Protein AF-0000000082873733 (afdb_homodimer)

Nearest PDB structures (foldseek):
  7x0z-assembly1_A  TM=9.643E-01  e=4.896E-41  Homo sapiens
  7vx8-assembly1_B  TM=9.634E-01  e=4.222E-40  Caenorhabditis elegans
  7x1w-assembly1_B  TM=8.575E-01  e=3.983E-39  Homo sapiens
  7shn-assembly1_B  TM=7.629E-01  e=1.022E-38  Homo sapiens
  7xec-assembly1_A  TM=7.651E-01  e=3.435E-38  Homo sapiens

InterPro domains:
  IPR003439 ABC transporter-like, ATP-binding domain [PF00005] (404-533)
  IPR011527 ABC transporter type 1, transmembrane domain [PF06472] (1-271)
  IPR011527 ABC transporter type 1, transmembrane domain [PS50929] (17-254)
  IPR027417 P-loop containing nucleoside triphosphate hydrolase [G3DSA:3.40.50.300] (374-535)
  IPR027417 P-loop containing nucleoside triphosphate hydrolase [SSF52540] (382-534)
  IPR036640 ABC transporter type 1, transmembrane domain superfamily [G3DSA:1.20.1560.10] (1-341)
  IPR036640 ABC transporter type 1, transmembrane domain superfamily [SSF90123] (13-315)
  IPR050835 ATP-binding cassette sub-family D [PTHR11384] (1-534)

Structure (mmCIF, N/CA/C/O backbone):
data_AF-0000000082873733-model_v1
#
loop_
_entity.id
_entity.type
_entity.pdbx_description
1 polymer 'ABC transmembrane type-1 domain-containing protein'
#
loop_
_atom_site.group_PDB
_atom_site.id
_atom_site.type_symbol
_atom_site.label_atom_id
_atom_site.label_alt_id
_atom_site.label_comp_id
_atom_site.label_asym_id
_atom_site.label_entity_id
_atom_site.label_seq_id
_atom_site.pdbx_PDB_ins_code
_atom_site.Cartn_x
_atom_site.Cartn_y
_atom_site.Cartn_z
_atom_site.occupancy
_atom_site.B_iso_or_equiv
_atom_site.auth_seq_id
_atom_site.auth_comp_id
_atom_site.auth_asym_id
_atom_site.auth_atom_id
_atom_site.pdbx_PDB_model_num
ATOM 1 N N . MET A 1 1 ? 21.766 -1.396 -4.934 1 62.22 1 MET A N 1
ATOM 2 C CA . MET A 1 1 ? 21 -2.604 -4.621 1 62.22 1 MET A CA 1
ATOM 3 C C . MET A 1 1 ? 21.922 -3.824 -4.578 1 62.22 1 MET A C 1
ATOM 5 O O . MET A 1 1 ? 21.75 -4.703 -3.73 1 62.22 1 MET A O 1
ATOM 9 N N . ILE A 1 2 ? 22.797 -4.094 -5.707 1 62.94 2 ILE A N 1
ATOM 10 C CA . ILE A 1 2 ? 23.531 -5.352 -5.824 1 62.94 2 ILE A CA 1
ATOM 11 C C . ILE A 1 2 ? 24.797 -5.281 -4.988 1 62.94 2 ILE A C 1
ATOM 13 O O . ILE A 1 2 ? 25.672 -4.441 -5.238 1 62.94 2 ILE A O 1
ATOM 17 N N . PRO A 1 3 ? 24.75 -6.195 -3.963 1 63.66 3 PRO A N 1
ATOM 18 C CA . PRO A 1 3 ? 25.781 -6.316 -2.926 1 63.66 3 PRO A CA 1
ATOM 19 C C . PRO A 1 3 ? 27.156 -6.676 -3.494 1 63.66 3 PRO A C 1
ATOM 21 O O . PRO A 1 3 ? 27.25 -7.137 -4.633 1 63.66 3 PRO A O 1
ATOM 24 N N . GLY A 1 4 ? 28.172 -6.16 -2.924 1 72.06 4 GLY A N 1
ATOM 25 C CA . GLY A 1 4 ? 29.5 -6.723 -3.113 1 72.06 4 GLY A CA 1
ATOM 26 C C . GLY A 1 4 ? 29.531 -8.234 -3.02 1 72.06 4 GLY A C 1
ATOM 27 O O . GLY A 1 4 ? 28.562 -8.852 -2.564 1 72.06 4 GLY A O 1
ATOM 28 N N . VAL A 1 5 ? 30.375 -8.977 -3.566 1 77.69 5 VAL A N 1
ATOM 29 C CA . VAL A 1 5 ? 30.5 -10.43 -3.623 1 77.69 5 VAL A CA 1
ATOM 30 C C . VAL A 1 5 ? 30.5 -11 -2.211 1 77.69 5 VAL A C 1
ATOM 32 O O . VAL A 1 5 ? 30.016 -12.109 -1.986 1 77.69 5 VAL A O 1
ATOM 35 N N . TRP A 1 6 ? 30.812 -10.227 -1.288 1 76.5 6 TRP A N 1
ATOM 36 C CA . TRP A 1 6 ? 30.891 -10.742 0.074 1 76.5 6 TRP A CA 1
ATOM 37 C C . TRP A 1 6 ? 29.797 -10.156 0.948 1 76.5 6 TRP A C 1
ATOM 39 O O . TRP A 1 6 ? 29.938 -10.055 2.166 1 76.5 6 TRP A O 1
ATOM 49 N N . SER A 1 7 ? 28.719 -10.039 0.359 1 84.06 7 SER A N 1
ATOM 50 C CA . SER A 1 7 ? 27.625 -9.445 1.112 1 84.06 7 SER A CA 1
ATOM 51 C C . SER A 1 7 ? 26.578 -10.492 1.473 1 84.06 7 SER A C 1
ATOM 53 O O . SER A 1 7 ? 26.594 -11.602 0.937 1 84.06 7 SER A O 1
ATOM 55 N N . LYS A 1 8 ? 25.781 -10.195 2.512 1 82.88 8 LYS A N 1
ATOM 56 C CA . LYS A 1 8 ? 24.688 -11.062 2.951 1 82.88 8 LYS A CA 1
ATOM 57 C C . LYS A 1 8 ? 23.734 -11.359 1.806 1 82.88 8 LYS A C 1
ATOM 59 O O . LYS A 1 8 ? 23.25 -12.484 1.662 1 82.88 8 LYS A O 1
ATOM 64 N N . GLU A 1 9 ? 23.5 -10.461 0.943 1 84.94 9 GLU A N 1
ATOM 65 C CA . GLU A 1 9 ? 22.609 -10.625 -0.193 1 84.94 9 GLU A CA 1
ATOM 66 C C . GLU A 1 9 ? 23.188 -11.578 -1.227 1 84.94 9 GLU A C 1
ATOM 68 O O . GLU A 1 9 ? 22.469 -12.383 -1.817 1 84.94 9 GLU A O 1
ATOM 73 N N . SER A 1 10 ? 24.484 -11.516 -1.411 1 87.62 10 SER A N 1
ATOM 74 C CA . SER A 1 10 ? 25.141 -12.43 -2.334 1 87.62 10 SER A CA 1
ATOM 75 C C . SER A 1 10 ? 25.109 -13.867 -1.808 1 87.62 10 SER A C 1
ATOM 77 O O . SER A 1 10 ? 24.984 -14.812 -2.584 1 87.62 10 SER A O 1
ATOM 79 N N . ALA A 1 11 ? 25.266 -13.93 -0.517 1 88.5 11 ALA A N 1
ATOM 80 C CA . ALA A 1 11 ? 25.172 -15.25 0.092 1 88.5 11 ALA A CA 1
ATOM 81 C C . ALA A 1 11 ? 23.781 -15.836 -0.089 1 88.5 11 ALA A C 1
ATOM 83 O O . ALA A 1 11 ? 23.625 -17.016 -0.417 1 88.5 11 ALA A O 1
ATOM 84 N N . LEU A 1 12 ? 22.812 -15.039 0.111 1 89.19 12 LEU A N 1
ATOM 85 C CA . LEU A 1 12 ? 21.438 -15.477 -0.07 1 89.19 12 LEU A CA 1
ATOM 86 C C . LEU A 1 12 ? 21.172 -15.859 -1.522 1 89.19 12 LEU A C 1
ATOM 88 O O . LEU A 1 12 ? 20.484 -16.844 -1.795 1 89.19 12 LEU A O 1
ATOM 92 N N . LEU A 1 13 ? 21.734 -15.078 -2.412 1 88.62 13 LEU A N 1
ATOM 93 C CA . LEU A 1 13 ? 21.578 -15.367 -3.834 1 88.62 13 LEU A CA 1
ATOM 94 C C . LEU A 1 13 ? 22.266 -16.688 -4.195 1 88.62 13 LEU A C 1
ATOM 96 O O . LEU A 1 13 ? 21.734 -17.453 -5 1 88.62 13 LEU A O 1
ATOM 100 N N . GLY A 1 14 ? 23.391 -16.906 -3.619 1 89.56 14 GLY A N 1
ATOM 101 C CA . GLY A 1 14 ? 24.078 -18.156 -3.852 1 89.56 14 GLY A CA 1
ATOM 102 C C . GLY A 1 14 ? 23.312 -19.375 -3.361 1 89.56 14 GLY A C 1
ATOM 103 O O . GLY A 1 14 ? 23.172 -20.359 -4.082 1 89.56 14 GLY A O 1
ATOM 104 N N . VAL A 1 15 ? 22.812 -19.25 -2.168 1 91.81 15 VAL A N 1
ATOM 105 C CA . VAL A 1 15 ? 22.031 -20.359 -1.598 1 91.81 15 VAL A CA 1
ATOM 106 C C . VAL A 1 15 ? 20.75 -20.562 -2.406 1 91.81 15 VAL A C 1
ATOM 108 O O . VAL A 1 15 ? 20.312 -21.688 -2.607 1 91.81 15 VAL A O 1
ATOM 111 N N . HIS A 1 16 ? 20.141 -19.469 -2.805 1 91.19 16 HIS A N 1
ATOM 112 C CA . HIS A 1 16 ? 18.953 -19.547 -3.631 1 91.19 16 HIS A CA 1
ATOM 113 C C . HIS A 1 16 ? 19.234 -20.25 -4.953 1 91.19 16 HIS A C 1
ATOM 115 O O . HIS A 1 16 ? 18.469 -21.125 -5.371 1 91.19 16 HIS A O 1
ATOM 121 N N . THR A 1 17 ? 20.359 -19.938 -5.59 1 89.75 17 THR A N 1
ATOM 122 C CA . THR A 1 17 ? 20.75 -20.562 -6.855 1 89.75 17 THR A CA 1
ATOM 123 C C . THR A 1 17 ? 21.047 -22.047 -6.66 1 89.75 17 THR A C 1
ATOM 125 O O . THR A 1 17 ? 20.641 -22.875 -7.48 1 89.75 17 THR A O 1
ATOM 128 N N . LEU A 1 18 ? 21.625 -22.344 -5.598 1 91 18 LEU A N 1
ATOM 129 C CA . LEU A 1 18 ? 21.922 -23.734 -5.289 1 91 18 LEU A CA 1
ATOM 130 C C . LEU A 1 18 ? 20.641 -24.516 -5.031 1 91 18 LEU A C 1
ATOM 132 O O . LEU A 1 18 ? 20.531 -25.688 -5.422 1 91 18 LEU A O 1
ATOM 136 N N . SER A 1 19 ? 19.75 -23.906 -4.355 1 92 19 SER A N 1
ATOM 137 C CA . SER A 1 19 ? 18.469 -24.562 -4.086 1 92 19 SER A CA 1
ATOM 138 C C . SER A 1 19 ? 17.688 -24.812 -5.371 1 92 19 SER A C 1
ATOM 140 O O . SER A 1 19 ? 17.031 -25.828 -5.516 1 92 19 SER A O 1
ATOM 142 N N . LEU A 1 20 ? 17.766 -23.875 -6.27 1 88.62 20 LEU A N 1
ATOM 143 C CA . LEU A 1 20 ? 17.078 -24.031 -7.551 1 88.62 20 LEU A CA 1
ATOM 144 C C . LEU A 1 20 ? 17.688 -25.172 -8.352 1 88.62 20 LEU A C 1
ATOM 146 O O . LEU A 1 20 ? 16.969 -25.984 -8.945 1 88.62 20 LEU A O 1
ATOM 150 N N . ALA A 1 21 ? 18.984 -25.297 -8.344 1 86.12 21 ALA A N 1
ATOM 151 C CA . ALA A 1 21 ? 19.672 -26.391 -9.016 1 86.12 21 ALA A CA 1
ATOM 152 C C . ALA A 1 21 ? 19.328 -27.734 -8.375 1 86.12 21 ALA A C 1
ATOM 154 O O . ALA A 1 21 ? 19.062 -28.703 -9.078 1 86.12 21 ALA A O 1
ATOM 155 N N . ALA A 1 22 ? 19.328 -27.703 -7.094 1 88.62 22 ALA A N 1
ATOM 156 C CA . ALA A 1 22 ? 19 -28.922 -6.359 1 88.62 22 ALA A CA 1
ATOM 157 C C . ALA A 1 22 ? 17.578 -29.391 -6.668 1 88.62 22 ALA A C 1
ATOM 159 O O . ALA A 1 22 ? 17.312 -30.594 -6.777 1 88.62 22 ALA A O 1
ATOM 160 N N . ARG A 1 23 ? 16.703 -28.484 -6.766 1 86.62 23 ARG A N 1
ATOM 161 C CA . ARG A 1 23 ? 15.32 -28.812 -7.082 1 86.62 23 ARG A CA 1
ATOM 162 C C . ARG A 1 23 ? 15.219 -29.5 -8.445 1 86.62 23 ARG A C 1
ATOM 164 O O . ARG A 1 23 ? 14.461 -30.453 -8.617 1 86.62 23 ARG A O 1
ATOM 171 N N . THR A 1 24 ? 15.938 -28.938 -9.383 1 80.44 24 THR A N 1
ATOM 172 C CA . THR A 1 24 ? 15.906 -29.516 -10.727 1 80.44 24 THR A CA 1
ATOM 173 C C . THR A 1 24 ? 16.453 -30.938 -10.727 1 80.44 24 THR A C 1
ATOM 175 O O . THR A 1 24 ? 15.875 -31.828 -11.336 1 80.44 24 THR A O 1
ATOM 178 N N . PHE A 1 25 ? 17.484 -31.156 -10.023 1 81.75 25 PHE A N 1
ATOM 179 C CA . PHE A 1 25 ? 18.062 -32.5 -9.922 1 81.75 25 PHE A CA 1
ATOM 180 C C . PHE A 1 25 ? 17.109 -33.438 -9.219 1 81.75 25 PHE A C 1
ATOM 182 O O . PHE A 1 25 ? 16.969 -34.594 -9.641 1 81.75 25 PHE A O 1
ATOM 189 N N . LEU A 1 26 ? 16.531 -32.938 -8.18 1 83.12 26 LEU A N 1
ATOM 190 C CA . LEU A 1 26 ? 15.609 -33.781 -7.426 1 83.12 26 LEU A CA 1
ATOM 191 C C . LEU A 1 26 ? 14.383 -34.125 -8.258 1 83.12 26 LEU A C 1
ATOM 193 O O . LEU A 1 26 ? 13.836 -35.219 -8.148 1 83.12 26 LEU A O 1
ATOM 197 N N . SER A 1 27 ? 13.93 -33.156 -9.047 1 78.44 27 SER A N 1
ATOM 198 C CA . SER A 1 27 ? 12.789 -33.406 -9.922 1 78.44 27 SER A CA 1
ATOM 199 C C . SER A 1 27 ? 13.094 -34.5 -10.922 1 78.44 27 SER A C 1
ATOM 201 O O . SER A 1 27 ? 12.242 -35.344 -11.195 1 78.44 27 SER A O 1
ATOM 203 N N . ILE A 1 28 ? 14.289 -34.594 -11.422 1 72.81 28 ILE A N 1
ATOM 204 C CA . ILE A 1 28 ? 14.711 -35.625 -12.367 1 72.81 28 ILE A CA 1
ATOM 205 C C . ILE A 1 28 ? 14.805 -36.969 -11.656 1 72.81 28 ILE A C 1
ATOM 207 O O . ILE A 1 28 ? 14.359 -37.969 -12.188 1 72.81 28 ILE A O 1
ATOM 211 N N . TYR A 1 29 ? 15.328 -36.844 -10.531 1 79.44 29 TYR A N 1
ATOM 212 C CA . TYR A 1 29 ? 15.469 -38.094 -9.75 1 79.44 29 TYR A CA 1
ATOM 213 C C . TYR A 1 29 ? 14.102 -38.656 -9.406 1 79.44 29 TYR A C 1
ATOM 215 O O . TYR A 1 29 ? 13.906 -39.875 -9.484 1 79.44 29 TYR A O 1
ATOM 223 N N . VAL A 1 30 ? 13.211 -37.875 -8.984 1 82.38 30 VAL A N 1
ATOM 224 C CA . VAL A 1 30 ? 11.867 -38.312 -8.625 1 82.38 30 VAL A CA 1
ATOM 225 C C . VAL A 1 30 ? 11.164 -38.875 -9.852 1 82.38 30 VAL A C 1
ATOM 227 O O . VAL A 1 30 ? 10.453 -39.875 -9.758 1 82.38 30 VAL A O 1
ATOM 230 N N . ALA A 1 31 ? 11.367 -38.25 -10.953 1 71.75 31 ALA A N 1
ATOM 231 C CA . ALA A 1 31 ? 10.766 -38.75 -12.195 1 71.75 31 ALA A CA 1
ATOM 232 C C . ALA A 1 31 ? 11.312 -40.125 -12.555 1 71.75 31 ALA A C 1
ATOM 234 O O . ALA A 1 31 ? 10.555 -41 -12.977 1 71.75 31 ALA A O 1
ATOM 235 N N . ALA A 1 32 ? 12.57 -40.344 -12.398 1 73.44 32 ALA A N 1
ATOM 236 C CA . ALA A 1 32 ? 13.188 -41.625 -12.664 1 73.44 32 ALA A CA 1
ATOM 237 C C . ALA A 1 32 ? 12.68 -42.688 -11.688 1 73.44 32 ALA A C 1
ATOM 239 O O . ALA A 1 32 ? 12.414 -43.844 -12.086 1 73.44 32 ALA A O 1
ATOM 240 N N . LEU A 1 33 ? 12.609 -42.281 -10.469 1 80.94 33 LEU A N 1
ATOM 241 C CA . LEU A 1 33 ? 12.109 -43.188 -9.445 1 80.94 33 LEU A CA 1
ATOM 242 C C . LEU A 1 33 ? 10.672 -43.594 -9.75 1 80.94 33 LEU A C 1
ATOM 244 O O . LEU A 1 33 ? 10.305 -44.75 -9.539 1 80.94 33 LEU A O 1
ATOM 248 N N . GLU A 1 34 ? 9.852 -42.656 -10.203 1 80.75 34 GLU A N 1
ATOM 249 C CA . GLU A 1 34 ? 8.477 -42.969 -10.586 1 80.75 34 GLU A CA 1
ATOM 250 C C . GLU A 1 34 ? 8.445 -44 -11.727 1 80.75 34 GLU A C 1
ATOM 252 O O . GLU A 1 34 ? 7.602 -44.906 -11.734 1 80.75 34 GLU A O 1
ATOM 257 N N . GLY A 1 35 ? 9.297 -43.875 -12.695 1 73.88 35 GLY A N 1
ATOM 258 C CA . GLY A 1 35 ? 9.398 -44.844 -13.781 1 73.88 35 GLY A CA 1
ATOM 259 C C . GLY A 1 35 ? 9.742 -46.25 -13.312 1 73.88 35 GLY A C 1
ATOM 260 O O . GLY A 1 35 ? 9.133 -47.219 -13.758 1 73.88 35 GLY A O 1
ATOM 261 N N . HIS A 1 36 ? 10.609 -46.312 -12.375 1 79.06 36 HIS A N 1
ATOM 262 C CA . HIS A 1 36 ? 10.992 -47.625 -11.828 1 79.06 36 HIS A CA 1
ATOM 263 C C . HIS A 1 36 ? 9.836 -48.25 -11.047 1 79.06 36 HIS A C 1
ATOM 265 O O . HIS A 1 36 ? 9.641 -49.469 -11.094 1 79.06 36 HIS A O 1
ATOM 271 N N . ILE A 1 37 ? 9.164 -47.406 -10.336 1 85.12 37 ILE A N 1
ATOM 272 C CA . ILE A 1 37 ? 8.039 -47.906 -9.547 1 85.12 37 ILE A CA 1
ATOM 273 C C . ILE A 1 37 ? 6.984 -48.5 -10.477 1 85.12 37 ILE A C 1
ATOM 275 O O . ILE A 1 37 ? 6.465 -49.594 -10.211 1 85.12 37 ILE A O 1
ATOM 279 N N . VAL A 1 38 ? 6.699 -47.812 -11.617 1 77.88 38 VAL A N 1
ATOM 280 C CA . VAL A 1 38 ? 5.691 -48.281 -12.562 1 77.88 38 VAL A CA 1
ATOM 281 C C . VAL A 1 38 ? 6.133 -49.625 -13.18 1 77.88 38 VAL A C 1
ATOM 283 O O . VAL A 1 38 ? 5.32 -50.531 -13.352 1 77.88 38 VAL A O 1
ATOM 286 N N . LYS A 1 39 ? 7.398 -49.75 -13.438 1 76.94 39 LYS A N 1
ATOM 287 C CA . LYS A 1 39 ? 7.945 -50.969 -14 1 76.94 39 LYS A CA 1
ATOM 288 C C . LYS A 1 39 ? 7.738 -52.156 -13.055 1 76.94 39 LYS A C 1
ATOM 290 O O . LYS A 1 39 ? 7.324 -53.25 -13.484 1 76.94 39 LYS A O 1
ATOM 295 N N . HIS A 1 40 ? 7.949 -51.875 -11.781 1 82.19 40 HIS A N 1
ATOM 296 C CA . HIS A 1 40 ? 7.824 -52.938 -10.812 1 82.19 40 HIS A CA 1
ATOM 297 C C . HIS A 1 40 ? 6.363 -53.281 -10.555 1 82.19 40 HIS A C 1
ATOM 299 O O . HIS A 1 40 ? 6.035 -54.438 -10.242 1 82.19 40 HIS A O 1
ATOM 305 N N . ILE A 1 41 ? 5.523 -52.344 -10.727 1 81 41 ILE A N 1
ATOM 306 C CA . ILE A 1 41 ? 4.094 -52.594 -10.547 1 81 41 ILE A CA 1
ATOM 307 C C . ILE A 1 41 ? 3.584 -53.5 -11.688 1 81 41 ILE A C 1
ATOM 309 O O . ILE A 1 41 ? 2.867 -54.469 -11.445 1 81 41 ILE A O 1
ATOM 313 N N . VAL A 1 42 ? 3.984 -53.188 -12.953 1 74.12 42 VAL A N 1
ATOM 314 C CA . VAL A 1 42 ? 3.514 -53.938 -14.133 1 74.12 42 VAL A CA 1
ATOM 315 C C . VAL A 1 42 ? 4.086 -55.344 -14.133 1 74.12 42 VAL A C 1
ATOM 317 O O . VAL A 1 42 ? 3.436 -56.281 -14.594 1 74.12 42 VAL A O 1
ATOM 320 N N . ARG A 1 43 ? 5.25 -55.5 -13.453 1 78.25 43 ARG A N 1
ATOM 321 C CA . ARG A 1 43 ? 5.887 -56.812 -13.391 1 78.25 43 ARG A CA 1
ATOM 322 C C . ARG A 1 43 ? 5.402 -57.594 -12.18 1 78.25 43 ARG A C 1
ATOM 324 O O . ARG A 1 43 ? 5.867 -58.719 -11.93 1 78.25 43 ARG A O 1
ATOM 331 N N . ARG A 1 44 ? 4.52 -57 -11.344 1 81.81 44 ARG A N 1
ATOM 332 C CA . ARG A 1 44 ? 3.887 -57.625 -10.188 1 81.81 44 ARG A CA 1
ATOM 333 C C . ARG A 1 44 ? 4.93 -58 -9.141 1 81.81 44 ARG A C 1
ATOM 335 O O . ARG A 1 44 ? 4.824 -59.062 -8.531 1 81.81 44 ARG A 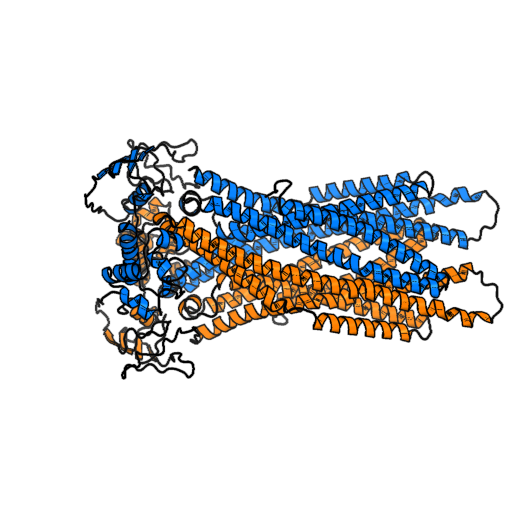O 1
ATOM 342 N N . ASP A 1 45 ? 5.973 -57.344 -9.125 1 85.31 45 ASP A N 1
ATOM 343 C CA . ASP A 1 45 ? 6.988 -57.531 -8.094 1 85.31 45 ASP A CA 1
ATOM 344 C C . ASP A 1 45 ? 6.684 -56.688 -6.855 1 85.31 45 ASP A C 1
ATOM 346 O O . ASP A 1 45 ? 7.078 -55.5 -6.777 1 85.31 45 ASP A O 1
ATOM 350 N N . ALA A 1 46 ? 6.051 -57.188 -5.848 1 86 46 ALA A N 1
ATOM 351 C CA . ALA A 1 46 ? 5.57 -56.469 -4.676 1 86 46 ALA A CA 1
ATOM 352 C C . ALA A 1 46 ? 6.73 -56.031 -3.785 1 86 46 ALA A C 1
ATOM 354 O O . ALA A 1 46 ? 6.699 -54.938 -3.211 1 86 46 ALA A O 1
ATOM 355 N N . ARG A 1 47 ? 7.723 -56.875 -3.604 1 88.25 47 ARG A N 1
ATOM 356 C CA . ARG A 1 47 ? 8.836 -56.562 -2.723 1 88.25 47 ARG A CA 1
ATOM 357 C C . ARG A 1 47 ? 9.625 -55.344 -3.254 1 88.25 47 ARG A C 1
ATOM 359 O O . ARG A 1 47 ? 9.906 -54.406 -2.516 1 88.25 47 ARG A O 1
ATOM 366 N N . SER A 1 48 ? 9.93 -55.406 -4.523 1 89.44 48 SER A N 1
ATOM 367 C CA . SER A 1 48 ? 10.68 -54.281 -5.117 1 89.44 48 SER A CA 1
ATOM 368 C C . SER A 1 48 ? 9.836 -53 -5.148 1 89.44 48 SER A C 1
ATOM 370 O O . SER A 1 48 ? 10.367 -51.906 -5.016 1 89.44 48 SER A O 1
ATOM 372 N N . PHE A 1 49 ? 8.57 -53.156 -5.297 1 89.12 49 PHE A N 1
ATOM 373 C CA . PHE A 1 49 ? 7.66 -52.031 -5.273 1 89.12 49 PHE A CA 1
ATOM 374 C C . PHE A 1 49 ? 7.688 -51.344 -3.912 1 89.12 49 PHE A C 1
ATOM 376 O O . PHE A 1 49 ? 7.777 -50.125 -3.832 1 89.12 49 PHE A O 1
ATOM 383 N N . MET A 1 50 ? 7.68 -52.125 -2.84 1 89.75 50 MET A N 1
ATOM 384 C CA . MET A 1 50 ? 7.668 -51.562 -1.492 1 89.75 50 MET A CA 1
ATOM 385 C C . MET A 1 50 ? 8.984 -50.844 -1.189 1 89.75 50 MET A C 1
ATOM 387 O O . MET A 1 50 ? 8.992 -49.812 -0.531 1 89.75 50 MET A O 1
ATOM 391 N N . LEU A 1 51 ? 10.031 -51.438 -1.671 1 90.88 51 LEU A N 1
ATOM 392 C CA . LEU A 1 51 ? 11.336 -50.812 -1.444 1 90.88 51 LEU A CA 1
ATOM 393 C C . LEU A 1 51 ? 11.445 -49.5 -2.199 1 90.88 51 LEU A C 1
ATOM 395 O O . LEU A 1 51 ? 12.008 -48.531 -1.687 1 90.88 51 LEU A O 1
ATOM 399 N N . MET A 1 52 ? 10.969 -49.5 -3.396 1 89.56 52 MET A N 1
ATOM 400 C CA . MET A 1 52 ? 11.016 -48.25 -4.184 1 89.56 52 MET A CA 1
ATOM 401 C C . MET A 1 52 ? 10.086 -47.188 -3.6 1 89.56 52 MET A C 1
ATOM 403 O O . MET A 1 52 ? 10.375 -46 -3.68 1 89.56 52 MET A O 1
ATOM 407 N N . LEU A 1 53 ? 8.977 -47.625 -3.053 1 89.81 53 LEU A N 1
ATOM 408 C CA . LEU A 1 53 ? 8.055 -46.719 -2.412 1 89.81 53 LEU A CA 1
ATOM 409 C C . LEU A 1 53 ? 8.688 -46.062 -1.18 1 89.81 53 LEU A C 1
ATOM 411 O O . LEU A 1 53 ? 8.484 -44.875 -0.919 1 89.81 53 LEU A O 1
ATOM 415 N N . LEU A 1 54 ? 9.43 -46.844 -0.458 1 91.81 54 LEU A N 1
ATOM 416 C CA . LEU A 1 54 ? 10.133 -46.312 0.704 1 91.81 54 LEU A CA 1
ATOM 417 C C . LEU A 1 54 ? 11.195 -45.312 0.282 1 91.81 54 LEU A C 1
ATOM 419 O O . LEU A 1 54 ? 11.406 -44.312 0.96 1 91.81 54 LEU A O 1
ATOM 423 N N . ARG A 1 55 ? 11.828 -45.594 -0.779 1 91.06 55 ARG A N 1
ATOM 424 C CA . ARG A 1 55 ? 12.797 -44.656 -1.319 1 91.06 55 ARG A CA 1
ATOM 425 C C . ARG A 1 55 ? 12.109 -43.375 -1.771 1 91.06 55 ARG A C 1
ATOM 427 O O . ARG A 1 55 ? 12.672 -42.281 -1.639 1 91.06 55 ARG A O 1
ATOM 434 N N . TRP A 1 56 ? 10.93 -43.5 -2.285 1 89.31 56 TRP A N 1
ATOM 435 C CA . TRP A 1 56 ? 10.117 -42.375 -2.697 1 89.31 56 TRP A CA 1
ATOM 436 C C . TRP A 1 56 ? 9.805 -41.469 -1.509 1 89.31 56 TRP A C 1
ATOM 438 O O . TRP A 1 56 ? 9.945 -40.25 -1.601 1 89.31 56 TRP A O 1
ATOM 448 N N . PHE A 1 57 ? 9.5 -42.031 -0.403 1 91.12 57 PHE A N 1
ATOM 449 C CA . PHE A 1 57 ? 9.164 -41.25 0.784 1 91.12 57 PHE A CA 1
ATOM 450 C C . PHE A 1 57 ? 10.422 -40.656 1.401 1 91.12 57 PHE A C 1
ATOM 452 O O . PHE A 1 57 ? 10.383 -39.562 1.961 1 91.12 57 PHE A O 1
ATOM 459 N N . ALA A 1 58 ? 11.523 -41.312 1.265 1 92.31 58 ALA A N 1
ATOM 460 C CA . ALA A 1 58 ? 12.781 -40.812 1.798 1 92.31 58 ALA A CA 1
ATOM 461 C C . ALA A 1 58 ? 13.25 -39.594 1.022 1 92.31 58 ALA A C 1
ATOM 463 O O . ALA A 1 58 ? 13.766 -38.625 1.61 1 92.31 58 ALA A O 1
ATOM 464 N N . VAL A 1 59 ? 13.07 -39.562 -0.266 1 91.75 59 VAL A N 1
ATOM 465 C CA . VAL A 1 59 ? 13.516 -38.469 -1.104 1 91.75 59 VAL A CA 1
ATOM 466 C C . VAL A 1 59 ? 12.531 -37.312 -0.994 1 91.75 59 VAL A C 1
ATOM 468 O O . VAL A 1 59 ? 12.867 -36.156 -1.297 1 91.75 59 VAL A O 1
ATOM 471 N N . ALA A 1 60 ? 11.281 -37.562 -0.559 1 92.31 60 ALA A N 1
ATOM 472 C CA . ALA A 1 60 ? 10.234 -36.562 -0.444 1 92.31 60 ALA A CA 1
ATOM 473 C C . ALA A 1 60 ? 10.602 -35.5 0.596 1 92.31 60 ALA A C 1
ATOM 475 O O . ALA A 1 60 ? 10.25 -34.344 0.448 1 92.31 60 ALA A O 1
ATOM 476 N N . ILE A 1 61 ? 11.305 -35.906 1.568 1 92.5 61 ILE A N 1
ATOM 477 C CA . ILE A 1 61 ? 11.625 -35 2.668 1 92.5 61 ILE A CA 1
ATOM 478 C C . ILE A 1 61 ? 12.57 -33.906 2.18 1 92.5 61 ILE A C 1
ATOM 480 O O . ILE A 1 61 ? 12.242 -32.719 2.225 1 92.5 61 ILE A O 1
ATOM 484 N N . PRO A 1 62 ? 13.734 -34.25 1.609 1 92.19 62 PRO A N 1
ATOM 485 C CA . PRO A 1 62 ? 14.602 -33.188 1.103 1 92.19 62 PRO A CA 1
ATOM 486 C C . PRO A 1 62 ? 13.977 -32.438 -0.069 1 92.19 62 PRO A C 1
ATOM 488 O O . PRO A 1 62 ? 14.219 -31.234 -0.234 1 92.19 62 PRO A O 1
ATOM 491 N N . ALA A 1 63 ? 13.164 -33.031 -0.854 1 91.44 63 ALA A N 1
ATOM 492 C CA . ALA A 1 63 ? 12.539 -32.375 -1.999 1 91.44 63 ALA A CA 1
ATOM 493 C C . ALA A 1 63 ? 11.555 -31.312 -1.546 1 91.44 63 ALA A C 1
ATOM 495 O O . ALA A 1 63 ? 11.547 -30.203 -2.082 1 91.44 63 ALA A O 1
ATOM 496 N N . THR A 1 64 ? 10.758 -31.625 -0.558 1 93.19 64 THR A N 1
ATOM 497 C CA . THR A 1 64 ? 9.781 -30.656 -0.077 1 93.19 64 THR A CA 1
ATOM 498 C C . THR A 1 64 ? 10.461 -29.531 0.694 1 93.19 64 THR A C 1
ATOM 500 O O . THR A 1 64 ? 10.008 -28.391 0.666 1 93.19 64 THR A O 1
ATOM 503 N N . PHE A 1 65 ? 11.523 -29.859 1.341 1 94.19 65 PHE A N 1
ATOM 504 C CA . PHE A 1 65 ? 12.289 -28.828 2.031 1 94.19 65 PHE A CA 1
ATOM 505 C C . PHE A 1 65 ? 12.883 -27.828 1.036 1 94.19 65 PHE A C 1
ATOM 507 O O . PHE A 1 65 ? 12.797 -26.625 1.231 1 94.19 65 PHE A O 1
ATOM 514 N N . ILE A 1 66 ? 13.453 -28.344 0.018 1 92.69 66 ILE A N 1
ATOM 515 C CA . ILE A 1 66 ? 14.086 -27.484 -0.979 1 92.69 66 ILE A CA 1
ATOM 516 C C . ILE A 1 66 ? 13.039 -26.625 -1.665 1 92.69 66 ILE A C 1
ATOM 518 O O . ILE A 1 66 ? 13.273 -25.438 -1.928 1 92.69 66 ILE A O 1
ATOM 522 N N . ASN A 1 67 ? 11.883 -27.156 -1.939 1 90.31 67 ASN A N 1
ATOM 523 C CA . ASN A 1 67 ? 10.812 -26.391 -2.566 1 90.31 67 ASN A CA 1
ATOM 524 C C . ASN A 1 67 ? 10.344 -25.25 -1.668 1 90.31 67 ASN A C 1
ATOM 526 O O . ASN A 1 67 ? 10.141 -24.125 -2.135 1 90.31 67 ASN A O 1
ATOM 530 N N . SER A 1 68 ? 10.164 -25.547 -0.463 1 92.81 68 SER A N 1
ATOM 531 C CA . SER A 1 68 ? 9.742 -24.531 0.487 1 92.81 68 SER A CA 1
ATOM 532 C C . SER A 1 68 ? 10.852 -23.516 0.746 1 92.81 68 SER A C 1
ATOM 534 O O . SER A 1 68 ? 10.586 -22.328 0.924 1 92.81 68 SER A O 1
ATOM 536 N N . ALA A 1 69 ? 12.031 -24.047 0.771 1 93.69 69 ALA A N 1
ATOM 537 C CA . ALA A 1 69 ? 13.188 -23.172 1.006 1 93.69 69 ALA A CA 1
ATOM 538 C C . ALA A 1 69 ? 13.359 -22.172 -0.132 1 93.69 69 ALA A C 1
ATOM 540 O O . ALA A 1 69 ? 13.797 -21.047 0.091 1 93.69 69 ALA A O 1
ATOM 541 N N . ILE A 1 70 ? 13.016 -22.5 -1.289 1 92.06 70 ILE A N 1
ATOM 542 C CA . ILE A 1 70 ? 13.141 -21.594 -2.434 1 92.06 70 ILE A CA 1
ATOM 543 C C . ILE A 1 70 ? 12.211 -20.406 -2.25 1 92.06 70 ILE A C 1
ATOM 545 O O . ILE A 1 70 ? 12.625 -19.25 -2.453 1 92.06 70 ILE A O 1
ATOM 549 N N . ARG A 1 71 ? 10.992 -20.703 -1.896 1 91.81 71 ARG A N 1
ATOM 550 C CA . ARG A 1 71 ? 10.047 -19.625 -1.664 1 91.81 71 ARG A CA 1
ATOM 551 C C . ARG A 1 71 ? 10.5 -18.734 -0.508 1 91.81 71 ARG A C 1
ATOM 553 O O . ARG A 1 71 ? 10.383 -17.516 -0.576 1 91.81 71 ARG A O 1
ATOM 560 N N . PHE A 1 72 ? 10.992 -19.375 0.496 1 94.12 72 PHE A N 1
ATOM 561 C CA . PHE A 1 72 ? 11.508 -18.656 1.656 1 94.12 72 PHE A CA 1
ATOM 562 C C . PHE A 1 72 ? 12.68 -17.766 1.263 1 94.12 72 PHE A C 1
ATOM 564 O O . PHE A 1 72 ? 12.719 -16.594 1.637 1 94.12 72 PHE A O 1
ATOM 571 N N . LEU A 1 73 ? 13.594 -18.344 0.566 1 93.19 73 LEU A N 1
ATOM 572 C CA . LEU A 1 73 ? 14.789 -17.609 0.168 1 93.19 73 LEU A CA 1
ATOM 573 C C . LEU A 1 73 ? 14.43 -16.469 -0.792 1 93.19 73 LEU A C 1
ATOM 575 O O . LEU A 1 73 ? 15.062 -15.414 -0.778 1 93.19 73 LEU A O 1
ATOM 579 N N . GLU A 1 74 ? 13.453 -16.656 -1.629 1 92.88 74 GLU A N 1
ATOM 580 C CA . GLU A 1 74 ? 12.969 -15.602 -2.508 1 92.88 74 GLU A CA 1
ATOM 581 C C . GLU A 1 74 ? 12.445 -14.414 -1.705 1 92.88 74 GLU A C 1
ATOM 583 O O . GLU A 1 74 ? 12.773 -13.266 -2.004 1 92.88 74 GLU A O 1
ATOM 588 N N . CYS A 1 75 ? 11.656 -14.688 -0.707 1 93.69 75 CYS A N 1
ATOM 589 C CA . CYS A 1 75 ? 11.102 -13.633 0.137 1 93.69 75 CYS A CA 1
ATOM 590 C C . CYS A 1 75 ? 12.203 -12.938 0.931 1 93.69 75 CYS A C 1
ATOM 592 O O . CYS A 1 75 ? 12.188 -11.719 1.079 1 93.69 75 CYS A O 1
ATOM 594 N N . LYS A 1 76 ? 13.109 -13.797 1.391 1 93.94 76 LYS A N 1
ATOM 595 C CA . LYS A 1 76 ? 14.211 -13.234 2.168 1 93.94 76 LYS A CA 1
ATOM 596 C C . LYS A 1 76 ? 15.102 -12.352 1.302 1 93.94 76 LYS A C 1
ATOM 598 O O . LYS A 1 76 ? 15.617 -11.336 1.772 1 93.94 76 LYS A O 1
ATOM 603 N N . LEU A 1 77 ? 15.289 -12.75 0.135 1 92.25 77 LEU A N 1
ATOM 604 C CA . LEU A 1 77 ? 16.078 -11.953 -0.792 1 92.25 77 LEU A CA 1
ATOM 605 C C . LEU A 1 77 ? 15.391 -10.633 -1.1 1 92.25 77 LEU A C 1
ATOM 607 O O . LEU A 1 77 ? 16.031 -9.578 -1.134 1 92.25 77 LEU A O 1
ATOM 611 N N . ALA A 1 78 ? 14.109 -10.688 -1.373 1 93.75 78 ALA A N 1
ATOM 612 C CA . ALA A 1 78 ? 13.328 -9.469 -1.614 1 93.75 78 ALA A CA 1
ATOM 613 C C . ALA A 1 78 ? 13.445 -8.508 -0.44 1 93.75 78 ALA A C 1
ATOM 615 O O . ALA A 1 78 ? 13.633 -7.301 -0.635 1 93.75 78 ALA A O 1
ATOM 616 N N . LEU A 1 79 ? 13.383 -9.07 0.743 1 93.5 79 LEU A N 1
ATOM 617 C CA . LEU A 1 79 ? 13.438 -8.25 1.952 1 93.5 79 LEU A CA 1
ATOM 618 C C . LEU A 1 79 ? 14.836 -7.668 2.15 1 93.5 79 LEU A C 1
ATOM 620 O O . LEU A 1 79 ? 14.977 -6.531 2.604 1 93.5 79 LEU A O 1
ATOM 624 N N . ALA A 1 80 ? 15.812 -8.414 1.868 1 92.56 80 ALA A N 1
ATOM 625 C CA . ALA A 1 80 ? 17.188 -7.93 1.985 1 92.56 80 ALA A CA 1
ATOM 626 C C . ALA A 1 80 ? 17.453 -6.785 1.013 1 92.56 80 ALA A C 1
ATOM 628 O O . ALA A 1 80 ? 18.078 -5.785 1.377 1 92.56 80 ALA A O 1
ATOM 629 N N . PHE A 1 81 ? 17 -6.953 -0.207 1 93.19 81 PHE A N 1
ATOM 630 C CA . PHE A 1 81 ? 17.125 -5.879 -1.185 1 93.19 81 PHE A CA 1
ATOM 631 C C . PHE A 1 81 ? 16.375 -4.633 -0.724 1 93.19 81 PHE A C 1
ATOM 633 O O . PHE A 1 81 ? 16.875 -3.514 -0.87 1 93.19 81 PHE A O 1
ATOM 640 N N . ARG A 1 82 ? 15.227 -4.898 -0.205 1 93.69 82 ARG A N 1
ATOM 641 C CA . ARG A 1 82 ? 14.398 -3.791 0.268 1 93.69 82 ARG A CA 1
ATOM 642 C C . ARG A 1 82 ? 15.094 -3.035 1.397 1 93.69 82 ARG A C 1
ATOM 644 O O . ARG A 1 82 ? 15.125 -1.803 1.399 1 93.69 82 ARG A O 1
ATOM 651 N N . SER A 1 83 ? 15.664 -3.76 2.336 1 93.69 83 SER A N 1
ATOM 652 C CA . SER A 1 83 ? 16.328 -3.143 3.48 1 93.69 83 SER A CA 1
ATOM 653 C C . SER A 1 83 ? 17.531 -2.307 3.041 1 93.69 83 SER A C 1
ATOM 655 O O . SER A 1 83 ? 17.734 -1.2 3.545 1 93.69 83 SER A O 1
ATOM 657 N N . ARG A 1 84 ? 18.25 -2.754 2.137 1 92.19 84 ARG A N 1
ATOM 658 C CA . ARG A 1 84 ? 19.406 -2.018 1.636 1 92.19 84 ARG A CA 1
ATOM 659 C C . ARG A 1 84 ? 18.969 -0.759 0.891 1 92.19 84 ARG A C 1
ATOM 661 O O . ARG A 1 84 ? 19.562 0.307 1.062 1 92.19 84 ARG A O 1
ATOM 668 N N . LEU A 1 85 ? 17.984 -0.947 0.06 1 93.44 85 LEU A N 1
ATOM 669 C CA . LEU A 1 85 ? 17.516 0.19 -0.725 1 93.44 85 LEU A CA 1
ATOM 670 C C . LEU A 1 85 ? 16.859 1.236 0.17 1 93.44 85 LEU A C 1
ATOM 672 O O . LEU A 1 85 ? 17.016 2.438 -0.064 1 93.44 85 LEU A O 1
ATOM 676 N N . VAL A 1 86 ? 16.125 0.78 1.173 1 94.19 86 VAL A N 1
ATOM 677 C CA . VAL A 1 86 ? 15.477 1.689 2.113 1 94.19 86 VAL A CA 1
ATOM 678 C C . VAL A 1 86 ? 16.531 2.463 2.893 1 94.19 86 VAL A C 1
ATOM 680 O O . VAL A 1 86 ? 16.422 3.678 3.07 1 94.19 86 VAL A O 1
ATOM 683 N N . ASP A 1 87 ? 17.547 1.764 3.32 1 92.62 87 ASP A N 1
ATOM 684 C CA . ASP A 1 87 ? 18.641 2.416 4.047 1 92.62 87 ASP A CA 1
ATOM 685 C C . ASP A 1 87 ? 19.328 3.465 3.18 1 92.62 87 ASP A C 1
ATOM 687 O O . ASP A 1 87 ? 19.625 4.562 3.648 1 92.62 87 ASP A O 1
ATOM 691 N N . HIS A 1 88 ? 19.5 3.146 1.973 1 93.25 88 HIS A N 1
ATOM 692 C CA . HIS A 1 88 ? 20.125 4.09 1.043 1 93.25 88 HIS A CA 1
ATOM 693 C C . HIS A 1 88 ? 19.203 5.281 0.781 1 93.25 88 HIS A C 1
ATOM 695 O O . HIS A 1 88 ? 19.656 6.426 0.784 1 93.25 88 HIS A O 1
ATOM 701 N N . ALA A 1 89 ? 17.984 5.02 0.546 1 94.25 89 ALA A N 1
ATOM 702 C CA . ALA A 1 89 ? 17.016 6.074 0.261 1 94.25 89 ALA A CA 1
ATOM 703 C C . ALA A 1 89 ? 16.844 7 1.463 1 94.25 89 ALA A C 1
ATOM 705 O O . ALA A 1 89 ? 16.75 8.219 1.307 1 94.25 89 ALA A O 1
ATOM 706 N N . TYR A 1 90 ? 16.797 6.375 2.65 1 94.12 90 TYR A N 1
ATOM 707 C CA . TYR A 1 90 ? 16.703 7.184 3.861 1 94.12 90 TYR A CA 1
ATOM 708 C C . TYR A 1 90 ? 17.938 8.078 4.02 1 94.12 90 TYR A C 1
ATOM 710 O O . TYR A 1 90 ? 17.812 9.234 4.414 1 94.12 90 TYR A O 1
ATOM 718 N N . GLY A 1 91 ? 19.062 7.555 3.752 1 92.38 91 GLY A N 1
ATOM 719 C CA . GLY A 1 91 ? 20.281 8.336 3.807 1 92.38 91 GLY A CA 1
ATOM 720 C C . GLY A 1 91 ? 20.266 9.547 2.887 1 92.38 91 GLY A C 1
ATOM 721 O O . GLY A 1 91 ? 20.688 10.633 3.271 1 92.38 91 GLY A O 1
ATOM 722 N N . LEU A 1 92 ? 19.703 9.359 1.747 1 92.69 92 LEU A N 1
ATOM 723 C CA . LEU A 1 92 ? 19.609 10.453 0.786 1 92.69 92 LEU A CA 1
ATOM 724 C C . LEU A 1 92 ? 18.516 11.43 1.182 1 92.69 92 LEU A C 1
ATOM 726 O O . LEU A 1 92 ? 18.688 12.648 1.081 1 92.69 92 LEU A O 1
ATOM 730 N N . TYR A 1 93 ? 17.438 10.906 1.657 1 93.25 93 TYR A N 1
ATOM 731 C CA . TYR A 1 93 ? 16.234 11.695 1.953 1 93.25 93 TYR A CA 1
ATOM 732 C C . TYR A 1 93 ? 16.469 12.609 3.15 1 93.25 93 TYR A C 1
ATOM 734 O O . TYR A 1 93 ? 15.938 13.719 3.201 1 93.25 93 TYR A O 1
ATOM 742 N N . PHE A 1 94 ? 17.328 12.172 4.109 1 92.44 94 PHE A N 1
ATOM 743 C CA . PHE A 1 94 ? 17.516 12.961 5.324 1 92.44 94 PHE A CA 1
ATOM 744 C C . PHE A 1 94 ? 18.875 13.664 5.305 1 92.44 94 PHE A C 1
ATOM 746 O O . PHE A 1 94 ? 19.25 14.328 6.273 1 92.44 94 PHE A O 1
ATOM 753 N N . ASN A 1 95 ? 19.469 13.531 4.164 1 89.31 95 ASN A N 1
ATOM 754 C CA . ASN A 1 95 ? 20.703 14.273 3.982 1 89.31 95 ASN A CA 1
ATOM 755 C C . ASN A 1 95 ? 20.438 15.695 3.484 1 89.31 95 ASN A C 1
ATOM 757 O O . ASN A 1 95 ? 19.594 15.906 2.623 1 89.31 95 ASN A O 1
ATOM 761 N N . ASP A 1 96 ? 21.047 16.641 4.094 1 86.06 96 ASP A N 1
ATOM 762 C CA . ASP A 1 96 ? 21.016 18.047 3.672 1 86.06 96 ASP A CA 1
ATOM 763 C C . ASP A 1 96 ? 19.578 18.547 3.545 1 86.06 96 ASP A C 1
ATOM 765 O O . ASP A 1 96 ? 19.234 19.219 2.566 1 86.06 96 ASP A O 1
ATOM 769 N N . GLN A 1 97 ? 18.75 18.078 4.363 1 87.56 97 GLN A N 1
ATOM 770 C CA . GLN A 1 97 ? 17.359 18.531 4.445 1 87.56 97 GLN A CA 1
ATOM 771 C C . GLN A 1 97 ? 16.625 18.281 3.133 1 87.56 97 GLN A C 1
ATOM 773 O O . GLN A 1 97 ? 15.805 19.094 2.713 1 87.56 97 GLN A O 1
ATOM 778 N N . THR A 1 98 ? 16.953 17.25 2.467 1 91.12 98 THR A N 1
ATOM 779 C CA . THR A 1 98 ? 16.328 16.891 1.2 1 91.12 98 THR A CA 1
ATOM 780 C C . THR A 1 98 ? 14.836 16.625 1.387 1 91.12 98 THR A C 1
ATOM 782 O O . THR A 1 98 ? 14.039 16.906 0.488 1 91.12 98 THR A O 1
ATOM 785 N N . TYR A 1 99 ? 14.422 16.141 2.559 1 90.69 99 TYR A N 1
ATOM 786 C CA . TYR A 1 99 ? 13.008 15.883 2.818 1 90.69 99 TYR A CA 1
ATOM 787 C C . TYR A 1 99 ? 12.195 17.172 2.688 1 90.69 99 TYR A C 1
ATOM 789 O O . TYR A 1 99 ? 11.016 17.125 2.318 1 90.69 99 TYR A O 1
ATOM 797 N N . TYR A 1 100 ? 12.805 18.281 3 1 88.81 100 TYR A N 1
ATOM 798 C CA . TYR A 1 100 ? 12.148 19.578 2.844 1 88.81 100 TYR A CA 1
ATOM 799 C C . TYR A 1 100 ? 12.219 20.062 1.4 1 88.81 100 TYR A C 1
ATOM 801 O O . TYR A 1 100 ? 11.219 20.5 0.834 1 88.81 100 TYR A O 1
ATOM 809 N N . ARG A 1 101 ? 13.336 19.969 0.826 1 88.56 101 ARG A N 1
ATOM 810 C CA . ARG A 1 101 ? 13.602 20.531 -0.496 1 88.56 101 ARG A CA 1
ATOM 811 C C . ARG A 1 101 ? 12.773 19.812 -1.564 1 88.56 101 ARG A C 1
ATOM 813 O O . ARG A 1 101 ? 12.312 20.453 -2.518 1 88.56 101 ARG A O 1
ATOM 820 N N . VAL A 1 102 ? 12.586 18.578 -1.376 1 88.69 102 VAL A N 1
ATOM 821 C CA . VAL A 1 102 ? 11.852 17.797 -2.371 1 88.69 102 VAL A CA 1
ATOM 822 C C . VAL A 1 102 ? 10.375 18.188 -2.344 1 88.69 102 VAL A C 1
ATOM 824 O O . VAL A 1 102 ? 9.719 18.234 -3.387 1 88.69 102 VAL A O 1
ATOM 827 N N . SER A 1 103 ? 9.867 18.438 -1.243 1 81.69 103 SER A N 1
ATOM 828 C CA . SER A 1 103 ? 8.445 18.703 -1.089 1 81.69 103 SER A CA 1
ATOM 829 C C . SER A 1 103 ? 8.125 20.172 -1.352 1 81.69 103 SER A C 1
ATOM 831 O O . SER A 1 103 ? 7.02 20.5 -1.793 1 81.69 103 SER A O 1
ATOM 833 N N . ASN A 1 104 ? 9.125 21.062 -1.162 1 79.5 104 ASN A N 1
ATOM 834 C CA . ASN A 1 104 ? 8.789 22.484 -1.184 1 79.5 104 ASN A CA 1
ATOM 835 C C . ASN A 1 104 ? 9.477 23.203 -2.338 1 79.5 104 ASN A C 1
ATOM 837 O O . ASN A 1 104 ? 8.984 24.219 -2.826 1 79.5 104 ASN A O 1
ATOM 841 N N . LEU A 1 105 ? 10.633 22.75 -2.701 1 82.81 105 LEU A N 1
ATOM 842 C CA . LEU A 1 105 ? 11.406 23.469 -3.701 1 82.81 105 LEU A CA 1
ATOM 843 C C . LEU A 1 105 ? 11.328 22.781 -5.059 1 82.81 105 LEU A C 1
ATOM 845 O O . LEU A 1 105 ? 11.648 23.375 -6.086 1 82.81 105 LEU A O 1
ATOM 849 N N . ASP A 1 106 ? 10.922 21.5 -5.004 1 85.06 106 ASP A N 1
ATOM 850 C CA . ASP A 1 106 ? 10.844 20.703 -6.23 1 85.06 106 ASP A CA 1
ATOM 851 C C . ASP A 1 106 ? 9.438 20.156 -6.43 1 85.06 106 ASP A C 1
ATOM 853 O O . ASP A 1 106 ? 8.688 19.984 -5.465 1 85.06 106 ASP A O 1
ATOM 857 N N . GLY A 1 107 ? 9.07 19.938 -7.77 1 79 107 GLY A N 1
ATOM 858 C CA . GLY A 1 107 ? 7.723 19.453 -8.055 1 79 107 GLY A CA 1
ATOM 859 C C . GLY A 1 107 ? 7.699 18.125 -8.773 1 79 107 GLY A C 1
ATOM 860 O O . GLY A 1 107 ? 6.637 17.656 -9.195 1 79 107 GLY A O 1
ATOM 861 N N . ARG A 1 108 ? 8.781 17.422 -8.898 1 84.62 108 ARG A N 1
ATOM 862 C CA . ARG A 1 108 ? 8.852 16.203 -9.695 1 84.62 108 ARG A CA 1
ATOM 863 C C . ARG A 1 108 ? 8.289 15.008 -8.922 1 84.62 108 ARG A C 1
ATOM 865 O O . ARG A 1 108 ? 7.609 14.148 -9.5 1 84.62 108 ARG A O 1
ATOM 872 N N . VAL A 1 109 ? 8.516 15.008 -7.559 1 84.56 109 VAL A N 1
ATOM 873 C CA . VAL A 1 109 ? 8.062 13.883 -6.746 1 84.56 109 VAL A CA 1
ATOM 874 C C . VAL A 1 109 ? 6.906 14.336 -5.848 1 84.56 109 VAL A C 1
ATOM 876 O O . VAL A 1 109 ? 7.117 15.07 -4.883 1 84.56 109 VAL A O 1
ATOM 879 N N . GLU A 1 110 ? 5.648 14 -6.047 1 76.88 110 GLU A N 1
ATOM 880 C CA . GLU A 1 110 ? 4.488 14.461 -5.289 1 76.88 110 GLU A CA 1
ATOM 881 C C . GLU A 1 110 ? 4.172 13.516 -4.133 1 76.88 110 GLU A C 1
ATOM 883 O O . GLU A 1 110 ? 3.695 13.945 -3.084 1 76.88 110 GLU A O 1
ATOM 888 N N . ASN A 1 111 ? 4.438 12.289 -4.156 1 82.69 111 ASN A N 1
ATOM 889 C CA . ASN A 1 111 ? 4.098 11.305 -3.131 1 82.69 111 ASN A CA 1
ATOM 890 C C . ASN A 1 111 ? 5.316 10.484 -2.715 1 82.69 111 ASN A C 1
ATOM 892 O O . ASN A 1 111 ? 5.324 9.266 -2.859 1 82.69 111 ASN A O 1
ATOM 896 N N . ALA A 1 112 ? 6.211 11.242 -1.962 1 86.81 112 ALA A N 1
ATOM 897 C CA . ALA A 1 112 ? 7.473 10.609 -1.58 1 86.81 112 ALA A CA 1
ATOM 898 C C . ALA A 1 112 ? 7.234 9.461 -0.601 1 86.81 112 ALA A C 1
ATOM 900 O O . ALA A 1 112 ? 7.988 8.484 -0.585 1 86.81 112 ALA A O 1
ATOM 901 N N . ASP A 1 113 ? 6.121 9.57 0.231 1 87.38 113 ASP A N 1
ATOM 902 C CA . ASP A 1 113 ? 5.82 8.523 1.198 1 87.38 113 ASP A CA 1
ATOM 903 C C . ASP A 1 113 ? 5.48 7.211 0.495 1 87.38 113 ASP A C 1
ATOM 905 O O . ASP A 1 113 ? 5.953 6.145 0.898 1 87.38 113 ASP A O 1
ATOM 909 N N . HIS A 1 114 ? 4.707 7.348 -0.547 1 88.5 114 HIS A N 1
ATOM 910 C CA . HIS A 1 114 ? 4.34 6.16 -1.308 1 88.5 114 HIS A CA 1
ATOM 911 C C . HIS A 1 114 ? 5.551 5.57 -2.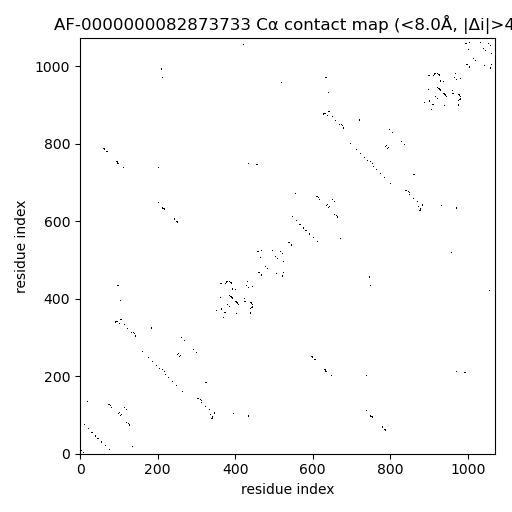025 1 88.5 114 HIS A C 1
ATOM 913 O O . HIS A 1 114 ? 5.703 4.348 -2.092 1 88.5 114 HIS A O 1
ATOM 919 N N . CYS A 1 115 ? 6.395 6.406 -2.582 1 89.81 115 CYS A N 1
ATOM 920 C CA . CYS A 1 115 ? 7.574 5.949 -3.307 1 89.81 115 CYS A CA 1
ATOM 921 C C . CYS A 1 115 ? 8.555 5.254 -2.371 1 89.81 115 CYS A C 1
ATOM 923 O O . CYS A 1 115 ? 9.117 4.207 -2.713 1 89.81 115 CYS A O 1
ATOM 925 N N . LEU A 1 116 ? 8.711 5.797 -1.172 1 92.19 116 LEU A N 1
ATOM 926 C CA . LEU A 1 116 ? 9.68 5.289 -0.212 1 92.19 116 LEU A CA 1
ATOM 927 C C . LEU A 1 116 ? 9.188 4 0.436 1 92.19 116 LEU A C 1
ATOM 929 O O . LEU A 1 116 ? 9.938 3.322 1.138 1 92.19 116 LEU A O 1
ATOM 933 N N . THR A 1 117 ? 7.895 3.641 0.235 1 92 117 THR A N 1
ATOM 934 C CA . THR A 1 117 ? 7.371 2.432 0.859 1 92 117 THR A CA 1
ATOM 935 C C . THR A 1 117 ? 6.906 1.435 -0.2 1 92 117 THR A C 1
ATOM 937 O O . THR A 1 117 ? 7.668 0.554 -0.607 1 92 117 THR A O 1
ATOM 940 N N . ASP A 1 118 ? 5.758 1.725 -0.859 1 90.5 118 ASP A N 1
ATOM 941 C CA . ASP A 1 118 ? 5.102 0.761 -1.737 1 90.5 118 ASP A CA 1
ATOM 942 C C . ASP A 1 118 ? 5.906 0.542 -3.014 1 90.5 118 ASP A C 1
ATOM 944 O O . ASP A 1 118 ? 6.031 -0.588 -3.49 1 90.5 118 ASP A O 1
ATOM 948 N N . ASP A 1 119 ? 6.457 1.572 -3.594 1 91.25 119 ASP A N 1
ATOM 949 C CA . ASP A 1 119 ? 7.195 1.428 -4.844 1 91.25 119 ASP A CA 1
ATOM 950 C C . ASP A 1 119 ? 8.469 0.604 -4.637 1 91.25 119 ASP A C 1
ATOM 952 O O . ASP A 1 119 ? 8.781 -0.269 -5.445 1 91.25 119 ASP A O 1
ATOM 956 N N . ILE A 1 120 ? 9.211 0.935 -3.58 1 93.69 120 ILE A N 1
ATOM 957 C CA . ILE A 1 120 ? 10.438 0.194 -3.293 1 93.69 120 ILE A CA 1
ATOM 958 C C . ILE A 1 120 ? 10.109 -1.273 -3.035 1 93.69 120 ILE A C 1
ATOM 960 O O . ILE A 1 120 ? 10.805 -2.168 -3.52 1 93.69 120 ILE A O 1
ATOM 964 N N . SER A 1 121 ? 9.047 -1.484 -2.285 1 93.69 121 SER A N 1
ATOM 965 C CA . SER A 1 121 ? 8.625 -2.848 -1.983 1 93.69 121 SER A CA 1
ATOM 966 C C . SER A 1 121 ? 8.25 -3.604 -3.254 1 93.69 121 SER A C 1
ATOM 968 O O . SER A 1 121 ? 8.664 -4.75 -3.445 1 93.69 121 SER A O 1
ATOM 970 N N . ALA A 1 122 ? 7.461 -2.955 -4.086 1 92.75 122 ALA A N 1
ATOM 971 C CA . ALA A 1 122 ? 7.043 -3.59 -5.336 1 92.75 122 ALA A CA 1
ATOM 972 C C . ALA A 1 122 ? 8.242 -3.875 -6.23 1 92.75 122 ALA A C 1
ATOM 974 O O . ALA A 1 122 ? 8.328 -4.941 -6.844 1 92.75 122 ALA A O 1
ATOM 975 N N . PHE A 1 123 ? 9.234 -2.949 -6.312 1 94.62 123 PHE A N 1
ATOM 976 C CA . PHE A 1 123 ? 10.43 -3.086 -7.137 1 94.62 123 PHE A CA 1
ATOM 977 C C . PHE A 1 123 ? 11.281 -4.262 -6.668 1 94.62 123 PHE A C 1
ATOM 979 O O . PHE A 1 123 ? 11.633 -5.137 -7.465 1 94.62 123 PHE A O 1
ATOM 986 N N . THR A 1 124 ? 11.578 -4.352 -5.402 1 94.19 124 THR A N 1
ATOM 987 C CA . THR A 1 124 ? 12.469 -5.379 -4.883 1 94.19 124 THR A CA 1
ATOM 988 C C . THR A 1 124 ? 11.797 -6.75 -4.926 1 94.19 124 THR A C 1
ATOM 990 O O . THR A 1 124 ? 12.453 -7.762 -5.172 1 94.19 124 THR A O 1
ATOM 993 N N . SER A 1 125 ? 10.461 -6.797 -4.656 1 93.94 125 SER A N 1
ATOM 994 C CA . SER A 1 125 ? 9.734 -8.055 -4.766 1 93.94 125 SER A CA 1
ATOM 995 C C . SER A 1 125 ? 9.734 -8.57 -6.203 1 93.94 125 SER A C 1
ATOM 997 O O . SER A 1 125 ? 9.883 -9.773 -6.438 1 93.94 125 SER A O 1
ATOM 999 N N . SER A 1 126 ? 9.555 -7.668 -7.094 1 92.75 126 SER A N 1
ATOM 1000 C CA . SER A 1 126 ? 9.547 -8.039 -8.508 1 92.75 126 SER A CA 1
ATOM 1001 C C . SER A 1 126 ? 10.914 -8.547 -8.953 1 92.75 126 SER A C 1
ATOM 1003 O O . SER A 1 126 ? 11.008 -9.5 -9.727 1 92.75 126 SER A O 1
ATOM 1005 N N . VAL A 1 127 ? 12.016 -7.93 -8.516 1 92.62 127 VAL A N 1
ATOM 1006 C CA . VAL A 1 127 ? 13.375 -8.344 -8.867 1 92.62 127 VAL A CA 1
ATOM 1007 C C . VAL A 1 127 ? 13.633 -9.758 -8.352 1 92.62 127 VAL A C 1
ATOM 1009 O O . VAL A 1 127 ? 14.133 -10.609 -9.086 1 92.62 127 VAL A O 1
ATOM 1012 N N . ALA A 1 128 ? 13.328 -9.953 -7.086 1 91.94 128 ALA A N 1
ATOM 1013 C CA . ALA A 1 128 ? 13.547 -11.266 -6.48 1 91.94 128 ALA A CA 1
ATOM 1014 C C . ALA A 1 128 ? 12.688 -12.336 -7.156 1 91.94 128 ALA A C 1
ATOM 1016 O O . ALA A 1 128 ? 13.148 -13.445 -7.406 1 91.94 128 ALA A O 1
ATOM 1017 N N . HIS A 1 129 ? 11.445 -11.961 -7.43 1 90.25 129 HIS A N 1
ATOM 1018 C CA . HIS A 1 129 ? 10.523 -12.883 -8.086 1 90.25 129 HIS A CA 1
ATOM 1019 C C . HIS A 1 129 ? 11.016 -13.25 -9.484 1 90.25 129 HIS A C 1
ATOM 1021 O O . HIS A 1 129 ? 10.984 -14.43 -9.867 1 90.25 129 HIS A O 1
ATOM 1027 N N . LEU A 1 130 ? 11.406 -12.289 -10.242 1 89.69 130 LEU A N 1
ATOM 1028 C CA . LEU A 1 130 ? 11.875 -12.523 -11.609 1 89.69 130 LEU A CA 1
ATOM 1029 C C . LEU A 1 130 ? 13.125 -13.398 -11.609 1 89.69 130 LEU A C 1
ATOM 1031 O O . LEU A 1 130 ? 13.289 -14.25 -12.492 1 89.69 130 LEU A O 1
ATOM 1035 N N . TYR A 1 131 ? 14.008 -13.188 -10.656 1 88.56 131 TYR A N 1
ATOM 1036 C CA . TYR A 1 131 ? 15.203 -14.023 -10.555 1 88.56 131 TYR A CA 1
ATOM 1037 C C . TYR A 1 131 ? 14.828 -15.5 -10.422 1 88.56 131 TYR A C 1
ATOM 1039 O O . TYR A 1 131 ? 15.367 -16.344 -11.133 1 88.56 131 TYR A O 1
ATOM 1047 N N . SER A 1 132 ? 13.922 -15.75 -9.547 1 85.44 132 SER A N 1
ATOM 1048 C CA . SER A 1 132 ? 13.492 -17.125 -9.32 1 85.44 132 SER A CA 1
ATOM 1049 C C . SER A 1 132 ? 12.75 -17.688 -10.523 1 85.44 132 SER A C 1
ATOM 1051 O O . SER A 1 132 ? 12.914 -18.859 -10.875 1 85.44 132 SER A O 1
ATOM 1053 N N . HIS A 1 133 ? 11.984 -16.859 -11.195 1 84.88 133 HIS A N 1
ATOM 1054 C CA . HIS A 1 133 ? 11.094 -17.328 -12.258 1 84.88 133 HIS A CA 1
ATOM 1055 C C . HIS A 1 133 ? 11.836 -17.438 -13.586 1 84.88 133 HIS A C 1
ATOM 1057 O O . HIS A 1 133 ? 11.336 -18.047 -14.531 1 84.88 133 HIS A O 1
ATOM 1063 N N . ILE A 1 134 ? 13.031 -16.859 -13.664 1 87 134 ILE A N 1
ATOM 1064 C CA . ILE A 1 134 ? 13.82 -16.984 -14.883 1 87 134 ILE A CA 1
ATOM 1065 C C . ILE A 1 134 ? 14.859 -18.094 -14.711 1 87 134 ILE A C 1
ATOM 1067 O O . ILE A 1 134 ? 15.102 -18.875 -15.641 1 87 134 ILE A O 1
ATOM 1071 N N . THR A 1 135 ? 15.422 -18.203 -13.562 1 85.5 135 THR A N 1
ATOM 1072 C CA . THR A 1 135 ? 16.531 -19.125 -13.344 1 85.5 135 THR A CA 1
ATOM 1073 C C . THR A 1 135 ? 16.062 -20.578 -13.367 1 85.5 135 THR A C 1
ATOM 1075 O O . THR A 1 135 ? 16.703 -21.438 -13.977 1 85.5 135 THR A O 1
ATOM 1078 N N . LYS A 1 136 ? 14.883 -20.828 -12.812 1 82.88 136 LYS A N 1
ATOM 1079 C CA . LYS A 1 136 ? 14.383 -22.203 -12.781 1 82.88 136 LYS A CA 1
ATOM 1080 C C . LYS A 1 136 ? 14.086 -22.719 -14.18 1 82.88 136 LYS A C 1
ATOM 1082 O O . LYS A 1 136 ? 14.562 -23.797 -14.57 1 82.88 136 LYS A O 1
ATOM 1087 N N . PRO A 1 137 ? 13.359 -21.969 -14.93 1 83 137 PRO A N 1
ATOM 1088 C CA . PRO A 1 137 ? 13.086 -22.453 -16.297 1 83 137 PRO A CA 1
ATOM 1089 C C . PRO A 1 137 ? 14.352 -22.562 -17.141 1 83 137 PRO A C 1
ATOM 1091 O O . PRO A 1 137 ? 14.43 -23.422 -18.031 1 83 137 PRO A O 1
ATOM 1094 N N . LEU A 1 138 ? 15.344 -21.766 -16.859 1 85 138 LEU A N 1
ATOM 1095 C CA . LEU A 1 138 ? 16.609 -21.875 -17.578 1 85 138 LEU A CA 1
ATOM 1096 C C . LEU A 1 138 ? 17.297 -23.188 -17.266 1 85 138 LEU A C 1
ATOM 1098 O O . LEU A 1 138 ? 17.812 -23.859 -18.172 1 85 138 LEU A O 1
ATOM 1102 N N . PHE A 1 139 ? 17.266 -23.547 -16.047 1 82.94 139 PHE A N 1
ATOM 1103 C CA . PHE A 1 139 ? 17.844 -24.828 -15.641 1 82.94 139 PHE A CA 1
ATOM 1104 C C . PHE A 1 139 ? 17.047 -25.984 -16.234 1 82.94 139 PHE A C 1
ATOM 1106 O O . PHE A 1 139 ? 17.609 -26.969 -16.672 1 82.94 139 PHE A O 1
ATOM 1113 N N . ASP A 1 140 ? 15.734 -25.781 -16.266 1 76.81 140 ASP A N 1
ATOM 1114 C CA . ASP A 1 140 ? 14.867 -26.812 -16.812 1 76.81 140 ASP A CA 1
ATOM 1115 C C . ASP A 1 140 ? 15.102 -26.984 -18.312 1 76.81 140 ASP A C 1
ATOM 1117 O O . ASP A 1 140 ? 15.148 -28.109 -18.828 1 76.81 140 ASP A O 1
ATOM 1121 N N . CYS A 1 141 ? 15.219 -25.906 -19 1 78.19 141 CYS A N 1
ATOM 1122 C CA . CYS A 1 141 ? 15.484 -25.953 -20.438 1 78.19 141 CYS A CA 1
ATOM 1123 C C . CYS A 1 141 ? 16.812 -26.625 -20.719 1 78.19 141 CYS A C 1
ATOM 1125 O O . CYS A 1 141 ? 16.922 -27.422 -21.656 1 78.19 141 CYS A O 1
ATOM 1127 N N . ALA A 1 142 ? 17.844 -26.375 -19.938 1 78.56 142 ALA A N 1
ATOM 1128 C CA . ALA A 1 142 ? 19.156 -26.984 -20.125 1 78.56 142 ALA A CA 1
ATOM 1129 C C . ALA A 1 142 ? 19.109 -28.484 -19.906 1 78.56 142 ALA A C 1
ATOM 1131 O O . ALA A 1 142 ? 19.672 -29.25 -20.703 1 78.56 142 ALA A O 1
ATOM 1132 N N . LEU A 1 143 ? 18.375 -28.875 -19.016 1 73.5 143 LEU A N 1
ATOM 1133 C CA . LEU A 1 143 ? 18.281 -30.297 -18.688 1 73.5 143 LEU A CA 1
ATOM 1134 C C . LEU A 1 143 ? 17.516 -31.047 -19.781 1 73.5 143 LEU A C 1
ATOM 1136 O O . LEU A 1 143 ? 17.875 -32.156 -20.141 1 73.5 143 LEU A O 1
ATOM 1140 N N . VAL A 1 144 ? 16.438 -30.438 -20.156 1 71 144 VAL A N 1
ATOM 1141 C CA . VAL A 1 144 ? 15.625 -31.078 -21.188 1 71 144 VAL A CA 1
ATOM 1142 C C . VAL A 1 144 ? 16.422 -31.156 -22.5 1 71 144 VAL A C 1
ATOM 1144 O O . VAL A 1 144 ? 16.328 -32.156 -23.219 1 71 144 VAL A O 1
ATOM 1147 N N . THR A 1 145 ? 17.188 -30.141 -22.781 1 72.25 145 THR A N 1
ATOM 1148 C CA . THR A 1 145 ? 18.031 -30.156 -23.984 1 72.25 145 THR A CA 1
ATOM 1149 C C . THR A 1 145 ? 19.047 -31.281 -23.922 1 72.25 145 THR A C 1
ATOM 1151 O O . THR A 1 145 ? 19.281 -31.969 -24.922 1 72.25 145 THR A O 1
ATOM 1154 N N . VAL A 1 146 ? 19.547 -31.531 -22.766 1 73.12 146 VAL A N 1
ATOM 1155 C CA . VAL A 1 146 ? 20.531 -32.594 -22.594 1 73.12 146 VAL A CA 1
ATOM 1156 C C . VAL A 1 146 ? 19.828 -33.938 -22.734 1 73.12 146 VAL A C 1
ATOM 1158 O O . VAL A 1 146 ? 20.359 -34.875 -23.375 1 73.12 146 VAL A O 1
ATOM 1161 N N . ALA A 1 147 ? 18.688 -34 -22.125 1 66.5 147 ALA A N 1
ATOM 1162 C CA . ALA A 1 147 ? 17.922 -35.25 -22.188 1 66.5 147 ALA A CA 1
ATOM 1163 C C . ALA A 1 147 ? 17.516 -35.594 -23.625 1 66.5 147 ALA A C 1
ATOM 1165 O O . ALA A 1 147 ? 17.562 -36.75 -24.047 1 66.5 147 ALA A O 1
ATOM 1166 N N . LEU A 1 148 ? 17.094 -34.562 -24.344 1 66.56 148 LEU A N 1
ATOM 1167 C CA . LEU A 1 148 ? 16.703 -34.719 -25.734 1 66.56 148 LEU A CA 1
ATOM 1168 C C . LEU A 1 148 ? 17.906 -35.125 -26.594 1 66.56 148 LEU A C 1
ATOM 1170 O O . LEU A 1 148 ? 17.781 -35.938 -27.5 1 66.56 148 LEU A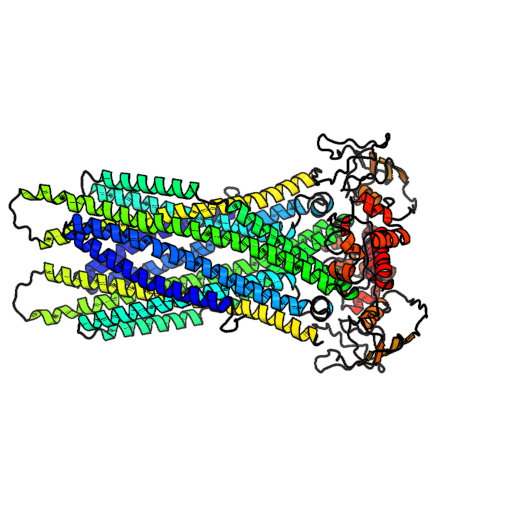 O 1
ATOM 1174 N N . ALA A 1 149 ? 18.969 -34.5 -26.281 1 66 149 ALA A N 1
ATOM 1175 C CA . ALA A 1 149 ? 20.188 -34.844 -27.031 1 66 149 ALA A CA 1
ATOM 1176 C C . ALA A 1 149 ? 20.594 -36.281 -26.797 1 66 149 ALA A C 1
ATOM 1178 O O . ALA A 1 149 ? 21.016 -36.969 -27.734 1 66 149 ALA A O 1
ATOM 1179 N N . GLN A 1 150 ? 20.422 -36.781 -25.656 1 66.81 150 GLN A N 1
ATOM 1180 C CA . GLN A 1 150 ? 20.766 -38.156 -25.328 1 66.81 150 GLN A CA 1
ATOM 1181 C C . GLN A 1 150 ? 19.797 -39.125 -25.969 1 66.81 150 GLN A C 1
ATOM 1183 O O . GLN A 1 150 ? 20.203 -40.188 -26.453 1 66.81 150 GLN A O 1
ATOM 1188 N N . SER A 1 151 ? 18.531 -38.719 -25.906 1 63.03 151 SER A N 1
ATOM 1189 C CA . SER A 1 151 ? 17.5 -39.562 -26.484 1 63.03 151 SER A CA 1
ATOM 1190 C C . SER A 1 151 ? 17.625 -39.625 -28.016 1 63.03 151 SER A C 1
ATOM 1192 O O . SER A 1 151 ? 17.438 -40.688 -28.609 1 63.03 151 SER A O 1
ATOM 1194 N N . THR A 1 152 ? 17.812 -38.469 -28.672 1 59.25 152 THR A N 1
ATOM 1195 C CA . THR A 1 152 ? 17.969 -38.406 -30.109 1 59.25 152 THR A CA 1
ATOM 1196 C C . THR A 1 152 ? 19.156 -39.219 -30.562 1 59.25 152 THR A C 1
ATOM 1198 O O . THR A 1 152 ? 19.125 -39.844 -31.625 1 59.25 152 THR A O 1
ATOM 1201 N N . HIS A 1 153 ? 20.172 -39.125 -29.781 1 57.88 153 HIS A N 1
ATOM 1202 C CA . HIS A 1 153 ? 21.344 -39.906 -30.125 1 57.88 153 HIS A CA 1
ATOM 1203 C C . HIS A 1 153 ? 21.031 -41.406 -30.109 1 57.88 153 HIS A C 1
ATOM 1205 O O . HIS A 1 153 ? 21.594 -42.156 -30.891 1 57.88 153 HIS A O 1
ATOM 1211 N N . GLN A 1 154 ? 20.141 -41.781 -29.25 1 54.5 154 GLN A N 1
ATOM 1212 C CA . GLN A 1 154 ? 19.797 -43.188 -29.156 1 54.5 154 GLN A CA 1
ATOM 1213 C C . GLN A 1 154 ? 18.828 -43.594 -30.25 1 54.5 154 GLN A C 1
ATOM 1215 O O . GLN A 1 154 ? 18.828 -44.75 -30.703 1 54.5 154 GLN A O 1
ATOM 1220 N N . MET A 1 155 ? 17.844 -42.719 -30.438 1 52.16 155 MET A N 1
ATOM 1221 C CA . MET A 1 155 ? 16.781 -43.094 -31.375 1 52.16 155 MET A CA 1
ATOM 1222 C C . MET A 1 155 ? 17.234 -42.875 -32.812 1 52.16 155 MET A C 1
ATOM 1224 O O . MET A 1 155 ? 16.609 -43.406 -33.75 1 52.16 155 MET A O 1
ATOM 1228 N N . GLY A 1 156 ? 18.453 -42.781 -33.25 1 46.03 156 GLY A N 1
ATOM 1229 C CA . GLY A 1 156 ? 19.062 -42.625 -34.562 1 46.03 156 GLY A CA 1
ATOM 1230 C C . GLY A 1 156 ? 18.797 -41.25 -35.156 1 46.03 156 GLY A C 1
ATOM 1231 O O . GLY A 1 156 ? 18.094 -40.438 -34.562 1 46.03 156 GLY A O 1
ATOM 1232 N N . ALA A 1 157 ? 18.75 -41.062 -36.719 1 44.81 157 ALA A N 1
ATOM 1233 C CA . ALA A 1 157 ? 19.109 -40.125 -37.781 1 44.81 157 ALA A CA 1
ATOM 1234 C C . ALA A 1 157 ? 18.297 -38.844 -37.656 1 44.81 157 ALA A C 1
ATOM 1236 O O . ALA A 1 157 ? 18.859 -37.75 -37.594 1 44.81 157 ALA A O 1
ATOM 1237 N N . ASN A 1 158 ? 17.109 -38.594 -38.562 1 45.91 158 ASN A N 1
ATOM 1238 C CA . ASN A 1 158 ? 16.547 -37.469 -39.344 1 45.91 158 ASN A CA 1
ATOM 1239 C C . ASN A 1 158 ? 15.703 -36.562 -38.469 1 45.91 158 ASN A C 1
ATOM 1241 O O . ASN A 1 158 ? 14.672 -36.062 -38.906 1 45.91 158 ASN A O 1
ATOM 1245 N N . VAL A 1 159 ? 15.844 -36.531 -37.25 1 51.69 159 VAL A N 1
ATOM 1246 C CA . VAL A 1 159 ? 14.945 -35.906 -36.312 1 51.69 159 VAL A CA 1
ATOM 1247 C C . VAL A 1 159 ? 15.203 -34.406 -36.281 1 51.69 159 VAL A C 1
ATOM 1249 O O . VAL A 1 159 ? 14.719 -33.688 -35.406 1 51.69 159 VAL A O 1
ATOM 1252 N N . VAL A 1 160 ? 16.047 -34 -37.188 1 53.25 160 VAL A N 1
ATOM 1253 C CA . VAL A 1 160 ? 16.422 -32.594 -37.188 1 53.25 160 VAL A CA 1
ATOM 1254 C C . VAL A 1 160 ? 15.203 -31.734 -37.5 1 53.25 160 VAL A C 1
ATOM 1256 O O . VAL A 1 160 ? 15.125 -30.594 -37.062 1 53.25 160 VAL A O 1
ATOM 1259 N N . GLN A 1 161 ? 14.164 -32.312 -38.156 1 61.62 161 GLN A N 1
ATOM 1260 C CA . GLN A 1 161 ? 13.055 -31.469 -38.594 1 61.62 161 GLN A CA 1
ATOM 1261 C C . GLN A 1 161 ? 12.195 -31.031 -37.438 1 61.62 161 GLN A C 1
ATOM 1263 O O . GLN A 1 161 ? 11.672 -29.922 -37.406 1 61.62 161 GLN A O 1
ATOM 1268 N N . GLY A 1 162 ? 12.242 -31.797 -36.312 1 70.38 162 GLY A N 1
ATOM 1269 C CA . GLY A 1 162 ? 11.398 -31.484 -35.188 1 70.38 162 GLY A CA 1
ATOM 1270 C C . GLY A 1 162 ? 11.875 -30.281 -34.406 1 70.38 162 GLY A C 1
ATOM 1271 O O . GLY A 1 162 ? 11.148 -29.281 -34.281 1 70.38 162 GLY A O 1
ATOM 1272 N N . PRO A 1 163 ? 13.188 -30.203 -34.156 1 72.38 163 PRO A N 1
ATOM 1273 C CA . PRO A 1 163 ? 13.703 -29.078 -33.375 1 72.38 163 PRO A CA 1
ATOM 1274 C C . PRO A 1 163 ? 13.703 -27.766 -34.156 1 72.38 163 PRO A C 1
ATOM 1276 O O . PRO A 1 163 ? 13.516 -26.688 -33.562 1 72.38 163 PRO A O 1
ATOM 1279 N N . LEU A 1 164 ? 13.805 -27.859 -35.469 1 78.56 164 LEU A N 1
ATOM 1280 C CA . LEU A 1 164 ? 13.766 -26.641 -36.281 1 78.56 164 LEU A CA 1
ATOM 1281 C C . LEU A 1 164 ? 12.367 -26.031 -36.281 1 78.56 164 LEU A C 1
ATOM 1283 O O . LEU A 1 164 ? 12.219 -24.812 -36.219 1 78.56 164 LEU A O 1
ATOM 1287 N N . LEU A 1 165 ? 11.43 -26.922 -36.438 1 82.81 165 LEU A N 1
ATOM 1288 C CA . LEU A 1 165 ? 10.047 -26.453 -36.375 1 82.81 165 LEU A CA 1
ATOM 1289 C C . LEU A 1 165 ? 9.727 -25.844 -35.031 1 82.81 165 LEU A C 1
ATOM 1291 O O . LEU A 1 165 ? 9.055 -24.812 -34.938 1 82.81 165 LEU A O 1
ATOM 1295 N N . ALA A 1 166 ? 10.211 -26.453 -33.969 1 83.25 166 ALA A N 1
ATOM 1296 C CA . ALA A 1 166 ? 9.977 -25.938 -32.625 1 83.25 166 ALA A CA 1
ATOM 1297 C C . ALA A 1 166 ? 10.625 -24.578 -32.438 1 83.25 166 ALA A C 1
ATOM 1299 O O . ALA A 1 166 ? 10.016 -23.656 -31.875 1 83.25 166 ALA A O 1
ATOM 1300 N N . CYS A 1 167 ? 11.836 -24.375 -32.906 1 83.56 167 CYS A N 1
ATOM 1301 C CA . CYS A 1 167 ? 12.547 -23.109 -32.781 1 83.56 167 CYS A CA 1
ATOM 1302 C C . CYS A 1 167 ? 11.852 -22.016 -33.562 1 83.56 167 CYS A C 1
ATOM 1304 O O . CYS A 1 167 ? 11.766 -20.875 -33.125 1 83.56 167 CYS A O 1
ATOM 1306 N N . ALA A 1 168 ? 11.375 -22.453 -34.75 1 88.94 168 ALA A N 1
ATOM 1307 C CA . ALA A 1 168 ? 10.695 -21.469 -35.594 1 88.94 168 ALA A CA 1
ATOM 1308 C C . ALA A 1 168 ? 9.406 -20.984 -34.938 1 88.94 168 ALA A C 1
ATOM 1310 O O . ALA A 1 168 ? 9.133 -19.781 -34.875 1 88.94 168 ALA A O 1
ATOM 1311 N N . VAL A 1 169 ? 8.648 -21.891 -34.406 1 89.69 169 VAL A N 1
ATOM 1312 C CA . VAL A 1 169 ? 7.367 -21.547 -33.812 1 89.69 169 VAL A CA 1
ATOM 1313 C C . VAL A 1 169 ? 7.598 -20.719 -32.531 1 89.69 169 VAL A C 1
ATOM 1315 O O . VAL A 1 169 ? 6.875 -19.766 -32.281 1 89.69 169 VAL A O 1
ATOM 1318 N N . ILE A 1 170 ? 8.602 -21.062 -31.719 1 89 170 ILE A N 1
ATOM 1319 C CA . ILE A 1 170 ? 8.914 -20.344 -30.5 1 89 170 ILE A CA 1
ATOM 1320 C C . ILE A 1 170 ? 9.359 -18.922 -30.828 1 89 170 ILE A C 1
ATOM 1322 O O . ILE A 1 170 ? 8.945 -17.969 -30.156 1 89 170 ILE A O 1
ATOM 1326 N N . THR A 1 171 ? 10.141 -18.766 -31.875 1 90.81 171 THR A N 1
ATOM 1327 C CA . THR A 1 171 ? 10.633 -17.453 -32.281 1 90.81 171 THR A CA 1
ATOM 1328 C C . THR A 1 171 ? 9.492 -16.594 -32.781 1 90.81 171 THR A C 1
ATOM 1330 O O . THR A 1 171 ? 9.414 -15.398 -32.469 1 90.81 171 THR A O 1
ATOM 1333 N N . VAL A 1 172 ? 8.664 -17.25 -33.594 1 93.44 172 VAL A N 1
ATOM 1334 C CA . VAL A 1 172 ? 7.527 -16.5 -34.125 1 93.44 172 VAL A CA 1
ATOM 1335 C C . VAL A 1 172 ? 6.598 -16.078 -33 1 93.44 172 VAL A C 1
ATOM 1337 O O . VAL A 1 172 ? 6.086 -14.953 -33 1 93.44 172 VAL A O 1
ATOM 1340 N N . THR A 1 173 ? 6.367 -16.969 -32.062 1 92.12 173 THR A N 1
ATOM 1341 C CA . THR A 1 173 ? 5.547 -16.641 -30.906 1 92.12 173 THR A CA 1
ATOM 1342 C C . THR A 1 173 ? 6.137 -15.461 -30.141 1 92.12 173 THR A C 1
ATOM 1344 O O . THR A 1 173 ? 5.41 -14.539 -29.766 1 92.12 173 THR A O 1
ATOM 1347 N N . GLY A 1 174 ? 7.438 -15.438 -29.875 1 90.19 174 GLY A N 1
ATOM 1348 C CA . GLY A 1 174 ? 8.102 -14.344 -29.188 1 90.19 174 GLY A CA 1
ATOM 1349 C C . GLY A 1 174 ? 7.945 -13.008 -29.891 1 90.19 174 GLY A C 1
ATOM 1350 O O . GLY A 1 174 ? 7.691 -11.984 -29.25 1 90.19 174 GLY A O 1
ATOM 1351 N N . HIS A 1 175 ? 8.008 -13.062 -31.203 1 92.44 175 HIS A N 1
ATOM 1352 C CA . HIS A 1 175 ? 7.895 -11.836 -31.984 1 92.44 175 HIS A CA 1
ATOM 1353 C C . HIS A 1 175 ? 6.465 -11.297 -31.953 1 92.44 175 HIS A C 1
ATOM 1355 O O . HIS A 1 175 ? 6.254 -10.086 -31.859 1 92.44 175 HIS A O 1
ATOM 1361 N N . ILE A 1 176 ? 5.527 -12.164 -32.031 1 92.69 176 ILE A N 1
ATOM 1362 C CA . ILE A 1 176 ? 4.125 -11.758 -32 1 92.69 176 ILE A CA 1
ATOM 1363 C C . ILE A 1 176 ? 3.787 -11.133 -30.656 1 92.69 176 ILE A C 1
ATOM 1365 O O . ILE A 1 176 ? 3.186 -10.062 -30.594 1 92.69 176 ILE A O 1
ATOM 1369 N N . LEU A 1 177 ? 4.184 -11.773 -29.594 1 90.25 177 LEU A N 1
ATOM 1370 C CA . LEU A 1 177 ? 3.871 -11.297 -28.25 1 90.25 177 LEU A CA 1
ATOM 1371 C C . LEU A 1 177 ? 4.559 -9.961 -27.984 1 90.25 177 LEU A C 1
ATOM 1373 O O . LEU A 1 177 ? 3.984 -9.086 -27.328 1 90.25 177 LEU A O 1
ATOM 1377 N N . LYS A 1 178 ? 5.73 -9.781 -28.484 1 88.56 178 LYS A N 1
ATOM 1378 C CA . LYS A 1 178 ? 6.441 -8.516 -28.312 1 88.56 178 LYS A CA 1
ATOM 1379 C C . LYS A 1 178 ? 5.758 -7.391 -29.078 1 88.56 178 LYS A C 1
ATOM 1381 O O . LYS A 1 178 ? 5.676 -6.262 -28.594 1 88.56 178 LYS A O 1
ATOM 1386 N N . ALA A 1 179 ? 5.262 -7.707 -30.172 1 90.81 179 ALA A N 1
ATOM 1387 C CA . ALA A 1 179 ? 4.645 -6.703 -31.031 1 90.81 179 ALA A CA 1
ATOM 1388 C C . ALA A 1 179 ? 3.293 -6.262 -30.484 1 90.81 179 ALA A C 1
ATOM 1390 O O . ALA A 1 179 ? 2.898 -5.102 -30.641 1 90.81 179 ALA A O 1
ATOM 1391 N N . VAL A 1 180 ? 2.584 -7.156 -29.844 1 89.88 180 VAL A N 1
ATOM 1392 C CA . VAL A 1 180 ? 1.22 -6.848 -29.422 1 89.88 180 VAL A CA 1
ATOM 1393 C C . VAL A 1 180 ? 1.212 -6.438 -27.953 1 89.88 180 VAL A C 1
ATOM 1395 O O . VAL A 1 180 ? 0.201 -5.949 -27.438 1 89.88 180 VAL A O 1
ATOM 1398 N N . SER A 1 181 ? 2.275 -6.562 -27.234 1 87.06 181 SER A N 1
ATOM 1399 C CA . SER A 1 181 ? 2.328 -6.254 -25.797 1 87.06 181 SER A CA 1
ATOM 1400 C C . SER A 1 181 ? 2.113 -4.762 -25.562 1 87.06 181 SER A C 1
ATOM 1402 O O . SER A 1 181 ? 2.805 -3.926 -26.141 1 87.06 181 SER A O 1
ATOM 1404 N N . PRO A 1 182 ? 1.135 -4.461 -24.766 1 87 182 PRO A N 1
ATOM 1405 C CA . PRO A 1 182 ? 0.975 -3.053 -24.391 1 87 182 PRO A CA 1
ATOM 1406 C C . PRO A 1 182 ? 2.104 -2.549 -23.484 1 87 182 PRO A C 1
ATOM 1408 O O . PRO A 1 182 ? 2.971 -3.328 -23.078 1 87 182 PRO A O 1
ATOM 1411 N N . HIS A 1 183 ? 2.133 -1.276 -23.297 1 88.12 183 HIS A N 1
ATOM 1412 C CA . HIS A 1 183 ? 3.131 -0.696 -22.406 1 88.12 183 HIS A CA 1
ATOM 1413 C C . HIS A 1 183 ? 2.746 -0.895 -20.938 1 88.12 183 HIS A C 1
ATOM 1415 O O . HIS A 1 183 ? 2.418 0.068 -20.25 1 88.12 183 HIS A O 1
ATOM 1421 N N . PHE A 1 184 ? 2.861 -2.123 -20.484 1 86.69 184 PHE A N 1
ATOM 1422 C CA . PHE A 1 184 ? 2.439 -2.494 -19.141 1 86.69 184 PHE A CA 1
ATOM 1423 C C . PHE A 1 184 ? 3.213 -1.701 -18.094 1 86.69 184 PHE A C 1
ATOM 1425 O O . PHE A 1 184 ? 2.689 -1.408 -17.016 1 86.69 184 PHE A O 1
ATOM 1432 N N . GLY A 1 185 ? 4.441 -1.355 -18.453 1 86.5 185 GLY A N 1
ATOM 1433 C CA . GLY A 1 185 ? 5.242 -0.562 -17.531 1 86.5 185 GLY A CA 1
ATOM 1434 C C . GLY A 1 185 ? 4.613 0.778 -17.188 1 86.5 185 GLY A C 1
ATOM 1435 O O . GLY A 1 185 ? 4.492 1.141 -16.016 1 86.5 185 GLY A O 1
ATOM 1436 N N . GLN A 1 186 ? 4.168 1.412 -18.172 1 90.19 186 GLN A N 1
ATOM 1437 C CA . GLN A 1 186 ? 3.543 2.717 -17.984 1 90.19 186 GLN A CA 1
ATOM 1438 C C . GLN A 1 186 ? 2.182 2.584 -17.312 1 90.19 186 GLN A C 1
ATOM 1440 O O . GLN A 1 186 ? 1.807 3.422 -16.484 1 90.19 186 GLN A O 1
ATOM 1445 N N . LEU A 1 187 ? 1.5 1.52 -17.672 1 90.75 187 LEU A N 1
ATOM 1446 C CA . LEU A 1 187 ? 0.172 1.305 -17.109 1 90.75 187 LEU A CA 1
ATOM 1447 C C . LEU A 1 187 ? 0.255 1.056 -15.602 1 90.75 187 LEU A C 1
ATOM 1449 O O . LEU A 1 187 ? -0.52 1.626 -14.828 1 90.75 187 LEU A O 1
ATOM 1453 N N . VAL A 1 188 ? 1.226 0.327 -15.211 1 88 188 VAL A N 1
ATOM 1454 C CA . VAL A 1 188 ? 1.381 -0.002 -13.797 1 88 188 VAL A CA 1
ATOM 1455 C C . VAL A 1 188 ? 1.917 1.211 -13.039 1 88 188 VAL A C 1
ATOM 1457 O O . VAL A 1 188 ? 1.528 1.459 -11.891 1 88 188 VAL A O 1
ATOM 1460 N N . SER A 1 189 ? 2.785 1.946 -13.68 1 88.31 189 SER A N 1
ATOM 1461 C CA . SER A 1 189 ? 3.309 3.158 -13.055 1 88.31 189 SER A CA 1
ATOM 1462 C C . SER A 1 189 ? 2.199 4.176 -12.805 1 88.31 189 SER A C 1
ATOM 1464 O O . SER A 1 189 ? 2.152 4.805 -11.75 1 88.31 189 SER A O 1
ATOM 1466 N N . GLU A 1 190 ? 1.343 4.246 -13.758 1 91.19 190 GLU A N 1
ATOM 1467 C CA . GLU A 1 190 ? 0.225 5.176 -13.617 1 91.19 190 GLU A CA 1
ATOM 1468 C C . GLU A 1 190 ? -0.743 4.711 -12.531 1 91.19 190 GLU A C 1
ATOM 1470 O O . GLU A 1 190 ? -1.312 5.531 -11.805 1 91.19 190 GLU A O 1
ATOM 1475 N N . GLU A 1 191 ? -0.958 3.436 -12.453 1 91.69 191 GLU A N 1
ATOM 1476 C CA . GLU A 1 191 ? -1.789 2.91 -11.375 1 91.69 191 GLU A CA 1
ATOM 1477 C C . GLU A 1 191 ? -1.203 3.252 -10.008 1 91.69 191 GLU A C 1
ATOM 1479 O O . GLU A 1 191 ? -1.931 3.658 -9.102 1 91.69 191 GLU A O 1
ATOM 1484 N N . ALA A 1 192 ? 0.069 3.156 -9.852 1 87.69 192 ALA A N 1
ATOM 1485 C CA . ALA A 1 192 ? 0.75 3.457 -8.594 1 87.69 192 ALA A CA 1
ATOM 1486 C C . ALA A 1 192 ? 0.633 4.941 -8.25 1 87.69 192 ALA A C 1
ATOM 1488 O O . ALA A 1 192 ? 0.458 5.301 -7.086 1 87.69 192 ALA A O 1
ATOM 1489 N N . ASN A 1 193 ? 0.729 5.746 -9.273 1 89.62 193 ASN A N 1
ATOM 1490 C CA . ASN A 1 193 ? 0.582 7.18 -9.062 1 89.62 193 ASN A CA 1
ATOM 1491 C C . ASN A 1 193 ? -0.811 7.535 -8.555 1 89.62 193 ASN A C 1
ATOM 1493 O O . ASN A 1 193 ? -0.952 8.352 -7.641 1 89.62 193 ASN A O 1
ATOM 1497 N N . ARG A 1 194 ? -1.782 6.965 -9.172 1 92.56 194 ARG A N 1
ATOM 1498 C CA . ARG A 1 194 ? -3.16 7.242 -8.773 1 92.56 194 ARG A CA 1
ATOM 1499 C C . ARG A 1 194 ? -3.453 6.688 -7.383 1 92.56 194 ARG A C 1
ATOM 1501 O O . ARG A 1 194 ? -4.207 7.289 -6.617 1 92.56 194 ARG A O 1
ATOM 1508 N N . LYS A 1 195 ? -2.863 5.539 -7.047 1 91.75 195 LYS A N 1
ATOM 1509 C CA . LYS A 1 195 ? -2.992 4.988 -5.703 1 91.75 195 LYS A CA 1
ATOM 1510 C C . LYS A 1 195 ? -2.346 5.906 -4.668 1 91.75 195 LYS A C 1
ATOM 1512 O O . LYS A 1 195 ? -2.908 6.129 -3.594 1 91.75 195 LYS A O 1
ATOM 1517 N N . GLY A 1 196 ? -1.177 6.371 -5.039 1 87.5 196 GLY A N 1
ATOM 1518 C CA . GLY A 1 196 ? -0.496 7.301 -4.156 1 87.5 196 GLY A CA 1
ATOM 1519 C C . GLY A 1 196 ? -1.267 8.594 -3.941 1 87.5 196 GLY A C 1
ATOM 1520 O O . GLY A 1 196 ? -1.302 9.125 -2.83 1 87.5 196 GLY A O 1
ATOM 1521 N N . TYR A 1 197 ? -1.893 9.055 -4.98 1 89.31 197 TYR A N 1
ATOM 1522 C CA . TYR A 1 197 ? -2.689 10.273 -4.895 1 89.31 197 TYR A CA 1
ATOM 1523 C C . TYR A 1 197 ? -3.902 10.07 -3.994 1 89.31 197 TYR A C 1
ATOM 1525 O O . TYR A 1 197 ? -4.23 10.93 -3.176 1 89.31 197 TYR A O 1
ATOM 1533 N N . LEU A 1 198 ? -4.594 8.961 -4.16 1 91.81 198 LEU A N 1
ATOM 1534 C CA . LEU A 1 198 ? -5.742 8.633 -3.318 1 91.81 198 LEU A CA 1
ATOM 1535 C C . LEU A 1 198 ? -5.344 8.602 -1.848 1 91.81 198 LEU A C 1
ATOM 1537 O O . LEU A 1 198 ? -6.055 9.133 -0.993 1 91.81 198 LEU A O 1
ATOM 1541 N N . ARG A 1 199 ? -4.25 8.102 -1.599 1 88.06 199 ARG A N 1
ATOM 1542 C CA . ARG A 1 199 ? -3.758 8.008 -0.228 1 88.06 199 ARG A CA 1
ATOM 1543 C C . ARG A 1 199 ? -3.402 9.383 0.322 1 88.06 199 ARG A C 1
ATOM 1545 O O . ARG A 1 199 ? -3.637 9.672 1.498 1 88.06 199 ARG A O 1
ATOM 1552 N N . ALA A 1 200 ? -2.842 10.102 -0.486 1 85.94 200 ALA A N 1
ATOM 1553 C CA . ALA A 1 200 ? -2.473 11.453 -0.075 1 85.94 200 ALA A CA 1
ATOM 1554 C C . ALA A 1 200 ? -3.701 12.258 0.345 1 85.94 200 ALA A C 1
ATOM 1556 O O . ALA A 1 200 ? -3.645 13.039 1.295 1 85.94 200 ALA A O 1
ATOM 1557 N N . ILE A 1 201 ? -4.789 12.094 -0.373 1 88.88 201 ILE A N 1
ATOM 1558 C CA . ILE A 1 201 ? -6.012 12.82 -0.051 1 88.88 201 ILE A CA 1
ATOM 1559 C C . ILE A 1 201 ? -6.562 12.336 1.288 1 88.88 201 ILE A C 1
ATOM 1561 O O . ILE A 1 201 ? -7.039 13.133 2.096 1 88.88 201 ILE A O 1
ATOM 1565 N N . HIS A 1 202 ? -6.48 11.023 1.538 1 88.69 202 HIS A N 1
ATOM 1566 C CA . HIS A 1 202 ? -6.906 10.492 2.828 1 88.69 202 HIS A CA 1
ATOM 1567 C C . HIS A 1 202 ? -6.074 11.078 3.965 1 88.69 202 HIS A C 1
ATOM 1569 O O . HIS A 1 202 ? -6.621 11.484 4.996 1 88.69 202 HIS A O 1
ATOM 1575 N N . SER A 1 203 ? -4.773 11.094 3.766 1 86 203 SER A N 1
ATOM 1576 C CA . SER A 1 203 ? -3.873 11.617 4.789 1 86 203 SER A CA 1
ATOM 1577 C C . SER A 1 203 ? -4.141 13.102 5.051 1 86 203 SER A C 1
ATOM 1579 O O . SER A 1 203 ? -4.023 13.562 6.188 1 86 203 SER A O 1
ATOM 1581 N N . ARG A 1 204 ? -4.516 13.797 4.008 1 85.38 204 ARG A N 1
ATOM 1582 C CA . ARG A 1 204 ? -4.852 15.211 4.137 1 85.38 204 ARG A CA 1
ATOM 1583 C C . ARG A 1 204 ? -6.109 15.398 4.984 1 85.38 204 ARG A C 1
ATOM 1585 O O . ARG A 1 204 ? -6.172 16.312 5.816 1 85.38 204 ARG A O 1
ATOM 1592 N N . VAL A 1 205 ? -7.102 14.594 4.801 1 87.31 205 VAL A N 1
ATOM 1593 C CA . VAL A 1 205 ? -8.352 14.672 5.551 1 87.31 205 VAL A CA 1
ATOM 1594 C C . VAL A 1 205 ? -8.086 14.391 7.027 1 87.31 205 VAL A C 1
ATOM 1596 O O . VAL A 1 205 ? -8.625 15.07 7.902 1 87.31 205 VAL A O 1
ATOM 1599 N N . ILE A 1 206 ? -7.223 13.461 7.324 1 84.38 206 ILE A N 1
ATOM 1600 C CA . ILE A 1 206 ? -6.914 13.102 8.703 1 84.38 206 ILE A CA 1
ATOM 1601 C C . ILE A 1 206 ? -6.137 14.227 9.375 1 84.38 206 ILE A C 1
ATOM 1603 O O . ILE A 1 206 ? -6.43 14.602 10.516 1 84.38 206 ILE A O 1
ATOM 1607 N N . ALA A 1 207 ? -5.203 14.805 8.641 1 80.12 207 ALA A N 1
ATOM 1608 C CA . ALA A 1 207 ? -4.34 15.852 9.188 1 80.12 207 ALA A CA 1
ATOM 1609 C C . ALA A 1 207 ? -5.129 17.125 9.469 1 80.12 207 ALA A C 1
ATOM 1611 O O . ALA A 1 207 ? -4.777 17.891 10.367 1 80.12 207 ALA A O 1
ATOM 1612 N N . ASN A 1 208 ? -6.234 17.328 8.641 1 85.75 208 ASN A N 1
ATOM 1613 C CA . ASN A 1 208 ? -7.027 18.547 8.789 1 85.75 208 ASN A CA 1
ATOM 1614 C C . ASN A 1 208 ? -8.461 18.234 9.203 1 85.75 208 ASN A C 1
ATOM 1616 O O . ASN A 1 208 ? -9.398 18.906 8.773 1 85.75 208 ASN A O 1
ATOM 1620 N N . ALA A 1 209 ? -8.633 17.188 9.969 1 85.69 209 ALA A N 1
ATOM 1621 C CA . ALA A 1 209 ? -9.969 16.719 10.336 1 85.69 209 ALA A CA 1
ATOM 1622 C C . ALA A 1 209 ? -10.719 17.766 11.141 1 85.69 209 ALA A C 1
ATOM 1624 O O . ALA A 1 209 ? -11.914 18 10.93 1 85.69 209 ALA A O 1
ATOM 1625 N N . GLU A 1 210 ? -10.039 18.453 12.023 1 83.25 210 GLU A N 1
ATOM 1626 C CA . GLU A 1 210 ? -10.695 19.438 12.875 1 83.25 210 GLU A CA 1
ATOM 1627 C C . GLU A 1 210 ? -11.156 20.656 12.062 1 83.25 210 GLU A C 1
ATOM 1629 O O . GLU A 1 210 ? -12.289 21.109 12.211 1 83.25 210 GLU A O 1
ATOM 1634 N N . GLU A 1 211 ? -10.273 21.141 11.203 1 85.31 211 GLU A N 1
ATOM 1635 C CA . GLU A 1 211 ? -10.625 22.297 10.375 1 85.31 211 GLU A CA 1
ATOM 1636 C C . GLU A 1 211 ? -11.797 21.969 9.445 1 85.31 211 GLU A C 1
ATOM 1638 O O . GLU A 1 211 ? -12.711 22.781 9.281 1 85.31 211 GLU A O 1
ATOM 1643 N N . ILE A 1 212 ? -11.773 20.828 8.891 1 89.12 212 ILE A N 1
ATOM 1644 C CA . ILE A 1 212 ? -12.836 20.406 7.984 1 89.12 212 ILE A CA 1
ATOM 1645 C C . ILE A 1 212 ? -14.156 20.281 8.75 1 89.12 212 ILE A C 1
ATOM 1647 O O . ILE A 1 212 ? -15.211 20.688 8.258 1 89.12 212 ILE A O 1
ATOM 1651 N N . ALA A 1 213 ? -14.055 19.781 9.938 1 86.5 213 ALA A N 1
ATOM 1652 C CA . ALA A 1 213 ? -15.25 19.609 10.758 1 86.5 213 ALA A CA 1
ATOM 1653 C C . ALA A 1 213 ? -15.812 20.969 11.18 1 86.5 213 ALA A C 1
ATOM 1655 O O . ALA A 1 213 ? -17.031 21.156 11.211 1 86.5 213 ALA A O 1
ATOM 1656 N N . PHE A 1 214 ? -14.922 21.859 11.508 1 84.5 214 PHE A N 1
ATOM 1657 C CA . PHE A 1 214 ? -15.367 23.203 11.883 1 84.5 214 PHE A CA 1
ATOM 1658 C C . PHE A 1 214 ? -16.125 23.859 10.734 1 84.5 214 PHE A C 1
ATOM 1660 O O . PHE A 1 214 ? -17.188 24.469 10.945 1 84.5 214 PHE A O 1
ATOM 1667 N N . TYR A 1 215 ? -15.617 23.703 9.516 1 84.81 215 TYR A N 1
ATOM 1668 C CA . TYR A 1 215 ? -16.234 24.312 8.352 1 84.81 215 TYR A CA 1
ATOM 1669 C C . TYR A 1 215 ? -17.438 23.516 7.875 1 84.81 215 TYR A C 1
ATOM 1671 O O . TYR A 1 215 ? -18.203 23.969 7.027 1 84.81 215 TYR A O 1
ATOM 1679 N N . ASN A 1 216 ? -17.609 22.328 8.398 1 85.31 216 ASN A N 1
ATOM 1680 C CA . ASN A 1 216 ? -18.625 21.406 7.891 1 85.31 216 ASN A CA 1
ATOM 1681 C C . ASN A 1 216 ? -18.438 21.141 6.402 1 85.31 216 ASN A C 1
ATOM 1683 O O . ASN A 1 216 ? -19.391 21.234 5.629 1 85.31 216 ASN A O 1
ATOM 1687 N N . GLY A 1 217 ? -17.156 20.984 5.992 1 85.94 217 GLY A N 1
ATOM 1688 C CA . GLY A 1 217 ? -16.828 20.812 4.586 1 85.94 217 GLY A CA 1
ATOM 1689 C C . GLY A 1 217 ? -16.766 19.359 4.164 1 85.94 217 GLY A C 1
ATOM 1690 O O . GLY A 1 217 ? -16.031 19 3.244 1 85.94 217 GLY A O 1
ATOM 1691 N N . GLN A 1 218 ? -17.547 18.469 4.785 1 87.5 218 GLN A N 1
ATOM 1692 C CA . GLN A 1 218 ? -17.469 17.047 4.52 1 87.5 218 GLN A CA 1
ATOM 1693 C C . GLN A 1 218 ? -17.906 16.719 3.092 1 87.5 218 GLN A C 1
ATOM 1695 O O . GLN A 1 218 ? -17.359 15.82 2.455 1 87.5 218 GLN A O 1
ATOM 1700 N N . LYS A 1 219 ? -18.797 17.484 2.576 1 88.5 219 LYS A N 1
ATOM 1701 C CA . LYS A 1 219 ? -19.312 17.203 1.24 1 88.5 219 LYS A CA 1
ATOM 1702 C C . LYS A 1 219 ? -18.234 17.438 0.176 1 88.5 219 LYS A C 1
ATOM 1704 O O . LYS A 1 219 ? -18.062 16.609 -0.723 1 88.5 219 LYS A O 1
ATOM 1709 N N . VAL A 1 220 ? -17.531 18.531 0.261 1 89.25 220 VAL A N 1
ATOM 1710 C CA . VAL A 1 220 ? -16.5 18.859 -0.711 1 89.25 220 VAL A CA 1
ATOM 1711 C C . VAL A 1 220 ? -15.367 17.844 -0.635 1 89.25 220 VAL A C 1
ATOM 1713 O O . VAL A 1 220 ? -14.875 17.375 -1.665 1 89.25 220 VAL A O 1
ATOM 1716 N N . GLU A 1 221 ? -15 17.531 0.62 1 91 221 GLU A N 1
ATOM 1717 C CA . GLU A 1 221 ? -13.898 16.594 0.801 1 91 221 GLU A CA 1
ATOM 1718 C C . GLU A 1 221 ? -14.281 15.195 0.31 1 91 221 GLU A C 1
ATOM 1720 O O . GLU A 1 221 ? -13.445 14.484 -0.252 1 91 221 GLU A O 1
ATOM 1725 N N . LEU A 1 222 ? -15.531 14.805 0.551 1 91.62 222 LEU A N 1
ATOM 1726 C CA . LEU A 1 222 ? -16.016 13.523 0.056 1 91.62 222 LEU A CA 1
ATOM 1727 C C . LEU A 1 222 ? -15.992 13.477 -1.468 1 91.62 222 LEU A C 1
ATOM 1729 O O . LEU A 1 222 ? -15.633 12.453 -2.057 1 91.62 222 LEU A O 1
ATOM 1733 N N . ASN A 1 223 ? -16.312 14.562 -2.105 1 89.69 223 ASN A N 1
ATOM 1734 C CA . ASN A 1 223 ? -16.297 14.633 -3.562 1 89.69 223 ASN A CA 1
ATOM 1735 C C . ASN A 1 223 ? -14.875 14.484 -4.109 1 89.69 223 ASN A C 1
ATOM 1737 O O . ASN A 1 223 ? -14.672 13.859 -5.152 1 89.69 223 ASN A O 1
ATOM 1741 N N . HIS A 1 224 ? -13.906 15.102 -3.424 1 89.62 224 HIS A N 1
ATOM 1742 C CA . HIS A 1 224 ? -12.516 14.938 -3.836 1 89.62 224 HIS A CA 1
ATOM 1743 C C . HIS A 1 224 ? -12.086 13.484 -3.752 1 89.62 224 HIS A C 1
ATOM 1745 O O . HIS A 1 224 ? -11.414 12.977 -4.656 1 89.62 224 HIS A O 1
ATOM 1751 N N . LEU A 1 225 ? -12.508 12.836 -2.691 1 92.12 225 LEU A N 1
ATOM 1752 C CA . LEU A 1 225 ? -12.133 11.438 -2.492 1 92.12 225 LEU A CA 1
ATOM 1753 C C . LEU A 1 225 ? -12.805 10.547 -3.525 1 92.12 225 LEU A C 1
ATOM 1755 O O . LEU A 1 225 ? -12.18 9.633 -4.07 1 92.12 225 LEU A O 1
ATOM 1759 N N . ARG A 1 226 ? -14.055 10.781 -3.816 1 92.38 226 ARG A N 1
ATOM 1760 C CA . ARG A 1 226 ? -14.789 9.977 -4.793 1 92.38 226 ARG A CA 1
ATOM 1761 C C . ARG A 1 226 ? -14.203 10.141 -6.188 1 92.38 226 ARG A C 1
ATOM 1763 O O . ARG A 1 226 ? -14.109 9.18 -6.945 1 92.38 226 ARG A O 1
ATOM 1770 N N . ARG A 1 227 ? -13.781 11.344 -6.508 1 91.38 227 ARG A N 1
ATOM 1771 C CA . ARG A 1 227 ? -13.18 11.602 -7.812 1 91.38 227 ARG A CA 1
ATOM 1772 C C . ARG A 1 227 ? -11.844 10.875 -7.949 1 91.38 227 ARG A C 1
ATOM 1774 O O . ARG A 1 227 ? -11.547 10.305 -9 1 91.38 227 ARG A O 1
ATOM 1781 N N . ALA A 1 228 ? -11.078 10.992 -6.91 1 92.44 228 ALA A N 1
ATOM 1782 C CA . ALA A 1 228 ? -9.789 10.305 -6.93 1 92.44 228 ALA A CA 1
ATOM 1783 C C . ALA A 1 228 ? -9.977 8.797 -7.062 1 92.44 228 ALA A C 1
ATOM 1785 O O . ALA A 1 228 ? -9.258 8.141 -7.812 1 92.44 228 ALA A O 1
ATOM 1786 N N . TYR A 1 229 ? -10.961 8.156 -6.359 1 95.06 229 TYR A N 1
ATOM 1787 C CA . TYR A 1 229 ? -11.211 6.723 -6.426 1 95.06 229 TYR A CA 1
ATOM 1788 C C . TYR A 1 229 ? -11.727 6.324 -7.805 1 95.06 229 TYR A C 1
ATOM 1790 O O . TYR A 1 229 ? -11.344 5.285 -8.344 1 95.06 229 TYR A O 1
ATOM 1798 N N . LYS A 1 230 ? -12.617 7.164 -8.352 1 94.06 230 LYS A N 1
ATOM 1799 C CA . LYS A 1 230 ? -13.141 6.875 -9.688 1 94.06 230 LYS A CA 1
ATOM 1800 C C . LYS A 1 230 ? -12.023 6.867 -10.727 1 94.06 230 LYS A C 1
ATOM 1802 O O . LYS A 1 230 ? -12.039 6.059 -11.656 1 94.06 230 LYS A O 1
ATOM 1807 N N . SER A 1 231 ? -11.102 7.824 -10.578 1 94.38 231 SER A N 1
ATOM 1808 C CA . SER A 1 231 ? -9.953 7.859 -11.484 1 94.38 231 SER A CA 1
ATOM 1809 C C . SER A 1 231 ? -9.125 6.586 -11.375 1 94.38 231 SER A C 1
ATOM 1811 O O . SER A 1 231 ? -8.633 6.066 -12.375 1 94.38 231 SER A O 1
ATOM 1813 N N . LEU A 1 232 ? -8.945 6.074 -10.18 1 94.25 232 LEU A N 1
ATOM 1814 C CA . LEU A 1 232 ? -8.211 4.828 -9.961 1 94.25 232 LEU A CA 1
ATOM 1815 C C . LEU A 1 232 ? -8.953 3.648 -10.586 1 94.25 232 LEU A C 1
ATOM 1817 O O . LEU A 1 232 ? -8.344 2.805 -11.242 1 94.25 232 LEU A O 1
ATOM 1821 N N . VAL A 1 233 ? -10.289 3.568 -10.453 1 94.75 233 VAL A N 1
ATOM 1822 C CA . VAL A 1 233 ? -11.102 2.488 -10.984 1 94.75 233 VAL A CA 1
ATOM 1823 C C . VAL A 1 233 ? -11.023 2.482 -12.516 1 94.75 233 VAL A C 1
ATOM 1825 O O . VAL A 1 233 ? -10.93 1.421 -13.133 1 94.75 233 VAL A O 1
ATOM 1828 N N . PHE A 1 234 ? -11 3.678 -13.031 1 94.88 234 PHE A N 1
ATOM 1829 C CA . PHE A 1 234 ? -10.906 3.805 -14.484 1 94.88 234 PHE A CA 1
ATOM 1830 C C . PHE A 1 234 ? -9.594 3.23 -14.992 1 94.88 234 PHE A C 1
ATOM 1832 O O . PHE A 1 234 ? -9.578 2.471 -15.961 1 94.88 234 PHE A O 1
ATOM 1839 N N . GLN A 1 235 ? -8.523 3.6 -14.352 1 94.12 235 GLN A N 1
ATOM 1840 C CA . GLN A 1 235 ? -7.203 3.104 -14.734 1 94.12 235 GLN A CA 1
ATOM 1841 C C . GLN A 1 235 ? -7.113 1.59 -14.562 1 94.12 235 GLN A C 1
ATOM 1843 O O . GLN A 1 235 ? -6.527 0.897 -15.391 1 94.12 235 GLN A O 1
ATOM 1848 N N . MET A 1 236 ? -7.668 1.012 -13.516 1 94.69 236 MET A N 1
ATOM 1849 C CA . MET A 1 236 ? -7.637 -0.426 -13.266 1 94.69 236 MET A CA 1
ATOM 1850 C C . MET A 1 236 ? -8.422 -1.183 -14.328 1 94.69 236 MET A C 1
ATOM 1852 O O . MET A 1 236 ? -7.984 -2.23 -14.805 1 94.69 236 MET A O 1
ATOM 1856 N N . ASN A 1 237 ? -9.57 -0.614 -14.742 1 94.19 237 ASN A N 1
ATOM 1857 C CA . ASN A 1 237 ? -10.367 -1.243 -15.789 1 94.19 237 ASN A CA 1
ATOM 1858 C C . ASN A 1 237 ? -9.625 -1.265 -17.125 1 94.19 237 ASN A C 1
ATOM 1860 O O . ASN A 1 237 ? -9.734 -2.229 -17.891 1 94.19 237 ASN A O 1
ATOM 1864 N N . LYS A 1 238 ? -8.891 -0.208 -17.344 1 94.25 238 LYS A N 1
ATOM 1865 C CA . LYS A 1 238 ? -8.078 -0.154 -18.562 1 94.25 238 LYS A CA 1
ATOM 1866 C C . LYS A 1 238 ? -7.02 -1.253 -18.562 1 94.25 238 LYS A C 1
ATOM 1868 O O . LYS A 1 238 ? -6.809 -1.919 -19.578 1 94.25 238 LYS A O 1
ATOM 1873 N N . ILE A 1 239 ? -6.426 -1.461 -17.469 1 92.69 239 ILE A N 1
ATOM 1874 C CA . ILE A 1 239 ? -5.398 -2.486 -17.344 1 92.69 239 ILE A CA 1
ATOM 1875 C C . ILE A 1 239 ? -6.027 -3.871 -17.5 1 92.69 239 ILE A C 1
ATOM 1877 O O . ILE A 1 239 ? -5.48 -4.73 -18.203 1 92.69 239 ILE A O 1
ATOM 1881 N N . PHE A 1 240 ? -7.215 -4.117 -16.875 1 93.69 240 PHE A N 1
ATOM 1882 C CA . PHE A 1 240 ? -7.879 -5.414 -16.938 1 93.69 240 PHE A CA 1
ATOM 1883 C C . PHE A 1 240 ? -8.242 -5.766 -18.375 1 93.69 240 PHE A C 1
ATOM 1885 O O . PHE A 1 240 ? -8.031 -6.898 -18.812 1 93.69 240 PHE A O 1
ATOM 1892 N N . ARG A 1 241 ? -8.734 -4.809 -19.094 1 93.81 241 ARG A N 1
ATOM 1893 C CA . ARG A 1 241 ? -9.156 -5.047 -20.469 1 93.81 241 ARG A CA 1
ATOM 1894 C C . ARG A 1 241 ? -7.961 -5.391 -21.359 1 93.81 241 ARG A C 1
ATOM 1896 O O . ARG A 1 241 ? -8.039 -6.309 -22.172 1 93.81 241 ARG A O 1
ATOM 1903 N N . GLN A 1 242 ? -6.906 -4.707 -21.219 1 92.88 242 GLN A N 1
ATOM 1904 C CA . GLN A 1 242 ? -5.715 -4.977 -22.016 1 92.88 242 GLN A CA 1
ATOM 1905 C C . GLN A 1 242 ? -5.094 -6.316 -21.641 1 92.88 242 GLN A C 1
ATOM 1907 O O . GLN A 1 242 ? -4.598 -7.043 -22.516 1 92.88 242 GLN A O 1
ATOM 1912 N N . ARG A 1 243 ? -5.148 -6.648 -20.391 1 91.19 243 ARG A N 1
ATOM 1913 C CA . ARG A 1 243 ? -4.598 -7.918 -19.922 1 91.19 243 ARG A CA 1
ATOM 1914 C C . ARG A 1 243 ? -5.422 -9.094 -20.438 1 91.19 243 ARG A C 1
ATOM 1916 O O . ARG A 1 243 ? -4.883 -10.164 -20.719 1 91.19 243 ARG A O 1
ATOM 1923 N N . LEU A 1 244 ? -6.734 -8.906 -20.547 1 93.31 244 LEU A N 1
ATOM 1924 C CA . LEU A 1 244 ? -7.617 -9.961 -21.031 1 93.31 244 LEU A CA 1
ATOM 1925 C C . LEU A 1 244 ? -7.199 -10.422 -22.422 1 93.31 244 LEU A C 1
ATOM 1927 O O . LEU A 1 244 ? -6.965 -11.617 -22.641 1 93.31 244 LEU A O 1
ATOM 1931 N N . TRP A 1 245 ? -7.004 -9.461 -23.281 1 93.25 245 TRP A N 1
ATOM 1932 C CA . TRP A 1 245 ? -6.707 -9.789 -24.672 1 93.25 245 TRP A CA 1
ATOM 1933 C C . TRP A 1 245 ? -5.277 -10.297 -24.812 1 93.25 245 TRP A C 1
ATOM 1935 O O . TRP A 1 245 ? -5.012 -11.211 -25.609 1 93.25 245 TRP A O 1
ATOM 1945 N N . TYR A 1 246 ? -4.387 -9.742 -24.109 1 91.56 246 TYR A N 1
ATOM 1946 C CA . TYR A 1 246 ? -2.998 -10.188 -24.188 1 91.56 246 TYR A CA 1
ATOM 1947 C C . TYR A 1 246 ? -2.848 -11.609 -23.672 1 91.56 246 TYR A C 1
ATOM 1949 O O . TYR A 1 246 ? -2.178 -12.438 -24.297 1 91.56 246 TYR A O 1
ATOM 1957 N N . VAL A 1 247 ? -3.453 -11.883 -22.547 1 90.19 247 VAL A N 1
ATOM 1958 C CA . VAL A 1 247 ? -3.34 -13.203 -21.938 1 90.19 247 VAL A CA 1
ATOM 1959 C C . VAL A 1 247 ? -4.027 -14.242 -22.812 1 90.19 247 VAL A C 1
ATOM 1961 O O . VAL A 1 247 ? -3.562 -15.375 -22.922 1 90.19 247 VAL A O 1
ATOM 1964 N N . MET A 1 248 ? -5.105 -13.875 -23.438 1 93.25 248 MET A N 1
ATOM 1965 C CA . MET A 1 248 ? -5.777 -14.789 -24.359 1 93.25 248 MET A CA 1
ATOM 1966 C C . MET A 1 248 ? -4.848 -15.195 -25.5 1 93.25 248 MET A C 1
ATOM 1968 O O . MET A 1 248 ? -4.727 -16.375 -25.812 1 93.25 248 MET A O 1
ATOM 1972 N N . LEU A 1 249 ? -4.234 -14.211 -26.062 1 92.44 249 LEU A N 1
ATOM 1973 C CA . LEU A 1 249 ? -3.322 -14.492 -27.156 1 92.44 249 LEU A CA 1
ATOM 1974 C C . LEU A 1 249 ? -2.131 -15.32 -26.688 1 92.44 249 LEU A C 1
ATOM 1976 O O . LEU A 1 249 ? -1.705 -16.25 -27.375 1 92.44 249 LEU A O 1
ATOM 1980 N N . GLU A 1 250 ? -1.642 -14.938 -25.609 1 91.62 250 GLU A N 1
ATOM 1981 C CA . GLU A 1 250 ? -0.519 -15.664 -25.031 1 91.62 250 GLU A CA 1
ATOM 1982 C C . GLU A 1 250 ? -0.866 -17.141 -24.797 1 91.62 250 GLU A C 1
ATOM 1984 O O . GLU A 1 250 ? -0.097 -18.031 -25.172 1 91.62 250 GLU A O 1
ATOM 1989 N N . GLN A 1 251 ? -2.016 -17.422 -24.219 1 90.31 251 GLN A N 1
ATOM 1990 C CA . GLN A 1 251 ? -2.438 -18.781 -23.938 1 90.31 251 GLN A CA 1
ATOM 1991 C C . GLN A 1 251 ? -2.74 -19.547 -25.219 1 90.31 251 GLN A C 1
ATOM 1993 O O . GLN A 1 251 ? -2.492 -20.75 -25.312 1 90.31 251 GLN A O 1
ATOM 1998 N N . PHE A 1 252 ? -3.225 -18.859 -26.203 1 92.62 252 PHE A N 1
ATOM 1999 C CA . PHE A 1 252 ? -3.51 -19.5 -27.484 1 92.62 252 PHE A CA 1
ATOM 2000 C C . PHE A 1 252 ? -2.225 -19.984 -28.156 1 92.62 252 PHE A C 1
ATOM 2002 O O . PHE A 1 252 ? -2.15 -21.125 -28.609 1 92.62 252 PHE A O 1
ATOM 2009 N N . LEU A 1 253 ? -1.314 -19.156 -28.156 1 91.56 253 LEU A N 1
ATOM 2010 C CA . LEU A 1 253 ? -0.063 -19.5 -28.812 1 91.56 253 LEU A CA 1
ATOM 2011 C C . LEU A 1 253 ? 0.722 -20.531 -28.016 1 91.56 253 LEU A C 1
ATOM 2013 O O . LEU A 1 253 ? 1.133 -21.562 -28.562 1 91.56 253 LEU A O 1
ATOM 2017 N N . MET A 1 254 ? 0.817 -20.328 -26.703 1 90 254 MET A N 1
ATOM 2018 C CA . MET A 1 254 ? 1.731 -21.141 -25.906 1 90 254 MET A CA 1
ATOM 2019 C C . MET A 1 254 ? 1.063 -22.438 -25.484 1 90 254 MET A C 1
ATOM 2021 O O . MET A 1 254 ? 1.708 -23.5 -25.438 1 90 254 MET A O 1
ATOM 2025 N N . LYS A 1 255 ? -0.169 -22.422 -25.109 1 86.62 255 LYS A N 1
ATOM 2026 C CA . LYS A 1 255 ? -0.807 -23.625 -24.625 1 86.62 255 LYS A CA 1
ATOM 2027 C C . LYS A 1 255 ? -1.337 -24.484 -25.766 1 86.62 255 LYS A C 1
ATOM 2029 O O . LYS A 1 255 ? -1.235 -25.703 -25.75 1 86.62 255 LYS A O 1
ATOM 2034 N N . TYR A 1 256 ? -1.794 -23.875 -26.906 1 87.5 256 TYR A N 1
ATOM 2035 C CA . TYR A 1 256 ? -2.463 -24.656 -27.938 1 87.5 256 TYR A CA 1
ATOM 2036 C C . TYR A 1 256 ? -1.601 -24.75 -29.188 1 87.5 256 TYR A C 1
ATOM 2038 O O . TYR A 1 256 ? -1.351 -25.844 -29.688 1 87.5 256 TYR A O 1
ATOM 2046 N N . VAL A 1 257 ? -1.08 -23.688 -29.672 1 89.44 257 VAL A N 1
ATOM 2047 C CA . VAL A 1 257 ? -0.271 -23.75 -30.875 1 89.44 257 VAL A CA 1
ATOM 2048 C C . VAL A 1 257 ? 0.987 -24.578 -30.625 1 89.44 257 VAL A C 1
ATOM 2050 O O . VAL A 1 257 ? 1.358 -25.406 -31.453 1 89.44 257 VAL A O 1
ATOM 2053 N N . TRP A 1 258 ? 1.627 -24.328 -29.5 1 89.62 258 TRP A N 1
ATOM 2054 C CA . TRP A 1 258 ? 2.824 -25.109 -29.188 1 89.62 258 TRP A CA 1
ATOM 2055 C C . TRP A 1 258 ? 2.494 -26.578 -29.016 1 89.62 258 TRP A C 1
ATOM 2057 O O . TRP A 1 258 ? 3.238 -27.453 -29.484 1 89.62 258 TRP A O 1
ATOM 2067 N N . SER A 1 259 ? 1.382 -26.812 -28.266 1 86.69 259 SER A N 1
ATOM 2068 C CA . SER A 1 259 ? 0.97 -28.203 -28.094 1 86.69 259 SER A CA 1
ATOM 2069 C C . SER A 1 259 ? 0.649 -28.859 -29.438 1 86.69 259 SER A C 1
ATOM 2071 O O . SER A 1 259 ? 1.026 -30.016 -29.672 1 86.69 259 SER A O 1
ATOM 2073 N N . GLY A 1 260 ? -0.021 -28.156 -30.328 1 84.56 260 GLY A N 1
ATOM 2074 C CA . GLY A 1 260 ? -0.299 -28.672 -31.656 1 84.56 260 GLY A CA 1
ATOM 2075 C C . GLY A 1 260 ? 0.955 -28.938 -32.469 1 84.56 260 GLY A C 1
ATOM 2076 O O . GLY A 1 260 ? 1.065 -29.969 -33.156 1 84.56 260 GLY A O 1
ATOM 2077 N N . THR A 1 261 ? 1.867 -28.031 -32.438 1 86.56 261 THR A N 1
ATOM 2078 C CA . THR A 1 261 ? 3.135 -28.203 -33.125 1 86.56 261 THR A CA 1
ATOM 2079 C C . THR A 1 261 ? 3.902 -29.406 -32.594 1 86.56 261 THR A C 1
ATOM 2081 O O . THR A 1 261 ? 4.547 -30.125 -33.344 1 86.56 261 THR A O 1
ATOM 2084 N N . GLY A 1 262 ? 3.896 -29.547 -31.219 1 83.69 262 GLY A N 1
ATOM 2085 C CA . GLY A 1 262 ? 4.52 -30.703 -30.609 1 83.69 262 GLY A CA 1
ATOM 2086 C C . GLY A 1 262 ? 3.918 -32.031 -31.094 1 83.69 262 GLY A C 1
ATOM 2087 O O . GLY A 1 262 ? 4.641 -32.969 -31.359 1 83.69 262 GLY A O 1
ATOM 2088 N N . LEU A 1 263 ? 2.605 -32.062 -31.219 1 83.56 263 LEU A N 1
ATOM 2089 C CA . LEU A 1 263 ? 1.93 -33.281 -31.703 1 83.56 263 LEU A CA 1
ATOM 2090 C C . LEU A 1 263 ? 2.338 -33.594 -33.156 1 83.56 263 LEU A C 1
ATOM 2092 O O . LEU A 1 263 ? 2.531 -34.75 -33.5 1 83.56 263 LEU A O 1
ATOM 2096 N N . VAL A 1 264 ? 2.5 -32.562 -33.906 1 83.69 264 VAL A N 1
ATOM 2097 C CA . VAL A 1 264 ? 2.92 -32.719 -35.312 1 83.69 264 VAL A CA 1
ATOM 2098 C C . VAL A 1 264 ? 4.355 -33.25 -35.344 1 83.69 264 VAL A C 1
ATOM 2100 O O . VAL A 1 264 ? 4.68 -34.156 -36.125 1 83.69 264 VAL A O 1
ATOM 2103 N N . MET A 1 265 ? 5.152 -32.75 -34.5 1 83.06 265 MET A N 1
ATOM 2104 C CA . MET A 1 265 ? 6.562 -33.125 -34.469 1 83.06 265 MET A CA 1
ATOM 2105 C C . MET A 1 265 ? 6.727 -34.594 -34.094 1 83.06 265 MET A C 1
ATOM 2107 O O . MET A 1 265 ? 7.566 -35.312 -34.656 1 83.06 265 MET A O 1
ATOM 2111 N N . VAL A 1 266 ? 5.98 -35.031 -33.125 1 78.94 266 VAL A N 1
ATOM 2112 C CA . VAL A 1 266 ? 6.117 -36.406 -32.656 1 78.94 266 VAL A CA 1
ATOM 2113 C C . VAL A 1 266 ? 5.441 -37.375 -33.625 1 78.94 266 VAL A C 1
ATOM 2115 O O . VAL A 1 266 ? 5.852 -38.531 -33.75 1 78.94 266 VAL A O 1
ATOM 2118 N N . SER A 1 267 ? 4.43 -36.906 -34.375 1 81.44 267 SER A N 1
ATOM 2119 C CA . SER A 1 267 ? 3.658 -37.75 -35.281 1 81.44 267 SER A CA 1
ATOM 2120 C C . SER A 1 267 ? 4.367 -37.938 -36.594 1 81.44 267 SER A C 1
ATOM 2122 O O . SER A 1 267 ? 4.172 -38.938 -37.281 1 81.44 267 SER A O 1
ATOM 2124 N N . LEU A 1 268 ? 5.16 -37.062 -36.969 1 78.62 268 LEU A N 1
ATOM 2125 C CA . LEU A 1 268 ? 5.762 -37.062 -38.312 1 78.62 268 LEU A CA 1
ATOM 2126 C C . LEU A 1 268 ? 6.625 -38.312 -38.5 1 78.62 268 LEU A C 1
ATOM 2128 O O . LEU A 1 268 ? 6.5 -39 -39.5 1 78.62 268 LEU A O 1
ATOM 2132 N N . PRO A 1 269 ? 7.5 -38.656 -37.562 1 74.75 269 PRO A N 1
ATOM 2133 C CA . PRO A 1 269 ? 8.305 -39.875 -37.75 1 74.75 269 PRO A CA 1
ATOM 2134 C C . PRO A 1 269 ? 7.461 -41.156 -37.75 1 74.75 269 PRO A C 1
ATOM 2136 O O . PRO A 1 269 ? 7.809 -42.125 -38.406 1 74.75 269 PRO A O 1
ATOM 2139 N N . ILE A 1 270 ? 6.402 -41.125 -37.031 1 75.94 270 ILE A N 1
ATOM 2140 C CA . ILE A 1 270 ? 5.531 -42.281 -36.969 1 75.94 270 ILE A CA 1
ATOM 2141 C C . ILE A 1 270 ? 4.73 -42.406 -38.25 1 75.94 270 ILE A C 1
ATOM 2143 O O . ILE A 1 270 ? 4.574 -43.531 -38.781 1 75.94 270 ILE A O 1
ATOM 2147 N N . LEU A 1 271 ? 4.297 -41.375 -38.781 1 75.81 271 LEU A N 1
ATOM 2148 C CA . LEU A 1 271 ? 3.459 -41.375 -39.969 1 75.81 271 LEU A CA 1
ATOM 2149 C C . LEU A 1 271 ? 4.297 -41.625 -41.219 1 75.81 271 LEU A C 1
ATOM 2151 O O . LEU A 1 271 ? 3.824 -42.25 -42.188 1 75.81 271 LEU A O 1
ATOM 2155 N N . THR A 1 272 ? 5.535 -41.219 -41.156 1 66.69 272 THR A N 1
ATOM 2156 C CA . THR A 1 272 ? 6.383 -41.375 -42.344 1 66.69 272 THR A CA 1
ATOM 2157 C C . THR A 1 272 ? 7.203 -42.656 -42.25 1 66.69 272 THR A C 1
ATOM 2159 O O . THR A 1 272 ? 7.777 -43.125 -43.219 1 66.69 272 THR A O 1
ATOM 2162 N N . GLY A 1 273 ? 7.504 -43.219 -41.062 1 60.5 273 GLY A N 1
ATOM 2163 C CA . GLY A 1 273 ? 8.328 -44.406 -40.906 1 60.5 273 GLY A CA 1
ATOM 2164 C C . GLY A 1 273 ? 7.691 -45.656 -41.469 1 60.5 273 GLY A C 1
ATOM 2165 O O . GLY A 1 273 ? 8.266 -46.75 -41.375 1 60.5 273 GLY A O 1
ATOM 2166 N N . ALA A 1 274 ? 6.473 -45.906 -41.812 1 50.62 274 ALA A N 1
ATOM 2167 C CA . ALA A 1 274 ? 5.969 -47.062 -42.5 1 50.62 274 ALA A CA 1
ATOM 2168 C C . ALA A 1 274 ? 6.891 -47.469 -43.656 1 50.62 274 ALA A C 1
ATOM 2170 O O . ALA A 1 274 ? 7.008 -48.656 -43.969 1 50.62 274 ALA A O 1
ATOM 2171 N N . ARG A 1 275 ? 7.41 -46.625 -44.438 1 46.09 275 ARG A N 1
ATOM 2172 C CA . ARG A 1 275 ? 7.824 -47.156 -45.719 1 46.09 275 ARG A CA 1
ATOM 2173 C C . ARG A 1 275 ? 9.031 -48.062 -45.562 1 46.09 275 ARG A C 1
ATOM 2175 O O . ARG A 1 275 ? 9.305 -48.906 -46.438 1 46.09 275 ARG A O 1
ATOM 2182 N N . GLN A 1 276 ? 9.852 -47.781 -44.656 1 39.53 276 GLN A N 1
ATOM 2183 C CA . GLN A 1 276 ? 10.969 -48.719 -44.844 1 39.53 276 GLN A CA 1
ATOM 2184 C C . GLN A 1 276 ? 10.672 -50.062 -44.188 1 39.53 276 GLN A C 1
ATOM 2186 O O . GLN A 1 276 ? 11.445 -51 -44.344 1 39.53 276 GLN A O 1
ATOM 2191 N N . ALA A 1 277 ? 9.727 -50.25 -43.219 1 43.09 277 ALA A N 1
ATOM 2192 C CA . ALA A 1 277 ? 9.539 -51.625 -42.75 1 43.09 277 ALA A CA 1
ATOM 2193 C C . ALA A 1 277 ? 8.828 -52.469 -43.812 1 43.09 277 ALA A C 1
ATOM 2195 O O . ALA A 1 277 ? 8.406 -53.594 -43.531 1 43.09 277 ALA A O 1
ATOM 2196 N N . GLY A 1 278 ? 8.484 -51.938 -45 1 35.59 278 GLY A N 1
ATOM 2197 C CA . GLY A 1 278 ? 7.953 -52.906 -45.938 1 35.59 278 GLY A CA 1
ATOM 2198 C C . GLY A 1 278 ? 8.852 -54.094 -46.156 1 35.59 278 GLY A C 1
ATOM 2199 O O . GLY A 1 278 ? 8.477 -55.062 -46.812 1 35.59 278 GLY A O 1
ATOM 2200 N N . THR A 1 279 ? 10.148 -53.969 -46.5 1 35.12 279 THR A N 1
ATOM 2201 C CA . THR A 1 279 ? 10.719 -55.156 -47.125 1 35.12 279 THR A CA 1
ATOM 2202 C C . THR A 1 279 ? 10.914 -56.25 -46.094 1 35.12 279 THR A C 1
ATOM 2204 O O . THR A 1 279 ? 11.086 -57.406 -46.438 1 35.12 279 THR A O 1
ATOM 2207 N N . GLY A 1 280 ? 11.797 -56.188 -45.062 1 34.38 280 GLY A N 1
ATOM 2208 C CA . GLY A 1 280 ? 12.156 -57.5 -44.531 1 34.38 280 GLY A CA 1
ATOM 2209 C C . GLY A 1 280 ? 11.008 -58.219 -43.844 1 34.38 280 GLY A C 1
ATOM 2210 O O . GLY A 1 280 ? 10.016 -57.562 -43.469 1 34.38 280 GLY A O 1
ATOM 2211 N N . HIS A 1 281 ? 10.852 -59.656 -44.062 1 36.09 281 HIS A N 1
ATOM 2212 C CA . HIS A 1 281 ? 9.945 -60.781 -43.875 1 36.09 281 HIS A CA 1
ATOM 2213 C C . HIS A 1 281 ? 9.344 -60.75 -42.469 1 36.09 281 HIS A C 1
ATOM 2215 O O . HIS A 1 281 ? 8.383 -61.469 -42.188 1 36.09 281 HIS A O 1
ATOM 2221 N N . GLY A 1 282 ? 10.312 -60.781 -41.375 1 37.06 282 GLY A N 1
ATOM 2222 C CA . GLY A 1 282 ? 9.867 -61.562 -40.219 1 37.06 282 GLY A CA 1
ATOM 2223 C C . GLY A 1 282 ? 8.664 -60.938 -39.531 1 37.06 282 GLY A C 1
ATOM 2224 O O . GLY A 1 282 ? 8.336 -59.781 -39.75 1 37.06 282 GLY A O 1
ATOM 2225 N N . SER A 1 283 ? 7.578 -61.719 -39.125 1 38.5 283 SER A N 1
ATOM 2226 C CA . SER A 1 283 ? 6.34 -61.75 -38.375 1 38.5 283 SER A CA 1
ATOM 2227 C C . SER A 1 283 ? 6.426 -60.875 -37.125 1 38.5 283 SER A C 1
ATOM 2229 O O . SER A 1 283 ? 6.469 -61.344 -36 1 38.5 283 SER A O 1
ATOM 2231 N N . SER A 1 284 ? 7.395 -60 -36.938 1 41.97 284 SER A N 1
ATOM 2232 C CA . SER A 1 284 ? 7.27 -59.344 -35.656 1 41.97 284 SER A CA 1
ATOM 2233 C C . SER A 1 284 ? 5.875 -58.75 -35.469 1 41.97 284 SER A C 1
ATOM 2235 O O . SER A 1 284 ? 5.359 -58.062 -36.344 1 41.97 284 SER A O 1
ATOM 2237 N N . SER A 1 285 ? 4.922 -59.312 -34.656 1 49.06 285 SER A N 1
ATOM 2238 C CA . SER A 1 285 ? 3.506 -59.188 -34.344 1 49.06 285 SER A CA 1
ATOM 2239 C C . SER A 1 285 ? 3.098 -57.719 -34.219 1 49.06 285 SER A C 1
ATOM 2241 O O . SER A 1 285 ? 3.885 -56.875 -33.781 1 49.06 285 SER A O 1
ATOM 2243 N N . SER A 1 286 ? 2.146 -57.188 -35.125 1 53.94 286 SER A N 1
ATOM 2244 C CA . SER A 1 286 ? 1.419 -55.938 -35.188 1 53.94 286 SER A CA 1
ATOM 2245 C C . SER A 1 286 ? 1.308 -55.281 -33.812 1 53.94 286 SER A C 1
ATOM 2247 O O . SER A 1 286 ? 1.434 -54.062 -33.688 1 53.94 286 SER A O 1
ATOM 2249 N N . SER A 1 287 ? 1.23 -56.125 -32.844 1 55.31 287 SER A N 1
ATOM 2250 C CA . SER A 1 287 ? 1.027 -55.594 -31.5 1 55.31 287 SER A CA 1
ATOM 2251 C C . SER A 1 287 ? 2.312 -55 -30.938 1 55.31 287 SER A C 1
ATOM 2253 O O . SER A 1 287 ? 2.277 -54 -30.234 1 55.31 287 SER A O 1
ATOM 2255 N N . ASP A 1 288 ? 3.459 -55.656 -31.281 1 58.06 288 ASP A N 1
ATOM 2256 C CA . ASP A 1 288 ? 4.746 -55.188 -30.781 1 58.06 288 ASP A CA 1
ATOM 2257 C C . ASP A 1 288 ? 5.117 -53.844 -31.406 1 58.06 288 ASP A C 1
ATOM 2259 O O . ASP A 1 288 ? 5.684 -52.969 -30.734 1 58.06 288 ASP A O 1
ATOM 2263 N N . SER A 1 289 ? 4.711 -53.688 -32.688 1 65.12 289 SER A N 1
ATOM 2264 C CA . SER A 1 289 ? 5.008 -52.438 -33.375 1 65.12 289 SER A CA 1
ATOM 2265 C C . SER A 1 289 ? 4.176 -51.281 -32.812 1 65.12 289 SER A C 1
ATOM 2267 O O . SER A 1 289 ? 4.68 -50.188 -32.625 1 65.12 289 SER A O 1
ATOM 2269 N N . VAL A 1 290 ? 2.932 -51.594 -32.5 1 66.88 290 VAL A N 1
ATOM 2270 C CA . VAL A 1 290 ? 2.059 -50.562 -31.938 1 66.88 290 VAL A CA 1
ATOM 2271 C C . VAL A 1 290 ? 2.574 -50.188 -30.562 1 66.88 290 VAL A C 1
ATOM 2273 O O . VAL A 1 290 ? 2.543 -49 -30.188 1 66.88 290 VAL A O 1
ATOM 2276 N N . SER A 1 291 ? 3.113 -51.156 -29.812 1 64.75 291 SER A N 1
ATOM 2277 C CA . SER A 1 291 ? 3.65 -50.906 -28.484 1 64.75 291 SER A CA 1
ATOM 2278 C C . SER A 1 291 ? 4.902 -50.031 -28.547 1 64.75 291 SER A C 1
ATOM 2280 O O . SER A 1 291 ? 5.078 -49.125 -27.734 1 64.75 291 SER A O 1
ATOM 2282 N N . GLN A 1 292 ? 5.719 -50.281 -29.516 1 67.12 292 GLN A N 1
ATOM 2283 C CA . GLN A 1 292 ? 6.941 -49.5 -29.672 1 67.12 292 GLN A CA 1
ATOM 2284 C C . GLN A 1 292 ? 6.625 -48.062 -30.094 1 67.12 292 GLN A C 1
ATOM 2286 O O . GLN A 1 292 ? 7.262 -47.125 -29.625 1 67.12 292 GLN A O 1
ATOM 2291 N N . ARG A 1 293 ? 5.664 -47.875 -31 1 70.75 293 ARG A N 1
ATOM 2292 C CA . ARG A 1 293 ? 5.266 -46.562 -31.438 1 70.75 293 ARG A CA 1
ATOM 2293 C C . ARG A 1 293 ? 4.621 -45.781 -30.297 1 70.75 293 ARG A C 1
ATOM 2295 O O . ARG A 1 293 ? 4.848 -44.562 -30.156 1 70.75 293 ARG A O 1
ATOM 2302 N N . THR A 1 294 ? 3.861 -46.469 -29.516 1 67.31 294 THR A N 1
ATOM 2303 C CA . THR A 1 294 ? 3.219 -45.844 -28.375 1 67.31 294 THR A CA 1
ATOM 2304 C C . THR A 1 294 ? 4.258 -45.406 -27.359 1 67.31 294 THR A C 1
ATOM 2306 O O . THR A 1 294 ? 4.129 -44.312 -26.766 1 67.31 294 THR A O 1
ATOM 2309 N N . GLN A 1 295 ? 5.23 -46.219 -27.109 1 65 295 GLN A N 1
ATOM 2310 C CA . GLN A 1 295 ? 6.293 -45.875 -26.172 1 65 295 GLN A CA 1
ATOM 2311 C C . GLN A 1 295 ? 7.082 -44.656 -26.672 1 65 295 GLN A C 1
ATOM 2313 O O . GLN A 1 295 ? 7.418 -43.781 -25.875 1 65 295 GLN A O 1
ATOM 2318 N N . TYR A 1 296 ? 7.344 -44.688 -27.922 1 66.31 296 TYR A N 1
ATOM 2319 C CA . TYR A 1 296 ? 8.031 -43.531 -28.5 1 66.31 296 TYR A CA 1
ATOM 2320 C C . TYR A 1 296 ? 7.199 -42.281 -28.359 1 66.31 296 TYR A C 1
ATOM 2322 O O . TYR A 1 296 ? 7.711 -41.219 -27.969 1 66.31 296 TYR A O 1
ATOM 2330 N N . PHE A 1 297 ? 5.977 -42.406 -28.688 1 70.56 297 PHE A N 1
ATOM 2331 C CA . PHE A 1 297 ? 5.082 -41.25 -28.609 1 70.56 297 PHE A CA 1
ATOM 2332 C C . PHE A 1 297 ? 5.027 -40.688 -27.203 1 70.56 297 PHE A C 1
ATOM 2334 O O . PHE A 1 297 ? 5.141 -39.469 -27 1 70.56 297 PHE A O 1
ATOM 2341 N N . THR A 1 298 ? 4.898 -41.531 -26.219 1 67.62 298 THR A N 1
ATOM 2342 C CA . THR A 1 298 ? 4.746 -41.094 -24.828 1 67.62 298 THR A CA 1
ATOM 2343 C C . THR A 1 298 ? 6.027 -40.438 -24.328 1 67.62 298 THR A C 1
ATOM 2345 O O . THR A 1 298 ? 5.984 -39.406 -23.656 1 67.62 298 THR A O 1
ATOM 2348 N N . THR A 1 299 ? 7.148 -41 -24.625 1 63.81 299 THR A N 1
ATOM 2349 C CA . THR A 1 299 ? 8.422 -40.438 -24.188 1 63.81 299 THR A CA 1
ATOM 2350 C C . THR A 1 299 ? 8.688 -39.094 -24.859 1 63.81 299 THR A C 1
ATOM 2352 O O . THR A 1 299 ? 9.07 -38.125 -24.203 1 63.81 299 THR A O 1
ATOM 2355 N N . ALA A 1 300 ? 8.445 -39.125 -26.172 1 69.69 300 ALA A N 1
ATOM 2356 C CA . ALA A 1 300 ? 8.656 -37.875 -26.906 1 69.69 300 ALA A CA 1
ATOM 2357 C C . ALA A 1 300 ? 7.707 -36.781 -26.438 1 69.69 300 ALA A C 1
ATOM 2359 O O . ALA A 1 300 ? 8.109 -35.625 -26.297 1 69.69 300 ALA A O 1
ATOM 2360 N N . LYS A 1 301 ? 6.531 -37.125 -26.188 1 74.88 301 LYS A N 1
ATOM 2361 C CA . LYS A 1 301 ? 5.539 -36.156 -25.719 1 74.88 301 LYS A CA 1
ATOM 2362 C C . LYS A 1 301 ? 5.934 -35.562 -24.359 1 74.88 301 LYS A C 1
ATOM 2364 O O . LYS A 1 301 ? 5.844 -34.375 -24.141 1 74.88 301 LYS A O 1
ATOM 2369 N N . ASN A 1 302 ? 6.355 -36.375 -23.422 1 69.56 302 ASN A N 1
ATOM 2370 C CA . ASN A 1 302 ? 6.73 -35.938 -22.078 1 69.56 302 ASN A CA 1
ATOM 2371 C C . ASN A 1 302 ? 7.918 -34.969 -22.125 1 69.56 302 ASN A C 1
ATOM 2373 O O . ASN A 1 302 ? 7.953 -34 -21.375 1 69.56 302 ASN A O 1
ATOM 2377 N N . LEU A 1 303 ? 8.812 -35.344 -22.984 1 66.12 303 LEU A N 1
ATOM 2378 C CA . LEU A 1 303 ? 9.977 -34.469 -23.109 1 66.12 303 LEU A CA 1
ATOM 2379 C C . LEU A 1 303 ? 9.586 -33.125 -23.703 1 66.12 303 LEU A C 1
ATOM 2381 O O . LEU A 1 303 ? 10.055 -32.062 -23.234 1 66.12 303 LEU A O 1
ATOM 2385 N N . LEU A 1 304 ? 8.758 -33.188 -24.688 1 74.38 304 LEU A N 1
ATOM 2386 C CA . LEU A 1 304 ? 8.352 -31.953 -25.359 1 74.38 304 LEU A CA 1
ATOM 2387 C C . LEU A 1 304 ? 7.473 -31.094 -24.438 1 74.38 304 LEU A C 1
ATOM 2389 O O . LEU A 1 304 ? 7.562 -29.875 -24.453 1 74.38 304 LEU A O 1
ATOM 2393 N N . VAL A 1 305 ? 6.648 -31.766 -23.688 1 77.38 305 VAL A N 1
ATOM 2394 C CA . VAL A 1 305 ? 5.789 -31.031 -22.75 1 77.38 305 VAL A CA 1
ATOM 2395 C C . VAL A 1 305 ? 6.637 -30.375 -21.672 1 77.38 305 VAL A C 1
ATOM 2397 O O . VAL A 1 305 ? 6.418 -29.203 -21.344 1 77.38 305 VAL A O 1
ATOM 2400 N N . SER A 1 306 ? 7.578 -31.062 -21.109 1 72.5 306 SER A N 1
ATOM 2401 C CA . SER A 1 306 ? 8.469 -30.5 -20.109 1 72.5 306 SER A CA 1
ATOM 2402 C C . SER A 1 306 ? 9.281 -29.344 -20.672 1 72.5 306 SER A C 1
ATOM 2404 O O . SER A 1 306 ? 9.453 -28.312 -20 1 72.5 306 SER A O 1
ATOM 2406 N N . GLY A 1 307 ? 9.789 -29.594 -21.875 1 74.88 307 GLY A N 1
ATOM 2407 C CA . GLY A 1 307 ? 10.516 -28.516 -22.531 1 74.88 307 GLY A CA 1
ATOM 2408 C C . GLY A 1 307 ? 9.641 -27.328 -22.844 1 74.88 307 GLY A C 1
ATOM 2409 O O . GLY A 1 307 ? 10.055 -26.172 -22.672 1 74.88 307 GLY A O 1
ATOM 2410 N N . GLY A 1 308 ? 8.453 -27.594 -23.359 1 82.31 308 GLY A N 1
ATOM 2411 C CA . GLY A 1 308 ? 7.508 -26.531 -23.641 1 82.31 308 GLY A CA 1
ATOM 2412 C C . GLY A 1 308 ? 7.125 -25.734 -22.422 1 82.31 308 GLY A C 1
ATOM 2413 O O . GLY A 1 308 ? 6.996 -24.5 -22.484 1 82.31 308 GLY A O 1
ATOM 2414 N N . ASP A 1 309 ? 6.938 -26.375 -21.281 1 82.75 309 ASP A N 1
ATOM 2415 C CA . ASP A 1 309 ? 6.59 -25.703 -20.031 1 82.75 309 ASP A CA 1
ATOM 2416 C C . ASP A 1 309 ? 7.707 -24.766 -19.594 1 82.75 309 ASP A C 1
ATOM 2418 O O . ASP A 1 309 ? 7.438 -23.656 -19.109 1 82.75 309 ASP A O 1
ATOM 2422 N N . ALA A 1 310 ? 8.938 -25.203 -19.719 1 81.38 310 ALA A N 1
ATOM 2423 C CA . ALA A 1 310 ? 10.086 -24.375 -19.344 1 81.38 310 ALA A CA 1
ATOM 2424 C C . ALA A 1 310 ? 10.172 -23.125 -20.203 1 81.38 310 ALA A C 1
ATOM 2426 O O . ALA A 1 310 ? 10.359 -22.016 -19.703 1 81.38 310 ALA A O 1
ATOM 2427 N N . VAL A 1 311 ? 9.969 -23.328 -21.516 1 85.38 311 VAL A N 1
ATOM 2428 C CA . VAL A 1 311 ? 10.062 -22.203 -22.438 1 85.38 311 VAL A CA 1
ATOM 2429 C C . VAL A 1 311 ? 8.875 -21.266 -22.219 1 85.38 311 VAL A C 1
ATOM 2431 O O . VAL A 1 311 ? 9.016 -20.047 -22.344 1 85.38 311 VAL A O 1
ATOM 2434 N N . GLU A 1 312 ? 7.77 -21.906 -21.906 1 86.94 312 GLU A N 1
ATOM 2435 C CA . GLU A 1 312 ? 6.578 -21.109 -21.641 1 86.94 312 GLU A CA 1
ATOM 2436 C C . GLU A 1 312 ? 6.789 -20.188 -20.438 1 86.94 312 GLU A C 1
ATOM 2438 O O . GLU A 1 312 ? 6.402 -19.016 -20.469 1 86.94 312 GLU A O 1
ATOM 2443 N N . ARG A 1 313 ? 7.324 -20.703 -19.453 1 84.88 313 ARG A N 1
ATOM 2444 C CA . ARG A 1 313 ? 7.59 -19.906 -18.266 1 84.88 313 ARG A CA 1
ATOM 2445 C C . ARG A 1 313 ? 8.562 -18.766 -18.562 1 84.88 313 ARG A C 1
ATOM 2447 O O . ARG A 1 313 ? 8.398 -17.656 -18.062 1 84.88 313 ARG A O 1
ATOM 2454 N N . LEU A 1 314 ? 9.531 -19.047 -19.375 1 84.81 314 LEU A N 1
ATOM 2455 C CA . LEU A 1 314 ? 10.484 -18.016 -19.766 1 84.81 314 LEU A CA 1
ATOM 2456 C C . LEU A 1 314 ? 9.805 -16.906 -20.578 1 84.81 314 LEU A C 1
ATOM 2458 O O . LEU A 1 314 ? 10.062 -15.727 -20.359 1 84.81 314 LEU A O 1
ATOM 2462 N N . MET A 1 315 ? 8.969 -17.344 -21.438 1 85.31 315 MET A N 1
ATOM 2463 C CA . MET A 1 315 ? 8.289 -16.375 -22.297 1 85.31 315 MET A CA 1
ATOM 2464 C C . MET A 1 315 ? 7.297 -15.539 -21.484 1 85.31 315 MET A C 1
ATOM 2466 O O . MET A 1 315 ? 7.121 -14.352 -21.75 1 85.31 315 MET A O 1
ATOM 2470 N N . SER A 1 316 ? 6.656 -16.188 -20.484 1 85.06 316 SER A N 1
ATOM 2471 C CA . SER A 1 316 ? 5.699 -15.469 -19.641 1 85.06 316 SER A CA 1
ATOM 2472 C C . SER A 1 316 ? 6.402 -14.461 -18.75 1 85.06 316 SER A C 1
ATOM 2474 O O . SER A 1 316 ? 5.777 -13.516 -18.266 1 85.06 316 SER A O 1
ATOM 2476 N N . SER A 1 317 ? 7.676 -14.648 -18.547 1 85.5 317 SER A N 1
ATOM 2477 C CA . SER A 1 317 ? 8.461 -13.734 -17.719 1 85.5 317 SER A CA 1
ATOM 2478 C C . SER A 1 317 ? 8.656 -12.391 -18.422 1 85.5 317 SER A C 1
ATOM 2480 O O . SER A 1 317 ? 8.992 -11.391 -17.781 1 85.5 317 SER A O 1
ATOM 2482 N N . TYR A 1 318 ? 8.359 -12.336 -19.688 1 82 318 TYR A N 1
ATOM 2483 C CA . TYR A 1 318 ? 8.531 -11.086 -20.422 1 82 318 TYR A CA 1
ATOM 2484 C C . TYR A 1 318 ? 7.613 -10 -19.875 1 82 318 TYR A C 1
ATOM 2486 O O . TYR A 1 318 ? 8.031 -8.852 -19.688 1 82 318 TYR A O 1
ATOM 2494 N N . LYS A 1 319 ? 6.406 -10.352 -19.688 1 83.19 319 LYS A N 1
ATOM 2495 C CA . LYS A 1 319 ? 5.469 -9.383 -19.125 1 83.19 319 LYS A CA 1
ATOM 2496 C C . LYS A 1 319 ? 5.949 -8.875 -17.766 1 83.19 319 LYS A C 1
ATOM 2498 O O . LYS A 1 319 ? 5.82 -7.688 -17.469 1 83.19 319 LYS A O 1
ATOM 2503 N N . GLU A 1 320 ? 6.504 -9.75 -17.016 1 87.06 320 GLU A N 1
ATOM 2504 C CA . GLU A 1 320 ? 7.012 -9.375 -15.695 1 87.06 320 GLU A CA 1
ATOM 2505 C C . GLU A 1 320 ? 8.234 -8.469 -15.805 1 87.06 320 GLU A C 1
ATOM 2507 O O . GLU A 1 320 ? 8.438 -7.594 -14.961 1 87.06 320 GLU A O 1
ATOM 2512 N N . ILE A 1 321 ? 8.992 -8.672 -16.844 1 88 321 ILE A N 1
ATOM 2513 C CA . ILE A 1 321 ? 10.18 -7.844 -17.078 1 88 321 ILE A CA 1
ATOM 2514 C C . ILE A 1 321 ? 9.75 -6.426 -17.438 1 88 321 ILE A C 1
ATOM 2516 O O . ILE A 1 321 ? 10.344 -5.453 -16.969 1 88 321 ILE A O 1
ATOM 2520 N N . VAL A 1 322 ? 8.734 -6.32 -18.234 1 86.31 322 VAL A N 1
ATOM 2521 C CA . VAL A 1 322 ? 8.242 -5.008 -18.641 1 86.31 322 VAL A CA 1
ATOM 2522 C C . VAL A 1 322 ? 7.656 -4.277 -17.438 1 86.31 322 VAL A C 1
ATOM 2524 O O . VAL A 1 322 ? 7.855 -3.072 -17.281 1 86.31 322 VAL A O 1
ATOM 2527 N N . GLU A 1 323 ? 6.973 -5.031 -16.625 1 87.75 323 GLU A N 1
ATOM 2528 C CA . GLU A 1 323 ? 6.445 -4.445 -15.391 1 87.75 323 GLU A CA 1
ATOM 2529 C C . GLU A 1 323 ? 7.57 -3.984 -14.469 1 87.75 323 GLU A C 1
ATOM 2531 O O . GLU A 1 323 ? 7.48 -2.92 -13.859 1 87.75 323 GLU A O 1
ATOM 2536 N N . LEU A 1 324 ? 8.578 -4.766 -14.383 1 90.5 324 LEU A N 1
ATOM 2537 C CA . LEU A 1 324 ? 9.734 -4.418 -13.562 1 90.5 324 LEU A CA 1
ATOM 2538 C C . LEU A 1 324 ? 10.383 -3.129 -14.062 1 90.5 324 LEU A C 1
ATOM 2540 O O . LEU A 1 324 ? 10.859 -2.316 -13.266 1 90.5 324 LEU A O 1
ATOM 2544 N N . ALA A 1 325 ? 10.422 -2.936 -15.352 1 90.25 325 ALA A N 1
ATOM 2545 C CA . ALA A 1 325 ? 10.977 -1.716 -15.922 1 90.25 325 ALA A CA 1
ATOM 2546 C C . ALA A 1 325 ? 10.211 -0.485 -15.453 1 90.25 325 ALA A C 1
ATOM 2548 O O . ALA A 1 325 ? 10.797 0.573 -15.219 1 90.25 325 ALA A O 1
ATOM 2549 N N . GLY A 1 326 ? 8.945 -0.664 -15.312 1 89.38 326 GLY A N 1
ATOM 2550 C CA . GLY A 1 326 ? 8.141 0.426 -14.781 1 89.38 326 GLY A CA 1
ATOM 2551 C C . GLY A 1 326 ? 8.469 0.768 -13.344 1 89.38 326 GLY A C 1
ATOM 2552 O O . GLY A 1 326 ? 8.656 1.938 -13 1 89.38 326 GLY A O 1
ATOM 2553 N N . TYR A 1 327 ? 8.586 -0.256 -12.516 1 91.56 327 TYR A N 1
ATOM 2554 C CA . TYR A 1 327 ? 8.953 -0.043 -11.125 1 91.56 327 TYR A CA 1
ATOM 2555 C C . TYR A 1 327 ? 10.352 0.55 -11.016 1 91.56 327 TYR A C 1
ATOM 2557 O O . TYR A 1 327 ? 10.594 1.421 -10.172 1 91.56 327 TYR A O 1
ATOM 2565 N N . THR A 1 328 ? 11.258 0.122 -11.836 1 92 328 THR A N 1
ATOM 2566 C CA . THR A 1 328 ? 12.633 0.607 -11.828 1 92 328 THR A CA 1
ATOM 2567 C C . THR A 1 328 ? 12.688 2.09 -12.188 1 92 328 THR A C 1
ATOM 2569 O O . THR A 1 328 ? 13.43 2.855 -11.562 1 92 328 THR A O 1
ATOM 2572 N N . ALA A 1 329 ? 11.883 2.451 -13.125 1 91.75 329 ALA A N 1
ATOM 2573 C CA . ALA A 1 329 ? 11.867 3.848 -13.547 1 91.75 329 ALA A CA 1
ATOM 2574 C C . ALA A 1 329 ? 11.391 4.758 -12.422 1 91.75 329 ALA A C 1
ATOM 2576 O O . ALA A 1 329 ? 11.953 5.832 -12.203 1 91.75 329 ALA A O 1
ATOM 2577 N N . ARG A 1 330 ? 10.461 4.305 -11.719 1 90.5 330 ARG A N 1
ATOM 2578 C CA . ARG A 1 330 ? 9.898 5.113 -10.633 1 90.5 330 ARG A CA 1
ATOM 2579 C C . ARG A 1 330 ? 10.906 5.273 -9.5 1 90.5 330 ARG A C 1
ATOM 2581 O O . ARG A 1 330 ? 11.117 6.383 -9.008 1 90.5 330 ARG A O 1
ATOM 2588 N N . VAL A 1 331 ? 11.484 4.199 -9.117 1 93.38 331 VAL A N 1
ATOM 2589 C CA . VAL A 1 331 ? 12.438 4.238 -8.008 1 93.38 331 VAL A CA 1
ATOM 2590 C C . VAL A 1 331 ? 13.695 4.996 -8.43 1 93.38 331 VAL A C 1
ATOM 2592 O O . VAL A 1 331 ? 14.242 5.777 -7.645 1 93.38 331 VAL A O 1
ATOM 2595 N N . ALA A 1 332 ? 14.117 4.785 -9.664 1 93.88 332 ALA A N 1
ATOM 2596 C CA . ALA A 1 332 ? 15.289 5.484 -10.188 1 93.88 332 ALA A CA 1
ATOM 2597 C C . ALA A 1 332 ? 15.047 6.988 -10.258 1 93.88 332 ALA A C 1
ATOM 2599 O O . ALA A 1 332 ? 15.938 7.781 -9.93 1 93.88 332 ALA A O 1
ATOM 2600 N N . GLU A 1 333 ? 13.922 7.324 -10.656 1 92.69 333 GLU A N 1
ATOM 2601 C CA . GLU A 1 333 ? 13.578 8.742 -10.734 1 92.69 333 GLU A CA 1
ATOM 2602 C C . GLU A 1 333 ? 13.57 9.383 -9.352 1 92.69 333 GLU A C 1
ATOM 2604 O O . GLU A 1 333 ? 14.062 10.492 -9.172 1 92.69 333 GLU A O 1
ATOM 2609 N N . MET A 1 334 ? 13.031 8.742 -8.422 1 93.62 334 MET A N 1
ATOM 2610 C CA . MET A 1 334 ? 13.008 9.25 -7.055 1 93.62 334 MET A CA 1
ATOM 2611 C C . MET A 1 334 ? 14.422 9.469 -6.527 1 93.62 334 MET A C 1
ATOM 2613 O O . MET A 1 334 ? 14.734 10.531 -5.992 1 93.62 334 MET A O 1
ATOM 2617 N N . LEU A 1 335 ? 15.312 8.492 -6.723 1 94.75 335 LEU A N 1
ATOM 2618 C CA . LEU A 1 335 ? 16.688 8.578 -6.23 1 94.75 335 LEU A CA 1
ATOM 2619 C C . LEU A 1 335 ? 17.453 9.672 -6.957 1 94.75 335 LEU A C 1
ATOM 2621 O O . LEU A 1 335 ? 18.25 10.391 -6.344 1 94.75 335 LEU A O 1
ATOM 2625 N N . GLN A 1 336 ? 17.125 9.789 -8.195 1 94.81 336 GLN A N 1
ATOM 2626 C CA . GLN A 1 336 ? 17.766 10.836 -8.984 1 94.81 336 GLN A CA 1
ATOM 2627 C C . GLN A 1 336 ? 17.344 12.219 -8.508 1 94.81 336 GLN A C 1
ATOM 2629 O O . GLN A 1 336 ? 18.188 13.125 -8.383 1 94.81 336 GLN A O 1
ATOM 2634 N N . VAL A 1 337 ? 16.141 12.367 -8.242 1 94 337 VAL A N 1
ATOM 2635 C CA . VAL A 1 337 ? 15.633 13.648 -7.766 1 94 337 VAL A CA 1
ATOM 2636 C C . VAL A 1 337 ? 16.219 13.961 -6.395 1 94 337 VAL A C 1
ATOM 2638 O O . VAL A 1 337 ? 16.625 15.102 -6.125 1 94 337 VAL A O 1
ATOM 2641 N N . PHE A 1 338 ? 16.266 12.961 -5.52 1 94.56 338 PHE A N 1
ATOM 2642 C CA . PHE A 1 338 ? 16.859 13.156 -4.199 1 94.56 338 PHE A CA 1
ATOM 2643 C C . PHE A 1 338 ? 18.297 13.656 -4.32 1 94.56 338 PHE A C 1
ATOM 2645 O O . PHE A 1 338 ? 18.703 14.57 -3.604 1 94.56 338 PHE A O 1
ATOM 2652 N N . GLU A 1 339 ? 19.016 13.102 -5.227 1 94.25 339 GLU A N 1
ATOM 2653 C CA . GLU A 1 339 ? 20.406 13.469 -5.418 1 94.25 339 GLU A CA 1
ATOM 2654 C C . GLU A 1 339 ? 20.531 14.867 -6.008 1 94.25 339 GLU A C 1
ATOM 2656 O O . GLU A 1 339 ? 21.359 15.664 -5.555 1 94.25 339 GLU A O 1
ATOM 2661 N N . GLU A 1 340 ? 19.734 15.133 -6.945 1 92.5 340 GLU A N 1
ATOM 2662 C CA . GLU A 1 340 ? 19.781 16.438 -7.598 1 92.5 340 GLU A CA 1
ATOM 2663 C C . GLU A 1 340 ? 19.375 17.547 -6.641 1 92.5 340 GLU A C 1
ATOM 2665 O O . GLU A 1 340 ? 20.016 18.609 -6.582 1 92.5 340 GLU A O 1
ATOM 2670 N N . VAL A 1 341 ? 18.359 17.297 -5.914 1 90.38 341 VAL A N 1
ATOM 2671 C CA . VAL A 1 341 ? 17.875 18.297 -4.973 1 90.38 341 VAL A CA 1
ATOM 2672 C C . VAL A 1 341 ? 18.891 18.516 -3.861 1 90.38 341 VAL A C 1
ATOM 2674 O O . VAL A 1 341 ? 19.062 19.641 -3.367 1 90.38 341 VAL A O 1
ATOM 2677 N N . SER A 1 342 ? 19.578 17.484 -3.465 1 89.31 342 SER A N 1
ATOM 2678 C CA . SER A 1 342 ? 20.609 17.609 -2.443 1 89.31 342 SER A CA 1
ATOM 2679 C C . SER A 1 342 ? 21.781 18.469 -2.934 1 89.31 342 SER A C 1
ATOM 2681 O O . SER A 1 342 ? 22.469 19.109 -2.137 1 89.31 342 SER A O 1
ATOM 2683 N N . ARG A 1 343 ? 21.922 18.547 -4.273 1 87.5 343 ARG A N 1
ATOM 2684 C CA . ARG A 1 343 ? 22.984 19.344 -4.875 1 87.5 343 ARG A CA 1
ATOM 2685 C C . ARG A 1 343 ? 22.484 20.75 -5.211 1 87.5 343 ARG A C 1
ATOM 2687 O O . ARG A 1 343 ? 23.25 21.578 -5.699 1 87.5 343 ARG A O 1
ATOM 2694 N N . GLY A 1 344 ? 21.234 21 -4.938 1 85.31 344 GLY A N 1
ATOM 2695 C CA . GLY A 1 344 ? 20.688 22.328 -5.141 1 85.31 344 GLY A CA 1
ATOM 2696 C C . GLY A 1 344 ? 20.062 22.516 -6.512 1 85.31 344 GLY A C 1
ATOM 2697 O O . GLY A 1 344 ? 19.844 23.641 -6.953 1 85.31 344 GLY A O 1
ATOM 2698 N N . GLU A 1 345 ? 19.844 21.453 -7.184 1 86.69 345 GLU A N 1
ATOM 2699 C CA . GLU A 1 345 ? 19.188 21.516 -8.484 1 86.69 345 GLU A CA 1
ATOM 2700 C C . GLU A 1 345 ? 17.688 21.25 -8.367 1 86.69 345 GLU A C 1
ATOM 2702 O O . GLU A 1 345 ? 17.266 20.141 -8.008 1 86.69 345 GLU A O 1
ATOM 2707 N N . TYR A 1 346 ? 16.906 22.281 -8.656 1 86.5 346 TYR A N 1
ATOM 2708 C CA . TYR A 1 346 ? 15.461 22.156 -8.516 1 86.5 346 TYR A CA 1
ATOM 2709 C C . TYR A 1 346 ? 14.766 22.344 -9.859 1 86.5 346 TYR A C 1
ATOM 2711 O O . TYR A 1 346 ? 15.281 23.031 -10.742 1 86.5 346 TYR A O 1
ATOM 2719 N N . GLN A 1 347 ? 13.75 21.594 -10.078 1 81.56 347 GLN A N 1
ATOM 2720 C CA . GLN A 1 347 ? 12.922 21.75 -11.266 1 81.56 347 GLN A CA 1
ATOM 2721 C C . GLN A 1 347 ? 11.453 21.953 -10.891 1 81.56 347 GLN A C 1
ATOM 2723 O O . GLN A 1 347 ? 10.875 21.156 -10.156 1 81.56 347 GLN A O 1
ATOM 2728 N N . ARG A 1 348 ? 10.906 23.047 -11.008 1 74.31 348 ARG A N 1
ATOM 2729 C CA . ARG A 1 348 ? 9.484 23.281 -10.781 1 74.31 348 ARG A CA 1
ATOM 2730 C C . ARG A 1 348 ? 8.789 23.719 -12.07 1 74.31 348 ARG A C 1
ATOM 2732 O O . ARG A 1 348 ? 9.398 24.391 -12.914 1 74.31 348 ARG A O 1
ATOM 2739 N N . THR A 1 349 ? 7.738 23.109 -12.383 1 58.56 349 THR A N 1
ATOM 2740 C CA . THR A 1 349 ? 6.957 23.609 -13.516 1 58.56 349 THR A CA 1
ATOM 2741 C C . THR A 1 349 ? 6.441 25.016 -13.25 1 58.56 349 THR A C 1
ATOM 2743 O O . THR A 1 349 ? 5.641 25.234 -12.336 1 58.56 349 THR A O 1
ATOM 2746 N N . ALA A 1 350 ? 7.402 26.016 -13.266 1 51.44 350 ALA A N 1
ATOM 2747 C CA . ALA A 1 350 ? 7.09 27.422 -13.07 1 51.44 350 ALA A CA 1
ATOM 2748 C C . ALA A 1 350 ? 5.934 27.859 -13.961 1 51.44 350 ALA A C 1
ATOM 2750 O O . ALA A 1 350 ? 5.859 27.469 -15.133 1 51.44 350 ALA A O 1
ATOM 2751 N N . VAL A 1 351 ? 4.695 28.016 -13.484 1 47.94 351 VAL A N 1
ATOM 2752 C CA . VAL A 1 351 ? 3.775 28.828 -14.281 1 47.94 351 VAL A CA 1
ATOM 2753 C C . VAL A 1 351 ? 4.422 30.172 -14.609 1 47.94 351 VAL A C 1
ATOM 2755 O O . VAL A 1 351 ? 4.668 30.984 -13.719 1 47.94 351 VAL A O 1
ATOM 2758 N N . THR A 1 352 ? 5.539 30.141 -15.242 1 44.84 352 THR A N 1
ATOM 2759 C CA . THR A 1 352 ? 6.191 31.391 -15.641 1 44.84 352 THR A CA 1
ATOM 2760 C C . THR A 1 352 ? 5.172 32.406 -16.156 1 44.84 352 THR A C 1
ATOM 2762 O O . THR A 1 352 ? 4.543 32.156 -17.203 1 44.84 352 THR A O 1
ATOM 2765 N N . ASN A 1 353 ? 4.312 32.875 -15.461 1 40.34 353 ASN A N 1
ATOM 2766 C CA . ASN A 1 353 ? 3.873 34.125 -16.094 1 40.34 353 ASN A CA 1
ATOM 2767 C C . ASN A 1 353 ? 5.047 35.031 -16.406 1 40.34 353 ASN A C 1
ATOM 2769 O O . ASN A 1 353 ? 5.629 35.656 -15.492 1 40.34 353 ASN A O 1
ATOM 2773 N N . SER A 1 354 ? 5.93 34.688 -17.219 1 40.38 354 SER A N 1
ATOM 2774 C CA . SER A 1 354 ? 7.012 35.5 -17.766 1 40.38 354 SER A CA 1
ATOM 2775 C C . SER A 1 354 ? 6.641 36.969 -17.766 1 40.38 354 SER A C 1
ATOM 2777 O O . SER A 1 354 ? 7.434 37.812 -18.188 1 40.38 354 SER A O 1
ATOM 2779 N N . LYS A 1 355 ? 5.32 37.344 -18.094 1 40.53 355 LYS A N 1
ATOM 2780 C CA . LYS A 1 355 ? 5.277 38.688 -18.625 1 40.53 355 LYS A CA 1
ATOM 2781 C C . LYS A 1 355 ? 6.051 39.656 -17.734 1 40.53 355 LYS A C 1
ATOM 2783 O O . LYS A 1 355 ? 6.863 40.469 -18.219 1 40.53 355 LYS A O 1
ATOM 2788 N N . GLY A 1 356 ? 5.395 40.344 -16.734 1 37.28 356 GLY A N 1
ATOM 2789 C CA . GLY A 1 356 ? 5.594 41.75 -16.438 1 37.28 356 GLY A CA 1
ATOM 2790 C C . GLY A 1 356 ? 6.82 42.031 -15.586 1 37.28 356 GLY A C 1
ATOM 2791 O O . GLY A 1 356 ? 7.176 43.188 -15.352 1 37.28 356 GLY A O 1
ATOM 2792 N N . VAL A 1 357 ? 7.148 41.25 -14.5 1 40.97 357 VAL A N 1
ATOM 2793 C CA . VAL A 1 357 ? 7.945 42.125 -13.656 1 40.97 357 VAL A CA 1
ATOM 2794 C C . VAL A 1 357 ? 9.406 42.094 -14.102 1 40.97 357 VAL A C 1
ATOM 2796 O O . VAL A 1 357 ? 10.148 41.188 -13.742 1 40.97 357 VAL A O 1
ATOM 2799 N N . HIS A 1 358 ? 9.789 42 -15.352 1 40.59 358 HIS A N 1
ATOM 2800 C CA . HIS A 1 358 ? 11.094 42.5 -15.773 1 40.59 358 HIS A CA 1
ATOM 2801 C C . HIS A 1 358 ? 11.523 43.688 -14.953 1 40.59 358 HIS A C 1
ATOM 2803 O O . HIS A 1 358 ? 11.367 44.844 -15.391 1 40.59 358 HIS A O 1
ATOM 2809 N N . THR A 1 359 ? 11.102 43.969 -13.867 1 41.19 359 THR A N 1
ATOM 2810 C CA . THR A 1 359 ? 11.703 45.188 -13.359 1 41.19 359 THR A CA 1
ATOM 2811 C C . THR A 1 359 ? 13.227 45.125 -13.469 1 41.19 359 THR A C 1
ATOM 2813 O O . THR A 1 359 ? 13.82 44.094 -13.266 1 41.19 359 THR A O 1
ATOM 2816 N N . GLN A 1 360 ? 13.852 46.062 -14.148 1 45.88 360 GLN A N 1
ATOM 2817 C CA . GLN A 1 360 ? 15.211 46.531 -14.406 1 45.88 360 GLN A CA 1
ATOM 2818 C C . GLN A 1 360 ? 16.188 45.969 -13.383 1 45.88 360 GLN A C 1
ATOM 2820 O O . GLN A 1 360 ? 17.312 45.594 -13.734 1 45.88 360 GLN A O 1
ATOM 2825 N N . SER A 1 361 ? 16.078 46.094 -12.031 1 51.44 361 SER A N 1
ATOM 2826 C CA . SER A 1 361 ? 17.156 46.094 -11.039 1 51.44 361 SER A CA 1
ATOM 2827 C C . SER A 1 361 ? 17.281 44.719 -10.359 1 51.44 361 SER A C 1
ATOM 2829 O O . SER A 1 361 ? 17.891 44.625 -9.297 1 51.44 361 SER A O 1
ATOM 2831 N N . CYS A 1 362 ? 16.656 43.594 -10.844 1 61.5 362 CYS A N 1
ATOM 2832 C CA . CYS A 1 362 ? 16.766 42.406 -10.031 1 61.5 362 CYS A CA 1
ATOM 2833 C C . CYS A 1 362 ? 17.953 41.562 -10.477 1 61.5 362 CYS A C 1
ATOM 2835 O O . CYS A 1 362 ? 18.156 41.344 -11.672 1 61.5 362 CYS A O 1
ATOM 2837 N N . LEU A 1 363 ? 19 41.25 -9.594 1 70.44 363 LEU A N 1
ATOM 2838 C CA . LEU A 1 363 ? 20.281 40.562 -9.727 1 70.44 363 LEU A CA 1
ATOM 2839 C C . LEU A 1 363 ? 20.062 39.094 -10.016 1 70.44 363 LEU A C 1
ATOM 2841 O O . LEU A 1 363 ? 21.031 38.344 -10.266 1 70.44 363 LEU A O 1
ATOM 2845 N N . VAL A 1 364 ? 18.75 38.688 -10.297 1 78.88 364 VAL A N 1
ATOM 2846 C CA . VAL A 1 364 ? 18.531 37.25 -10.461 1 78.88 364 VAL A CA 1
ATOM 2847 C C . VAL A 1 364 ? 18.719 36.875 -11.922 1 78.88 364 VAL A C 1
ATOM 2849 O O . VAL A 1 364 ? 18.172 37.5 -12.82 1 78.88 364 VAL A O 1
ATOM 2852 N N . GLN A 1 365 ? 19.625 35.906 -12.164 1 81.19 365 GLN A N 1
ATOM 2853 C CA . GLN A 1 365 ? 19.875 35.375 -13.5 1 81.19 365 GLN A CA 1
ATOM 2854 C C . GLN A 1 365 ? 19 34.188 -13.797 1 81.19 365 GLN A C 1
ATOM 2856 O O . GLN A 1 365 ? 18.734 33.344 -12.914 1 81.19 365 GLN A O 1
ATOM 2861 N N . PHE A 1 366 ? 18.438 34.156 -14.953 1 78.94 366 PHE A N 1
ATOM 2862 C CA . PHE A 1 366 ? 17.562 33.094 -15.359 1 78.94 366 PHE A CA 1
ATOM 2863 C C . PHE A 1 366 ? 18.219 32.25 -16.453 1 78.94 366 PHE A C 1
ATOM 2865 O O . PHE A 1 366 ? 19.016 32.75 -17.25 1 78.94 366 PHE A O 1
ATOM 2872 N N . ASN A 1 367 ? 18 30.953 -16.344 1 77.88 367 ASN A N 1
ATOM 2873 C CA . ASN A 1 367 ? 18.5 30.062 -17.391 1 77.88 367 ASN A CA 1
ATOM 2874 C C . ASN A 1 367 ? 17.594 30.125 -18.625 1 77.88 367 ASN A C 1
ATOM 2876 O O . ASN A 1 367 ? 16.609 30.859 -18.656 1 77.88 367 ASN A O 1
ATOM 2880 N N . SER A 1 368 ? 18.062 29.297 -19.672 1 74.56 368 SER A N 1
ATOM 2881 C CA . SER A 1 368 ? 17.359 29.281 -20.953 1 74.56 368 SER A CA 1
ATOM 2882 C C . SER A 1 368 ? 15.914 28.797 -20.781 1 74.56 368 SER A C 1
ATOM 2884 O O . SER A 1 368 ? 15.039 29.156 -21.578 1 74.56 368 SER A O 1
ATOM 2886 N N . GLU A 1 369 ? 15.672 28.125 -19.703 1 71.06 369 GLU A N 1
ATOM 2887 C CA . GLU A 1 369 ? 14.336 27.562 -19.516 1 71.06 369 GLU A CA 1
ATOM 2888 C C . GLU A 1 369 ? 13.5 28.453 -18.594 1 71.06 369 GLU A C 1
ATOM 2890 O O . GLU A 1 369 ? 12.352 28.125 -18.281 1 71.06 369 GLU A O 1
ATOM 2895 N N . GLY A 1 370 ? 14.078 29.578 -18.188 1 69.88 370 GLY A N 1
ATOM 2896 C CA . GLY A 1 370 ? 13.336 30.531 -17.359 1 69.88 370 GLY A CA 1
ATOM 2897 C C . GLY A 1 370 ? 13.422 30.219 -15.883 1 69.88 370 GLY A C 1
ATOM 2898 O O . GLY A 1 370 ? 12.656 30.766 -15.086 1 69.88 370 GLY A O 1
ATOM 2899 N N . GLN A 1 371 ? 14.273 29.359 -15.531 1 75.69 371 GLN A N 1
ATOM 2900 C CA . GLN A 1 371 ? 14.453 29.062 -14.109 1 75.69 371 GLN A CA 1
ATOM 2901 C C . GLN A 1 371 ? 15.594 29.875 -13.508 1 75.69 371 GLN A C 1
ATOM 2903 O O . GLN A 1 371 ? 16.609 30.094 -14.164 1 75.69 371 GLN A O 1
ATOM 2908 N N . PRO A 1 372 ? 15.289 30.406 -12.359 1 78.25 372 PRO A N 1
ATOM 2909 C CA . PRO A 1 372 ? 16.344 31.203 -11.719 1 78.25 372 PRO A CA 1
ATOM 2910 C C . PRO A 1 372 ? 17.578 30.359 -11.383 1 78.25 372 PRO A C 1
ATOM 2912 O O . PRO A 1 372 ? 17.453 29.203 -10.977 1 78.25 372 PRO A O 1
ATOM 2915 N N . LEU A 1 373 ? 18.719 30.891 -11.602 1 83.88 373 LEU A N 1
ATOM 2916 C CA . LEU A 1 373 ? 19.984 30.219 -11.305 1 83.88 373 LEU A CA 1
ATOM 2917 C C . LEU A 1 373 ? 20.484 30.594 -9.906 1 83.88 373 LEU A C 1
ATOM 2919 O O . LEU A 1 373 ? 20.391 31.75 -9.5 1 83.88 373 LEU A O 1
ATOM 2923 N N . ILE A 1 374 ? 20.875 29.609 -9.164 1 86.25 374 ILE A N 1
ATOM 2924 C CA . ILE A 1 374 ? 21.406 29.828 -7.824 1 86.25 374 ILE A CA 1
ATOM 2925 C C . ILE A 1 374 ? 22.859 30.312 -7.91 1 86.25 374 ILE A C 1
ATOM 2927 O O . ILE A 1 374 ? 23.781 29.5 -8.047 1 86.25 374 ILE A O 1
ATOM 2931 N N . LYS A 1 375 ? 23.109 31.609 -7.82 1 88.19 375 LYS A N 1
ATOM 2932 C CA . LYS A 1 375 ? 24.438 32.188 -7.961 1 88.19 375 LYS A CA 1
ATOM 2933 C C . LYS A 1 375 ? 24.859 32.906 -6.688 1 88.19 375 LYS A C 1
ATOM 2935 O O . LYS A 1 375 ? 25.984 33.406 -6.594 1 88.19 375 LYS A O 1
ATOM 2940 N N . GLY A 1 376 ? 24.031 32.844 -5.758 1 89.94 376 GLY A N 1
ATOM 2941 C CA . GLY A 1 376 ? 24.359 33.5 -4.504 1 89.94 376 GLY A CA 1
ATOM 2942 C C . GLY A 1 376 ? 25.453 32.781 -3.729 1 89.94 376 GLY A C 1
ATOM 2943 O O . GLY A 1 376 ? 25.688 31.578 -3.943 1 89.94 376 GLY A O 1
ATOM 2944 N N . ARG A 1 377 ? 26.188 33.594 -2.895 1 92 377 ARG A N 1
ATOM 2945 C CA . ARG A 1 377 ? 27.281 33.031 -2.105 1 92 377 ARG A CA 1
ATOM 2946 C C . ARG A 1 377 ? 26.953 33.062 -0.616 1 92 377 ARG A C 1
ATOM 2948 O O . ARG A 1 377 ? 26.375 34.031 -0.128 1 92 377 ARG A O 1
ATOM 2955 N N . ILE A 1 378 ? 27.219 32 0.037 1 90.38 378 ILE A N 1
ATOM 2956 C CA . ILE A 1 378 ? 27.047 31.922 1.481 1 90.38 378 ILE A CA 1
ATOM 2957 C C . ILE A 1 378 ? 28.406 31.812 2.162 1 90.38 378 ILE A C 1
ATOM 2959 O O . ILE A 1 378 ? 29.203 30.938 1.827 1 90.38 378 ILE A O 1
ATOM 2963 N N . LEU A 1 379 ? 28.719 32.75 3.025 1 92.31 379 LEU A N 1
ATOM 2964 C CA . LEU A 1 379 ? 29.969 32.75 3.775 1 92.31 379 LEU A CA 1
ATOM 2965 C C . LEU A 1 379 ? 29.703 32.594 5.27 1 92.31 379 LEU A C 1
ATOM 2967 O O . LEU A 1 379 ? 28.641 32.969 5.762 1 92.31 379 LEU A O 1
ATOM 2971 N N . GLU A 1 380 ? 30.609 31.984 5.949 1 91.38 380 GLU A N 1
ATOM 2972 C CA . GLU A 1 380 ? 30.484 31.797 7.391 1 91.38 380 GLU A CA 1
ATOM 2973 C C . GLU A 1 380 ? 31.109 32.969 8.156 1 91.38 380 GLU A C 1
ATOM 2975 O O . GLU A 1 380 ? 32.219 33.406 7.824 1 91.38 380 GLU A O 1
ATOM 2980 N N . SER A 1 381 ? 30.297 33.406 9.016 1 90.81 381 SER A N 1
ATOM 2981 C CA . SER A 1 381 ? 30.828 34.469 9.859 1 90.81 381 SER A CA 1
ATOM 2982 C C . SER A 1 381 ? 31.531 33.906 11.086 1 90.81 381 SER A C 1
ATOM 2984 O O . SER A 1 381 ? 31.047 32.969 11.703 1 90.81 381 SER A O 1
ATOM 2986 N N . LYS A 1 382 ? 32.656 34.406 11.461 1 86.19 382 LYS A N 1
ATOM 2987 C CA . LYS A 1 382 ? 33.438 33.938 12.609 1 86.19 382 LYS A CA 1
ATOM 2988 C C . LYS A 1 382 ? 33 34.656 13.891 1 86.19 382 LYS A C 1
ATOM 2990 O O . LYS A 1 382 ? 33.188 34.156 14.992 1 86.19 382 LYS A O 1
ATOM 2995 N N . ASP A 1 383 ? 32.406 35.844 13.719 1 86.06 383 ASP A N 1
ATOM 2996 C CA . ASP A 1 383 ? 32.125 36.656 14.898 1 86.06 383 ASP A CA 1
ATOM 2997 C C . ASP A 1 383 ? 30.641 36.531 15.281 1 86.06 383 ASP A C 1
ATOM 2999 O O . ASP A 1 383 ? 30.172 37.25 16.172 1 86.06 383 ASP A O 1
ATOM 3003 N N . GLY A 1 384 ? 29.875 35.688 14.68 1 86.5 384 GLY A N 1
ATOM 3004 C CA . GLY A 1 384 ? 28.484 35.5 15.016 1 86.5 384 GLY A CA 1
ATOM 3005 C C . GLY A 1 384 ? 27.562 36.562 14.383 1 86.5 384 GLY A C 1
ATOM 3006 O O . GLY A 1 384 ? 26.375 36.594 14.656 1 86.5 384 GLY A O 1
ATOM 3007 N N . SER A 1 385 ? 28.156 37.406 13.531 1 90.5 385 SER A N 1
ATOM 3008 C CA . SER A 1 385 ? 27.359 38.438 12.875 1 90.5 385 SER A CA 1
ATOM 3009 C C . SER A 1 385 ? 26.609 37.875 11.664 1 90.5 385 SER A C 1
ATOM 3011 O O . SER A 1 385 ? 26.984 36.844 11.133 1 90.5 385 SER A O 1
ATOM 3013 N N . ILE A 1 386 ? 25.469 38.5 11.359 1 92.88 386 ILE A N 1
ATOM 3014 C CA . ILE A 1 386 ? 24.688 38.156 10.172 1 92.88 386 ILE A CA 1
ATOM 3015 C C . ILE A 1 386 ? 24.625 39.344 9.227 1 92.88 386 ILE A C 1
ATOM 3017 O O . ILE A 1 386 ? 24.297 40.469 9.641 1 92.88 386 ILE A O 1
ATOM 3021 N N . ARG A 1 387 ? 25.047 39.062 7.973 1 94.62 387 ARG A N 1
ATOM 3022 C CA . ARG A 1 387 ? 25.047 40.156 6.988 1 94.62 387 ARG A CA 1
ATOM 3023 C C . ARG A 1 387 ? 24.484 39.656 5.652 1 94.62 387 ARG A C 1
ATOM 3025 O O . ARG A 1 387 ? 24.844 38.594 5.164 1 94.62 387 ARG A O 1
ATOM 3032 N N . LEU A 1 388 ? 23.516 40.375 5.184 1 95.25 388 LEU A N 1
ATOM 3033 C CA . LEU A 1 388 ? 23 40.219 3.828 1 95.25 388 LEU A CA 1
ATOM 3034 C C . LEU A 1 388 ? 23.438 41.375 2.93 1 95.25 388 LEU A C 1
ATOM 3036 O O . LEU A 1 388 ? 23.297 42.531 3.293 1 95.25 388 LEU A O 1
ATOM 3040 N N . GLU A 1 389 ? 24.078 40.969 1.839 1 95.38 389 GLU A N 1
ATOM 3041 C CA . GLU A 1 389 ? 24.531 41.969 0.867 1 95.38 389 GLU A CA 1
ATOM 3042 C C . GLU A 1 389 ? 23.812 41.781 -0.47 1 95.38 389 GLU A C 1
ATOM 3044 O O . GLU A 1 389 ? 24.203 40.938 -1.276 1 95.38 389 GLU A O 1
ATOM 3049 N N . GLU A 1 390 ? 22.844 42.625 -0.754 1 94.06 390 GLU A N 1
ATOM 3050 C CA . GLU A 1 390 ? 22.109 42.656 -2.008 1 94.06 390 GLU A CA 1
ATOM 3051 C C . GLU A 1 390 ? 21.5 41.312 -2.338 1 94.06 390 GLU A C 1
ATOM 3053 O O . GLU A 1 390 ? 21.672 40.781 -3.445 1 94.06 390 GLU A O 1
ATOM 3058 N N . VAL A 1 391 ? 20.875 40.719 -1.357 1 93.56 391 VAL A N 1
ATOM 3059 C CA . VAL A 1 391 ? 20.281 39.406 -1.525 1 93.56 391 VAL A CA 1
ATOM 3060 C C . VAL A 1 391 ? 18.812 39.531 -1.905 1 93.56 391 VAL A C 1
ATOM 3062 O O . VAL A 1 391 ? 18.031 40.094 -1.162 1 93.56 391 VAL A O 1
ATOM 3065 N N . PRO A 1 392 ? 18.453 39.031 -3.055 1 91.94 392 PRO A N 1
ATOM 3066 C CA . PRO A 1 392 ? 17.031 39 -3.402 1 91.94 392 PRO A CA 1
ATOM 3067 C C . PRO A 1 392 ? 16.266 37.875 -2.703 1 91.94 392 PRO A C 1
ATOM 3069 O O . PRO A 1 392 ? 16.828 36.812 -2.457 1 91.94 392 PRO A O 1
ATOM 3072 N N . ILE A 1 393 ? 15.062 38.094 -2.301 1 89.62 393 ILE A N 1
ATOM 3073 C CA . ILE A 1 393 ? 14.188 37.062 -1.742 1 89.62 393 ILE A CA 1
ATOM 3074 C C . ILE A 1 393 ? 13.266 36.531 -2.832 1 89.62 393 ILE A C 1
ATOM 3076 O O . ILE A 1 393 ? 12.328 37.219 -3.254 1 89.62 393 ILE A O 1
ATOM 3080 N N . VAL A 1 394 ? 13.547 35.344 -3.266 1 82.94 394 VAL A N 1
ATOM 3081 C CA . VAL A 1 394 ? 12.789 34.719 -4.332 1 82.94 394 VAL A CA 1
ATOM 3082 C C . VAL A 1 394 ? 12.055 33.5 -3.783 1 82.94 394 VAL A C 1
ATOM 3084 O O . VAL A 1 394 ? 12.648 32.656 -3.104 1 82.94 394 VAL A O 1
ATOM 3087 N N . THR A 1 395 ? 10.789 33.438 -4.027 1 78.69 395 THR A N 1
ATOM 3088 C CA . THR A 1 395 ? 10.008 32.312 -3.574 1 78.69 395 THR A CA 1
ATOM 3089 C C . THR A 1 395 ? 10.266 31.078 -4.453 1 78.69 395 THR A C 1
ATOM 3091 O O . THR A 1 395 ? 10.82 31.203 -5.543 1 78.69 395 THR A O 1
ATOM 3094 N N . PRO A 1 396 ? 9.938 29.906 -3.988 1 74.69 396 PRO A N 1
ATOM 3095 C CA . PRO A 1 396 ? 10.133 28.688 -4.785 1 74.69 396 PRO A CA 1
ATOM 3096 C C . PRO A 1 396 ? 9.398 28.75 -6.125 1 74.69 396 PRO A C 1
ATOM 3098 O O . PRO A 1 396 ? 9.789 28.062 -7.07 1 74.69 396 PRO A O 1
ATOM 3101 N N . ASN A 1 397 ? 8.352 29.469 -6.242 1 69.62 397 ASN A N 1
ATOM 3102 C CA . ASN A 1 397 ? 7.625 29.625 -7.496 1 69.62 397 ASN A CA 1
ATOM 3103 C C . ASN A 1 397 ? 8.273 30.672 -8.391 1 69.62 397 ASN A C 1
ATOM 3105 O O . ASN A 1 397 ? 7.703 31.062 -9.406 1 69.62 397 ASN A O 1
ATOM 3109 N N . CYS A 1 398 ? 9.328 31.25 -7.906 1 73.44 398 CYS A N 1
ATOM 3110 C CA . CYS A 1 398 ? 10.18 32.156 -8.672 1 73.44 398 CYS A CA 1
ATOM 3111 C C . CYS A 1 398 ? 9.617 33.562 -8.656 1 73.44 398 CYS A C 1
ATOM 3113 O O . CYS A 1 398 ? 9.922 34.375 -9.547 1 73.44 398 CYS A O 1
ATOM 3115 N N . ASP A 1 399 ? 8.836 33.844 -7.68 1 72.69 399 ASP A N 1
ATOM 3116 C CA . ASP A 1 399 ? 8.383 35.219 -7.484 1 72.69 399 ASP A CA 1
ATOM 3117 C C . ASP A 1 399 ? 9.398 36 -6.664 1 72.69 399 ASP A C 1
ATOM 3119 O O . ASP A 1 399 ? 9.922 35.5 -5.664 1 72.69 399 ASP A O 1
ATOM 3123 N N . ILE A 1 400 ? 9.641 37.188 -7.188 1 80.5 400 ILE A N 1
ATOM 3124 C CA . ILE A 1 400 ? 10.57 38.062 -6.461 1 80.5 400 ILE A CA 1
ATOM 3125 C C . ILE A 1 400 ? 9.797 38.906 -5.457 1 80.5 400 ILE A C 1
ATOM 3127 O O . ILE A 1 400 ? 9.047 39.812 -5.844 1 80.5 400 ILE A O 1
ATOM 3131 N N . VAL A 1 401 ? 9.977 38.625 -4.223 1 79.88 401 VAL A N 1
ATOM 3132 C CA . VAL A 1 401 ? 9.289 39.344 -3.156 1 79.88 401 VAL A CA 1
ATOM 3133 C C . VAL A 1 401 ? 10.062 40.625 -2.791 1 79.88 401 VAL A C 1
ATOM 3135 O O . VAL A 1 401 ? 9.469 41.656 -2.535 1 79.88 401 VAL A O 1
ATOM 3138 N N . VAL A 1 402 ? 11.359 40.438 -2.701 1 87.44 402 VAL A N 1
ATOM 3139 C CA . VAL A 1 402 ? 12.281 41.531 -2.467 1 87.44 402 VAL A CA 1
ATOM 3140 C C . VAL A 1 402 ? 13.414 41.5 -3.492 1 87.44 402 VAL A C 1
ATOM 3142 O O . VAL A 1 402 ? 14.07 40.469 -3.658 1 87.44 402 VAL A O 1
ATOM 3145 N N . SER A 1 403 ? 13.609 42.531 -4.211 1 88 403 SER A N 1
ATOM 3146 C CA . SER A 1 403 ? 14.586 42.562 -5.297 1 88 403 SER A CA 1
ATOM 3147 C C . SER A 1 403 ? 16.016 42.562 -4.762 1 88 403 SER A C 1
ATOM 3149 O O . SER A 1 403 ? 16.906 41.938 -5.355 1 88 403 SER A O 1
ATOM 3151 N N . SER A 1 404 ? 16.219 43.344 -3.756 1 91.38 404 SER A N 1
ATOM 3152 C CA . SER A 1 404 ? 17.547 43.406 -3.16 1 91.38 404 SER A CA 1
ATOM 3153 C C . SER A 1 404 ? 17.469 43.844 -1.695 1 91.38 404 SER A C 1
ATOM 3155 O O . SER A 1 404 ? 16.922 44.875 -1.37 1 91.38 404 SER A O 1
ATOM 3157 N N . LEU A 1 405 ? 17.984 42.969 -0.854 1 92.12 405 LEU A N 1
ATOM 3158 C CA . LEU A 1 405 ? 17.953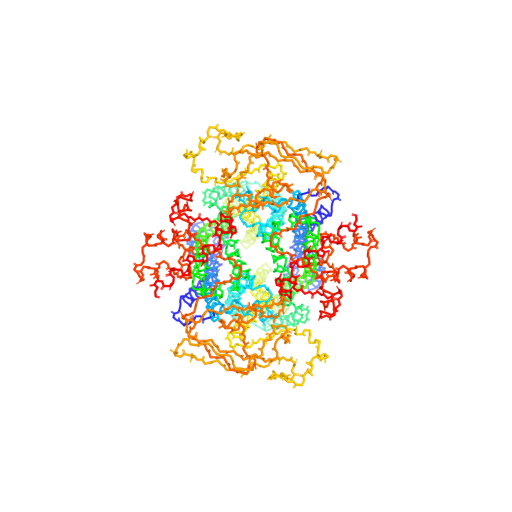 43.219 0.579 1 92.12 405 LEU A CA 1
ATOM 3159 C C . LEU A 1 405 ? 19.359 43.25 1.155 1 92.12 405 LEU A C 1
ATOM 3161 O O . LEU A 1 405 ? 20.156 42.344 0.918 1 92.12 405 LEU A O 1
ATOM 3165 N N . SER A 1 406 ? 19.719 44.406 1.831 1 94.56 406 SER A N 1
ATOM 3166 C CA . SER A 1 406 ? 20.984 44.531 2.543 1 94.56 406 SER A CA 1
ATOM 3167 C C . SER A 1 406 ? 20.766 44.875 4.008 1 94.56 406 SER A C 1
ATOM 3169 O O . SER A 1 406 ? 20.125 45.875 4.316 1 94.56 406 SER A O 1
ATOM 3171 N N . ILE A 1 407 ? 21.188 43.969 4.852 1 93.44 407 ILE A N 1
ATOM 3172 C CA . ILE A 1 407 ? 21.031 44.188 6.285 1 93.44 407 ILE A CA 1
ATOM 3173 C C . ILE A 1 407 ? 22.25 43.656 7.023 1 93.44 407 ILE A C 1
ATOM 3175 O O . ILE A 1 407 ? 22.875 42.688 6.578 1 93.44 407 ILE A O 1
ATOM 3179 N N . ALA A 1 408 ? 22.625 44.312 8.109 1 93.44 408 ALA A N 1
ATOM 3180 C CA . ALA A 1 408 ? 23.703 43.844 8.977 1 93.44 408 ALA A CA 1
ATOM 3181 C C . ALA A 1 408 ? 23.25 43.781 10.43 1 93.44 408 ALA A C 1
ATOM 3183 O O . ALA A 1 408 ? 22.734 44.781 10.977 1 93.44 408 ALA A O 1
ATOM 3184 N N . VAL A 1 409 ? 23.375 42.594 11.008 1 92.69 409 VAL A N 1
ATOM 3185 C CA . VAL A 1 409 ? 23 42.375 12.406 1 92.69 409 VAL A CA 1
ATOM 3186 C C . VAL A 1 409 ? 24.25 42 13.219 1 92.69 409 VAL A C 1
ATOM 3188 O O . VAL A 1 409 ? 24.875 40.969 12.969 1 92.69 409 VAL A O 1
ATOM 3191 N N . GLU A 1 410 ? 24.547 42.812 14.164 1 91.5 410 GLU A N 1
ATOM 3192 C CA . GLU A 1 410 ? 25.703 42.562 15.023 1 91.5 410 GLU A CA 1
ATOM 3193 C C . GLU A 1 410 ? 25.328 41.656 16.172 1 91.5 410 GLU A C 1
ATOM 3195 O O . GLU A 1 410 ? 24.172 41.594 16.594 1 91.5 410 GLU A O 1
ATOM 3200 N N . PRO A 1 411 ? 26.344 40.906 16.625 1 89.06 411 PRO A N 1
ATOM 3201 C CA . PRO A 1 411 ? 26.062 40.062 17.781 1 89.06 411 PRO A CA 1
ATOM 3202 C C . PRO A 1 411 ? 25.531 40.844 18.984 1 89.06 411 PRO A C 1
ATOM 3204 O O . PRO A 1 411 ? 26 41.938 19.25 1 89.06 411 PRO A O 1
ATOM 3207 N N . GLY A 1 412 ? 24.516 40.312 19.641 1 86.25 412 GLY A N 1
ATOM 3208 C CA . GLY A 1 412 ? 23.938 40.938 20.828 1 86.25 412 GLY A CA 1
ATOM 3209 C C . GLY A 1 412 ? 22.797 41.875 20.5 1 86.25 412 GLY A C 1
ATOM 3210 O O . GLY A 1 412 ? 22.109 42.344 21.406 1 86.25 412 GLY A O 1
ATOM 3211 N N . THR A 1 413 ? 22.609 42.094 19.312 1 88.56 413 THR A N 1
ATOM 3212 C CA . THR A 1 413 ? 21.531 43 18.906 1 88.56 413 THR A CA 1
ATOM 3213 C C . THR A 1 413 ? 20.188 42.25 18.906 1 88.56 413 THR A C 1
ATOM 3215 O O . THR A 1 413 ? 20.109 41.094 18.531 1 88.56 413 THR A O 1
ATOM 3218 N N . HIS A 1 414 ? 19.156 42.844 19.469 1 89.69 414 HIS A N 1
ATOM 3219 C CA . HIS A 1 414 ? 17.781 42.375 19.344 1 89.69 414 HIS A CA 1
ATOM 3220 C C . HIS A 1 414 ? 17.047 43.062 18.203 1 89.69 414 HIS A C 1
ATOM 3222 O O . HIS A 1 414 ? 16.844 44.281 18.234 1 89.69 414 HIS A O 1
ATOM 3228 N N . LEU A 1 415 ? 16.75 42.281 17.188 1 88.75 415 LEU A N 1
ATOM 3229 C CA . LEU A 1 415 ? 16.156 42.844 15.969 1 88.75 415 LEU A CA 1
ATOM 3230 C C . LEU A 1 415 ? 14.703 42.406 15.828 1 88.75 415 LEU A C 1
ATOM 3232 O O . LEU A 1 415 ? 14.383 41.219 15.945 1 88.75 415 LEU A O 1
ATOM 3236 N N . LEU A 1 416 ? 13.781 43.344 15.75 1 90.56 416 LEU A N 1
ATOM 3237 C CA . LEU A 1 416 ? 12.383 43.094 15.422 1 90.56 416 LEU A CA 1
ATOM 3238 C C . LEU A 1 416 ? 12.094 43.438 13.961 1 90.56 416 LEU A C 1
ATOM 3240 O O . LEU A 1 416 ? 12.344 44.562 13.523 1 90.56 416 LEU A O 1
ATOM 3244 N N . ILE A 1 417 ? 11.656 42.5 13.188 1 87.38 417 ILE A N 1
ATOM 3245 C CA . ILE A 1 417 ? 11.297 42.719 11.789 1 87.38 417 ILE A CA 1
ATOM 3246 C C . ILE A 1 417 ? 9.781 42.812 11.656 1 87.38 417 ILE A C 1
ATOM 3248 O O . ILE A 1 417 ? 9.047 41.906 12.062 1 87.38 417 ILE A O 1
ATOM 3252 N N . THR A 1 418 ? 9.289 43.875 11.148 1 87.56 418 THR A N 1
ATOM 3253 C CA . THR A 1 418 ? 7.855 44.125 10.992 1 87.56 418 THR A CA 1
ATOM 3254 C C . THR A 1 418 ? 7.512 44.438 9.539 1 87.56 418 THR A C 1
ATOM 3256 O O . THR A 1 418 ? 8.383 44.812 8.766 1 87.56 418 THR A O 1
ATOM 3259 N N . GLY A 1 419 ? 6.465 44.094 9.102 1 81.81 419 GLY A N 1
ATOM 3260 C CA . GLY A 1 419 ? 5.957 44.344 7.758 1 81.81 419 GLY A CA 1
ATOM 3261 C C . GLY A 1 419 ? 4.59 43.719 7.516 1 81.81 419 GLY A C 1
ATOM 3262 O O . GLY A 1 419 ? 4.121 42.906 8.312 1 81.81 419 GLY A O 1
ATOM 3263 N N . PRO A 1 420 ? 3.988 44.25 6.512 1 76.62 420 PRO A N 1
ATOM 3264 C CA . PRO A 1 420 ? 2.676 43.688 6.195 1 76.62 420 PRO A CA 1
ATOM 3265 C C . PRO A 1 420 ? 2.752 42.188 5.793 1 76.62 420 PRO A C 1
ATOM 3267 O O . PRO A 1 420 ? 3.844 41.688 5.543 1 76.62 420 PRO A O 1
ATOM 3270 N N . ASN A 1 421 ? 1.655 41.562 5.859 1 69.19 421 ASN A N 1
ATOM 3271 C CA . ASN A 1 421 ? 1.595 40.156 5.473 1 69.19 421 ASN A CA 1
ATOM 3272 C C . ASN A 1 421 ? 2.01 39.969 4.02 1 69.19 421 ASN A C 1
ATOM 3274 O O . ASN A 1 421 ? 1.631 40.75 3.148 1 69.19 421 ASN A O 1
ATOM 3278 N N . GLY A 1 422 ? 2.902 39.031 3.809 1 69.44 422 GLY A N 1
ATOM 3279 C CA . GLY A 1 422 ? 3.301 38.688 2.453 1 69.44 422 GLY A CA 1
ATOM 3280 C C . GLY A 1 422 ? 4.52 39.469 1.978 1 69.44 422 GLY A C 1
ATOM 3281 O O . GLY A 1 422 ? 4.961 39.281 0.838 1 69.44 422 GLY A O 1
ATOM 3282 N N . CYS A 1 423 ? 5.059 40.188 2.908 1 75.5 423 CYS A N 1
ATOM 3283 C CA . CYS A 1 423 ? 6.172 41.031 2.469 1 75.5 423 CYS A CA 1
ATOM 3284 C C . CYS A 1 423 ? 7.473 40.25 2.451 1 75.5 423 CYS A C 1
ATOM 3286 O O . CYS A 1 423 ? 8.484 40.719 1.939 1 75.5 423 CYS A O 1
ATOM 3288 N N . GLY A 1 424 ? 7.48 39 3.002 1 79.12 424 GLY A N 1
ATOM 3289 C CA . GLY A 1 424 ? 8.656 38.156 2.902 1 79.12 424 GLY A CA 1
ATOM 3290 C C . GLY A 1 424 ? 9.336 37.906 4.238 1 79.12 424 GLY A C 1
ATOM 3291 O O . GLY A 1 424 ? 10.477 37.438 4.289 1 79.12 424 GLY A O 1
ATOM 3292 N N . LYS A 1 425 ? 8.711 38.188 5.32 1 85.25 425 LYS A N 1
ATOM 3293 C CA . LYS A 1 425 ? 9.305 38 6.641 1 85.25 425 LYS A CA 1
ATOM 3294 C C . LYS A 1 425 ? 9.719 36.562 6.883 1 85.25 425 LYS A C 1
ATOM 3296 O O . LYS A 1 425 ? 10.867 36.281 7.262 1 85.25 425 LYS A O 1
ATOM 3301 N N . SER A 1 426 ? 8.797 35.594 6.605 1 82.38 426 SER A N 1
ATOM 3302 C CA . SER A 1 426 ? 9.102 34.188 6.809 1 82.38 426 SER A CA 1
ATOM 3303 C C . SER A 1 426 ? 10.109 33.688 5.777 1 82.38 426 SER A C 1
ATOM 3305 O O . SER A 1 426 ? 10.93 32.812 6.078 1 82.38 426 SER A O 1
ATOM 3307 N N . SER A 1 427 ? 10.031 34.281 4.637 1 85 427 SER A N 1
ATOM 3308 C CA . SER A 1 427 ? 10.969 33.906 3.582 1 85 427 SER A CA 1
ATOM 3309 C C . SER A 1 427 ? 12.406 34.281 3.959 1 85 427 SER A C 1
ATOM 3311 O O . SER A 1 427 ? 13.344 33.531 3.643 1 85 427 SER A O 1
ATOM 3313 N N . LEU A 1 428 ? 12.508 35.406 4.586 1 89.81 428 LEU A N 1
ATOM 3314 C CA . LEU A 1 428 ? 13.828 35.812 5.031 1 89.81 428 LEU A CA 1
ATOM 3315 C C . LEU A 1 428 ? 14.43 34.812 6.004 1 89.81 428 LEU A C 1
ATOM 3317 O O . LEU A 1 428 ? 15.617 34.469 5.906 1 89.81 428 LEU A O 1
ATOM 3321 N N . LEU A 1 429 ? 13.625 34.281 6.875 1 88.69 429 LEU A N 1
ATOM 3322 C CA . LEU A 1 429 ? 14.109 33.312 7.848 1 88.69 429 LEU A CA 1
ATOM 3323 C C . LEU A 1 429 ? 14.484 32 7.164 1 88.69 429 LEU A C 1
ATOM 3325 O O . LEU A 1 429 ? 15.406 31.312 7.598 1 88.69 429 LEU A O 1
ATOM 3329 N N . ARG A 1 430 ? 13.719 31.703 6.145 1 89.19 430 ARG A N 1
ATOM 3330 C CA . ARG A 1 430 ? 14.031 30.5 5.387 1 89.19 430 ARG A CA 1
ATOM 3331 C C . ARG A 1 430 ? 15.375 30.625 4.676 1 89.19 430 ARG A C 1
ATOM 3333 O O . ARG A 1 430 ? 16.125 29.656 4.562 1 89.19 430 ARG A O 1
ATOM 3340 N N . ILE A 1 431 ? 15.672 31.781 4.258 1 89.19 431 ILE A N 1
ATOM 3341 C CA . ILE A 1 431 ? 16.953 32.062 3.602 1 89.19 431 ILE A CA 1
ATOM 3342 C C . ILE A 1 431 ? 18.078 32.031 4.633 1 89.19 431 ILE A C 1
ATOM 3344 O O . ILE A 1 431 ? 19.125 31.438 4.406 1 89.19 431 ILE A O 1
ATOM 3348 N N . LEU A 1 432 ? 17.828 32.656 5.754 1 89.06 432 LEU A N 1
ATOM 3349 C CA . LEU A 1 432 ? 18.828 32.719 6.805 1 89.06 432 LEU A CA 1
ATOM 3350 C C . LEU A 1 432 ? 19.172 31.344 7.348 1 89.06 432 LEU A C 1
ATOM 3352 O O . LEU A 1 432 ? 20.312 31.078 7.707 1 89.06 432 LEU A O 1
ATOM 3356 N N . SER A 1 433 ? 18.125 30.516 7.395 1 87.62 433 SER A N 1
ATOM 3357 C CA . SER A 1 433 ? 18.328 29.172 7.941 1 87.62 433 SER A CA 1
ATOM 3358 C C . SER A 1 433 ? 18.922 28.234 6.898 1 87.62 433 SER A C 1
ATOM 3360 O O . SER A 1 433 ? 19.344 27.125 7.223 1 87.62 433 SER A O 1
ATOM 3362 N N . GLY A 1 434 ? 18.906 28.656 5.664 1 85.75 434 GLY A N 1
ATOM 3363 C CA . GLY A 1 434 ? 19.469 27.844 4.602 1 85.75 434 GLY A CA 1
ATOM 3364 C C . GLY A 1 434 ? 18.453 26.938 3.938 1 85.75 434 GLY A C 1
ATOM 3365 O O . GLY A 1 434 ? 18.812 26.078 3.129 1 85.75 434 GLY A O 1
ATOM 3366 N N . LEU A 1 435 ? 17.219 27.078 4.293 1 86.94 435 LEU A N 1
ATOM 3367 C CA . LEU A 1 435 ? 16.172 26.266 3.68 1 86.94 435 LEU A CA 1
ATOM 3368 C C . LEU A 1 435 ? 15.945 26.672 2.227 1 86.94 435 LEU A C 1
ATOM 3370 O O . LEU A 1 435 ? 15.688 25.812 1.372 1 86.94 435 LEU A O 1
ATOM 3374 N N . TRP A 1 436 ? 15.961 27.969 1.979 1 88.44 436 TRP A N 1
ATOM 3375 C CA . TRP A 1 436 ? 15.859 28.484 0.617 1 88.44 436 TRP A CA 1
ATOM 3376 C C . TRP A 1 436 ? 17.219 28.891 0.086 1 88.44 436 TRP A C 1
ATOM 3378 O O . TRP A 1 436 ? 18.062 29.391 0.839 1 88.44 436 TRP A O 1
ATOM 3388 N N . PRO A 1 437 ? 17.438 28.672 -1.159 1 88 437 PRO A N 1
ATOM 3389 C CA . PRO A 1 437 ? 18.719 29.094 -1.736 1 88 437 PRO A CA 1
ATOM 3390 C C . PRO A 1 437 ? 18.781 30.609 -1.972 1 88 437 PRO A C 1
ATOM 3392 O O . PRO A 1 437 ? 17.75 31.281 -1.928 1 88 437 PRO A O 1
ATOM 3395 N N . ILE A 1 438 ? 20 31 -2.121 1 90.19 438 ILE A N 1
ATOM 3396 C CA . ILE A 1 438 ? 20.25 32.375 -2.471 1 90.19 438 ILE A CA 1
ATOM 3397 C C . ILE A 1 438 ? 20.578 32.5 -3.955 1 90.19 438 ILE A C 1
ATOM 3399 O O . ILE A 1 438 ? 21.531 31.859 -4.434 1 90.19 438 ILE A O 1
ATOM 3403 N N . TYR A 1 439 ? 19.812 33.312 -4.613 1 88.88 439 TYR A N 1
ATOM 3404 C CA . TYR A 1 439 ? 19.922 33.375 -6.066 1 88.88 439 TYR A CA 1
ATOM 3405 C C . TYR A 1 439 ? 20.938 34.406 -6.5 1 88.88 439 TYR A C 1
ATOM 3407 O O . TYR A 1 439 ? 21.484 34.344 -7.605 1 88.88 439 TYR A O 1
ATOM 3415 N N . ALA A 1 440 ? 21.156 35.406 -5.691 1 91.44 440 ALA A N 1
ATOM 3416 C CA . ALA A 1 440 ? 22.141 36.469 -5.953 1 91.44 440 ALA A CA 1
ATOM 3417 C C . ALA A 1 440 ? 22.578 37.125 -4.656 1 91.44 440 ALA A C 1
ATOM 3419 O O . ALA A 1 440 ? 21.953 36.938 -3.609 1 91.44 440 ALA A O 1
ATOM 3420 N N . GLY A 1 441 ? 23.703 37.688 -4.719 1 93.69 441 GLY A N 1
ATOM 3421 C CA . GLY A 1 441 ? 24.203 38.406 -3.551 1 93.69 441 GLY A CA 1
ATOM 3422 C C . GLY A 1 441 ? 25.047 37.531 -2.635 1 93.69 441 GLY A C 1
ATOM 3423 O O . GLY A 1 441 ? 25.609 36.531 -3.068 1 93.69 441 GLY A O 1
ATOM 3424 N N . LYS A 1 442 ? 25.234 38.125 -1.398 1 94.88 442 LYS A N 1
ATOM 3425 C CA . LYS A 1 442 ? 26.062 37.438 -0.431 1 94.88 442 LYS A CA 1
ATOM 3426 C C . LYS A 1 442 ? 25.391 37.375 0.938 1 94.88 442 LYS A C 1
ATOM 3428 O O . LYS A 1 442 ? 24.844 38.375 1.403 1 94.88 442 LYS A O 1
ATOM 3433 N N . LEU A 1 443 ? 25.344 36.188 1.454 1 94.12 443 LEU A N 1
ATOM 3434 C CA . LEU A 1 443 ? 24.859 35.969 2.812 1 94.12 443 LEU A CA 1
ATOM 3435 C C . LEU A 1 443 ? 25.984 35.5 3.732 1 94.12 443 LEU A C 1
ATOM 3437 O O . LEU A 1 443 ? 26.641 34.5 3.461 1 94.12 443 LEU A O 1
ATOM 3441 N N . ILE A 1 444 ? 26.281 36.312 4.715 1 94.31 444 ILE A N 1
ATOM 3442 C CA . ILE A 1 444 ? 27.266 35.969 5.738 1 94.31 444 ILE A CA 1
ATOM 3443 C C . ILE A 1 444 ? 26.547 35.594 7.039 1 94.31 444 ILE A C 1
ATOM 3445 O O . ILE A 1 444 ? 25.844 36.438 7.617 1 94.31 444 ILE A O 1
ATOM 3449 N N . ARG A 1 445 ? 26.609 34.406 7.465 1 90.38 445 ARG A N 1
ATOM 3450 C CA . ARG A 1 445 ? 25.922 33.938 8.68 1 90.38 445 ARG A CA 1
ATOM 3451 C C . ARG A 1 445 ? 26.812 32.969 9.469 1 90.38 445 ARG A C 1
ATOM 3453 O O . ARG A 1 445 ? 27.734 32.375 8.922 1 90.38 445 ARG A O 1
ATOM 3460 N N . PRO A 1 446 ? 26.484 32.875 10.773 1 88.06 446 PRO A N 1
ATOM 3461 C CA . PRO A 1 446 ? 27.219 31.875 11.555 1 88.06 446 PRO A CA 1
ATOM 3462 C C . PRO A 1 446 ? 26.906 30.453 11.125 1 88.06 446 PRO A C 1
ATOM 3464 O O . PRO A 1 446 ? 25.984 30.219 10.328 1 88.06 446 PRO A O 1
ATOM 3467 N N . ALA A 1 447 ? 27.734 29.609 11.656 1 81.62 447 ALA A N 1
ATOM 3468 C CA . ALA A 1 447 ? 27.5 28.203 11.352 1 81.62 447 ALA A CA 1
ATOM 3469 C C . ALA A 1 447 ? 26.125 27.75 11.828 1 81.62 447 ALA A C 1
ATOM 3471 O O . ALA A 1 447 ? 25.625 28.234 12.844 1 81.62 447 ALA A O 1
ATOM 3472 N N . VAL A 1 448 ? 25.5 26.906 11.125 1 70.75 448 VAL A N 1
ATOM 3473 C CA . VAL A 1 448 ? 24.141 26.438 11.367 1 70.75 448 VAL A CA 1
ATOM 3474 C C . VAL A 1 448 ? 24.031 25.859 12.773 1 70.75 448 VAL A C 1
ATOM 3476 O O . VAL A 1 448 ? 23 26 13.438 1 70.75 448 VAL A O 1
ATOM 3479 N N . CYS A 1 449 ? 25.125 25.422 13.234 1 66.88 449 CYS A N 1
ATOM 3480 C CA . CYS A 1 449 ? 25.109 24.781 14.547 1 66.88 449 CYS A CA 1
ATOM 3481 C C . CYS A 1 449 ? 25.016 25.828 15.656 1 66.88 449 CYS A C 1
ATOM 3483 O O . CYS A 1 449 ? 24.609 25.5 16.781 1 66.88 449 CYS A O 1
ATOM 3485 N N . SER A 1 450 ? 25.266 27.031 15.266 1 76.5 450 SER A N 1
ATOM 3486 C CA . SER A 1 450 ? 25.266 28.062 16.297 1 76.5 450 SER A CA 1
ATOM 3487 C C . SER A 1 450 ? 23.953 28.828 16.312 1 76.5 450 SER A C 1
ATOM 3489 O O . SER A 1 450 ? 23.75 29.719 17.141 1 76.5 450 SER A O 1
ATOM 3491 N N . MET A 1 451 ? 23.094 28.359 15.461 1 83.25 451 MET A N 1
ATOM 3492 C CA . MET A 1 451 ? 21.812 29.062 15.375 1 83.25 451 MET A CA 1
ATOM 3493 C C . MET A 1 451 ? 20.672 28.125 15.727 1 83.25 451 MET A C 1
ATOM 3495 O O . MET A 1 451 ? 20.688 26.938 15.375 1 83.25 451 MET A O 1
ATOM 3499 N N . PHE A 1 452 ? 19.734 28.609 16.516 1 85.81 452 PHE A N 1
ATOM 3500 C CA . PHE A 1 452 ? 18.531 27.875 16.859 1 85.81 452 PHE A CA 1
ATOM 3501 C C . PHE A 1 452 ? 17.297 28.578 16.328 1 85.81 452 PHE A C 1
ATOM 3503 O O . PHE A 1 452 ? 17.109 29.781 16.562 1 85.81 452 PHE A O 1
ATOM 3510 N N . TYR A 1 453 ? 16.578 27.891 15.523 1 86.38 453 TYR A N 1
ATOM 3511 C CA . TYR A 1 453 ? 15.391 28.469 14.891 1 86.38 453 TYR A CA 1
ATOM 3512 C C . TYR A 1 453 ? 14.117 27.875 15.484 1 86.38 453 TYR A C 1
ATOM 3514 O O . TYR A 1 453 ? 14.008 26.672 15.68 1 86.38 453 TYR A O 1
ATOM 3522 N N . ILE A 1 454 ? 13.195 28.672 15.844 1 85.06 454 ILE A N 1
ATOM 3523 C CA . ILE A 1 454 ? 11.867 28.25 16.281 1 85.06 454 ILE A CA 1
ATOM 3524 C C . ILE A 1 454 ? 10.852 28.547 15.18 1 85.06 454 ILE A C 1
ATOM 3526 O O . ILE A 1 454 ? 10.57 29.719 14.883 1 85.06 454 ILE A O 1
ATOM 3530 N N . PRO A 1 455 ? 10.297 27.516 14.625 1 86 455 PRO A N 1
ATOM 3531 C CA . PRO A 1 455 ? 9.328 27.734 13.547 1 86 455 PRO A CA 1
ATOM 3532 C C . PRO A 1 455 ? 8.039 28.391 14.031 1 86 455 PRO A C 1
ATOM 3534 O O . PRO A 1 455 ? 7.773 28.422 15.234 1 86 455 PRO A O 1
ATOM 3537 N N . GLN A 1 456 ? 7.359 28.844 12.984 1 73.44 456 GLN A N 1
ATOM 3538 C CA . GLN A 1 456 ? 6.09 29.5 13.273 1 73.44 456 GLN A CA 1
ATOM 3539 C C . GLN A 1 456 ? 5.07 28.516 13.828 1 73.44 456 GLN A C 1
ATOM 3541 O O . GLN A 1 456 ? 4.371 28.812 14.797 1 73.44 456 GLN A O 1
ATOM 3546 N N . ARG A 1 457 ? 5.039 27.359 13.266 1 78 457 ARG A N 1
ATOM 3547 C CA . ARG A 1 457 ? 4.152 26.312 13.734 1 78 457 ARG A CA 1
ATOM 3548 C C . ARG A 1 457 ? 4.871 25.391 14.719 1 78 457 ARG A C 1
ATOM 3550 O O . ARG A 1 457 ? 5.945 24.859 14.422 1 78 457 ARG A O 1
ATOM 3557 N N . PRO A 1 458 ? 4.23 25.281 15.922 1 84.62 458 PRO A N 1
ATOM 3558 C CA . PRO A 1 458 ? 4.867 24.359 16.875 1 84.62 458 PRO A CA 1
ATOM 3559 C C . PRO A 1 458 ? 4.895 22.922 16.391 1 84.62 458 PRO A C 1
ATOM 3561 O O . PRO A 1 458 ? 3.932 22.453 15.766 1 84.62 458 PRO A O 1
ATOM 3564 N N . TYR A 1 459 ? 6.016 22.281 16.656 1 88.25 459 TYR A N 1
ATOM 3565 C CA . TYR A 1 459 ? 6.188 20.891 16.234 1 88.25 459 TYR A CA 1
ATOM 3566 C C . TYR A 1 459 ? 6.496 20 17.438 1 88.25 459 TYR A C 1
ATOM 3568 O O . TYR A 1 459 ? 7.309 20.359 18.297 1 88.25 459 TYR A O 1
ATOM 3576 N N . MET A 1 460 ? 5.719 18.891 17.516 1 89.44 460 MET A N 1
ATOM 3577 C CA . MET A 1 460 ? 5.969 17.859 18.531 1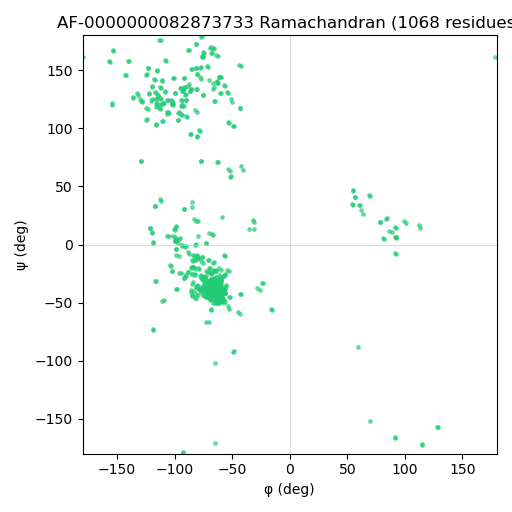 89.44 460 MET A CA 1
ATOM 3578 C C . MET A 1 460 ? 6.453 16.562 17.875 1 89.44 460 MET A C 1
ATOM 3580 O O . MET A 1 460 ? 5.82 16.047 16.953 1 89.44 460 MET A O 1
ATOM 3584 N N . THR A 1 461 ? 7.598 16.062 18.328 1 89.31 461 THR A N 1
ATOM 3585 C CA . THR A 1 461 ? 8.141 14.82 17.781 1 89.31 461 THR A CA 1
ATOM 3586 C C . THR A 1 461 ? 7.473 13.609 18.406 1 89.31 461 THR A C 1
ATOM 3588 O O . THR A 1 461 ? 6.586 13.75 19.266 1 89.31 461 THR A O 1
ATOM 3591 N N . LEU A 1 462 ? 7.781 12.477 17.891 1 88.38 462 LEU A N 1
ATOM 3592 C CA . LEU A 1 462 ? 7.301 11.227 18.469 1 88.38 462 LEU A CA 1
ATOM 3593 C C . LEU A 1 462 ? 8.148 10.828 19.672 1 88.38 462 LEU A C 1
ATOM 3595 O O . LEU A 1 462 ? 9.344 11.148 19.734 1 88.38 462 LEU A O 1
ATOM 3599 N N . GLY A 1 463 ? 7.531 10.211 20.641 1 88.19 463 GLY A N 1
ATOM 3600 C CA . GLY A 1 463 ? 8.289 9.734 21.781 1 88.19 463 GLY A CA 1
ATOM 3601 C C . GLY A 1 463 ? 7.723 10.195 23.109 1 88.19 463 GLY A C 1
ATOM 3602 O O . GLY A 1 463 ? 6.523 10.453 23.219 1 88.19 463 GLY A O 1
ATOM 3603 N N . ASN A 1 464 ? 8.586 10.211 24.109 1 91.38 464 ASN A N 1
ATOM 3604 C CA . ASN A 1 464 ? 8.148 10.57 25.453 1 91.38 464 ASN A CA 1
ATOM 3605 C C . ASN A 1 464 ? 8.328 12.062 25.719 1 91.38 464 ASN A C 1
ATOM 3607 O O . ASN A 1 464 ? 8.695 12.82 24.812 1 91.38 464 ASN A O 1
ATOM 3611 N N . LEU A 1 465 ? 7.988 12.492 26.875 1 91.88 465 LEU A N 1
ATOM 3612 C CA . LEU A 1 465 ? 8.031 13.906 27.234 1 91.88 465 LEU A CA 1
ATOM 3613 C C . LEU A 1 465 ? 9.453 14.445 27.156 1 91.88 465 LEU A C 1
ATOM 3615 O O . LEU A 1 465 ? 9.664 15.586 26.734 1 91.88 465 LEU A O 1
ATOM 3619 N N . ARG A 1 466 ? 10.406 13.594 27.547 1 93.19 466 ARG A N 1
ATOM 3620 C CA . ARG A 1 466 ? 11.812 13.977 27.469 1 93.19 466 ARG A CA 1
ATOM 3621 C C . ARG A 1 466 ? 12.203 14.312 26.031 1 93.19 466 ARG A C 1
ATOM 3623 O O . ARG A 1 466 ? 12.883 15.312 25.781 1 93.19 466 ARG A O 1
ATOM 3630 N N . ASP A 1 467 ? 11.766 13.531 25.094 1 92.38 467 ASP A N 1
ATOM 3631 C CA . ASP A 1 467 ? 12.078 13.711 23.688 1 92.38 467 ASP A CA 1
ATOM 3632 C C . ASP A 1 467 ? 11.57 15.055 23.172 1 92.38 467 ASP A C 1
ATOM 3634 O O . ASP A 1 467 ? 12.172 15.648 22.281 1 92.38 467 ASP A O 1
ATOM 3638 N N . GLN A 1 468 ? 10.453 15.5 23.766 1 93 468 GLN A N 1
ATOM 3639 C CA . GLN A 1 468 ? 9.883 16.766 23.344 1 93 468 GLN A CA 1
ATOM 3640 C C . GLN A 1 468 ? 10.781 17.938 23.75 1 93 468 GLN A C 1
ATOM 3642 O O . GLN A 1 468 ? 10.977 18.875 22.969 1 93 468 GLN A O 1
ATOM 3647 N N . VAL A 1 469 ? 11.359 17.875 24.906 1 93.5 469 VAL A N 1
ATOM 3648 C CA . VAL A 1 469 ? 12.133 18.984 25.453 1 93.5 469 VAL A CA 1
ATOM 3649 C C . VAL A 1 469 ? 13.516 19.031 24.812 1 93.5 469 VAL A C 1
ATOM 3651 O O . VAL A 1 469 ? 14.031 20.094 24.484 1 93.5 469 VAL A O 1
ATOM 3654 N N . ILE A 1 470 ? 14.062 17.891 24.594 1 93.44 470 ILE A N 1
ATOM 3655 C CA . ILE A 1 470 ? 15.461 17.844 24.188 1 93.44 470 ILE A CA 1
ATOM 3656 C C . ILE A 1 470 ? 15.562 17.938 22.672 1 93.44 470 ILE A C 1
ATOM 3658 O O . ILE A 1 470 ? 16.656 18.109 22.125 1 93.44 470 ILE A O 1
ATOM 3662 N N . TYR A 1 471 ? 14.453 17.906 22 1 92.44 471 TYR A N 1
ATOM 3663 C CA . TYR A 1 471 ? 14.445 17.969 20.547 1 92.44 471 TYR A CA 1
ATOM 3664 C C . TYR A 1 471 ? 15.203 19.188 20.047 1 92.44 471 TYR A C 1
ATOM 3666 O O . TYR A 1 471 ? 15.031 20.281 20.578 1 92.44 471 TYR A O 1
ATOM 3674 N N . PRO A 1 472 ? 16.125 18.969 19.062 1 91.75 472 PRO A N 1
ATOM 3675 C CA . PRO A 1 472 ? 16.375 17.875 18.125 1 91.75 472 PRO A CA 1
ATOM 3676 C C . PRO A 1 472 ? 17.484 16.938 18.594 1 91.75 472 PRO A C 1
ATOM 3678 O O . PRO A 1 472 ? 18.031 16.172 17.797 1 91.75 472 PRO A O 1
ATOM 3681 N N . ASP A 1 473 ? 17.828 17.062 19.875 1 90.38 473 ASP A N 1
ATOM 3682 C CA . ASP A 1 473 ? 18.844 16.156 20.406 1 90.38 473 ASP A CA 1
ATOM 3683 C C . ASP A 1 473 ? 18.25 14.773 20.672 1 90.38 473 ASP A C 1
ATOM 3685 O O . ASP A 1 473 ? 17.047 14.641 20.922 1 90.38 473 ASP A O 1
ATOM 3689 N N . THR A 1 474 ? 19.125 13.773 20.594 1 90.19 474 THR A N 1
ATOM 3690 C CA . THR A 1 474 ? 18.75 12.43 21.047 1 90.19 474 THR A CA 1
ATOM 3691 C C . THR A 1 474 ? 19.031 12.266 22.547 1 90.19 474 THR A C 1
ATOM 3693 O O . THR A 1 474 ? 19.703 13.109 23.141 1 90.19 474 THR A O 1
ATOM 3696 N N . VAL A 1 475 ? 18.484 11.188 23.094 1 88.69 475 VAL A N 1
ATOM 3697 C CA . VAL A 1 475 ? 18.719 10.906 24.5 1 88.69 475 VAL A CA 1
ATOM 3698 C C . VAL A 1 475 ? 20.203 10.719 24.766 1 88.69 475 VAL A C 1
ATOM 3700 O O . VAL A 1 475 ? 20.703 11.109 25.812 1 88.69 475 VAL A O 1
ATOM 3703 N N . GLN A 1 476 ? 20.875 10.211 23.812 1 89.88 476 GLN A N 1
ATOM 3704 C CA . GLN A 1 476 ? 22.312 10 23.938 1 89.88 476 GLN A CA 1
ATOM 3705 C C . GLN A 1 476 ? 23.062 11.328 23.953 1 89.88 476 GLN A C 1
ATOM 3707 O O . GLN A 1 476 ? 24.016 11.5 24.734 1 89.88 476 GLN A O 1
ATOM 3712 N N . GLU A 1 477 ? 22.594 12.242 23.125 1 90.75 477 GLU A N 1
ATOM 3713 C CA . GLU A 1 477 ? 23.219 13.555 23.094 1 90.75 477 GLU A CA 1
ATOM 3714 C C . GLU A 1 477 ? 22.953 14.336 24.375 1 90.75 477 GLU A C 1
ATOM 3716 O O . GLU A 1 477 ? 23.812 15.086 24.859 1 90.75 477 GLU A O 1
ATOM 3721 N N . MET A 1 478 ? 21.734 14.148 24.922 1 92.19 478 MET A N 1
ATOM 3722 C CA . MET A 1 478 ? 21.406 14.758 26.219 1 92.19 478 MET A CA 1
ATOM 3723 C C . MET A 1 478 ? 22.359 14.273 27.297 1 92.19 478 MET A C 1
ATOM 3725 O O . MET A 1 478 ? 22.875 15.078 28.078 1 92.19 478 MET A O 1
ATOM 3729 N N . ALA A 1 479 ? 22.609 12.961 27.297 1 92.31 479 ALA A N 1
ATOM 3730 C CA . ALA A 1 479 ? 23.516 12.367 28.281 1 92.31 479 ALA A CA 1
ATOM 3731 C C . ALA A 1 479 ? 24.953 12.867 28.078 1 92.31 479 ALA A C 1
ATOM 3733 O O . ALA A 1 479 ? 25.672 13.094 29.062 1 92.31 479 ALA A O 1
ATOM 3734 N N . ALA A 1 480 ? 25.328 13.031 26.891 1 93.12 480 ALA A N 1
ATOM 3735 C CA . ALA A 1 480 ? 26.688 13.5 26.578 1 93.12 480 ALA A CA 1
ATOM 3736 C C . ALA A 1 480 ? 26.891 14.93 27.062 1 93.12 480 ALA A C 1
ATOM 3738 O O . ALA A 1 480 ? 28.016 15.312 27.406 1 93.12 480 ALA A O 1
ATOM 3739 N N . LYS A 1 481 ? 25.797 15.719 27.078 1 92.06 481 LYS A N 1
ATOM 3740 C CA . LYS A 1 481 ? 25.859 17.094 27.547 1 92.06 481 LYS A CA 1
ATOM 3741 C C . LYS A 1 481 ? 25.812 17.172 29.078 1 92.06 481 LYS A C 1
ATOM 3743 O O . LYS A 1 481 ? 25.969 18.234 29.656 1 92.06 481 LYS A O 1
ATOM 3748 N N . GLY A 1 482 ? 25.531 15.992 29.734 1 91.69 482 GLY A N 1
ATOM 3749 C CA . GLY A 1 482 ? 25.484 15.93 31.188 1 91.69 482 GLY A CA 1
ATOM 3750 C C . GLY A 1 482 ? 24.188 16.484 31.766 1 91.69 482 GLY A C 1
ATOM 3751 O O . GLY A 1 482 ? 24.156 16.938 32.906 1 91.69 482 GLY A O 1
ATOM 3752 N N . ILE A 1 483 ? 23.219 16.547 30.969 1 93.62 483 ILE A N 1
ATOM 3753 C CA . ILE A 1 483 ? 21.938 17.094 31.406 1 93.62 483 ILE A CA 1
ATOM 3754 C C . ILE A 1 483 ? 21.047 15.961 31.906 1 93.62 483 ILE A C 1
ATOM 3756 O O . ILE A 1 483 ? 20.938 14.906 31.281 1 93.62 483 ILE A O 1
ATOM 3760 N N . ALA A 1 484 ? 20.438 16.141 33.062 1 93.38 484 ALA A N 1
ATOM 3761 C CA . ALA A 1 484 ? 19.578 15.125 33.656 1 93.38 484 ALA A CA 1
ATOM 3762 C C . ALA A 1 484 ? 18.125 15.602 33.688 1 93.38 484 ALA A C 1
ATOM 3764 O O . ALA A 1 484 ? 17.828 16.719 33.281 1 93.38 484 ALA A O 1
ATOM 3765 N N . ASP A 1 485 ? 17.266 14.758 34.125 1 93.38 485 ASP A N 1
ATOM 3766 C CA . ASP A 1 485 ? 15.836 15.062 34.188 1 93.38 485 ASP A CA 1
ATOM 3767 C C . ASP A 1 485 ? 15.547 16.219 35.125 1 93.38 485 ASP A C 1
ATOM 3769 O O . ASP A 1 485 ? 14.625 17 34.906 1 93.38 485 ASP A O 1
ATOM 3773 N N . THR A 1 486 ? 16.359 16.281 36.125 1 93 486 THR A N 1
ATOM 3774 C CA . THR A 1 486 ? 16.188 17.375 37.062 1 93 486 THR A CA 1
ATOM 3775 C C . THR A 1 486 ? 16.438 18.719 36.406 1 93 486 THR A C 1
ATOM 3777 O O . THR A 1 486 ? 15.758 19.703 36.688 1 93 486 THR A O 1
ATOM 3780 N N . ASP A 1 487 ? 17.422 18.734 35.531 1 94.25 487 ASP A N 1
ATOM 3781 C CA . ASP A 1 487 ? 17.703 19.953 34.781 1 94.25 487 ASP A CA 1
ATOM 3782 C C . ASP A 1 487 ? 16.547 20.297 33.844 1 94.25 487 ASP A C 1
ATOM 3784 O O . ASP A 1 487 ? 16.219 21.469 33.688 1 94.25 487 ASP A O 1
ATOM 3788 N N . LEU A 1 488 ? 16.016 19.297 33.25 1 95.5 488 LEU A N 1
ATOM 3789 C CA . LEU A 1 488 ? 14.883 19.516 32.375 1 95.5 488 LEU A CA 1
ATOM 3790 C C . LEU A 1 488 ? 13.68 20.047 33.125 1 95.5 488 LEU A C 1
ATOM 3792 O O . LEU A 1 488 ? 12.922 20.875 32.625 1 95.5 488 LEU A O 1
ATOM 3796 N N . GLU A 1 489 ? 13.523 19.516 34.344 1 94.88 489 GLU A N 1
ATOM 3797 C CA . GLU A 1 489 ? 12.438 20.016 35.188 1 94.88 489 GLU A CA 1
ATOM 3798 C C . GLU A 1 489 ? 12.594 21.5 35.469 1 94.88 489 GLU A C 1
ATOM 3800 O O . GLU A 1 489 ? 11.609 22.234 35.531 1 94.88 489 GLU A O 1
ATOM 3805 N N . ASN A 1 490 ? 13.766 21.906 35.719 1 94.44 490 ASN A N 1
ATOM 3806 C CA . ASN A 1 490 ? 14.055 23.312 35.938 1 94.44 490 ASN A CA 1
ATOM 3807 C C . ASN A 1 490 ? 13.734 24.172 34.719 1 94.44 490 ASN A C 1
ATOM 3809 O O . ASN A 1 490 ? 13.219 25.281 34.844 1 94.44 490 ASN A O 1
ATOM 3813 N N . ILE A 1 491 ? 14.062 23.656 33.594 1 94.94 491 ILE A N 1
ATOM 3814 C CA . ILE A 1 491 ? 13.789 24.359 32.344 1 94.94 491 ILE A CA 1
ATOM 3815 C C . ILE A 1 491 ? 12.281 24.5 32.156 1 94.94 491 ILE A C 1
ATOM 3817 O O . ILE A 1 491 ? 11.789 25.578 31.797 1 94.94 491 ILE A O 1
ATOM 3821 N N . LEU A 1 492 ? 11.578 23.422 32.469 1 95.25 492 LEU A N 1
ATOM 3822 C CA . LEU A 1 492 ? 10.125 23.469 32.312 1 95.25 492 LEU A CA 1
ATOM 3823 C C . LEU A 1 492 ? 9.508 24.438 33.312 1 95.25 492 LEU A C 1
ATOM 3825 O O . LEU A 1 492 ? 8.484 25.047 33.031 1 95.25 492 LEU A O 1
ATOM 3829 N N . ALA A 1 493 ? 10.148 24.531 34.406 1 94.19 493 ALA A N 1
ATOM 3830 C CA . ALA A 1 493 ? 9.664 25.469 35.406 1 94.19 493 ALA A CA 1
ATOM 3831 C C . ALA A 1 493 ? 9.797 26.906 34.938 1 94.19 493 ALA A C 1
ATOM 3833 O O . ALA A 1 493 ? 8.922 27.734 35.188 1 94.19 493 ALA A O 1
ATOM 3834 N N . VAL A 1 494 ? 10.805 27.188 34.281 1 93.44 494 VAL A N 1
ATOM 3835 C CA . VAL A 1 494 ? 11.062 28.531 33.781 1 93.44 494 VAL A CA 1
ATOM 3836 C C . VAL A 1 494 ? 9.969 28.922 32.781 1 93.44 494 VAL A C 1
ATOM 3838 O O . VAL A 1 494 ? 9.539 30.078 32.781 1 93.44 494 VAL A O 1
ATOM 3841 N N . VAL A 1 495 ? 9.547 27.984 31.984 1 93.5 495 VAL A N 1
ATOM 3842 C CA . VAL A 1 495 ? 8.555 28.297 30.953 1 93.5 495 VAL A CA 1
ATOM 3843 C C . VAL A 1 495 ? 7.156 27.953 31.469 1 93.5 495 VAL A C 1
ATOM 3845 O O . VAL A 1 495 ? 6.203 27.906 30.688 1 93.5 495 VAL A O 1
ATOM 3848 N N . ARG A 1 496 ? 7 27.547 32.719 1 90.12 496 ARG A N 1
ATOM 3849 C CA . ARG A 1 496 ? 5.73 27.312 33.406 1 90.12 496 ARG A CA 1
ATOM 3850 C C . ARG A 1 496 ? 5.035 26.078 32.844 1 90.12 496 ARG A C 1
ATOM 3852 O O . ARG A 1 496 ? 3.838 26.109 32.562 1 90.12 496 ARG A O 1
ATOM 3859 N N . LEU A 1 497 ? 5.824 25.016 32.594 1 92.19 497 LEU A N 1
ATOM 3860 C CA . LEU A 1 497 ? 5.273 23.766 32.094 1 92.19 497 LEU A CA 1
ATOM 3861 C C . LEU A 1 497 ? 5.574 22.609 33.031 1 92.19 497 LEU A C 1
ATOM 3863 O O . LEU A 1 497 ? 5.398 21.453 32.688 1 92.19 497 LEU A O 1
ATOM 3867 N N . ARG A 1 498 ? 5.977 22.891 34.188 1 91.25 498 ARG A N 1
ATOM 3868 C CA . ARG A 1 498 ? 6.363 21.844 35.156 1 91.25 498 ARG A CA 1
ATOM 3869 C C . ARG A 1 498 ? 5.191 20.922 35.438 1 91.25 498 ARG A C 1
ATOM 3871 O O . ARG A 1 498 ? 5.379 19.719 35.656 1 91.25 498 ARG A O 1
ATOM 3878 N N . HIS A 1 499 ? 4.039 21.391 35.438 1 86.25 499 HIS A N 1
ATOM 3879 C CA . HIS A 1 499 ? 2.846 20.625 35.781 1 86.25 499 HIS A CA 1
ATOM 3880 C C . HIS A 1 499 ? 2.584 19.5 34.812 1 86.25 499 HIS A C 1
ATOM 3882 O O . HIS A 1 499 ? 1.896 18.531 35.125 1 86.25 499 HIS A O 1
ATOM 3888 N N . ILE A 1 500 ? 3.111 19.609 33.594 1 87.56 500 ILE A N 1
ATOM 3889 C CA . ILE A 1 500 ? 2.867 18.609 32.562 1 87.56 500 ILE A CA 1
ATOM 3890 C C . ILE A 1 500 ? 3.52 17.281 32.969 1 87.56 500 ILE A C 1
ATOM 3892 O O . ILE A 1 500 ? 2.998 16.203 32.688 1 87.56 500 ILE A O 1
ATOM 3896 N N . VAL A 1 501 ? 4.633 17.344 33.656 1 89.75 501 VAL A N 1
ATOM 3897 C CA . VAL A 1 501 ? 5.355 16.141 34.094 1 89.75 501 VAL A CA 1
ATOM 3898 C C . VAL A 1 501 ? 4.484 15.312 35.031 1 89.75 501 VAL A C 1
ATOM 3900 O O . VAL A 1 501 ? 4.398 14.094 34.906 1 89.75 501 VAL A O 1
ATOM 3903 N N . THR A 1 502 ? 3.842 16.016 35.906 1 84.75 502 THR A N 1
ATOM 3904 C CA . THR A 1 502 ? 2.988 15.336 36.875 1 84.75 502 THR A CA 1
ATOM 3905 C C . THR A 1 502 ? 1.653 14.945 36.25 1 84.75 502 THR A C 1
ATOM 3907 O O . THR A 1 502 ? 1.146 13.844 36.469 1 84.75 502 THR A O 1
ATOM 3910 N N . ARG A 1 503 ? 1.192 15.836 35.438 1 79.94 503 ARG A N 1
ATOM 3911 C CA . ARG A 1 503 ? -0.116 15.648 34.812 1 79.94 503 ARG A CA 1
ATOM 3912 C C . ARG A 1 503 ? -0.119 14.414 33.906 1 79.94 503 ARG A C 1
ATOM 3914 O O . ARG A 1 503 ? -1.086 13.656 33.875 1 79.94 503 ARG A O 1
ATOM 3921 N N . GLU A 1 504 ? 0.96 14.203 33.219 1 81 504 GLU A N 1
ATOM 3922 C CA . GLU A 1 504 ? 0.98 13.164 32.188 1 81 504 GLU A CA 1
ATOM 3923 C C . GLU A 1 504 ? 1.626 11.883 32.719 1 81 504 GLU A C 1
ATOM 3925 O O . GLU A 1 504 ? 1.624 10.859 32.031 1 81 504 GLU A O 1
ATOM 3930 N N . GLY A 1 505 ? 2.107 11.828 33.844 1 82.19 505 GLY A N 1
ATOM 3931 C CA . GLY A 1 505 ? 2.555 10.594 34.469 1 82.19 505 GLY A CA 1
ATOM 3932 C C . GLY A 1 505 ? 4.059 10.398 34.375 1 82.19 505 GLY A C 1
ATOM 3933 O O . GLY A 1 505 ? 4.543 9.266 34.344 1 82.19 505 GLY A O 1
ATOM 3934 N N . GLY A 1 506 ? 4.734 11.438 34.156 1 87.69 506 GLY A N 1
ATOM 3935 C CA . GLY A 1 506 ? 6.18 11.305 34.25 1 87.69 506 GLY A CA 1
ATOM 3936 C C . GLY A 1 506 ? 6.883 11.523 32.906 1 87.69 506 GLY A C 1
ATOM 3937 O O . GLY A 1 506 ? 6.246 11.852 31.922 1 87.69 506 GLY A O 1
ATOM 3938 N N . TRP A 1 507 ? 8.195 11.266 32.875 1 91 507 TRP A N 1
ATOM 3939 C CA . TRP A 1 507 ? 9.055 11.586 31.734 1 91 507 TRP A CA 1
ATOM 3940 C C . TRP A 1 507 ? 9.008 10.477 30.688 1 91 507 TRP A C 1
ATOM 3942 O O . TRP A 1 507 ? 9.258 10.727 29.516 1 91 507 TRP A O 1
ATOM 3952 N N . ASP A 1 508 ? 8.594 9.328 31.094 1 89.38 508 ASP A N 1
ATOM 3953 C CA . ASP A 1 508 ? 8.703 8.172 30.203 1 89.38 508 ASP A CA 1
ATOM 3954 C C . ASP A 1 508 ? 7.379 7.883 29.5 1 89.38 508 ASP A C 1
ATOM 3956 O O . ASP A 1 508 ? 7.285 6.953 28.703 1 89.38 508 ASP A O 1
ATOM 3960 N N . VAL A 1 509 ? 6.469 8.719 29.734 1 86.5 509 VAL A N 1
ATOM 3961 C CA . VAL A 1 509 ? 5.156 8.5 29.141 1 86.5 509 VAL A CA 1
ATOM 3962 C C . VAL A 1 509 ? 5.199 8.844 27.656 1 86.5 509 VAL A C 1
ATOM 3964 O O . VAL A 1 509 ? 5.75 9.875 27.266 1 86.5 509 VAL A O 1
ATOM 3967 N N . GLU A 1 510 ? 4.734 7.914 26.859 1 86.19 510 GLU A N 1
ATOM 3968 C CA . GLU A 1 510 ? 4.602 8.156 25.438 1 86.19 510 GLU A CA 1
ATOM 3969 C C . GLU A 1 510 ? 3.164 8.516 25.062 1 86.19 510 GLU A C 1
ATOM 3971 O O . GLU A 1 510 ? 2.219 7.914 25.578 1 86.19 510 GLU A O 1
ATOM 3976 N N . ALA A 1 511 ? 2.977 9.594 24.312 1 78.81 511 ALA A N 1
ATOM 3977 C CA . ALA A 1 511 ? 1.661 10.055 23.875 1 78.81 511 ALA A CA 1
ATOM 3978 C C . ALA A 1 511 ? 1.765 10.852 22.578 1 78.81 511 ALA A C 1
ATOM 3980 O O . ALA A 1 511 ? 2.867 11.117 22.094 1 78.81 511 ALA A O 1
ATOM 3981 N N . ASP A 1 512 ? 0.684 11.055 22.016 1 76.81 512 ASP A N 1
ATOM 3982 C CA . ASP A 1 512 ? 0.641 12.008 20.906 1 76.81 512 ASP A CA 1
ATOM 3983 C C . ASP A 1 512 ? 0.587 13.445 21.422 1 76.81 512 ASP A C 1
ATOM 3985 O O . ASP A 1 512 ? -0.491 14.031 21.531 1 76.81 512 ASP A O 1
ATOM 3989 N N . TRP A 1 513 ? 1.69 13.969 21.531 1 83.62 513 TRP A N 1
ATOM 3990 C CA . TRP A 1 513 ? 1.85 15.25 22.219 1 83.62 513 TRP A CA 1
ATOM 3991 C C . TRP A 1 513 ? 1.175 16.375 21.438 1 83.62 513 TRP A C 1
ATOM 3993 O O . TRP A 1 513 ? 0.846 17.422 22 1 83.62 513 TRP A O 1
ATOM 4003 N N . LYS A 1 514 ? 1.006 16.219 20.094 1 77.19 514 LYS A N 1
ATOM 4004 C CA . LYS A 1 514 ? 0.305 17.203 19.281 1 77.19 514 LYS A CA 1
ATOM 4005 C C . LYS A 1 514 ? -1.137 17.391 19.75 1 77.19 514 LYS A C 1
ATOM 4007 O O . LYS A 1 514 ? -1.682 18.484 19.703 1 77.19 514 LYS A O 1
ATOM 4012 N N . ASP A 1 515 ? -1.649 16.344 20.312 1 68.88 515 ASP A N 1
ATOM 4013 C CA . ASP A 1 515 ? -3.051 16.375 20.719 1 68.88 515 ASP A CA 1
ATOM 4014 C C . ASP A 1 515 ? -3.18 16.594 22.219 1 68.88 515 ASP A C 1
ATOM 4016 O O . ASP A 1 515 ? -4.219 17.047 22.703 1 68.88 515 ASP A O 1
ATOM 4020 N N . VAL A 1 516 ? -2.123 16.25 22.969 1 74.31 516 VAL A N 1
ATOM 4021 C CA . VAL A 1 516 ? -2.158 16.297 24.422 1 74.31 516 VAL A CA 1
ATOM 4022 C C . VAL A 1 516 ? -1.914 17.734 24.891 1 74.31 516 VAL A C 1
ATOM 4024 O O . VAL A 1 516 ? -2.57 18.203 25.828 1 74.31 516 VAL A O 1
ATOM 4027 N N . LEU A 1 517 ? -1.042 18.438 24.188 1 79.75 517 LEU A N 1
ATOM 4028 C CA . LEU A 1 517 ? -0.681 19.781 24.609 1 79.75 517 LEU A CA 1
ATOM 4029 C C . LEU A 1 517 ? -1.582 20.828 23.938 1 79.75 517 LEU A C 1
ATOM 4031 O O . LEU A 1 517 ? -1.959 20.672 22.781 1 79.75 517 LEU A O 1
ATOM 4035 N N . SER A 1 518 ? -1.86 21.781 24.672 1 75.69 518 SER A N 1
ATOM 4036 C CA . SER A 1 518 ? -2.607 22.906 24.125 1 75.69 518 SER A CA 1
ATOM 4037 C C . SER A 1 518 ? -1.721 23.781 23.234 1 75.69 518 SER A C 1
ATOM 4039 O O . SER A 1 518 ? -0.503 23.594 23.188 1 75.69 518 SER A O 1
ATOM 4041 N N . GLY A 1 519 ? -2.352 24.641 22.453 1 76.81 519 GLY A N 1
ATOM 4042 C CA . GLY A 1 519 ? -1.594 25.547 21.594 1 76.81 519 GLY A CA 1
ATOM 4043 C C . GLY A 1 519 ? -0.542 26.344 22.344 1 76.81 519 GLY A C 1
ATOM 4044 O O . GLY A 1 519 ? 0.603 26.438 21.891 1 76.81 519 GLY A O 1
ATOM 4045 N N . GLY A 1 520 ? -0.935 26.891 23.516 1 80.62 520 GLY A N 1
ATOM 4046 C CA . GLY A 1 520 ? 0.003 27.641 24.344 1 80.62 520 GLY A CA 1
ATOM 4047 C C . GLY A 1 520 ? 1.117 26.781 24.906 1 80.62 520 GLY A C 1
ATOM 4048 O O . GLY A 1 520 ? 2.27 27.219 24.969 1 80.62 520 GLY A O 1
ATOM 4049 N N . GLU A 1 521 ? 0.711 25.625 25.312 1 84.56 521 GLU A N 1
ATOM 4050 C CA . GLU A 1 521 ? 1.706 24.703 25.859 1 84.56 521 GLU A CA 1
ATOM 4051 C C . GLU A 1 521 ? 2.719 24.297 24.781 1 84.56 521 GLU A C 1
ATOM 4053 O O . GLU A 1 521 ? 3.908 24.156 25.078 1 84.56 521 GLU A O 1
ATOM 4058 N N . LYS A 1 522 ? 2.256 24.188 23.594 1 89 522 LYS A N 1
ATOM 4059 C CA . LYS A 1 522 ? 3.148 23.828 22.484 1 89 522 LYS A CA 1
ATOM 4060 C C . LYS A 1 522 ? 4.152 24.953 22.203 1 89 522 LYS A C 1
ATOM 4062 O O . LYS A 1 522 ? 5.324 24.672 21.938 1 89 522 LYS A O 1
ATOM 4067 N N . GLN A 1 523 ? 3.684 26.125 22.266 1 87.44 523 GLN A N 1
ATOM 4068 C CA . GLN A 1 523 ? 4.57 27.266 22.062 1 87.44 523 GLN A CA 1
ATOM 4069 C C . GLN A 1 523 ? 5.629 27.359 23.156 1 87.44 523 GLN A C 1
ATOM 4071 O O . GLN A 1 523 ? 6.797 27.625 22.875 1 87.44 523 GLN A O 1
ATOM 4076 N N . ARG A 1 524 ? 5.18 27.109 24.375 1 91.31 524 ARG A N 1
ATOM 4077 C CA . ARG A 1 524 ? 6.109 27.156 25.484 1 91.31 524 ARG A CA 1
ATOM 4078 C C . ARG A 1 524 ? 7.121 26.016 25.422 1 91.31 524 ARG A C 1
ATOM 4080 O O . ARG A 1 524 ? 8.266 26.172 25.859 1 91.31 524 ARG A O 1
ATOM 4087 N N . MET A 1 525 ? 6.695 24.953 24.891 1 92.75 525 MET A N 1
ATOM 4088 C CA . MET A 1 525 ? 7.617 23.828 24.672 1 92.75 525 MET A CA 1
ATOM 4089 C C . MET A 1 525 ? 8.742 24.234 23.719 1 92.75 525 MET A C 1
ATOM 4091 O O . MET A 1 525 ? 9.883 23.812 23.906 1 92.75 525 MET A O 1
ATOM 4095 N N . GLY A 1 526 ? 8.352 24.969 22.688 1 91.06 526 GLY A N 1
ATOM 4096 C CA . GLY A 1 526 ? 9.367 25.516 21.797 1 91.06 526 GLY A CA 1
ATOM 4097 C C . GLY A 1 526 ? 10.398 26.359 22.516 1 91.06 526 GLY A C 1
ATOM 4098 O O . GLY A 1 526 ? 11.586 26.297 22.219 1 91.06 526 GLY A O 1
ATOM 4099 N N . MET A 1 527 ? 9.922 27.125 23.516 1 91.88 527 MET A N 1
ATOM 4100 C CA . MET A 1 527 ? 10.82 27.953 24.312 1 91.88 527 MET A CA 1
ATOM 4101 C C . MET A 1 527 ? 11.703 27.094 25.203 1 91.88 527 MET A C 1
ATOM 4103 O O . MET A 1 527 ? 12.867 27.422 25.438 1 91.88 527 MET A O 1
ATOM 4107 N N . ALA A 1 528 ? 11.109 26.047 25.703 1 94 528 ALA A N 1
ATOM 4108 C CA . ALA A 1 528 ? 11.891 25.125 26.531 1 94 528 ALA A CA 1
ATOM 4109 C C . ALA A 1 528 ? 13.078 24.562 25.766 1 94 528 ALA A C 1
ATOM 4111 O O . ALA A 1 528 ? 14.164 24.406 26.328 1 94 528 ALA A O 1
ATOM 4112 N N . ARG A 1 529 ? 12.875 24.328 24.516 1 93.25 529 ARG A N 1
ATOM 4113 C CA . ARG A 1 529 ? 13.945 23.812 23.656 1 93.25 529 ARG A CA 1
ATOM 4114 C C . ARG A 1 529 ? 15.078 24.828 23.547 1 93.25 529 ARG A C 1
ATOM 4116 O O . ARG A 1 529 ? 16.25 24.453 23.5 1 93.25 529 ARG A O 1
ATOM 4123 N N . LEU A 1 530 ? 14.703 26.062 23.469 1 90.62 530 LEU A N 1
ATOM 4124 C CA . LEU A 1 530 ? 15.695 27.141 23.391 1 90.62 530 LEU A CA 1
ATOM 4125 C C . LEU A 1 530 ? 16.594 27.141 24.625 1 90.62 530 LEU A C 1
ATOM 4127 O O . LEU A 1 530 ? 17.812 27.266 24.516 1 90.62 530 LEU A O 1
ATOM 4131 N N . PHE A 1 531 ? 15.969 27.016 25.797 1 92.12 531 PHE A N 1
ATOM 4132 C CA . PHE A 1 531 ? 16.719 27.031 27.047 1 92.12 531 PHE A CA 1
ATOM 4133 C C . PHE A 1 531 ? 17.594 25.781 27.172 1 92.12 531 PHE A C 1
ATOM 4135 O O . PHE A 1 531 ? 18.688 25.828 27.734 1 92.12 531 PHE A O 1
ATOM 4142 N N . TYR A 1 532 ? 17.078 24.719 26.688 1 93.31 532 TYR A N 1
ATOM 4143 C CA . TYR A 1 532 ? 17.844 23.484 26.719 1 93.31 532 TYR A CA 1
ATOM 4144 C C . TYR A 1 532 ? 19.109 23.609 25.875 1 93.31 532 TYR A C 1
ATOM 4146 O O . TYR A 1 532 ? 20.188 23.172 26.297 1 93.31 532 TYR A O 1
ATOM 4154 N N . HIS A 1 533 ? 19.016 24.188 24.719 1 89.19 533 HIS A N 1
ATOM 4155 C CA . HIS A 1 533 ? 20.156 24.266 23.797 1 89.19 533 HIS A CA 1
ATOM 4156 C C . HIS A 1 533 ? 21.047 25.469 24.109 1 89.19 533 HIS A C 1
ATOM 4158 O O . HIS A 1 533 ? 22.156 25.562 23.594 1 89.19 533 HIS A O 1
ATOM 4164 N N . LYS A 1 534 ? 20.453 26.5 24.875 1 77.38 534 LYS A N 1
ATOM 4165 C CA . LYS A 1 534 ? 21.266 27.609 25.344 1 77.38 534 LYS A CA 1
ATOM 4166 C C . LYS A 1 534 ? 22.297 27.141 26.359 1 77.38 534 LYS A C 1
ATOM 4168 O O . LYS A 1 534 ? 23.391 27.719 26.453 1 77.38 534 LYS A O 1
ATOM 4173 N N . TYR A 1 535 ? 21.812 26.203 27.25 1 57.41 535 TYR A N 1
ATOM 4174 C CA . TYR A 1 535 ? 22.719 25.75 28.281 1 57.41 535 TYR A CA 1
ATOM 4175 C C . TYR A 1 535 ? 23.984 25.172 27.672 1 57.41 535 TYR A C 1
ATOM 4177 O O . TYR A 1 535 ? 24.984 24.969 28.375 1 57.41 535 TYR A O 1
ATOM 4185 N N . VAL A 1 536 ? 23.984 25 26.359 1 45.25 536 VAL A N 1
ATOM 4186 C CA . VAL A 1 536 ? 25.266 24.562 25.828 1 45.25 536 VAL A CA 1
ATOM 4187 C C . VAL A 1 536 ? 26.031 25.766 25.297 1 45.25 536 VAL A C 1
ATOM 4189 O O . VAL A 1 536 ? 25.453 26.641 24.625 1 45.25 536 VAL A O 1
ATOM 4192 N N . MET B 1 1 ? -21.406 -5.707 1.403 1 62.41 1 MET B N 1
ATOM 4193 C CA . MET B 1 1 ? -20.609 -6.172 0.277 1 62.41 1 MET B CA 1
ATOM 4194 C C . MET B 1 1 ? -21.469 -6.934 -0.727 1 62.41 1 MET B C 1
ATOM 4196 O O . MET B 1 1 ? -21.297 -6.785 -1.938 1 62.41 1 MET B O 1
ATOM 4200 N N . ILE B 1 2 ? -22.266 -8.055 -0.267 1 62.84 2 ILE B N 1
ATOM 4201 C CA . ILE B 1 2 ? -22.953 -8.945 -1.2 1 62.84 2 ILE B CA 1
ATOM 4202 C C . ILE B 1 2 ? -24.25 -8.305 -1.672 1 62.84 2 ILE B C 1
ATOM 4204 O O . ILE B 1 2 ? -25.141 -8.031 -0.865 1 62.84 2 ILE B O 1
ATOM 4208 N N . PRO B 1 3 ? -24.188 -8.016 -3.016 1 63.41 3 PRO B N 1
ATOM 4209 C CA . PRO B 1 3 ? -25.234 -7.309 -3.738 1 63.41 3 PRO B CA 1
ATOM 4210 C C . PRO B 1 3 ? -26.578 -8.047 -3.697 1 63.41 3 PRO B C 1
ATOM 4212 O O . PRO B 1 3 ? -26.609 -9.242 -3.4 1 63.41 3 PRO B O 1
ATOM 4215 N N . GLY B 1 4 ? -27.641 -7.344 -3.635 1 71.12 4 GLY B N 1
ATOM 4216 C CA . GLY B 1 4 ? -28.938 -7.891 -3.984 1 71.12 4 GLY B CA 1
ATOM 4217 C C . GLY B 1 4 ? -28.906 -8.758 -5.23 1 71.12 4 GLY B C 1
ATOM 4218 O O . GLY B 1 4 ? -27.922 -8.734 -5.984 1 71.12 4 GLY B O 1
ATOM 4219 N N . VAL B 1 5 ? -29.688 -9.688 -5.492 1 77.31 5 VAL B N 1
ATOM 4220 C CA . VAL B 1 5 ? -29.766 -10.641 -6.598 1 77.31 5 VAL B CA 1
ATOM 4221 C C . VAL B 1 5 ? -29.766 -9.891 -7.926 1 77.31 5 VAL B C 1
ATOM 4223 O O . VAL B 1 5 ? -29.234 -10.383 -8.922 1 77.31 5 VAL B O 1
ATOM 4226 N N . TRP B 1 6 ? -30.141 -8.695 -7.91 1 76.19 6 TRP B N 1
ATOM 4227 C CA . TRP B 1 6 ? -30.234 -7.953 -9.164 1 76.19 6 TRP B CA 1
ATOM 4228 C C . TRP B 1 6 ? -29.172 -6.859 -9.234 1 76.19 6 TRP B C 1
ATOM 4230 O O . TRP B 1 6 ? -29.359 -5.848 -9.914 1 76.19 6 TRP B O 1
ATOM 4240 N N . SER B 1 7 ? -28.094 -7.191 -8.75 1 83.88 7 SER B N 1
ATOM 4241 C CA . SER B 1 7 ? -27.031 -6.188 -8.742 1 83.88 7 SER B CA 1
ATOM 4242 C C . SER B 1 7 ? -25.953 -6.52 -9.758 1 83.88 7 SER B C 1
ATOM 4244 O O . SER B 1 7 ? -25.906 -7.633 -10.289 1 83.88 7 SER B O 1
ATOM 4246 N N . LYS B 1 8 ? -25.188 -5.492 -10.172 1 82.81 8 LYS B N 1
ATOM 4247 C CA . LYS B 1 8 ? -24.078 -5.645 -11.102 1 82.81 8 LYS B CA 1
ATOM 4248 C C . LYS B 1 8 ? -23.078 -6.68 -10.594 1 82.81 8 LYS B C 1
ATOM 4250 O O . LYS B 1 8 ? -22.547 -7.477 -11.375 1 82.81 8 LYS B O 1
ATOM 4255 N N . GLU B 1 9 ? -22.875 -6.781 -9.328 1 85 9 GLU B N 1
ATOM 4256 C CA . GLU B 1 9 ? -21.953 -7.734 -8.727 1 85 9 GLU B CA 1
ATOM 4257 C C . GLU B 1 9 ? -22.469 -9.164 -8.852 1 85 9 GLU B C 1
ATOM 4259 O O . GLU B 1 9 ? -21.688 -10.094 -9.094 1 85 9 GLU B O 1
ATOM 4264 N N . SER B 1 10 ? -23.766 -9.312 -8.711 1 87.56 10 SER B N 1
ATOM 4265 C CA . SER B 1 10 ? -24.375 -10.633 -8.867 1 87.56 10 SER B CA 1
ATOM 4266 C C . SER B 1 10 ? -24.281 -11.109 -10.312 1 87.56 10 SER B C 1
ATOM 4268 O O . SER B 1 10 ? -24.094 -12.297 -10.57 1 87.56 10 SER B O 1
ATOM 4270 N N . ALA B 1 11 ? -24.469 -10.148 -11.18 1 88.44 11 ALA B N 1
ATOM 4271 C CA . ALA B 1 11 ? -24.312 -10.484 -12.594 1 88.44 11 ALA B CA 1
ATOM 4272 C C . ALA B 1 11 ? -22.891 -10.93 -12.906 1 88.44 11 ALA B C 1
ATOM 4274 O O . ALA B 1 11 ? -22.688 -11.914 -13.617 1 88.44 11 ALA B O 1
ATOM 4275 N N . LEU B 1 12 ? -21.969 -10.234 -12.391 1 89 12 LEU B N 1
ATOM 4276 C CA . LEU B 1 12 ? -20.578 -10.594 -12.586 1 89 12 LEU B CA 1
ATOM 4277 C C . LEU B 1 12 ? -20.266 -11.953 -11.977 1 89 12 LEU B C 1
ATOM 4279 O O . LEU B 1 12 ? -19.531 -12.75 -12.562 1 89 12 LEU B O 1
ATOM 4283 N N . LEU B 1 13 ? -20.828 -12.195 -10.82 1 88.62 13 LEU B N 1
ATOM 4284 C CA . LEU B 1 13 ? -20.641 -13.477 -10.156 1 88.62 13 LEU B CA 1
ATOM 4285 C C . LEU B 1 13 ? -21.266 -14.609 -10.977 1 88.62 13 LEU B C 1
ATOM 4287 O O . LEU B 1 13 ? -20.688 -15.695 -11.07 1 88.62 13 LEU B O 1
ATOM 4291 N N . GLY B 1 14 ? -22.391 -14.344 -11.547 1 89.5 14 GLY B N 1
ATOM 4292 C CA . GLY B 1 14 ? -23.031 -15.328 -12.398 1 89.5 14 GLY B CA 1
ATOM 4293 C C . GLY B 1 14 ? -22.219 -15.664 -13.633 1 89.5 14 GLY B C 1
ATOM 4294 O O . GLY B 1 14 ? -22.016 -16.844 -13.953 1 89.5 14 GLY B O 1
ATOM 4295 N N . VAL B 1 15 ? -21.734 -14.633 -14.273 1 91.69 15 VAL B N 1
ATOM 4296 C CA . VAL B 1 15 ? -20.922 -14.836 -15.469 1 91.69 15 VAL B CA 1
ATOM 4297 C C . VAL B 1 15 ? -19.625 -15.547 -15.102 1 91.69 15 VAL B C 1
ATOM 4299 O O . VAL B 1 15 ? -19.141 -16.391 -15.852 1 91.69 15 VAL B O 1
ATOM 4302 N N . HIS B 1 16 ? -19.062 -15.148 -13.977 1 91.12 16 HIS B N 1
ATOM 4303 C CA . HIS B 1 16 ? -17.844 -15.789 -13.492 1 91.12 16 HIS B CA 1
ATOM 4304 C C . HIS B 1 16 ? -18.062 -17.266 -13.234 1 91.12 16 HIS B C 1
ATOM 4306 O O . HIS B 1 16 ? -17.25 -18.109 -13.633 1 91.12 16 HIS B O 1
ATOM 4312 N N . THR B 1 17 ? -19.188 -17.625 -12.625 1 89.62 17 THR B N 1
ATOM 4313 C CA . THR B 1 17 ? -19.516 -19.016 -12.328 1 89.62 17 THR B CA 1
ATOM 4314 C C . THR B 1 17 ? -19.75 -19.812 -13.617 1 89.62 17 THR B C 1
ATOM 4316 O O . THR B 1 17 ? -19.297 -20.938 -13.75 1 89.62 17 THR B O 1
ATOM 4319 N N . LEU B 1 18 ? -20.359 -19.188 -14.523 1 90.81 18 LEU B N 1
ATOM 4320 C CA . LEU B 1 18 ? -20.594 -19.828 -15.812 1 90.81 18 LEU B CA 1
ATOM 4321 C C . LEU B 1 18 ? -19.281 -20.047 -16.562 1 90.81 18 LEU B C 1
ATOM 4323 O O . LEU B 1 18 ? -19.125 -21.078 -17.219 1 90.81 18 LEU B O 1
ATOM 4327 N N . SER B 1 19 ? -18.438 -19.109 -16.484 1 91.88 19 SER B N 1
ATOM 4328 C CA . SER B 1 19 ? -17.141 -19.25 -17.141 1 91.88 19 SER B CA 1
ATOM 4329 C C . SER B 1 19 ? -16.312 -20.359 -16.516 1 91.88 19 SER B C 1
ATOM 4331 O O . SER B 1 19 ? -15.609 -21.094 -17.219 1 91.88 19 SER B O 1
ATOM 4333 N N . LEU B 1 20 ? -16.406 -20.484 -15.219 1 88.44 20 LEU B N 1
ATOM 4334 C CA . LEU B 1 20 ? -15.695 -21.562 -14.531 1 88.44 20 LEU B CA 1
ATOM 4335 C C . LEU B 1 20 ? -16.234 -22.922 -14.945 1 88.44 20 LEU B C 1
ATOM 4337 O O . LEU B 1 20 ? -15.469 -23.859 -15.195 1 88.44 20 LEU B O 1
ATOM 4341 N N . ALA B 1 21 ? -17.516 -23.047 -15.07 1 85.88 21 ALA B N 1
ATOM 4342 C CA . ALA B 1 21 ? -18.156 -24.281 -15.516 1 85.88 21 ALA B CA 1
ATOM 4343 C C . ALA B 1 21 ? -17.766 -24.594 -16.953 1 85.88 21 ALA B C 1
ATOM 4345 O O . ALA B 1 21 ? -17.438 -25.75 -17.281 1 85.88 21 ALA B O 1
ATOM 4346 N N . ALA B 1 22 ? -17.797 -23.594 -17.75 1 88.5 22 ALA B N 1
ATOM 4347 C CA . ALA B 1 22 ? -17.422 -23.766 -19.141 1 88.5 22 ALA B CA 1
ATOM 4348 C C . ALA B 1 22 ? -15.977 -24.234 -19.281 1 88.5 22 ALA B C 1
ATOM 4350 O O . ALA B 1 22 ? -15.664 -25.047 -20.156 1 88.5 22 ALA B O 1
ATOM 4351 N N . ARG B 1 23 ? -15.141 -23.703 -18.5 1 86.5 23 ARG B N 1
ATOM 4352 C CA . ARG B 1 23 ? -13.734 -24.109 -18.531 1 86.5 23 ARG B CA 1
ATOM 4353 C C . ARG B 1 23 ? -13.578 -25.578 -18.203 1 86.5 23 ARG B C 1
ATOM 4355 O O . ARG B 1 23 ? -12.773 -26.281 -18.844 1 86.5 23 ARG B O 1
ATOM 4362 N N . THR B 1 24 ? -14.305 -26 -17.203 1 80.12 24 THR B N 1
ATOM 4363 C CA . THR B 1 24 ? -14.227 -27.406 -16.812 1 80.12 24 THR B CA 1
ATOM 4364 C C . THR B 1 24 ? -14.711 -28.312 -17.938 1 80.12 24 THR B C 1
ATOM 4366 O O . THR B 1 24 ? -14.07 -29.312 -18.25 1 80.12 24 THR B O 1
ATOM 4369 N N . PHE B 1 25 ? -15.734 -27.938 -18.578 1 81.44 25 PHE B N 1
ATOM 4370 C CA . PHE B 1 25 ? -16.266 -28.719 -19.703 1 81.44 25 PHE B CA 1
ATOM 4371 C C . PHE B 1 25 ? -15.281 -28.719 -20.875 1 81.44 25 PHE B C 1
ATOM 4373 O O . PHE B 1 25 ? -15.078 -29.75 -21.516 1 81.44 25 PHE B O 1
ATOM 4380 N N . LEU B 1 26 ? -14.742 -27.562 -21.109 1 82.88 26 LEU B N 1
ATOM 4381 C CA . LEU B 1 26 ? -13.797 -27.453 -22.219 1 82.88 26 LEU B CA 1
ATOM 4382 C C . LEU B 1 26 ? -12.539 -28.266 -21.938 1 82.88 26 LEU B C 1
ATOM 4384 O O . LEU B 1 26 ? -11.945 -28.844 -22.859 1 82.88 26 LEU B O 1
ATOM 4388 N N . SER B 1 27 ? -12.109 -28.266 -20.672 1 78.31 27 SER B N 1
ATOM 4389 C CA . SER B 1 27 ? -10.938 -29.047 -20.297 1 78.31 27 SER B CA 1
ATOM 4390 C C . SER B 1 27 ? -11.172 -30.531 -20.547 1 78.31 27 SER B C 1
ATOM 4392 O O . SER B 1 27 ? -10.281 -31.234 -21.016 1 78.31 27 SER B O 1
ATOM 4394 N N . ILE B 1 28 ? -12.359 -31.016 -20.328 1 72.62 28 ILE B N 1
ATOM 4395 C CA . ILE B 1 28 ? -12.711 -32.406 -20.562 1 72.62 28 ILE B CA 1
ATOM 4396 C C . ILE B 1 28 ? -12.758 -32.688 -22.062 1 72.62 28 ILE B C 1
ATOM 4398 O O . ILE B 1 28 ? -12.258 -33.719 -22.516 1 72.62 28 ILE B O 1
ATOM 4402 N N . TYR B 1 29 ? -13.312 -31.781 -22.672 1 79.31 29 TYR B N 1
ATOM 4403 C CA . TYR B 1 29 ? -13.414 -31.938 -24.125 1 79.31 29 TYR B CA 1
ATOM 4404 C C . TYR B 1 29 ? -12.039 -31.969 -24.766 1 79.31 29 TYR B C 1
ATOM 4406 O O . TYR B 1 29 ? -11.781 -32.781 -25.672 1 79.31 29 TYR B O 1
ATOM 4414 N N . VAL B 1 30 ? -11.18 -31.094 -24.375 1 82.25 30 VAL B N 1
ATOM 4415 C CA . VAL B 1 30 ? -9.828 -31.031 -24.922 1 82.25 30 VAL B CA 1
ATOM 4416 C C . VAL B 1 30 ? -9.078 -32.312 -24.594 1 82.25 30 VAL B C 1
ATOM 4418 O O . VAL B 1 30 ? -8.32 -32.844 -25.422 1 82.25 30 VAL B O 1
ATOM 4421 N N . ALA B 1 31 ? -9.289 -32.812 -23.422 1 71.81 31 ALA B N 1
ATOM 4422 C CA . ALA B 1 31 ? -8.648 -34.062 -23.016 1 71.81 31 ALA B CA 1
ATOM 4423 C C . ALA B 1 31 ? -9.117 -35.219 -23.891 1 71.81 31 ALA B C 1
ATOM 4425 O O . ALA B 1 31 ? -8.312 -36.062 -24.297 1 71.81 31 ALA B O 1
ATOM 4426 N N . ALA B 1 32 ? -10.367 -35.281 -24.188 1 73.31 32 ALA B N 1
ATOM 4427 C CA . ALA B 1 32 ? -10.922 -36.344 -25.047 1 73.31 32 ALA B CA 1
ATOM 4428 C C . ALA B 1 32 ? -10.383 -36.219 -26.469 1 73.31 32 ALA B C 1
ATOM 4430 O O . ALA B 1 32 ? -10.055 -37.219 -27.109 1 73.31 32 ALA B O 1
ATOM 4431 N N . LEU B 1 33 ? -10.359 -34.969 -26.891 1 80.75 33 LEU B N 1
ATOM 4432 C CA . LEU B 1 33 ? -9.836 -34.719 -28.234 1 80.75 33 LEU B CA 1
ATOM 4433 C C . LEU B 1 33 ? -8.383 -35.156 -28.344 1 80.75 33 LEU B C 1
ATOM 4435 O O . LEU B 1 33 ? -7.957 -35.688 -29.359 1 80.75 33 LEU B O 1
ATOM 4439 N N . GLU B 1 34 ? -7.582 -34.906 -27.297 1 80.81 34 GLU B N 1
ATOM 4440 C CA . GLU B 1 34 ? -6.191 -35.344 -27.281 1 80.81 34 GLU B CA 1
ATOM 4441 C C . GLU B 1 34 ? -6.086 -36.844 -27.375 1 80.81 34 GLU B C 1
ATOM 4443 O O . GLU B 1 34 ? -5.203 -37.375 -28.047 1 80.81 34 GLU B O 1
ATOM 4448 N N . GLY B 1 35 ? -6.934 -37.594 -26.703 1 73.94 35 GLY B N 1
ATOM 4449 C CA . GLY B 1 35 ? -6.965 -39.031 -26.781 1 73.94 35 GLY B CA 1
ATOM 4450 C C . GLY B 1 35 ? -7.25 -39.562 -28.172 1 73.94 35 GLY B C 1
ATOM 4451 O O . GLY B 1 35 ? -6.59 -40.469 -28.656 1 73.94 35 GLY B O 1
ATOM 4452 N N . HIS B 1 36 ? -8.141 -38.906 -28.844 1 79 36 HIS B N 1
ATOM 4453 C CA . HIS B 1 36 ? -8.469 -39.312 -30.219 1 79 36 HIS B CA 1
ATOM 4454 C C . HIS B 1 36 ? -7.309 -39.031 -31.156 1 79 36 HIS B C 1
ATOM 4456 O O . HIS B 1 36 ? -7.055 -39.812 -32.094 1 79 36 HIS B O 1
ATOM 4462 N N . ILE B 1 37 ? -6.684 -37.906 -30.922 1 85.12 37 ILE B N 1
ATOM 4463 C CA . ILE B 1 37 ? -5.555 -37.562 -31.766 1 85.12 37 ILE B CA 1
ATOM 4464 C C . ILE B 1 37 ? -4.453 -38.594 -31.641 1 85.12 37 ILE B C 1
ATOM 4466 O O . ILE B 1 37 ? -3.893 -39.031 -32.656 1 85.12 37 ILE B O 1
ATOM 4470 N N . VAL B 1 38 ? -4.18 -39.062 -30.406 1 77.75 38 VAL B N 1
ATOM 4471 C CA . VAL B 1 38 ? -3.133 -40.031 -30.156 1 77.75 38 VAL B CA 1
ATOM 4472 C C . VAL B 1 38 ? -3.5 -41.344 -30.828 1 77.75 38 VAL B C 1
ATOM 4474 O O . VAL B 1 38 ? -2.643 -42.031 -31.406 1 77.75 38 VAL B O 1
ATOM 4477 N N . LYS B 1 39 ? -4.754 -41.719 -30.797 1 76.94 39 LYS B N 1
ATOM 4478 C CA . LYS B 1 39 ? -5.23 -42.938 -31.422 1 76.94 39 LYS B CA 1
ATOM 4479 C C . LYS B 1 39 ? -4.992 -42.906 -32.938 1 76.94 39 LYS B C 1
ATOM 4481 O O . LYS B 1 39 ? -4.523 -43.906 -33.5 1 76.94 39 LYS B O 1
ATOM 4486 N N . HIS B 1 40 ? -5.254 -41.75 -33.5 1 82.25 40 HIS B N 1
ATOM 4487 C CA . HIS B 1 40 ? -5.102 -41.656 -34.938 1 82.25 40 HIS B CA 1
ATOM 4488 C C . HIS B 1 40 ? -3.631 -41.625 -35.344 1 82.25 40 HIS B C 1
ATOM 4490 O O . HIS B 1 40 ? -3.26 -42.062 -36.438 1 82.25 40 HIS B O 1
ATOM 4496 N N . ILE B 1 41 ? -2.83 -41.125 -34.469 1 81 41 ILE B N 1
ATOM 4497 C CA . ILE B 1 41 ? -1.397 -41.062 -34.75 1 81 41 ILE B CA 1
ATOM 4498 C C . ILE B 1 41 ? -0.822 -42.5 -34.719 1 81 41 ILE B C 1
ATOM 4500 O O . ILE B 1 41 ? -0.068 -42.875 -35.625 1 81 41 ILE B O 1
ATOM 4504 N N . VAL B 1 42 ? -1.205 -43.312 -33.719 1 74 42 VAL B N 1
ATOM 4505 C CA . VAL B 1 42 ? -0.677 -44.656 -33.562 1 74 42 VAL B CA 1
ATOM 4506 C C . VAL B 1 42 ? -1.188 -45.562 -34.656 1 74 42 VAL B C 1
ATOM 4508 O O . VAL B 1 42 ? -0.487 -46.469 -35.094 1 74 42 VAL B O 1
ATOM 4511 N N . ARG B 1 43 ? -2.355 -45.188 -35.25 1 78.25 43 ARG B N 1
ATOM 4512 C CA . ARG B 1 43 ? -2.936 -45.969 -36.312 1 78.25 43 ARG B CA 1
ATOM 4513 C C . ARG B 1 43 ? -2.439 -45.5 -37.688 1 78.25 43 ARG B C 1
ATOM 4515 O O . ARG B 1 43 ? -2.857 -46.031 -38.719 1 78.25 43 ARG B O 1
ATOM 4522 N N . ARG B 1 44 ? -1.603 -44.438 -37.688 1 81.94 44 ARG B N 1
ATOM 4523 C CA . ARG B 1 44 ? -0.969 -43.875 -38.906 1 81.94 44 ARG B CA 1
ATOM 4524 C C . ARG B 1 44 ? -2.014 -43.375 -39.875 1 81.94 44 ARG B C 1
ATOM 4526 O O . ARG B 1 44 ? -1.876 -43.531 -41.094 1 81.94 44 ARG B O 1
ATOM 4533 N N . ASP B 1 45 ? -3.084 -42.969 -39.375 1 85.25 45 ASP B N 1
ATOM 4534 C CA . ASP B 1 45 ? -4.113 -42.312 -40.188 1 85.25 45 ASP B CA 1
ATOM 4535 C C . ASP B 1 45 ? -3.869 -40.812 -40.312 1 85.25 45 ASP B C 1
ATOM 4537 O O . ASP B 1 45 ? -4.316 -40.062 -39.438 1 85.25 45 ASP B O 1
ATOM 4541 N N . ALA B 1 46 ? -3.244 -40.312 -41.312 1 86.06 46 ALA B N 1
ATOM 4542 C CA . ALA B 1 46 ? -2.82 -38.906 -41.469 1 86.06 46 ALA B CA 1
ATOM 4543 C C . ALA B 1 46 ? -4.02 -38 -41.688 1 86.06 46 ALA B C 1
ATOM 4545 O O . ALA B 1 46 ? -4.051 -36.875 -41.188 1 86.06 46 ALA B O 1
ATOM 4546 N N . ARG B 1 47 ? -4.969 -38.438 -42.5 1 88.31 47 ARG B N 1
ATOM 4547 C CA . ARG B 1 47 ? -6.117 -37.594 -42.812 1 88.31 47 ARG B CA 1
ATOM 4548 C C . ARG B 1 47 ? -6.949 -37.312 -41.562 1 88.31 47 ARG B C 1
ATOM 4550 O O . ARG B 1 47 ? -7.293 -36.156 -41.281 1 88.31 47 ARG B O 1
ATOM 4557 N N . SER B 1 48 ? -7.219 -38.344 -40.812 1 89.38 48 SER B N 1
ATOM 4558 C CA . SER B 1 48 ? -7.996 -38.156 -39.594 1 89.38 48 SER B CA 1
ATOM 4559 C C . SER B 1 48 ? -7.219 -37.375 -38.562 1 89.38 48 SER B C 1
ATOM 4561 O O . SER B 1 48 ? -7.805 -36.594 -37.781 1 89.38 48 SER B O 1
ATOM 4563 N N . PHE B 1 49 ? -5.945 -37.5 -38.562 1 89.12 49 PHE B N 1
ATOM 4564 C CA . PHE B 1 49 ? -5.09 -36.75 -37.656 1 89.12 49 PHE B CA 1
ATOM 4565 C C . PHE B 1 49 ? -5.18 -35.25 -37.969 1 89.12 49 PHE B C 1
ATOM 4567 O O . PHE B 1 49 ? -5.328 -34.438 -37.062 1 89.12 49 PHE B O 1
ATOM 4574 N N . MET B 1 50 ? -5.16 -34.906 -39.25 1 89.81 50 MET B N 1
ATOM 4575 C CA . MET B 1 50 ? -5.203 -33.5 -39.656 1 89.81 50 MET B CA 1
ATOM 4576 C C . MET B 1 50 ? -6.555 -32.875 -39.312 1 89.81 50 MET B C 1
ATOM 4578 O O . MET B 1 50 ? -6.625 -31.719 -38.906 1 89.81 50 MET B O 1
ATOM 4582 N N . LEU B 1 51 ? -7.566 -33.656 -39.5 1 90.94 51 LEU B N 1
ATOM 4583 C CA . LEU B 1 51 ? -8.898 -33.156 -39.156 1 90.94 51 LEU B CA 1
ATOM 4584 C C . LEU B 1 51 ? -9.055 -32.938 -37.656 1 90.94 51 LEU B C 1
ATOM 4586 O O . LEU B 1 51 ? -9.672 -31.969 -37.25 1 90.94 51 LEU B O 1
ATOM 4590 N N . MET B 1 52 ? -8.547 -33.844 -36.906 1 89.5 52 MET B N 1
ATOM 4591 C CA . MET B 1 52 ? -8.633 -33.719 -35.438 1 89.5 52 MET B CA 1
ATOM 4592 C C . MET B 1 52 ? -7.766 -32.562 -34.969 1 89.5 52 MET B C 1
ATOM 4594 O O . MET B 1 52 ? -8.109 -31.891 -33.969 1 89.5 52 MET B O 1
ATOM 4598 N N . LEU B 1 53 ? -6.652 -32.344 -35.625 1 89.69 53 LEU B N 1
ATOM 4599 C CA . LEU B 1 53 ? -5.785 -31.219 -35.281 1 89.69 53 LEU B CA 1
ATOM 4600 C C . LEU B 1 53 ? -6.473 -29.891 -35.562 1 89.69 53 LEU B C 1
ATOM 4602 O O . LEU B 1 53 ? -6.332 -28.938 -34.781 1 89.69 53 LEU B O 1
ATOM 4606 N N . LEU B 1 54 ? -7.191 -29.844 -36.625 1 91.81 54 LEU B N 1
ATOM 4607 C CA . LEU B 1 54 ? -7.941 -28.641 -36.969 1 91.81 54 LEU B CA 1
ATOM 4608 C C . LEU B 1 54 ? -9.047 -28.391 -35.938 1 91.81 54 LEU B C 1
ATOM 4610 O O . LEU B 1 54 ? -9.32 -27.25 -35.562 1 91.81 54 LEU B O 1
ATOM 4614 N N . ARG B 1 55 ? -9.641 -29.438 -35.531 1 91.06 55 ARG B N 1
ATOM 4615 C CA . ARG B 1 55 ? -10.648 -29.312 -34.469 1 91.06 55 ARG B CA 1
ATOM 4616 C C . ARG B 1 55 ? -10.008 -28.828 -33.156 1 91.06 55 ARG B C 1
ATOM 4618 O O . ARG B 1 55 ? -10.625 -28.078 -32.406 1 91.06 55 ARG B O 1
ATOM 4625 N N . TRP B 1 56 ? -8.82 -29.266 -32.906 1 89.19 56 TRP B N 1
ATOM 4626 C CA . TRP B 1 56 ? -8.055 -28.844 -31.75 1 89.19 56 TRP B CA 1
ATOM 4627 C C . TRP B 1 56 ? -7.805 -27.344 -31.766 1 89.19 56 TRP B C 1
ATOM 4629 O O . TRP B 1 56 ? -7.996 -26.656 -30.75 1 89.19 56 TRP B O 1
ATOM 4639 N N . PHE B 1 57 ? -7.48 -26.828 -32.906 1 91.12 57 PHE B N 1
ATOM 4640 C CA . PHE B 1 57 ? -7.207 -25.391 -33.031 1 91.12 57 PHE B CA 1
ATOM 4641 C C . PHE B 1 57 ? -8.5 -24.594 -32.969 1 91.12 57 PHE B C 1
ATOM 4643 O O . PHE B 1 57 ? -8.516 -23.469 -32.438 1 91.12 57 PHE B O 1
ATOM 4650 N N . ALA B 1 58 ? -9.57 -25.156 -33.438 1 92.38 58 ALA B N 1
ATOM 4651 C CA . ALA B 1 58 ? -10.859 -24.469 -33.375 1 92.38 58 ALA B CA 1
ATOM 4652 C C . ALA B 1 58 ? -11.375 -24.328 -31.953 1 92.38 58 ALA B C 1
ATOM 4654 O O . ALA B 1 58 ? -11.945 -23.312 -31.594 1 92.38 58 ALA B O 1
ATOM 4655 N N . VAL B 1 59 ? -11.164 -25.344 -31.141 1 91.75 59 VAL B N 1
ATOM 4656 C CA . VAL B 1 59 ? -11.648 -25.328 -29.766 1 91.75 59 VAL B CA 1
ATOM 4657 C C . VAL B 1 59 ? -10.711 -24.469 -28.906 1 91.75 59 VAL B C 1
ATOM 4659 O O . VAL B 1 59 ? -11.102 -24.016 -27.828 1 91.75 59 VAL B O 1
ATOM 4662 N N . ALA B 1 60 ? -9.461 -24.25 -29.344 1 92.25 60 ALA B N 1
ATOM 4663 C CA . ALA B 1 60 ? -8.461 -23.484 -28.609 1 92.25 60 ALA B CA 1
ATOM 4664 C C . ALA B 1 60 ? -8.898 -22.031 -28.438 1 92.25 60 ALA B C 1
ATOM 4666 O O . ALA B 1 60 ? -8.594 -21.406 -27.422 1 92.25 60 ALA B O 1
ATOM 4667 N N . ILE B 1 61 ? -9.594 -21.547 -29.375 1 92.56 61 ILE B N 1
ATOM 4668 C CA . ILE B 1 61 ? -9.977 -20.141 -29.359 1 92.56 61 ILE B CA 1
ATOM 4669 C C . ILE B 1 61 ? -10.969 -19.875 -28.219 1 92.56 61 ILE B C 1
ATOM 4671 O O . ILE B 1 61 ? -10.688 -19.094 -27.312 1 92.56 61 ILE B O 1
ATOM 4675 N N . PRO B 1 62 ? -12.094 -20.594 -28.172 1 92.19 62 PRO B N 1
ATOM 4676 C CA . PRO B 1 62 ? -12.992 -20.359 -27.031 1 92.19 62 PRO B CA 1
ATOM 4677 C C . PRO B 1 62 ? -12.383 -20.781 -25.703 1 92.19 62 PRO B C 1
ATOM 4679 O O . PRO B 1 62 ? -12.672 -20.172 -24.672 1 92.19 62 PRO B O 1
ATOM 4682 N N . ALA B 1 63 ? -11.531 -21.734 -25.672 1 91.31 63 ALA B N 1
ATOM 4683 C CA . ALA B 1 63 ? -10.914 -22.203 -24.422 1 91.31 63 ALA B CA 1
ATOM 4684 C C . ALA B 1 63 ? -9.984 -21.141 -23.844 1 91.31 63 ALA B C 1
ATOM 4686 O O . ALA B 1 63 ? -10.023 -20.859 -22.641 1 91.31 63 ALA B O 1
ATOM 4687 N N . THR B 1 64 ? -9.195 -20.531 -24.703 1 93.06 64 THR B N 1
ATOM 4688 C CA . THR B 1 64 ? -8.266 -19.516 -24.219 1 93.06 64 THR B CA 1
ATOM 4689 C C . THR B 1 64 ? -9.016 -18.234 -23.844 1 93.06 64 THR B C 1
ATOM 4691 O O . THR B 1 64 ? -8.617 -17.531 -22.922 1 93.06 64 THR B O 1
ATOM 4694 N N . PHE B 1 65 ? -10.078 -17.984 -24.516 1 94.06 65 PHE B N 1
ATOM 4695 C CA . PHE B 1 65 ? -10.898 -16.828 -24.141 1 94.06 65 PHE B CA 1
ATOM 4696 C C . PHE B 1 65 ? -11.523 -17.016 -22.766 1 94.06 65 PHE B C 1
ATOM 4698 O O . PHE B 1 65 ? -11.492 -16.109 -21.938 1 94.06 65 PHE B O 1
ATOM 4705 N N . ILE B 1 66 ? -12.031 -18.156 -22.531 1 92.62 66 ILE B N 1
ATOM 4706 C CA . ILE B 1 66 ? -12.68 -18.438 -21.266 1 92.62 66 ILE B CA 1
ATOM 4707 C C . ILE B 1 66 ? -11.656 -18.391 -20.141 1 92.62 66 ILE B C 1
ATOM 4709 O O . ILE B 1 66 ? -11.938 -17.875 -19.047 1 92.62 66 ILE B O 1
ATOM 4713 N N . ASN B 1 67 ? -10.484 -18.891 -20.359 1 90.06 67 ASN B N 1
ATOM 4714 C CA . ASN B 1 67 ? -9.438 -18.859 -19.344 1 90.06 67 ASN B CA 1
ATOM 4715 C C . ASN B 1 67 ? -9.031 -17.422 -19 1 90.06 67 ASN B C 1
ATOM 4717 O O . ASN B 1 67 ? -8.875 -17.078 -17.828 1 90.06 67 ASN B O 1
ATOM 4721 N N . SER B 1 68 ? -8.867 -16.656 -19.984 1 92.69 68 SER B N 1
ATOM 4722 C CA . SER B 1 68 ? -8.508 -15.258 -19.766 1 92.69 68 SER B CA 1
ATOM 4723 C C . SER B 1 68 ? -9.672 -14.477 -19.156 1 92.69 68 SER B C 1
ATOM 4725 O O . SER B 1 68 ? -9.461 -13.586 -18.328 1 92.69 68 SER B O 1
ATOM 4727 N N . ALA B 1 69 ? -10.828 -14.836 -19.609 1 93.62 69 ALA B N 1
ATOM 4728 C CA . ALA B 1 69 ? -12.023 -14.164 -19.094 1 93.62 69 ALA B CA 1
ATOM 4729 C C . ALA B 1 69 ? -12.219 -14.445 -17.609 1 93.62 69 ALA B C 1
ATOM 4731 O O . ALA B 1 69 ? -12.711 -13.586 -16.875 1 93.62 69 ALA B O 1
ATOM 4732 N N . ILE B 1 70 ? -11.836 -15.539 -17.141 1 92 70 ILE B N 1
ATOM 4733 C CA . ILE B 1 70 ? -11.969 -15.883 -15.734 1 92 70 ILE B CA 1
ATOM 4734 C C . ILE B 1 70 ? -11.109 -14.953 -14.883 1 92 70 ILE B C 1
ATOM 4736 O O . ILE B 1 70 ? -11.57 -14.414 -13.875 1 92 70 ILE B O 1
ATOM 4740 N N . ARG B 1 71 ? -9.883 -14.805 -15.312 1 91.75 71 ARG B N 1
ATOM 4741 C CA . ARG B 1 71 ? -8.992 -13.914 -14.586 1 91.75 71 ARG B CA 1
ATOM 4742 C C . ARG B 1 71 ? -9.508 -12.477 -14.625 1 91.75 71 ARG B C 1
ATOM 4744 O O . ARG B 1 71 ? -9.445 -11.766 -13.617 1 91.75 71 ARG B O 1
ATOM 4751 N N . PHE B 1 72 ? -9.992 -12.109 -15.758 1 94.12 72 PHE B N 1
ATOM 4752 C CA . PHE B 1 72 ? -10.562 -10.781 -15.93 1 94.12 72 PHE B CA 1
ATOM 4753 C C . PHE B 1 72 ? -11.766 -10.586 -15.008 1 94.12 72 PHE B C 1
ATOM 4755 O O . PHE B 1 72 ? -11.867 -9.562 -14.328 1 94.12 72 PHE B O 1
ATOM 4762 N N . LEU B 1 73 ? -12.641 -11.531 -15.055 1 93.19 73 LEU B N 1
ATOM 4763 C CA . LEU B 1 73 ? -13.852 -11.43 -14.258 1 93.19 73 LEU B CA 1
ATOM 4764 C C . LEU B 1 73 ? -13.523 -11.469 -12.766 1 93.19 73 LEU B C 1
ATOM 4766 O O . LEU B 1 73 ? -14.203 -10.828 -11.961 1 93.19 73 LEU B O 1
ATOM 4770 N N . GLU B 1 74 ? -12.523 -12.195 -12.367 1 92.88 74 GLU B N 1
ATOM 4771 C CA . GLU B 1 74 ? -12.07 -12.203 -10.977 1 92.88 74 GLU B CA 1
ATOM 4772 C C . GLU B 1 74 ? -11.617 -10.82 -10.539 1 92.88 74 GLU B C 1
ATOM 4774 O O . GLU B 1 74 ? -12 -10.352 -9.461 1 92.88 74 GLU B O 1
ATOM 4779 N N . CYS B 1 75 ? -10.836 -10.18 -11.367 1 93.56 75 CYS B N 1
ATOM 4780 C CA . CYS B 1 75 ? -10.344 -8.844 -11.047 1 93.56 75 CYS B CA 1
ATOM 4781 C C . CYS B 1 75 ? -11.492 -7.836 -11.023 1 93.56 75 CYS B C 1
ATOM 4783 O O . CYS B 1 75 ? -11.531 -6.957 -10.164 1 93.56 75 CYS B O 1
ATOM 4785 N N . LYS B 1 76 ? -12.375 -8.039 -12 1 93.88 76 LYS B N 1
ATOM 4786 C CA . LYS B 1 76 ? -13.516 -7.137 -12.078 1 93.88 76 LYS B CA 1
ATOM 4787 C C . LYS B 1 76 ? -14.422 -7.301 -10.859 1 93.88 76 LYS B C 1
ATOM 4789 O O . LYS B 1 76 ? -15 -6.328 -10.367 1 93.88 76 LYS B O 1
ATOM 4794 N N . LEU B 1 77 ? -14.578 -8.477 -10.453 1 92.25 77 LEU B N 1
ATOM 4795 C CA . LEU B 1 77 ? -15.383 -8.742 -9.266 1 92.25 77 LEU B CA 1
ATOM 4796 C C . LEU B 1 77 ? -14.742 -8.125 -8.023 1 92.25 77 LEU B C 1
ATOM 4798 O O . LEU B 1 77 ? -15.438 -7.527 -7.195 1 92.25 77 LEU B O 1
ATOM 4802 N N . ALA B 1 78 ? -13.453 -8.312 -7.867 1 93.75 78 ALA B N 1
ATOM 4803 C CA . ALA B 1 78 ? -12.727 -7.711 -6.75 1 93.75 78 ALA B CA 1
ATOM 4804 C C . ALA B 1 78 ? -12.914 -6.199 -6.73 1 93.75 78 ALA B C 1
ATOM 4806 O O . ALA B 1 78 ? -13.148 -5.609 -5.672 1 93.75 78 ALA B O 1
ATOM 4807 N N . LEU B 1 79 ? -12.852 -5.621 -7.906 1 93.44 79 LEU B N 1
ATOM 4808 C CA . LEU B 1 79 ? -12.969 -4.172 -8.023 1 93.44 79 LEU B CA 1
ATOM 4809 C C . LEU B 1 79 ? -14.391 -3.717 -7.719 1 93.44 79 LEU B C 1
ATOM 4811 O O . LEU B 1 79 ? -14.586 -2.662 -7.113 1 93.44 79 LEU B O 1
ATOM 4815 N N . ALA B 1 80 ? -15.336 -4.441 -8.156 1 92.62 80 ALA B N 1
ATOM 4816 C CA . ALA B 1 80 ? -16.734 -4.109 -7.879 1 92.62 80 ALA B CA 1
ATOM 4817 C C . ALA B 1 80 ? -17.031 -4.172 -6.383 1 92.62 80 ALA B C 1
ATOM 4819 O O . ALA B 1 80 ? -17.703 -3.291 -5.84 1 92.62 80 ALA B O 1
ATOM 4820 N N . PHE B 1 81 ? -16.547 -5.207 -5.734 1 93.25 81 PHE B N 1
ATOM 4821 C CA . PHE B 1 81 ? -16.703 -5.312 -4.289 1 93.25 81 PHE B CA 1
ATOM 4822 C C . PHE B 1 81 ? -16.016 -4.145 -3.588 1 93.25 81 PHE B C 1
ATOM 4824 O O . PHE B 1 81 ? -16.547 -3.588 -2.629 1 93.25 81 PHE B O 1
ATOM 4831 N N . ARG B 1 82 ? -14.859 -3.857 -4.094 1 93.75 82 ARG B N 1
ATOM 4832 C CA . ARG B 1 82 ? -14.094 -2.764 -3.506 1 93.75 82 ARG B CA 1
ATOM 4833 C C . ARG B 1 82 ? -14.844 -1.441 -3.631 1 93.75 82 ARG B C 1
ATOM 4835 O O . ARG B 1 82 ? -14.93 -0.676 -2.668 1 93.75 82 ARG B O 1
ATOM 4842 N N . SER B 1 83 ? -15.398 -1.182 -4.797 1 93.75 83 SER B N 1
ATOM 4843 C CA . SER B 1 83 ? -16.109 0.069 -5.039 1 93.75 83 SER B CA 1
ATOM 4844 C C . SER B 1 83 ? -17.328 0.191 -4.137 1 93.75 83 SER B C 1
ATOM 4846 O O . SER B 1 83 ? -17.594 1.263 -3.59 1 93.75 83 SER B O 1
ATOM 4848 N N . ARG B 1 84 ? -18.016 -0.826 -3.943 1 92.19 84 ARG B N 1
ATOM 4849 C CA . ARG B 1 84 ? -19.188 -0.812 -3.08 1 92.19 84 ARG B CA 1
ATOM 4850 C C . ARG B 1 84 ? -18.797 -0.597 -1.622 1 92.19 84 ARG B C 1
ATOM 4852 O O . ARG B 1 84 ? -19.438 0.173 -0.908 1 92.19 84 ARG B O 1
ATOM 4859 N N . LEU B 1 85 ? -17.797 -1.32 -1.226 1 93.44 85 LEU B N 1
ATOM 4860 C CA . LEU B 1 85 ? -17.359 -1.21 0.164 1 93.44 85 LEU B CA 1
ATOM 4861 C C . LEU B 1 85 ? -16.766 0.168 0.442 1 93.44 85 LEU B C 1
ATOM 4863 O O . LEU B 1 85 ? -16.969 0.722 1.527 1 93.44 85 LEU B O 1
ATOM 4867 N N . VAL B 1 86 ? -16.031 0.697 -0.521 1 94.19 86 VAL B N 1
ATOM 4868 C CA . VAL B 1 86 ? -15.445 2.027 -0.379 1 94.19 86 VAL B CA 1
ATOM 4869 C C . VAL B 1 86 ? -16.562 3.07 -0.28 1 94.19 86 VAL B C 1
ATOM 4871 O O . VAL B 1 86 ? -16.5 3.969 0.563 1 94.19 86 VAL B O 1
ATOM 4874 N N . ASP B 1 87 ? -17.547 2.93 -1.127 1 92.62 87 ASP B N 1
ATOM 4875 C CA . ASP B 1 87 ? -18.672 3.855 -1.091 1 92.62 87 ASP B CA 1
ATOM 4876 C C . ASP B 1 87 ? -19.391 3.793 0.255 1 92.62 87 ASP B C 1
ATOM 4878 O O . ASP B 1 87 ? -19.75 4.828 0.819 1 92.62 87 ASP B O 1
ATOM 4882 N N . HIS B 1 88 ? -19.547 2.646 0.756 1 93.31 88 HIS B N 1
ATOM 4883 C CA . HIS B 1 88 ? -20.172 2.475 2.057 1 93.31 88 HIS B CA 1
ATOM 4884 C C . HIS B 1 88 ? -19.312 3.049 3.174 1 93.31 88 HIS B C 1
ATOM 4886 O O . HIS B 1 88 ? -19.812 3.74 4.062 1 93.31 88 HIS B O 1
ATOM 4892 N N . ALA B 1 89 ? -18.078 2.756 3.146 1 94.25 89 ALA B N 1
ATOM 4893 C CA . ALA B 1 89 ? -17.141 3.232 4.168 1 94.25 89 ALA B CA 1
ATOM 4894 C C . ALA B 1 89 ? -17.047 4.754 4.148 1 94.25 89 ALA B C 1
ATOM 4896 O O . ALA B 1 89 ? -17 5.395 5.203 1 94.25 89 ALA B O 1
ATOM 4897 N N . TYR B 1 90 ? -17 5.305 2.924 1 94.06 90 TYR B N 1
ATOM 4898 C CA . TYR B 1 90 ? -16.969 6.758 2.807 1 94.06 90 TYR B CA 1
ATOM 4899 C C . TYR B 1 90 ? -18.234 7.379 3.375 1 94.06 90 TYR B C 1
ATOM 4901 O O . TYR B 1 90 ? -18.188 8.414 4.043 1 94.06 90 TYR B O 1
ATOM 4909 N N . GLY B 1 91 ? -19.344 6.789 3.107 1 92.38 91 GLY B N 1
ATOM 4910 C CA . GLY B 1 91 ? -20.594 7.262 3.662 1 92.38 91 GLY B CA 1
ATOM 4911 C C . GLY B 1 91 ? -20.609 7.293 5.18 1 92.38 91 GLY B C 1
ATOM 4912 O O . GLY B 1 91 ? -21.109 8.25 5.781 1 92.38 91 GLY B O 1
ATOM 4913 N N . LEU B 1 92 ? -20.016 6.316 5.754 1 92.69 92 LEU B N 1
ATOM 4914 C CA . LEU B 1 92 ? -19.953 6.246 7.211 1 92.69 92 LEU B CA 1
ATOM 4915 C C . LEU B 1 92 ? -18.906 7.215 7.75 1 92.69 92 LEU B C 1
ATOM 4917 O O . LEU B 1 92 ? -19.125 7.883 8.758 1 92.69 92 LEU B O 1
ATOM 4921 N N . TYR B 1 93 ? -17.812 7.312 7.074 1 93.25 93 TYR B N 1
ATOM 4922 C CA . TYR B 1 93 ? -16.656 8.086 7.531 1 93.25 93 TYR B CA 1
ATOM 4923 C C . TYR B 1 93 ? -16.969 9.578 7.492 1 93.25 93 TYR B C 1
ATOM 4925 O O . TYR B 1 93 ? -16.484 10.336 8.344 1 93.25 93 TYR B O 1
ATOM 4933 N N . PHE B 1 94 ? -17.812 10.016 6.523 1 92.44 94 PHE B N 1
ATOM 4934 C CA . PHE B 1 94 ? -18.078 11.445 6.383 1 92.44 94 PHE B CA 1
ATOM 4935 C C . PHE B 1 94 ? -19.453 11.805 6.914 1 92.44 94 PHE B C 1
ATOM 4937 O O . PHE B 1 94 ? -19.875 12.961 6.816 1 92.44 94 PHE B O 1
ATOM 4944 N N . ASN B 1 95 ? -20.016 10.812 7.512 1 89.38 95 ASN B N 1
ATOM 4945 C CA . ASN B 1 95 ? -21.281 11.07 8.18 1 89.38 95 ASN B CA 1
ATOM 4946 C C . ASN B 1 95 ? -21.078 11.578 9.602 1 89.38 95 ASN B C 1
ATOM 4948 O O . ASN B 1 95 ? -20.219 11.07 10.328 1 89.38 95 ASN B O 1
ATOM 4952 N N . ASP B 1 96 ? -21.75 12.625 9.961 1 86.31 96 ASP B N 1
ATOM 4953 C CA . ASP B 1 96 ? -21.766 13.172 11.312 1 86.31 96 ASP B CA 1
ATOM 4954 C C . ASP B 1 96 ? -20.344 13.445 11.812 1 86.31 96 ASP B C 1
ATOM 4956 O O . ASP B 1 96 ? -20 13.102 12.953 1 86.31 96 ASP B O 1
ATOM 4960 N N . GLN B 1 97 ? -19.516 13.836 10.961 1 87.75 97 GLN B N 1
ATOM 4961 C CA . GLN B 1 97 ? -18.141 14.234 11.289 1 87.75 97 GLN B CA 1
ATOM 4962 C C . GLN B 1 97 ? -17.375 13.086 11.93 1 87.75 97 GLN B C 1
ATOM 4964 O O . GLN B 1 97 ? -16.578 13.305 12.844 1 87.75 97 GLN B O 1
ATOM 4969 N N . THR B 1 98 ? -17.641 11.906 11.531 1 91.12 98 THR B N 1
ATOM 4970 C CA . THR B 1 98 ? -16.969 10.719 12.055 1 91.12 98 THR B CA 1
ATOM 4971 C C . THR B 1 98 ? -15.477 10.773 11.766 1 91.12 98 THR B C 1
ATOM 4973 O O . THR B 1 98 ? -14.672 10.273 12.562 1 91.12 98 THR B O 1
ATOM 4976 N N . TYR B 1 99 ? -15.055 11.406 10.664 1 90.69 99 TYR B N 1
ATOM 4977 C CA . TYR B 1 99 ? -13.641 11.508 10.336 1 90.69 99 TYR B CA 1
ATOM 4978 C C . TYR B 1 99 ? -12.875 12.242 11.438 1 90.69 99 TYR B C 1
ATOM 4980 O O . TYR B 1 99 ? -11.695 11.977 11.664 1 90.69 99 TYR B O 1
ATOM 4988 N N . TYR B 1 100 ? -13.555 13.148 12.102 1 88.88 100 TYR B N 1
ATOM 4989 C CA . TYR B 1 100 ? -12.945 13.867 13.219 1 88.88 100 TYR B CA 1
ATOM 4990 C C . TYR B 1 100 ? -13.008 13.031 14.5 1 88.88 100 TYR B C 1
ATOM 4992 O O . TYR B 1 100 ? -12.016 12.906 15.219 1 88.88 100 TYR B O 1
ATOM 5000 N N . ARG B 1 101 ? -14.109 12.477 14.758 1 88.56 101 ARG B N 1
ATOM 5001 C CA . ARG B 1 101 ? -14.367 11.773 16.016 1 88.56 101 ARG B CA 1
ATOM 5002 C C . ARG B 1 101 ? -13.484 10.539 16.141 1 88.56 101 ARG B C 1
ATOM 5004 O O . ARG B 1 101 ? -13.023 10.211 17.25 1 88.56 101 ARG B O 1
ATOM 5011 N N . VAL B 1 102 ? -13.25 9.914 15.062 1 88.75 102 VAL B N 1
ATOM 5012 C CA . VAL B 1 102 ? -12.453 8.695 15.094 1 88.75 102 VAL B CA 1
ATOM 5013 C C . VAL B 1 102 ? -11 9.023 15.406 1 88.75 102 VAL B C 1
ATOM 5015 O O . VAL B 1 102 ? -10.32 8.266 16.109 1 88.75 102 VAL B O 1
ATOM 5018 N N . SER B 1 103 ? -10.531 10.062 14.922 1 81.75 103 SER B N 1
ATOM 5019 C CA . SER B 1 103 ? -9.125 10.422 15.062 1 81.75 103 SER B CA 1
ATOM 5020 C C . SER B 1 103 ? -8.859 11.141 16.375 1 81.75 103 SER B C 1
ATOM 5022 O O . SER B 1 103 ? -7.766 11.047 16.938 1 81.75 103 SER B O 1
ATOM 5024 N N . ASN B 1 104 ? -9.906 11.797 16.938 1 79.56 104 ASN B N 1
ATOM 5025 C CA . ASN B 1 104 ? -9.633 12.68 18.078 1 79.56 104 ASN B CA 1
ATOM 5026 C C . ASN B 1 104 ? -10.336 12.195 19.344 1 79.56 104 ASN B C 1
ATOM 5028 O O . ASN B 1 104 ? -9.875 12.477 20.453 1 79.56 104 ASN B O 1
ATOM 5032 N N . LEU B 1 105 ? -11.453 11.578 19.188 1 82.75 105 LEU B N 1
ATOM 5033 C CA . LEU B 1 105 ? -12.234 11.219 20.359 1 82.75 105 LEU B CA 1
ATOM 5034 C C . LEU B 1 105 ? -12.109 9.734 20.672 1 82.75 105 LEU B C 1
ATOM 5036 O O . LEU B 1 105 ? -12.43 9.289 21.766 1 82.75 105 LEU B O 1
ATOM 5040 N N . ASP B 1 106 ? -11.641 8.992 19.641 1 85.12 106 ASP B N 1
ATOM 5041 C CA . ASP B 1 106 ? -11.5 7.547 19.797 1 85.12 106 ASP B CA 1
ATOM 5042 C C . ASP B 1 106 ? -10.062 7.102 19.516 1 85.12 106 ASP B C 1
ATOM 5044 O O . ASP B 1 106 ? -9.328 7.785 18.797 1 85.12 106 ASP B O 1
ATOM 5048 N N . GLY B 1 107 ? -9.656 5.945 20.188 1 79.06 107 GLY B N 1
ATOM 5049 C CA . GLY B 1 107 ? -8.289 5.488 20.031 1 79.06 107 GLY B CA 1
ATOM 5050 C C . GLY B 1 107 ? -8.188 4.098 19.438 1 79.06 107 GLY B C 1
ATOM 5051 O O . GLY B 1 107 ? -7.102 3.525 19.359 1 79.06 107 GLY B O 1
ATOM 5052 N N . ARG B 1 108 ? -9.234 3.51 18.938 1 84.69 108 ARG B N 1
ATOM 5053 C CA . ARG B 1 108 ? -9.227 2.125 18.469 1 84.69 108 ARG B CA 1
ATOM 5054 C C . ARG B 1 108 ? -8.625 2.014 17.078 1 84.69 108 ARG B C 1
ATOM 5056 O O . ARG B 1 108 ? -7.891 1.066 16.781 1 84.69 108 ARG B O 1
ATOM 5063 N N . VAL B 1 109 ? -8.891 3.068 16.219 1 84.62 109 VAL B N 1
ATOM 5064 C CA . VAL B 1 109 ? -8.398 3.025 14.836 1 84.62 109 VAL B CA 1
ATOM 5065 C C . VAL B 1 109 ? -7.289 4.059 14.656 1 84.62 109 VAL B C 1
ATOM 5067 O O . VAL B 1 109 ? -7.551 5.262 14.633 1 84.62 109 VAL B O 1
ATOM 5070 N N . GLU B 1 110 ? -6.004 3.75 14.547 1 76.81 110 GLU B N 1
ATOM 5071 C CA . GLU B 1 110 ? -4.883 4.684 14.453 1 76.81 110 GLU B CA 1
ATOM 5072 C C . GLU B 1 110 ? -4.559 5.008 13 1 76.81 110 GLU B C 1
ATOM 5074 O O . GLU B 1 110 ? -4.121 6.121 12.688 1 76.81 110 GLU B O 1
ATOM 5079 N N . ASN B 1 111 ? -4.77 4.223 12.039 1 82.75 111 ASN B N 1
ATOM 5080 C CA . ASN B 1 111 ? -4.41 4.426 10.641 1 82.75 111 ASN B CA 1
ATOM 5081 C C . ASN B 1 111 ? -5.598 4.18 9.719 1 82.75 111 ASN B C 1
ATOM 5083 O O . ASN B 1 111 ? -5.547 3.305 8.852 1 82.75 111 ASN B O 1
ATOM 5087 N N . ALA B 1 112 ? -6.539 5.199 9.82 1 86.81 112 ALA B N 1
ATOM 5088 C CA . ALA B 1 112 ? -7.777 5.047 9.062 1 86.81 112 ALA B CA 1
ATOM 5089 C C . ALA B 1 112 ? -7.512 5.109 7.559 1 86.81 112 ALA B C 1
ATOM 5091 O O . ALA B 1 112 ? -8.219 4.48 6.77 1 86.81 112 ALA B O 1
ATOM 5092 N N . ASP B 1 113 ? -6.426 5.887 7.152 1 87.44 113 ASP B N 1
ATOM 5093 C CA . ASP B 1 113 ? -6.102 6.004 5.734 1 87.44 113 ASP B CA 1
ATOM 5094 C C . ASP B 1 113 ? -5.691 4.656 5.152 1 87.44 113 ASP B C 1
ATOM 5096 O O . ASP B 1 113 ? -6.117 4.289 4.055 1 87.44 113 ASP B O 1
ATOM 5100 N N . HIS B 1 114 ? -4.898 3.957 5.93 1 88.5 114 HIS B N 1
ATOM 5101 C CA . HIS B 1 114 ? -4.461 2.641 5.48 1 88.5 114 HIS B CA 1
ATOM 5102 C C . HIS B 1 114 ? -5.629 1.658 5.441 1 88.5 114 HIS B C 1
ATOM 5104 O O . HIS B 1 114 ? -5.723 0.84 4.523 1 88.5 114 HIS B O 1
ATOM 5110 N N . CYS B 1 115 ? -6.496 1.697 6.418 1 89.81 115 CYS B N 1
ATOM 5111 C CA . CYS B 1 115 ? -7.637 0.792 6.484 1 89.81 115 CYS B CA 1
ATOM 5112 C C . CYS B 1 115 ? -8.609 1.049 5.336 1 89.81 115 CYS B C 1
ATOM 5114 O O . CYS B 1 115 ? -9.109 0.108 4.723 1 89.81 115 CYS B O 1
ATOM 5116 N N . LEU B 1 116 ? -8.812 2.32 5.023 1 92.25 116 LEU B N 1
ATOM 5117 C CA . LEU B 1 116 ? -9.781 2.711 4.004 1 92.25 116 LEU B CA 1
ATOM 5118 C C . LEU B 1 116 ? -9.234 2.441 2.605 1 92.25 116 LEU B C 1
ATOM 5120 O O . LEU B 1 116 ? -9.977 2.543 1.621 1 92.25 116 LEU B O 1
ATOM 5124 N N . THR B 1 117 ? -7.93 2.115 2.477 1 92 117 THR B N 1
ATOM 5125 C CA . THR B 1 117 ? -7.367 1.874 1.153 1 92 117 THR B CA 1
ATOM 5126 C C . THR B 1 117 ? -6.836 0.448 1.044 1 92 117 THR B C 1
ATOM 5128 O O . THR B 1 117 ? -7.547 -0.453 0.597 1 92 117 THR B O 1
ATOM 5131 N N . ASP B 1 118 ? -5.676 0.164 1.694 1 90.56 118 ASP B N 1
ATOM 5132 C CA . ASP B 1 118 ? -4.957 -1.091 1.502 1 90.56 118 ASP B CA 1
ATOM 5133 C C . ASP B 1 118 ? -5.727 -2.264 2.109 1 90.56 118 ASP B C 1
ATOM 5135 O O . ASP B 1 118 ? -5.789 -3.342 1.517 1 90.56 118 ASP B O 1
ATOM 5139 N N . ASP B 1 119 ? -6.309 -2.094 3.262 1 91.25 119 ASP B N 1
ATOM 5140 C CA . ASP B 1 119 ? -7.016 -3.193 3.912 1 91.25 119 ASP B CA 1
ATOM 5141 C C . ASP B 1 119 ? -8.25 -3.602 3.113 1 91.25 119 ASP B C 1
ATOM 5143 O O . ASP B 1 119 ? -8.516 -4.793 2.928 1 91.25 119 ASP B O 1
ATOM 5147 N N . ILE B 1 120 ? -9.039 -2.609 2.695 1 93.69 120 ILE B N 1
ATOM 5148 C CA . ILE B 1 120 ? -10.234 -2.9 1.911 1 93.69 120 ILE B CA 1
ATOM 5149 C C . ILE B 1 120 ? -9.836 -3.598 0.611 1 93.69 120 ILE B C 1
ATOM 5151 O O . ILE B 1 120 ? -10.484 -4.566 0.198 1 93.69 120 ILE B O 1
ATOM 5155 N N . SER B 1 121 ? -8.789 -3.096 0.001 1 93.62 121 SER B N 1
ATOM 5156 C CA . SER B 1 121 ? -8.32 -3.688 -1.244 1 93.62 121 SER B CA 1
ATOM 5157 C C . SER B 1 121 ? -7.879 -5.133 -1.037 1 93.62 121 SER B C 1
ATOM 5159 O O . SER B 1 121 ? -8.242 -6.016 -1.821 1 93.62 121 SER B O 1
ATOM 5161 N N . ALA B 1 122 ? -7.098 -5.348 0.011 1 92.75 122 ALA B N 1
ATOM 5162 C CA . ALA B 1 122 ? -6.629 -6.699 0.302 1 92.75 122 ALA B CA 1
ATOM 5163 C C . ALA B 1 122 ? -7.797 -7.633 0.609 1 92.75 122 ALA B C 1
ATOM 5165 O O . ALA B 1 122 ? -7.82 -8.781 0.153 1 92.75 122 ALA B O 1
ATOM 5166 N N . PHE B 1 123 ? -8.82 -7.164 1.362 1 94.62 123 PHE B N 1
ATOM 5167 C CA . PHE B 1 123 ? -9.984 -7.945 1.742 1 94.62 123 PHE B CA 1
ATOM 5168 C C . PHE B 1 123 ? -10.797 -8.344 0.513 1 94.62 123 PHE B C 1
ATOM 5170 O O . PHE B 1 123 ? -11.094 -9.523 0.317 1 94.62 123 PHE B O 1
ATOM 5177 N N . THR B 1 124 ? -11.125 -7.43 -0.352 1 94.12 124 THR B N 1
ATOM 5178 C CA . THR B 1 124 ? -11.977 -7.699 -1.503 1 94.12 124 THR B CA 1
ATOM 5179 C C . THR B 1 124 ? -11.242 -8.555 -2.531 1 94.12 124 THR B C 1
ATOM 5181 O O . THR B 1 124 ? -11.852 -9.406 -3.186 1 94.12 124 THR B O 1
ATOM 5184 N N . SER B 1 125 ? -9.914 -8.312 -2.709 1 93.94 125 SER B N 1
ATOM 5185 C CA . SER B 1 125 ? -9.133 -9.148 -3.611 1 93.94 125 SER B CA 1
ATOM 5186 C C . SER B 1 125 ? -9.078 -10.586 -3.119 1 93.94 125 SER B C 1
ATOM 5188 O O . SER B 1 125 ? -9.164 -11.523 -3.918 1 93.94 125 SER B O 1
ATOM 5190 N N . SER B 1 126 ? -8.922 -10.719 -1.851 1 92.69 126 SER B N 1
ATOM 5191 C CA . SER B 1 126 ? -8.859 -12.062 -1.269 1 92.69 126 SER B CA 1
ATOM 5192 C C . SER B 1 126 ? -10.195 -12.781 -1.409 1 92.69 126 SER B C 1
ATOM 5194 O O . SER B 1 126 ? -10.234 -13.984 -1.684 1 92.69 126 SER B O 1
ATOM 5196 N N . VAL B 1 127 ? -11.336 -12.109 -1.228 1 92.56 127 VAL B N 1
ATOM 5197 C CA . VAL B 1 127 ? -12.664 -12.703 -1.358 1 92.56 127 VAL B CA 1
ATOM 5198 C C . VAL B 1 127 ? -12.883 -13.18 -2.793 1 92.56 127 VAL B C 1
ATOM 5200 O O . VAL B 1 127 ? -13.328 -14.305 -3.02 1 92.56 127 VAL B O 1
ATOM 5203 N N . ALA B 1 128 ? -12.586 -12.297 -3.729 1 91.88 128 ALA B N 1
ATOM 5204 C CA . ALA B 1 128 ? -12.758 -12.648 -5.137 1 91.88 128 ALA B CA 1
ATOM 5205 C C . ALA B 1 128 ? -11.844 -13.805 -5.531 1 91.88 128 ALA B C 1
ATOM 5207 O O . ALA B 1 128 ? -12.25 -14.711 -6.262 1 91.88 128 ALA B O 1
ATOM 5208 N N . HIS B 1 129 ? -10.609 -13.742 -5.039 1 90.12 129 HIS B N 1
ATOM 5209 C CA . HIS B 1 129 ? -9.633 -14.781 -5.332 1 90.12 129 HIS B CA 1
ATOM 5210 C C . HIS B 1 129 ? -10.078 -16.125 -4.766 1 90.12 129 HIS B C 1
ATOM 5212 O O . HIS B 1 129 ? -9.992 -17.156 -5.441 1 90.12 129 HIS B O 1
ATOM 5218 N N . LEU B 1 130 ? -10.508 -16.141 -3.549 1 89.62 130 LEU B N 1
ATOM 5219 C CA . LEU B 1 130 ? -10.938 -17.375 -2.889 1 89.62 130 LEU B CA 1
ATOM 5220 C C . LEU B 1 130 ? -12.141 -17.984 -3.602 1 89.62 130 LEU B C 1
ATOM 5222 O O . LEU B 1 130 ? -12.242 -19.203 -3.719 1 89.62 130 LEU B O 1
ATOM 5226 N N . TYR B 1 131 ? -13.047 -17.141 -4.062 1 88.44 131 TYR B N 1
ATOM 5227 C CA . TYR B 1 131 ? -14.203 -17.641 -4.801 1 88.44 131 TYR B CA 1
ATOM 5228 C C . TYR B 1 131 ? -13.766 -18.438 -6.027 1 88.44 131 TYR B C 1
ATOM 5230 O O . TYR B 1 131 ? -14.242 -19.547 -6.258 1 88.44 131 TYR B O 1
ATOM 5238 N N . SER B 1 132 ? -12.875 -17.859 -6.742 1 85.19 132 SER B N 1
ATOM 5239 C CA . SER B 1 132 ? -12.383 -18.5 -7.953 1 85.19 132 SER B CA 1
ATOM 5240 C C . SER B 1 132 ? -11.594 -19.766 -7.621 1 85.19 132 SER B C 1
ATOM 5242 O O . SER B 1 132 ? -11.688 -20.766 -8.328 1 85.19 132 SER B O 1
ATOM 5244 N N . HIS B 1 133 ? -10.852 -19.75 -6.543 1 84.31 133 HIS B N 1
ATOM 5245 C CA . HIS B 1 133 ? -9.93 -20.828 -6.223 1 84.31 133 HIS B CA 1
ATOM 5246 C C . HIS B 1 133 ? -10.641 -21.969 -5.504 1 84.31 133 HIS B C 1
ATOM 5248 O O . HIS B 1 133 ? -10.102 -23.078 -5.398 1 84.31 133 HIS B O 1
ATOM 5254 N N . ILE B 1 134 ? -11.852 -21.734 -5.027 1 87 134 ILE B N 1
ATOM 5255 C CA . ILE B 1 134 ? -12.609 -22.797 -4.383 1 87 134 ILE B CA 1
ATOM 5256 C C . ILE B 1 134 ? -13.602 -23.406 -5.379 1 87 134 ILE B C 1
ATOM 5258 O O . ILE B 1 134 ? -13.789 -24.625 -5.418 1 87 134 ILE B O 1
ATOM 5262 N N . THR B 1 135 ? -14.18 -22.609 -6.195 1 85.31 135 THR B N 1
ATOM 5263 C CA . THR B 1 135 ? -15.258 -23.047 -7.074 1 85.31 135 THR B CA 1
ATOM 5264 C C . THR B 1 135 ? -14.711 -23.953 -8.18 1 85.31 135 THR B C 1
ATOM 5266 O O . THR B 1 135 ? -15.305 -24.984 -8.492 1 85.31 135 THR B O 1
ATOM 5269 N N . LYS B 1 136 ? -13.531 -23.625 -8.719 1 82.75 136 LYS B N 1
ATOM 5270 C CA . LYS B 1 136 ? -12.969 -24.438 -9.797 1 82.75 136 LYS B CA 1
ATOM 5271 C C . LYS B 1 136 ? -12.625 -25.844 -9.328 1 82.75 136 LYS B C 1
ATOM 5273 O O . LYS B 1 136 ? -13.055 -26.828 -9.93 1 82.75 136 LYS B O 1
ATOM 5278 N N . PRO B 1 137 ? -11.93 -25.922 -8.242 1 82.81 137 PRO B N 1
ATOM 5279 C CA . PRO B 1 137 ? -11.602 -27.266 -7.77 1 82.81 137 PRO B CA 1
ATOM 5280 C C . PRO B 1 137 ? -12.844 -28.062 -7.363 1 82.81 137 PRO B C 1
ATOM 5282 O O . PRO B 1 137 ? -12.859 -29.297 -7.488 1 82.81 137 PRO B O 1
ATOM 5285 N N . LEU B 1 138 ? -13.867 -27.391 -6.93 1 84.88 138 LEU B N 1
ATOM 5286 C CA . LEU B 1 138 ? -15.117 -28.078 -6.594 1 84.88 138 LEU B CA 1
ATOM 5287 C C . LEU B 1 138 ? -15.75 -28.688 -7.84 1 84.88 138 LEU B C 1
ATOM 5289 O O . LEU B 1 138 ? -16.203 -29.828 -7.816 1 84.88 138 LEU B O 1
ATOM 5293 N N . PHE B 1 139 ? -15.727 -27.938 -8.883 1 82.75 139 PHE B N 1
ATOM 5294 C CA . PHE B 1 139 ? -16.25 -28.453 -10.148 1 82.75 139 PHE B CA 1
ATOM 5295 C C . PHE B 1 139 ? -15.383 -29.594 -10.672 1 82.75 139 PHE B C 1
ATOM 5297 O O . PHE B 1 139 ? -15.898 -30.578 -11.18 1 82.75 139 PHE B O 1
ATOM 5304 N N . ASP B 1 140 ? -14.07 -29.422 -10.469 1 76.81 140 ASP B N 1
ATOM 5305 C CA . ASP B 1 140 ? -13.156 -30.469 -10.914 1 76.81 140 ASP B CA 1
ATOM 5306 C C . ASP B 1 140 ? -13.344 -31.75 -10.109 1 76.81 140 ASP B C 1
ATOM 5308 O O . ASP B 1 140 ? -13.328 -32.844 -10.672 1 76.81 140 ASP B O 1
ATOM 5312 N N . CYS B 1 141 ? -13.5 -31.625 -8.852 1 78.12 141 CYS B N 1
ATOM 5313 C CA . CYS B 1 141 ? -13.727 -32.781 -7.996 1 78.12 141 CYS B CA 1
ATOM 5314 C C . CYS B 1 141 ? -15.023 -33.5 -8.375 1 78.12 141 CYS B C 1
ATOM 5316 O O . CYS B 1 141 ? -15.062 -34.719 -8.43 1 78.12 141 CYS B O 1
ATOM 5318 N N . ALA B 1 142 ? -16.078 -32.781 -8.688 1 78.44 142 ALA B N 1
ATOM 5319 C CA . ALA B 1 142 ? -17.359 -33.344 -9.078 1 78.44 142 ALA B CA 1
ATOM 5320 C C . ALA B 1 142 ? -17.234 -34.125 -10.383 1 78.44 142 ALA B C 1
ATOM 5322 O O . ALA B 1 142 ? -17.75 -35.25 -10.508 1 78.44 142 ALA B O 1
ATOM 5323 N N . LEU B 1 143 ? -16.516 -33.625 -11.242 1 73.5 143 LEU B N 1
ATOM 5324 C CA . LEU B 1 143 ? -16.359 -34.25 -12.547 1 73.5 143 LEU B CA 1
ATOM 5325 C C . LEU B 1 143 ? -15.531 -35.531 -12.438 1 73.5 143 LEU B C 1
ATOM 5327 O O . LEU B 1 143 ? -15.836 -36.531 -13.094 1 73.5 143 LEU B O 1
ATOM 5331 N N . VAL B 1 144 ? -14.469 -35.406 -11.695 1 70.88 144 VAL B N 1
ATOM 5332 C CA . VAL B 1 144 ? -13.609 -36.594 -11.531 1 70.88 144 VAL B CA 1
ATOM 5333 C C . VAL B 1 144 ? -14.375 -37.688 -10.812 1 70.88 144 VAL B C 1
ATOM 5335 O O . VAL B 1 144 ? -14.211 -38.875 -11.125 1 70.88 144 VAL B O 1
ATOM 5338 N N . THR B 1 145 ? -15.195 -37.312 -9.867 1 72 145 THR B N 1
ATOM 5339 C CA . THR B 1 145 ? -16 -38.312 -9.148 1 72 145 THR B CA 1
ATOM 5340 C C . THR B 1 145 ? -16.969 -39 -10.094 1 72 145 THR B C 1
ATOM 5342 O O . THR B 1 145 ? -17.156 -40.219 -10.016 1 72 145 THR B O 1
ATOM 5345 N N . VAL B 1 146 ? -17.5 -38.281 -11.016 1 73 146 VAL B N 1
ATOM 5346 C CA . VAL B 1 146 ? -18.422 -38.844 -11.984 1 73 146 VAL B CA 1
ATOM 5347 C C . VAL B 1 146 ? -17.656 -39.75 -12.945 1 73 146 VAL B C 1
ATOM 5349 O O . VAL B 1 146 ? -18.125 -40.844 -13.273 1 73 146 VAL B O 1
ATOM 5352 N N . ALA B 1 147 ? -16.516 -39.281 -13.328 1 66.5 147 ALA B N 1
ATOM 5353 C CA . ALA B 1 147 ? -15.695 -40.062 -14.242 1 66.5 147 ALA B CA 1
ATOM 5354 C C . ALA B 1 147 ? -15.25 -41.375 -13.594 1 66.5 147 ALA B C 1
ATOM 5356 O O . ALA B 1 147 ? -15.227 -42.406 -14.242 1 66.5 147 ALA B O 1
ATOM 5357 N N . LEU B 1 148 ? -14.859 -41.281 -12.336 1 66.62 148 LEU B N 1
ATOM 5358 C CA . LEU B 1 148 ? -14.438 -42.469 -11.594 1 66.62 148 LEU B CA 1
ATOM 5359 C C . LEU B 1 148 ? -15.602 -43.406 -11.391 1 66.62 148 LEU B C 1
ATOM 5361 O O . LEU B 1 148 ? -15.43 -44.625 -11.453 1 66.62 148 LEU B O 1
ATOM 5365 N N . ALA B 1 149 ? -16.703 -42.844 -11.148 1 65.94 149 ALA B N 1
ATOM 5366 C CA . ALA B 1 149 ? -17.891 -43.688 -10.969 1 65.94 149 ALA B CA 1
ATOM 5367 C C . ALA B 1 149 ? -18.234 -44.438 -12.258 1 65.94 149 ALA B C 1
ATOM 5369 O O . ALA B 1 149 ? -18.609 -45.594 -12.227 1 65.94 149 ALA B O 1
ATOM 5370 N N . GLN B 1 150 ? -18.078 -43.812 -13.344 1 66.75 150 GLN B N 1
ATOM 5371 C CA . GLN B 1 150 ? -18.375 -44.438 -14.633 1 66.75 150 GLN B CA 1
ATOM 5372 C C . GLN B 1 150 ? -17.344 -45.5 -14.977 1 66.75 150 GLN B C 1
ATOM 5374 O O . GLN B 1 150 ? -17.688 -46.562 -15.516 1 66.75 150 GLN B O 1
ATOM 5379 N N . SER B 1 151 ? -16.094 -45.125 -14.664 1 63.12 151 SER B N 1
ATOM 5380 C CA . SER B 1 151 ? -15.016 -46.094 -14.953 1 63.12 151 SER B CA 1
ATOM 5381 C C . SER B 1 151 ? -15.109 -47.312 -14.055 1 63.12 151 SER B C 1
ATOM 5383 O O . SER B 1 151 ? -14.859 -48.438 -14.5 1 63.12 151 SER B O 1
ATOM 5385 N N . THR B 1 152 ? -15.367 -47.125 -12.75 1 59.47 152 THR B N 1
ATOM 5386 C CA . THR B 1 152 ? -15.5 -48.25 -11.805 1 59.47 152 THR B CA 1
ATOM 5387 C C . THR B 1 152 ? -16.656 -49.156 -12.203 1 59.47 152 THR B C 1
ATOM 5389 O O . THR B 1 152 ? -16.562 -50.375 -12.039 1 59.47 152 THR B O 1
ATOM 5392 N N . HIS B 1 153 ? -17.688 -48.531 -12.617 1 58.19 153 HIS B N 1
ATOM 5393 C CA . HIS B 1 153 ? -18.812 -49.344 -13.047 1 58.19 153 HIS B CA 1
ATOM 5394 C C . HIS B 1 153 ? -18.438 -50.25 -14.227 1 58.19 153 HIS B C 1
ATOM 5396 O O . HIS B 1 153 ? -18.922 -51.375 -14.344 1 58.19 153 HIS B O 1
ATOM 5402 N N . GLN B 1 154 ? -17.609 -49.75 -15.039 1 54.72 154 GLN B N 1
ATOM 5403 C CA . GLN B 1 154 ? -17.219 -50.531 -16.203 1 54.72 154 GLN B CA 1
ATOM 5404 C C . GLN B 1 154 ? -16.219 -51.625 -15.812 1 54.72 154 GLN B C 1
ATOM 5406 O O . GLN B 1 154 ? -16.156 -52.688 -16.438 1 54.72 154 GLN B O 1
ATOM 5411 N N . MET B 1 155 ? -15.367 -51.219 -14.977 1 52.12 155 MET B N 1
ATOM 5412 C CA . MET B 1 155 ? -14.305 -52.156 -14.664 1 52.12 155 MET B CA 1
ATOM 5413 C C . MET B 1 155 ? -14.773 -53.188 -13.633 1 52.12 155 MET B C 1
ATOM 5415 O O . MET B 1 155 ? -14.133 -54.219 -13.438 1 52.12 155 MET B O 1
ATOM 5419 N N . GLY B 1 156 ? -16.125 -53.438 -13.414 1 45.62 156 GLY B N 1
ATOM 5420 C CA . GLY B 1 156 ? -16.766 -54.375 -12.531 1 45.62 156 GLY B CA 1
ATOM 5421 C C . GLY B 1 156 ? -16.438 -54.188 -11.07 1 45.62 156 GLY B C 1
ATOM 5422 O O . GLY B 1 156 ? -17.297 -54.344 -10.203 1 45.62 156 GLY B O 1
ATOM 5423 N N . ALA B 1 157 ? -15.25 -54.875 -10.523 1 47 157 ALA B N 1
ATOM 5424 C CA . ALA B 1 157 ? -14.914 -55.5 -9.258 1 47 157 ALA B CA 1
ATOM 5425 C C . ALA B 1 157 ? -14.875 -54.469 -8.125 1 47 157 ALA B C 1
ATOM 5427 O O . ALA B 1 157 ? -14.906 -53.281 -8.367 1 47 157 ALA B O 1
ATOM 5428 N N . ASN B 1 158 ? -14.336 -54.906 -6.758 1 46.94 158 ASN B N 1
ATOM 5429 C CA . ASN B 1 158 ? -14.109 -54.688 -5.332 1 46.94 158 ASN B CA 1
ATOM 5430 C C . ASN B 1 158 ? -13.289 -53.406 -5.082 1 46.94 158 ASN B C 1
ATOM 5432 O O . ASN B 1 158 ? -12.195 -53.469 -4.516 1 46.94 158 ASN B O 1
ATOM 5436 N N . VAL B 1 159 ? -13.25 -52.5 -5.875 1 51.94 159 VAL B N 1
ATOM 5437 C CA . VAL B 1 159 ? -12.352 -51.344 -5.891 1 51.94 159 VAL B CA 1
ATOM 5438 C C . VAL B 1 159 ? -12.703 -50.406 -4.738 1 51.94 159 VAL B C 1
ATOM 5440 O O . VAL B 1 159 ? -12.281 -49.25 -4.73 1 51.94 159 VAL B O 1
ATOM 5443 N N . VAL B 1 160 ? -13.555 -50.906 -3.891 1 53.59 160 VAL B N 1
ATOM 5444 C CA . VAL B 1 160 ? -13.992 -50.062 -2.779 1 53.59 160 VAL B CA 1
ATOM 5445 C C . VAL B 1 160 ? -12.797 -49.688 -1.902 1 53.59 160 VAL B C 1
ATOM 5447 O O . VAL B 1 160 ? -12.781 -48.625 -1.272 1 53.59 160 VAL B O 1
ATOM 5450 N N . GLN B 1 161 ? -11.734 -50.531 -1.899 1 61.84 161 GLN B N 1
ATOM 5451 C CA . GLN B 1 161 ? -10.656 -50.312 -0.947 1 61.84 161 GLN B CA 1
ATOM 5452 C C . GLN B 1 161 ? -9.844 -49.062 -1.33 1 61.84 161 GLN B C 1
ATOM 5454 O O . GLN B 1 161 ? -9.367 -48.344 -0.458 1 61.84 161 GLN B O 1
ATOM 5459 N N . GLY B 1 162 ? -9.891 -48.688 -2.621 1 70.31 162 GLY B N 1
ATOM 5460 C CA . GLY B 1 162 ? -9.086 -47.562 -3.076 1 70.31 162 GLY B CA 1
ATOM 5461 C C . GLY B 1 162 ? -9.641 -46.219 -2.627 1 70.31 162 GLY B C 1
ATOM 5462 O O . GLY B 1 162 ? -8.961 -45.469 -1.916 1 70.31 162 GLY B O 1
ATOM 5463 N N . PRO B 1 163 ? -10.961 -46.062 -2.742 1 72.38 163 PRO B N 1
ATOM 5464 C CA . PRO B 1 163 ? -11.547 -44.781 -2.361 1 72.38 163 PRO B CA 1
ATOM 5465 C C . PRO B 1 163 ? -11.586 -44.562 -0.849 1 72.38 163 PRO B C 1
ATOM 5467 O O . PRO B 1 163 ? -11.461 -43.438 -0.374 1 72.38 163 PRO B O 1
ATOM 5470 N N . LEU B 1 164 ? -11.641 -45.688 -0.106 1 78.62 164 LEU B N 1
ATOM 5471 C CA . LEU B 1 164 ? -11.641 -45.562 1.348 1 78.62 164 LEU B CA 1
ATOM 5472 C C . LEU B 1 164 ? -10.273 -45.125 1.854 1 78.62 164 LEU B C 1
ATOM 5474 O O . LEU B 1 164 ? -10.172 -44.281 2.77 1 78.62 164 LEU B O 1
ATOM 5478 N N . LEU B 1 165 ? -9.281 -45.75 1.271 1 82.75 165 LEU B N 1
ATOM 5479 C CA . LEU B 1 165 ? -7.926 -45.344 1.641 1 82.75 165 LEU B CA 1
ATOM 5480 C C . LEU B 1 165 ? -7.664 -43.875 1.277 1 82.75 165 LEU B C 1
ATOM 5482 O O . LEU B 1 165 ? -7.047 -43.156 2.049 1 82.75 165 LEU B O 1
ATOM 5486 N N . ALA B 1 166 ? -8.156 -43.438 0.133 1 83.19 166 ALA B N 1
ATOM 5487 C CA . ALA B 1 166 ? -7.98 -42.062 -0.301 1 83.19 166 ALA B CA 1
ATOM 5488 C C . ALA B 1 166 ? -8.695 -41.094 0.643 1 83.19 166 ALA B C 1
ATOM 5490 O O . ALA B 1 166 ? -8.133 -40.062 1.031 1 83.19 166 ALA B O 1
ATOM 5491 N N . CYS B 1 167 ? -9.891 -41.406 1.073 1 83.56 167 CYS B N 1
ATOM 5492 C CA . CYS B 1 167 ? -10.672 -40.562 1.969 1 83.56 167 CYS B CA 1
ATOM 5493 C C . CYS B 1 167 ? -10.008 -40.469 3.338 1 83.56 167 CYS B C 1
ATOM 5495 O O . CYS B 1 167 ? -9.977 -39.406 3.945 1 83.56 167 CYS B O 1
ATOM 5497 N N . ALA B 1 168 ? -9.477 -41.625 3.738 1 88.94 168 ALA B N 1
ATOM 5498 C CA . ALA B 1 168 ? -8.82 -41.656 5.043 1 88.94 168 ALA B CA 1
ATOM 5499 C C . ALA B 1 168 ? -7.57 -40.781 5.039 1 88.94 168 ALA B C 1
ATOM 5501 O O . ALA B 1 168 ? -7.355 -39.969 5.961 1 88.94 168 ALA B O 1
ATOM 5502 N N . VAL B 1 169 ? -6.793 -40.906 4.027 1 89.81 169 VAL B N 1
ATOM 5503 C CA . VAL B 1 169 ? -5.539 -40.156 3.953 1 89.81 169 VAL B CA 1
ATOM 5504 C C . VAL B 1 169 ? -5.836 -38.656 3.799 1 89.81 169 VAL B C 1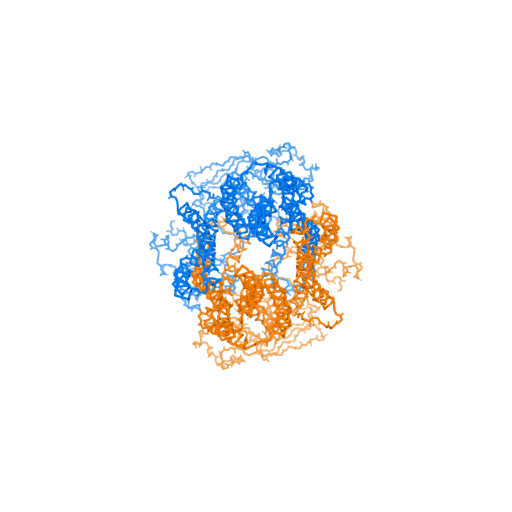
ATOM 5506 O O . VAL B 1 169 ? -5.164 -37.812 4.398 1 89.81 169 VAL B O 1
ATOM 5509 N N . ILE B 1 170 ? -6.844 -38.281 3.008 1 88.94 170 ILE B N 1
ATOM 5510 C CA . ILE B 1 170 ? -7.219 -36.875 2.795 1 88.94 170 ILE B CA 1
ATOM 5511 C C . ILE B 1 170 ? -7.719 -36.281 4.102 1 88.94 170 ILE B C 1
ATOM 5513 O O . ILE B 1 170 ? -7.363 -35.156 4.449 1 88.94 170 ILE B O 1
ATOM 5517 N N . THR B 1 171 ? -8.484 -37.031 4.863 1 90.75 171 THR B N 1
ATOM 5518 C CA . THR B 1 171 ? -9.023 -36.562 6.129 1 90.75 171 THR B CA 1
ATOM 5519 C C . THR B 1 171 ? -7.91 -36.375 7.156 1 90.75 171 THR B C 1
ATOM 5521 O O . THR B 1 171 ? -7.895 -35.375 7.883 1 90.75 171 THR B O 1
ATOM 5524 N N . VAL B 1 172 ? -7.035 -37.375 7.148 1 93.44 172 VAL B N 1
ATOM 5525 C CA . VAL B 1 172 ? -5.926 -37.281 8.094 1 93.44 172 VAL B CA 1
ATOM 5526 C C . VAL B 1 172 ? -5.043 -36.094 7.742 1 93.44 172 VAL B C 1
ATOM 5528 O O . VAL B 1 172 ? -4.582 -35.375 8.633 1 93.44 172 VAL B O 1
ATOM 5531 N N . THR B 1 173 ? -4.789 -35.906 6.477 1 92.19 173 THR B N 1
ATOM 5532 C CA . THR B 1 173 ? -4.008 -34.781 6.027 1 92.19 173 THR B CA 1
ATOM 5533 C C . THR B 1 173 ? -4.668 -33.469 6.465 1 92.19 173 THR B C 1
ATOM 5535 O O . THR B 1 173 ? -3.994 -32.562 6.969 1 92.19 173 THR B O 1
ATOM 5538 N N . GLY B 1 174 ? -5.977 -33.281 6.293 1 90.12 174 GLY B N 1
ATOM 5539 C CA . GLY B 1 174 ? -6.707 -32.094 6.707 1 90.12 174 GLY B CA 1
ATOM 5540 C C . GLY B 1 174 ? -6.598 -31.828 8.195 1 90.12 174 GLY B C 1
ATOM 5541 O O . GLY B 1 174 ? -6.402 -30.672 8.602 1 90.12 174 GLY B O 1
ATOM 5542 N N . HIS B 1 175 ? -6.629 -32.875 8.953 1 92.44 175 HIS B N 1
ATOM 5543 C CA . HIS B 1 175 ? -6.555 -32.719 10.406 1 92.44 175 HIS B CA 1
ATOM 5544 C C . HIS B 1 175 ? -5.152 -32.312 10.844 1 92.44 175 HIS B C 1
ATOM 5546 O O . HIS B 1 175 ? -5 -31.484 11.734 1 92.44 175 HIS B O 1
ATOM 5552 N N . ILE B 1 176 ? -4.168 -32.844 10.227 1 92.75 176 ILE B N 1
ATOM 5553 C CA . ILE B 1 176 ? -2.787 -32.531 10.57 1 92.75 176 ILE B CA 1
ATOM 5554 C C . ILE B 1 176 ? -2.506 -31.062 10.219 1 92.75 176 ILE B C 1
ATOM 5556 O O . ILE B 1 176 ? -1.955 -30.328 11.039 1 92.75 176 ILE B O 1
ATOM 5560 N N . LEU B 1 177 ? -2.91 -30.656 9.047 1 90.25 177 LEU B N 1
ATOM 5561 C CA . LEU B 1 177 ? -2.646 -29.297 8.594 1 90.25 177 LEU B CA 1
ATOM 5562 C C . LEU B 1 177 ? -3.396 -28.281 9.453 1 90.25 177 LEU B C 1
ATOM 5564 O O . LEU B 1 177 ? -2.875 -27.203 9.75 1 90.25 177 LEU B O 1
ATOM 5568 N N . LYS B 1 178 ? -4.555 -28.625 9.898 1 88.56 178 LYS B N 1
ATOM 5569 C CA . LYS B 1 178 ? -5.328 -27.734 10.758 1 88.56 178 LYS B CA 1
ATOM 5570 C C . LYS B 1 178 ? -4.684 -27.609 12.141 1 88.56 178 LYS B C 1
ATOM 5572 O O . LYS B 1 178 ? -4.66 -26.516 12.719 1 88.56 178 LYS B O 1
ATOM 5577 N N . ALA B 1 179 ? -4.148 -28.625 12.57 1 90.88 179 ALA B N 1
ATOM 5578 C CA . ALA B 1 179 ? -3.564 -28.641 13.914 1 90.88 179 ALA B CA 1
ATOM 5579 C C . ALA B 1 179 ? -2.244 -27.875 13.945 1 90.88 179 ALA B C 1
ATOM 5581 O O . ALA B 1 179 ? -1.901 -27.266 14.961 1 90.88 179 ALA B O 1
ATOM 5582 N N . VAL B 1 180 ? -1.505 -27.922 12.875 1 90.06 180 VAL B N 1
ATOM 5583 C CA . VAL B 1 180 ? -0.165 -27.328 12.875 1 90.06 180 VAL B CA 1
ATOM 5584 C C . VAL B 1 180 ? -0.207 -25.922 12.289 1 90.06 180 VAL B C 1
ATOM 5586 O O . VAL B 1 180 ? 0.769 -25.172 12.383 1 90.06 180 VAL B O 1
ATOM 5589 N N . SER B 1 181 ? -1.289 -25.484 11.703 1 87.06 181 SER B N 1
ATOM 5590 C CA . SER B 1 181 ? -1.388 -24.172 11.062 1 87.06 181 SER B CA 1
ATOM 5591 C C . SER B 1 181 ? -1.247 -23.047 12.078 1 87.06 181 SER B C 1
ATOM 5593 O O . SER B 1 181 ? -1.962 -23.016 13.086 1 87.06 181 SER B O 1
ATOM 5595 N N . PRO B 1 182 ? -0.287 -22.188 11.844 1 87 182 PRO B N 1
ATOM 5596 C CA . PRO B 1 182 ? -0.197 -21.016 12.719 1 87 182 PRO B CA 1
ATOM 5597 C C . PRO B 1 182 ? -1.364 -20.047 12.531 1 87 182 PRO B C 1
ATOM 5599 O O . PRO B 1 182 ? -2.203 -20.25 11.648 1 87 182 PRO B O 1
ATOM 5602 N N . HIS B 1 183 ? -1.449 -19.109 13.406 1 88.12 183 HIS B N 1
ATOM 5603 C CA . HIS B 1 183 ? -2.488 -18.078 13.281 1 88.12 183 HIS B CA 1
ATOM 5604 C C . HIS B 1 183 ? -2.125 -17.047 12.227 1 88.12 183 HIS B C 1
ATOM 5606 O O . HIS B 1 183 ? -1.855 -15.891 12.555 1 88.12 183 HIS B O 1
ATOM 5612 N N . PHE B 1 184 ? -2.195 -17.469 10.977 1 86.62 184 PHE B N 1
ATOM 5613 C CA . PHE B 1 184 ? -1.785 -16.625 9.859 1 86.62 184 PHE B CA 1
ATOM 5614 C C . PHE B 1 184 ? -2.615 -15.344 9.812 1 86.62 184 PHE B C 1
ATOM 5616 O O . PHE B 1 184 ? -2.129 -14.297 9.383 1 86.62 184 PHE B O 1
ATOM 5623 N N . GLY B 1 185 ? -3.855 -15.453 10.273 1 86.56 185 GLY B N 1
ATOM 5624 C CA . GLY B 1 185 ? -4.707 -14.273 10.305 1 86.56 185 GLY B CA 1
ATOM 5625 C C . GLY B 1 185 ? -4.152 -13.156 11.156 1 86.56 185 GLY B C 1
ATOM 5626 O O . GLY B 1 185 ? -4.074 -12.008 10.711 1 86.56 185 GLY B O 1
ATOM 5627 N N . GLN B 1 186 ? -3.707 -13.5 12.266 1 90.25 186 GLN B N 1
ATOM 5628 C CA . GLN B 1 186 ? -3.148 -12.516 13.18 1 90.25 186 GLN B CA 1
ATOM 5629 C C . GLN B 1 186 ? -1.798 -12 12.688 1 90.25 186 GLN B C 1
ATOM 5631 O O . GLN B 1 186 ? -1.479 -10.82 12.844 1 90.25 186 GLN B O 1
ATOM 5636 N N . LEU B 1 187 ? -1.055 -12.914 12.102 1 90.81 187 LEU B N 1
ATOM 5637 C CA . LEU B 1 187 ? 0.269 -12.547 11.609 1 90.81 187 LEU B CA 1
ATOM 5638 C C . LEU B 1 187 ? 0.165 -11.531 10.484 1 90.81 187 LEU B C 1
ATOM 5640 O O . LEU B 1 187 ? 0.896 -10.539 10.461 1 90.81 187 LEU B O 1
ATOM 5644 N N . VAL B 1 188 ? -0.782 -11.719 9.641 1 88 188 VAL B N 1
ATOM 5645 C CA . VAL B 1 188 ? -0.952 -10.828 8.5 1 88 188 VAL B CA 1
ATOM 5646 C C . VAL B 1 188 ? -1.56 -9.508 8.961 1 88 188 VAL B C 1
ATOM 5648 O O . VAL B 1 188 ? -1.208 -8.438 8.453 1 88 188 VAL B O 1
ATOM 5651 N N . SER B 1 189 ? -2.445 -9.586 9.93 1 88.31 189 SER B N 1
ATOM 5652 C CA . SER B 1 189 ? -3.037 -8.367 10.477 1 88.31 189 SER B CA 1
ATOM 5653 C C . SER B 1 189 ? -1.98 -7.492 11.141 1 88.31 189 SER B C 1
ATOM 5655 O O . SER B 1 189 ? -1.986 -6.273 10.977 1 88.31 189 SER B O 1
ATOM 5657 N N . GLU B 1 190 ? -1.109 -8.156 11.805 1 91.19 190 GLU B N 1
ATOM 5658 C CA . GLU B 1 190 ? -0.038 -7.422 12.469 1 91.19 190 GLU B CA 1
ATOM 5659 C C . GLU B 1 190 ? 0.924 -6.809 11.453 1 91.19 190 GLU B C 1
ATOM 5661 O O . GLU B 1 190 ? 1.437 -5.707 11.656 1 91.19 190 GLU B O 1
ATOM 5666 N N . GLU B 1 191 ? 1.197 -7.523 10.406 1 91.69 191 GLU B N 1
ATOM 5667 C CA . GLU B 1 191 ? 2.027 -6.969 9.344 1 91.69 191 GLU B CA 1
ATOM 5668 C C . GLU B 1 191 ? 1.396 -5.719 8.75 1 91.69 191 GLU B C 1
ATOM 5670 O O . GLU B 1 191 ? 2.082 -4.719 8.516 1 91.69 191 GLU B O 1
ATOM 5675 N N . ALA B 1 192 ? 0.122 -5.715 8.547 1 87.62 192 ALA B N 1
ATOM 5676 C CA . ALA B 1 192 ? -0.601 -4.578 7.984 1 87.62 192 ALA B CA 1
ATOM 5677 C C . ALA B 1 192 ? -0.557 -3.381 8.93 1 87.62 192 ALA B C 1
ATOM 5679 O O . ALA B 1 192 ? -0.421 -2.236 8.484 1 87.62 192 ALA B O 1
ATOM 5680 N N . ASN B 1 193 ? -0.659 -3.688 10.188 1 89.62 193 ASN B N 1
ATOM 5681 C CA . ASN B 1 193 ? -0.582 -2.623 11.188 1 89.62 193 ASN B CA 1
ATOM 5682 C C . ASN B 1 193 ? 0.782 -1.939 11.172 1 89.62 193 ASN B C 1
ATOM 5684 O O . ASN B 1 193 ? 0.867 -0.712 11.25 1 89.62 193 ASN B O 1
ATOM 5688 N N . ARG B 1 194 ? 1.794 -2.725 11.133 1 92.62 194 ARG B N 1
ATOM 5689 C CA . ARG B 1 194 ? 3.148 -2.18 11.133 1 92.62 194 ARG B CA 1
ATOM 5690 C C . ARG B 1 194 ? 3.434 -1.425 9.836 1 92.62 194 ARG B C 1
ATOM 5692 O O . ARG B 1 194 ? 4.145 -0.416 9.844 1 92.62 194 ARG B O 1
ATOM 5699 N N . LYS B 1 195 ? 2.887 -1.913 8.727 1 91.69 195 LYS B N 1
ATOM 5700 C CA . LYS B 1 195 ? 3.008 -1.198 7.457 1 91.69 195 LYS B CA 1
ATOM 5701 C C . LYS B 1 195 ? 2.301 0.153 7.52 1 91.69 195 LYS B C 1
ATOM 5703 O O . LYS B 1 195 ? 2.828 1.158 7.035 1 91.69 195 LYS B O 1
ATOM 5708 N N . GLY B 1 196 ? 1.121 0.104 8.086 1 87.56 196 GLY B N 1
ATOM 5709 C CA . GLY B 1 196 ? 0.382 1.346 8.25 1 87.56 196 GLY B CA 1
ATOM 5710 C C . GLY B 1 196 ? 1.09 2.346 9.148 1 87.56 196 GLY B C 1
ATOM 5711 O O . GLY B 1 196 ? 1.077 3.549 8.875 1 87.56 196 GLY B O 1
ATOM 5712 N N . TYR B 1 197 ? 1.714 1.839 10.172 1 89.38 197 TYR B N 1
ATOM 5713 C CA . TYR B 1 197 ? 2.455 2.697 11.086 1 89.38 197 TYR B CA 1
ATOM 5714 C C . TYR B 1 197 ? 3.656 3.33 10.391 1 89.38 197 TYR B C 1
ATOM 5716 O O . TYR B 1 197 ? 3.928 4.52 10.57 1 89.38 197 TYR B O 1
ATOM 5724 N N . LEU B 1 198 ? 4.402 2.545 9.641 1 91.88 198 LEU B N 1
ATOM 5725 C CA . LEU B 1 198 ? 5.543 3.057 8.891 1 91.88 198 LEU B CA 1
ATOM 5726 C C . LEU B 1 198 ? 5.113 4.168 7.941 1 91.88 198 LEU B C 1
ATOM 5728 O O . LEU B 1 198 ? 5.781 5.199 7.84 1 91.88 198 LEU B O 1
ATOM 5732 N N . ARG B 1 199 ? 4.031 3.998 7.375 1 88.12 199 ARG B N 1
ATOM 5733 C CA . ARG B 1 199 ? 3.518 4.992 6.438 1 88.12 199 ARG B CA 1
ATOM 5734 C C . ARG B 1 199 ? 3.088 6.262 7.164 1 88.12 199 ARG B C 1
ATOM 5736 O O . ARG B 1 199 ? 3.285 7.367 6.66 1 88.12 199 ARG B O 1
ATOM 5743 N N . ALA B 1 200 ? 2.525 6.062 8.219 1 86 200 ALA B N 1
ATOM 5744 C CA . ALA B 1 200 ? 2.088 7.207 9.008 1 86 200 ALA B CA 1
ATOM 5745 C C . ALA B 1 200 ? 3.27 8.086 9.406 1 86 200 ALA B C 1
ATOM 5747 O O . ALA B 1 200 ? 3.158 9.312 9.43 1 86 200 ALA B O 1
ATOM 5748 N N . ILE B 1 201 ? 4.379 7.473 9.742 1 89 201 ILE B N 1
ATOM 5749 C CA . ILE B 1 201 ? 5.562 8.227 10.141 1 89 201 ILE B CA 1
ATOM 5750 C C . ILE B 1 201 ? 6.102 9 8.938 1 89 201 ILE B C 1
ATOM 5752 O O . ILE B 1 201 ? 6.523 10.148 9.07 1 89 201 ILE B O 1
ATOM 5756 N N . HIS B 1 202 ? 6.066 8.375 7.754 1 88.75 202 HIS B N 1
ATOM 5757 C CA . HIS B 1 202 ? 6.488 9.07 6.543 1 88.75 202 HIS B CA 1
ATOM 5758 C C . HIS B 1 202 ? 5.605 10.289 6.281 1 88.75 202 HIS B C 1
ATOM 5760 O O . HIS B 1 202 ? 6.109 11.367 5.965 1 88.75 202 HIS B O 1
ATOM 5766 N N . SER B 1 203 ? 4.309 10.086 6.387 1 86.12 203 SER B N 1
ATOM 5767 C CA . SER B 1 203 ? 3.365 11.164 6.145 1 86.12 203 SER B CA 1
ATOM 5768 C C . SER B 1 203 ? 3.561 12.305 7.141 1 86.12 203 SER B C 1
ATOM 5770 O O . SER B 1 203 ? 3.396 13.477 6.793 1 86.12 203 SER B O 1
ATOM 5772 N N . ARG B 1 204 ? 3.932 11.945 8.344 1 85.5 204 ARG B N 1
ATOM 5773 C CA . ARG B 1 204 ? 4.203 12.945 9.375 1 85.5 204 ARG B CA 1
ATOM 5774 C C . ARG B 1 204 ? 5.43 13.773 9.023 1 85.5 204 ARG B C 1
ATOM 5776 O O . ARG B 1 204 ? 5.434 14.992 9.211 1 85.5 204 ARG B O 1
ATOM 5783 N N . VAL B 1 205 ? 6.465 13.172 8.531 1 87.38 205 VAL B N 1
ATOM 5784 C CA . VAL B 1 205 ? 7.688 13.867 8.148 1 87.38 205 VAL B CA 1
ATOM 5785 C C . VAL B 1 205 ? 7.402 14.836 7 1 87.38 205 VAL B C 1
ATOM 5787 O O . VAL B 1 205 ? 7.891 15.969 6.996 1 87.38 205 VAL B O 1
ATOM 5790 N N . ILE B 1 206 ? 6.574 14.445 6.07 1 84.44 206 ILE B N 1
ATOM 5791 C CA . ILE B 1 206 ? 6.246 15.281 4.918 1 84.44 206 ILE B CA 1
ATOM 5792 C C . ILE B 1 206 ? 5.406 16.484 5.371 1 84.44 206 ILE B C 1
ATOM 5794 O O . ILE B 1 206 ? 5.656 17.609 4.953 1 84.44 206 ILE B O 1
ATOM 5798 N N . ALA B 1 207 ? 4.469 16.219 6.258 1 80.25 207 ALA B N 1
ATOM 5799 C CA . ALA B 1 207 ? 3.549 17.266 6.715 1 80.25 207 ALA B CA 1
ATOM 5800 C C . ALA B 1 207 ? 4.277 18.312 7.551 1 80.25 207 ALA B C 1
ATOM 5802 O O . ALA B 1 207 ? 3.869 19.469 7.586 1 80.25 207 ALA B O 1
ATOM 5803 N N . ASN B 1 208 ? 5.383 17.844 8.25 1 86 208 ASN B N 1
ATOM 5804 C CA . ASN B 1 208 ? 6.121 18.75 9.125 1 86 208 ASN B CA 1
ATOM 5805 C C . ASN B 1 208 ? 7.559 18.938 8.648 1 86 208 ASN B C 1
ATOM 5807 O O . ASN B 1 208 ? 8.477 19.062 9.469 1 86 208 ASN B O 1
ATOM 5811 N N . ALA B 1 209 ? 7.762 18.906 7.363 1 85.69 209 ALA B N 1
ATOM 5812 C CA . ALA B 1 209 ? 9.109 18.953 6.801 1 85.69 209 ALA B CA 1
ATOM 5813 C C . ALA B 1 209 ? 9.797 20.266 7.137 1 85.69 209 ALA B C 1
ATOM 5815 O O . ALA B 1 209 ? 10.984 20.297 7.469 1 85.69 209 ALA B O 1
ATOM 5816 N N . GLU B 1 210 ? 9.07 21.359 7.102 1 83.25 210 GLU B N 1
ATOM 5817 C CA . GLU B 1 210 ? 9.664 22.672 7.363 1 83.25 210 GLU B CA 1
ATOM 5818 C C . GLU B 1 210 ? 10.086 22.797 8.82 1 83.25 210 GLU B C 1
ATOM 5820 O O . GLU B 1 210 ? 11.195 23.25 9.109 1 83.25 210 GLU B O 1
ATOM 5825 N N . GLU B 1 211 ? 9.203 22.391 9.727 1 85.44 211 GLU B N 1
ATOM 5826 C CA . GLU B 1 211 ? 9.523 22.484 11.148 1 85.44 211 GLU B CA 1
ATOM 5827 C C . GLU B 1 211 ? 10.727 21.609 11.5 1 85.44 211 GLU B C 1
ATOM 5829 O O . GLU B 1 211 ? 11.602 22.031 12.258 1 85.44 211 GLU B O 1
ATOM 5834 N N . ILE B 1 212 ? 10.766 20.469 10.961 1 89.06 212 ILE B N 1
ATOM 5835 C CA . ILE B 1 212 ? 11.867 19.531 11.211 1 89.06 212 ILE B CA 1
ATOM 5836 C C . ILE B 1 212 ? 13.164 20.125 10.672 1 89.06 212 ILE B C 1
ATOM 5838 O O . ILE B 1 212 ? 14.211 20.031 11.32 1 89.06 212 ILE B O 1
ATOM 5842 N N . ALA B 1 213 ? 13.062 20.719 9.539 1 86.44 213 ALA B N 1
ATOM 5843 C CA . ALA B 1 213 ? 14.25 21.312 8.922 1 86.44 213 ALA B CA 1
ATOM 5844 C C . ALA B 1 213 ? 14.742 22.516 9.727 1 86.44 213 ALA B C 1
ATOM 5846 O O . ALA B 1 213 ? 15.953 22.703 9.883 1 86.44 213 ALA B O 1
ATOM 5847 N N . PHE B 1 214 ? 13.805 23.297 10.211 1 84.44 214 PHE B N 1
ATOM 5848 C CA . PHE B 1 214 ? 14.18 24.438 11.031 1 84.44 214 PHE B CA 1
ATOM 5849 C C . PHE B 1 214 ? 14.93 23.984 12.273 1 84.44 214 PHE B C 1
ATOM 5851 O O . PHE B 1 214 ? 15.961 24.578 12.633 1 84.44 214 PHE B O 1
ATOM 5858 N N . TYR B 1 215 ? 14.461 22.906 12.891 1 84.88 215 TYR B N 1
ATOM 5859 C CA . TYR B 1 215 ? 15.07 22.406 14.117 1 84.88 215 TYR B CA 1
ATOM 5860 C C . TYR B 1 215 ? 16.328 21.594 13.805 1 84.88 215 TYR B C 1
ATOM 5862 O O . TYR B 1 215 ? 17.094 21.25 14.711 1 84.88 215 TYR B O 1
ATOM 5870 N N . ASN B 1 216 ? 16.531 21.266 12.562 1 85.44 216 ASN B N 1
ATOM 5871 C CA . ASN B 1 216 ? 17.594 20.344 12.172 1 85.44 216 ASN B CA 1
ATOM 5872 C C . ASN B 1 216 ? 17.453 19 12.891 1 85.44 216 ASN B C 1
ATOM 5874 O O . ASN B 1 216 ? 18.422 18.5 13.461 1 85.44 216 ASN B O 1
ATOM 5878 N N . GLY B 1 217 ? 16.203 18.531 13 1 86 217 GLY B N 1
ATOM 5879 C CA . GLY B 1 217 ? 15.914 17.312 13.734 1 86 217 GLY B CA 1
ATOM 5880 C C . GLY B 1 217 ? 15.93 16.078 12.852 1 86 217 GLY B C 1
ATOM 5881 O O . GLY B 1 217 ? 15.227 15.094 13.125 1 86 217 GLY B O 1
ATOM 5882 N N . GLN B 1 218 ? 16.734 16.031 11.789 1 87.44 218 GLN B N 1
ATOM 5883 C CA . GLN B 1 218 ? 16.734 14.938 10.836 1 87.44 218 GLN B CA 1
ATOM 5884 C C . GLN B 1 218 ? 17.219 13.641 11.492 1 87.44 218 GLN B C 1
ATOM 5886 O O . GLN B 1 218 ? 16.719 12.562 11.164 1 87.44 218 GLN B O 1
ATOM 5891 N N . LYS B 1 219 ? 18.062 13.75 12.422 1 88.56 219 LYS B N 1
ATOM 5892 C CA . LYS B 1 219 ? 18.625 12.555 13.047 1 88.56 219 LYS B CA 1
ATOM 5893 C C . LYS B 1 219 ? 17.562 11.812 13.867 1 88.56 219 LYS B C 1
ATOM 5895 O O . LYS B 1 219 ? 17.453 10.594 13.773 1 88.56 219 LYS B O 1
ATOM 5900 N N . VAL B 1 220 ? 16.812 12.539 14.664 1 89.31 220 VAL B N 1
ATOM 5901 C CA . VAL B 1 220 ? 15.781 11.938 15.5 1 89.31 220 VAL B CA 1
ATOM 5902 C C . VAL B 1 220 ? 14.703 11.312 14.625 1 89.31 220 VAL B C 1
ATOM 5904 O O . VAL B 1 220 ? 14.25 10.195 14.891 1 89.31 220 VAL B O 1
ATOM 5907 N N . GLU B 1 221 ? 14.328 12.086 13.594 1 91 221 GLU B N 1
ATOM 5908 C CA . GLU B 1 221 ? 13.266 11.602 12.719 1 91 221 GLU B CA 1
ATOM 5909 C C . GLU B 1 221 ? 13.711 10.367 11.938 1 91 221 GLU B C 1
ATOM 5911 O O . GLU B 1 221 ? 12.922 9.445 11.711 1 91 221 GLU B O 1
ATOM 5916 N N . LEU B 1 222 ? 14.977 10.367 11.516 1 91.62 222 LEU B N 1
ATOM 5917 C CA . LEU B 1 222 ? 15.531 9.203 10.828 1 91.62 222 LEU B CA 1
ATOM 5918 C C . LEU B 1 222 ? 15.531 7.984 11.742 1 91.62 222 LEU B C 1
ATOM 5920 O O . LEU B 1 222 ? 15.234 6.871 11.305 1 91.62 222 LEU B O 1
ATOM 5924 N N . ASN B 1 223 ? 15.812 8.172 13 1 89.81 223 ASN B N 1
ATOM 5925 C CA . ASN B 1 223 ? 15.82 7.07 13.961 1 89.81 223 ASN B CA 1
ATOM 5926 C C . ASN B 1 223 ? 14.422 6.488 14.148 1 89.81 223 ASN B C 1
ATOM 5928 O O . ASN B 1 223 ? 14.266 5.273 14.305 1 89.81 223 ASN B O 1
ATOM 5932 N N . HIS B 1 224 ? 13.422 7.363 14.188 1 89.62 224 HIS B N 1
ATOM 5933 C CA . HIS B 1 224 ? 12.047 6.883 14.289 1 89.62 224 HIS B CA 1
ATOM 5934 C C . HIS B 1 224 ? 11.68 6.02 13.086 1 89.62 224 HIS B C 1
ATOM 5936 O O . HIS B 1 224 ? 11.055 4.965 13.242 1 89.62 224 HIS B O 1
ATOM 5942 N N . LEU B 1 225 ? 12.094 6.465 11.93 1 92.25 225 LEU B N 1
ATOM 5943 C CA . LEU B 1 225 ? 11.781 5.734 10.711 1 92.25 225 LEU B CA 1
ATOM 5944 C C . LEU B 1 225 ? 12.516 4.402 10.664 1 92.25 225 LEU B C 1
ATOM 5946 O O . LEU B 1 225 ? 11.938 3.381 10.281 1 92.25 225 LEU B O 1
ATOM 5950 N N . ARG B 1 226 ? 13.766 4.379 11.055 1 92.44 226 ARG B N 1
ATOM 5951 C CA . ARG B 1 226 ? 14.555 3.154 11.047 1 92.44 226 ARG B CA 1
ATOM 5952 C C . ARG B 1 226 ? 13.992 2.139 12.039 1 92.44 226 ARG B C 1
ATOM 5954 O O . ARG B 1 226 ? 13.953 0.939 11.75 1 92.44 226 ARG B O 1
ATOM 5961 N N . ARG B 1 227 ? 13.531 2.611 13.164 1 91.44 227 ARG B N 1
ATOM 5962 C CA . ARG B 1 227 ? 12.945 1.723 14.164 1 91.44 227 ARG B CA 1
ATOM 5963 C C . ARG B 1 227 ? 11.648 1.105 13.656 1 91.44 227 ARG B C 1
ATOM 5965 O O . ARG B 1 227 ? 11.398 -0.085 13.859 1 91.44 227 ARG B O 1
ATOM 5972 N N . ALA B 1 228 ? 10.859 1.953 13.094 1 92.5 228 ALA B N 1
ATOM 5973 C CA . ALA B 1 228 ? 9.602 1.453 12.547 1 92.5 228 ALA B CA 1
ATOM 5974 C C . ALA B 1 228 ? 9.852 0.42 11.453 1 92.5 228 ALA B C 1
ATOM 5976 O O . ALA B 1 228 ? 9.18 -0.608 11.391 1 92.5 228 ALA B O 1
ATOM 5977 N N . TYR B 1 229 ? 10.844 0.615 10.531 1 95.12 229 TYR B N 1
ATOM 5978 C CA . TYR B 1 229 ? 11.164 -0.318 9.453 1 95.12 229 TYR B CA 1
ATOM 5979 C C . TYR B 1 229 ? 11.727 -1.621 10.008 1 95.12 229 TYR B C 1
ATOM 5981 O O . TYR B 1 229 ? 11.398 -2.705 9.523 1 95.12 229 TYR B O 1
ATOM 5989 N N . LYS B 1 230 ? 12.578 -1.484 11.023 1 94.06 230 LYS B N 1
ATOM 5990 C CA . LYS B 1 230 ? 13.141 -2.682 11.633 1 94.06 230 LYS B CA 1
ATOM 5991 C C . LYS B 1 230 ? 12.055 -3.549 12.258 1 94.06 230 LYS B C 1
ATOM 5993 O O . LYS B 1 230 ? 12.117 -4.777 12.195 1 94.06 230 LYS B O 1
ATOM 5998 N N . SER B 1 231 ? 11.086 -2.883 12.898 1 94.44 231 SER B N 1
ATOM 5999 C CA . SER B 1 231 ? 9.961 -3.617 13.469 1 94.44 231 SER B CA 1
ATOM 6000 C C . SER B 1 231 ? 9.188 -4.359 12.383 1 94.44 231 SER B C 1
ATOM 6002 O O . SER B 1 231 ? 8.742 -5.492 12.594 1 94.44 231 SER B O 1
ATOM 6004 N N . LEU B 1 232 ? 9 -3.756 11.242 1 94.44 232 LEU B N 1
ATOM 6005 C CA . LEU B 1 232 ? 8.328 -4.391 10.117 1 94.44 232 LEU B CA 1
ATOM 6006 C C . LEU B 1 232 ? 9.133 -5.578 9.594 1 94.44 232 LEU B C 1
ATOM 6008 O O . LEU B 1 232 ? 8.57 -6.645 9.336 1 94.44 232 LEU B O 1
ATOM 6012 N N . VAL B 1 233 ? 10.461 -5.457 9.469 1 94.81 233 VAL B N 1
ATOM 6013 C CA . VAL B 1 233 ? 11.336 -6.516 8.969 1 94.81 233 VAL B CA 1
ATOM 6014 C C . VAL B 1 233 ? 11.289 -7.715 9.914 1 94.81 233 VAL B C 1
ATOM 6016 O O . VAL B 1 233 ? 11.258 -8.859 9.469 1 94.81 233 VAL B O 1
ATOM 6019 N N . PHE B 1 234 ? 11.227 -7.379 11.172 1 95 234 PHE B N 1
ATOM 6020 C CA . PHE B 1 234 ? 11.156 -8.438 12.172 1 95 234 PHE B CA 1
ATOM 6021 C C . PHE B 1 234 ? 9.875 -9.25 12.016 1 95 234 PHE B C 1
ATOM 6023 O O . PHE B 1 234 ? 9.914 -10.484 12.016 1 95 234 PHE B O 1
ATOM 6030 N N . GLN B 1 235 ? 8.789 -8.57 11.891 1 94.19 235 GLN B N 1
ATOM 6031 C CA . GLN B 1 235 ? 7.5 -9.242 11.711 1 94.19 235 GLN B CA 1
ATOM 6032 C C . GLN B 1 235 ? 7.473 -10.047 10.422 1 94.19 235 GLN B C 1
ATOM 6034 O O . GLN B 1 235 ? 6.934 -11.156 10.383 1 94.19 235 GLN B O 1
ATOM 6039 N N . MET B 1 236 ? 8.031 -9.57 9.32 1 94.75 236 MET B N 1
ATOM 6040 C CA . MET B 1 236 ? 8.055 -10.266 8.039 1 94.75 236 MET B CA 1
ATOM 6041 C C . MET B 1 236 ? 8.898 -11.539 8.125 1 94.75 236 MET B C 1
ATOM 6043 O O . MET B 1 236 ? 8.516 -12.578 7.59 1 94.75 236 MET B O 1
ATOM 6047 N N . ASN B 1 237 ? 10.023 -11.453 8.852 1 94.25 237 ASN B N 1
ATOM 6048 C CA . ASN B 1 237 ? 10.867 -12.633 9.031 1 94.25 237 ASN B CA 1
ATOM 6049 C C . ASN B 1 237 ? 10.156 -13.719 9.82 1 94.25 237 ASN B C 1
ATOM 6051 O O . ASN B 1 237 ? 10.328 -14.906 9.547 1 94.25 237 ASN B O 1
ATOM 6055 N N . LYS B 1 238 ? 9.383 -13.273 10.773 1 94.31 238 LYS B N 1
ATOM 6056 C CA . LYS B 1 238 ? 8.594 -14.227 11.547 1 94.31 238 LYS B CA 1
ATOM 6057 C C . LYS B 1 238 ? 7.586 -14.953 10.664 1 94.31 238 LYS B C 1
ATOM 6059 O O . LYS B 1 238 ? 7.426 -16.172 10.773 1 94.31 238 LYS B O 1
ATOM 6064 N N . ILE B 1 239 ? 6.984 -14.266 9.812 1 92.75 239 ILE B N 1
ATOM 6065 C CA . ILE B 1 239 ? 6 -14.852 8.914 1 92.75 239 ILE B CA 1
ATOM 6066 C C . ILE B 1 239 ? 6.695 -15.805 7.941 1 92.75 239 ILE B C 1
ATOM 6068 O O . ILE B 1 239 ? 6.203 -16.906 7.688 1 92.75 239 ILE B O 1
ATOM 6072 N N . PHE B 1 240 ? 7.879 -15.414 7.387 1 93.75 240 PHE B N 1
ATOM 6073 C CA . PHE B 1 240 ? 8.602 -16.234 6.43 1 93.75 240 PHE B CA 1
ATOM 6074 C C . PHE B 1 240 ? 9.016 -17.562 7.055 1 93.75 240 PHE B C 1
ATOM 6076 O O . PHE B 1 240 ? 8.867 -18.625 6.438 1 93.75 240 PHE B O 1
ATOM 6083 N N . ARG B 1 241 ? 9.477 -17.516 8.258 1 93.81 241 ARG B N 1
ATOM 6084 C CA . ARG B 1 241 ? 9.945 -18.719 8.93 1 93.81 241 ARG B CA 1
ATOM 6085 C C . ARG B 1 241 ? 8.789 -19.688 9.188 1 93.81 241 ARG B C 1
ATOM 6087 O O . ARG B 1 241 ? 8.922 -20.891 8.984 1 93.81 241 ARG B O 1
ATOM 6094 N N . GLN B 1 242 ? 7.684 -19.203 9.625 1 93 242 GLN B N 1
ATOM 6095 C CA . GLN B 1 242 ? 6.527 -20.047 9.891 1 93 242 GLN B CA 1
ATOM 6096 C C . GLN B 1 242 ? 5.957 -20.625 8.594 1 93 242 GLN B C 1
ATOM 6098 O O . GLN B 1 242 ? 5.52 -21.766 8.555 1 93 242 GLN B O 1
ATOM 6103 N N . ARG B 1 243 ? 6.008 -19.844 7.551 1 91.25 243 ARG B N 1
ATOM 6104 C CA . ARG B 1 243 ? 5.5 -20.297 6.258 1 91.25 243 ARG B CA 1
ATOM 6105 C C . ARG B 1 243 ? 6.391 -21.391 5.672 1 91.25 243 ARG B C 1
ATOM 6107 O O . ARG B 1 243 ? 5.906 -22.297 4.996 1 91.25 243 ARG B O 1
ATOM 6114 N N . LEU B 1 244 ? 7.695 -21.281 5.91 1 93.38 244 LEU B N 1
ATOM 6115 C CA . LEU B 1 244 ? 8.641 -22.281 5.41 1 93.38 244 LEU B CA 1
ATOM 6116 C C . LEU B 1 244 ? 8.273 -23.672 5.898 1 93.38 244 LEU B C 1
ATOM 6118 O O . LEU B 1 244 ? 8.102 -24.594 5.098 1 93.38 244 LEU B O 1
ATOM 6122 N N . TRP B 1 245 ? 8.055 -23.766 7.184 1 93.31 245 TRP B N 1
ATOM 6123 C CA . TRP B 1 245 ? 7.805 -25.062 7.781 1 93.31 245 TRP B CA 1
ATOM 6124 C C . TRP B 1 245 ? 6.398 -25.562 7.449 1 93.31 245 TRP B C 1
ATOM 6126 O O . TRP B 1 245 ? 6.191 -26.75 7.215 1 93.31 245 TRP B O 1
ATOM 6136 N N . TYR B 1 246 ? 5.465 -24.719 7.422 1 91.69 246 TYR B N 1
ATOM 6137 C CA . TYR B 1 246 ? 4.102 -25.109 7.098 1 91.69 246 TYR B CA 1
ATOM 6138 C C . TYR B 1 246 ? 4.004 -25.594 5.656 1 91.69 246 TYR B C 1
ATOM 6140 O O . TYR B 1 246 ? 3.383 -26.625 5.375 1 91.69 246 TYR B O 1
ATOM 6148 N N . VAL B 1 247 ? 4.594 -24.844 4.754 1 90.31 247 VAL B N 1
ATOM 6149 C CA . VAL B 1 247 ? 4.527 -25.188 3.34 1 90.31 247 VAL B CA 1
ATOM 6150 C C . VAL B 1 247 ? 5.277 -26.5 3.086 1 90.31 247 VAL B C 1
ATOM 6152 O O . VAL B 1 247 ? 4.867 -27.312 2.252 1 90.31 247 VAL B O 1
ATOM 6155 N N . MET B 1 248 ? 6.355 -26.719 3.789 1 93.38 248 MET B N 1
ATOM 6156 C CA . MET B 1 248 ? 7.09 -27.969 3.66 1 93.38 248 MET B CA 1
ATOM 6157 C C . MET B 1 248 ? 6.203 -29.156 4.031 1 93.38 248 MET B C 1
ATOM 6159 O O . MET B 1 248 ? 6.137 -30.141 3.293 1 93.38 248 MET B O 1
ATOM 6163 N N . LEU B 1 249 ? 5.551 -29 5.133 1 92.56 249 LEU B N 1
ATOM 6164 C CA . LEU B 1 249 ? 4.68 -30.078 5.582 1 92.56 249 LEU B CA 1
ATOM 6165 C C . LEU B 1 249 ? 3.516 -30.281 4.613 1 92.56 249 LEU B C 1
ATOM 6167 O O . LEU B 1 249 ? 3.15 -31.422 4.297 1 92.56 249 LEU B O 1
ATOM 6171 N N . GLU B 1 250 ? 2.988 -29.234 4.219 1 91.56 250 GLU B N 1
ATOM 6172 C CA . GLU B 1 250 ? 1.887 -29.281 3.264 1 91.56 250 GLU B CA 1
ATOM 6173 C C . GLU B 1 250 ? 2.297 -30 1.983 1 91.56 250 GLU B C 1
ATOM 6175 O O . GLU B 1 250 ? 1.578 -30.875 1.503 1 91.56 250 GLU B O 1
ATOM 6180 N N . GLN B 1 251 ? 3.438 -29.656 1.422 1 90.38 251 GLN B N 1
ATOM 6181 C CA . GLN B 1 251 ? 3.916 -30.266 0.185 1 90.38 251 GLN B CA 1
ATOM 6182 C C . GLN B 1 251 ? 4.281 -31.734 0.398 1 90.38 251 GLN B C 1
ATOM 6184 O O . GLN B 1 251 ? 4.086 -32.562 -0.494 1 90.38 251 GLN B O 1
ATOM 6189 N N . PHE B 1 252 ? 4.762 -32.062 1.57 1 92.75 252 PHE B N 1
ATOM 6190 C CA . PHE B 1 252 ? 5.098 -33.438 1.889 1 92.75 252 PHE B CA 1
ATOM 6191 C C . PHE B 1 252 ? 3.854 -34.312 1.886 1 92.75 252 PHE B C 1
ATOM 6193 O O . PHE B 1 252 ? 3.842 -35.375 1.276 1 92.75 252 PHE B O 1
ATOM 6200 N N . LEU B 1 253 ? 2.9 -33.844 2.496 1 91.62 253 LEU B N 1
ATOM 6201 C CA . LEU B 1 253 ? 1.679 -34.656 2.619 1 91.62 253 LEU B CA 1
ATOM 6202 C C . LEU B 1 253 ? 0.926 -34.688 1.295 1 91.62 253 LEU B C 1
ATOM 6204 O O . LEU B 1 253 ? 0.576 -35.781 0.814 1 91.62 253 LEU B O 1
ATOM 6208 N N . MET B 1 254 ? 0.798 -33.531 0.638 1 90.19 254 MET B N 1
ATOM 6209 C CA . MET B 1 254 ? -0.095 -33.469 -0.515 1 90.19 254 MET B CA 1
ATOM 6210 C C . MET B 1 254 ? 0.621 -33.906 -1.788 1 90.19 254 MET B C 1
ATOM 6212 O O . MET B 1 254 ? 0.021 -34.562 -2.652 1 90.19 254 MET B O 1
ATOM 6216 N N . LYS B 1 255 ? 1.834 -33.562 -1.969 1 86.81 255 LYS B N 1
ATOM 6217 C CA . LYS B 1 255 ? 2.516 -33.906 -3.213 1 86.81 255 LYS B CA 1
ATOM 6218 C C . LYS B 1 255 ? 3.105 -35.312 -3.146 1 86.81 255 LYS B C 1
ATOM 6220 O O . LYS B 1 255 ? 3.043 -36.062 -4.121 1 86.81 255 LYS B O 1
ATOM 6225 N N . TYR B 1 256 ? 3.578 -35.781 -1.959 1 87.69 256 TYR B N 1
ATOM 6226 C CA . TYR B 1 256 ? 4.305 -37.062 -1.914 1 87.69 256 TYR B CA 1
ATOM 6227 C C . TYR B 1 256 ? 3.477 -38.125 -1.229 1 87.69 256 TYR B C 1
ATOM 6229 O O . TYR B 1 256 ? 3.295 -39.219 -1.776 1 87.69 256 TYR B O 1
ATOM 6237 N N . VAL B 1 257 ? 2.908 -37.875 -0.114 1 89.69 257 VAL B N 1
ATOM 6238 C CA . VAL B 1 257 ? 2.129 -38.875 0.584 1 89.69 257 VAL B CA 1
ATOM 6239 C C . VAL B 1 257 ? 0.904 -39.25 -0.248 1 89.69 257 VAL B C 1
ATOM 6241 O O . VAL B 1 257 ? 0.587 -40.438 -0.402 1 89.69 257 VAL B O 1
ATOM 6244 N N . TRP B 1 258 ? 0.235 -38.25 -0.78 1 89.69 258 TRP B N 1
ATOM 6245 C CA . TRP B 1 258 ? -0.933 -38.531 -1.609 1 89.69 258 TRP B CA 1
ATOM 6246 C C . TRP B 1 258 ? -0.536 -39.312 -2.863 1 89.69 258 TRP B C 1
ATOM 6248 O O . TRP B 1 258 ? -1.23 -40.25 -3.27 1 89.69 258 TRP B O 1
ATOM 6258 N N . SER B 1 259 ? 0.558 -38.812 -3.479 1 86.94 259 SER B N 1
ATOM 6259 C CA . SER B 1 259 ? 1.03 -39.531 -4.664 1 86.94 259 SER B CA 1
ATOM 6260 C C . SER B 1 259 ? 1.404 -40.969 -4.332 1 86.94 259 SER B C 1
ATOM 6262 O O . SER B 1 259 ? 1.082 -41.906 -5.09 1 86.94 259 SER B O 1
ATOM 6264 N N . GLY B 1 260 ? 2.074 -41.219 -3.205 1 84.75 260 GLY B N 1
ATOM 6265 C CA . GLY B 1 260 ? 2.402 -42.562 -2.773 1 84.75 260 GLY B CA 1
ATOM 6266 C C . GLY B 1 260 ? 1.178 -43.438 -2.502 1 84.75 260 GLY B C 1
ATOM 6267 O O . GLY B 1 260 ? 1.128 -44.594 -2.896 1 84.75 260 GLY B O 1
ATOM 6268 N N . THR B 1 261 ? 0.216 -42.844 -1.855 1 86.69 261 THR B N 1
ATOM 6269 C CA . THR B 1 261 ? -1.028 -43.562 -1.579 1 86.69 261 THR B CA 1
ATOM 6270 C C . THR B 1 261 ? -1.752 -43.906 -2.877 1 86.69 261 THR B C 1
ATOM 6272 O O . THR B 1 261 ? -2.342 -45 -2.996 1 86.69 261 THR B O 1
ATOM 6275 N N . GLY B 1 262 ? -1.776 -42.938 -3.838 1 83.81 262 GLY B N 1
ATOM 6276 C CA . GLY B 1 262 ? -2.357 -43.219 -5.141 1 83.81 262 GLY B CA 1
ATOM 6277 C C . GLY B 1 262 ? -1.686 -44.375 -5.855 1 83.81 262 GLY B C 1
ATOM 6278 O O . GLY B 1 262 ? -2.357 -45.219 -6.461 1 83.81 262 GLY B O 1
ATOM 6279 N N . LEU B 1 263 ? -0.372 -44.438 -5.785 1 83.56 263 LEU B N 1
ATOM 6280 C CA . LEU B 1 263 ? 0.366 -45.531 -6.41 1 83.56 263 LEU B CA 1
ATOM 6281 C C . LEU B 1 263 ? 0.003 -46.875 -5.77 1 83.56 263 LEU B C 1
ATOM 6283 O O . LEU B 1 263 ? -0.13 -47.875 -6.465 1 83.56 263 LEU B O 1
ATOM 6287 N N . VAL B 1 264 ? -0.186 -46.844 -4.492 1 83.62 264 VAL B N 1
ATOM 6288 C CA . VAL B 1 264 ? -0.569 -48.062 -3.779 1 83.62 264 VAL B CA 1
ATOM 6289 C C . VAL B 1 264 ? -1.979 -48.469 -4.191 1 83.62 264 VAL B C 1
ATOM 6291 O O . VAL B 1 264 ? -2.244 -49.656 -4.41 1 83.62 264 VAL B O 1
ATOM 6294 N N . MET B 1 265 ? -2.814 -47.562 -4.34 1 83.12 265 MET B N 1
ATOM 6295 C CA . MET B 1 265 ? -4.207 -47.844 -4.684 1 83.12 265 MET B CA 1
ATOM 6296 C C . MET B 1 265 ? -4.312 -48.438 -6.074 1 83.12 265 MET B C 1
ATOM 6298 O O . MET B 1 265 ? -5.105 -49.375 -6.293 1 83.12 265 MET B O 1
ATOM 6302 N N . VAL B 1 266 ? -3.574 -47.938 -6.992 1 78.94 266 VAL B N 1
ATOM 6303 C CA . VAL B 1 266 ? -3.658 -48.438 -8.367 1 78.94 266 VAL B CA 1
ATOM 6304 C C . VAL B 1 266 ? -2.92 -49.75 -8.492 1 78.94 266 VAL B C 1
ATOM 6306 O O . VAL B 1 266 ? -3.273 -50.594 -9.328 1 78.94 266 VAL B O 1
ATOM 6309 N N . SER B 1 267 ? -1.913 -50 -7.652 1 81.44 267 SER B N 1
ATOM 6310 C CA . SER B 1 267 ? -1.086 -51.188 -7.742 1 81.44 267 SER B CA 1
ATOM 6311 C C . SER B 1 267 ? -1.76 -52.375 -7.07 1 81.44 267 SER B C 1
ATOM 6313 O O . SER B 1 267 ? -1.504 -53.531 -7.43 1 81.44 267 SER B O 1
ATOM 6315 N N . LEU B 1 268 ? -2.59 -52.156 -6.172 1 78.62 268 LEU B N 1
ATOM 6316 C CA . LEU B 1 268 ? -3.166 -53.219 -5.371 1 78.62 268 LEU B CA 1
ATOM 6317 C C . LEU B 1 268 ? -3.967 -54.188 -6.242 1 78.62 268 LEU B C 1
ATOM 6319 O O . LEU B 1 268 ? -3.789 -55.406 -6.152 1 78.62 268 LEU B O 1
ATOM 6323 N N . PRO B 1 269 ? -4.844 -53.719 -7.137 1 74.75 269 PRO B N 1
ATOM 6324 C CA . PRO B 1 269 ? -5.586 -54.656 -7.988 1 74.75 269 PRO B CA 1
ATOM 6325 C C . PRO B 1 269 ? -4.684 -55.406 -8.961 1 74.75 269 PRO B C 1
ATOM 6327 O O . PRO B 1 269 ? -4.973 -56.562 -9.32 1 74.75 269 PRO B O 1
ATOM 6330 N N . ILE B 1 270 ? -3.643 -54.781 -9.352 1 75.88 270 ILE B N 1
ATOM 6331 C CA . ILE B 1 270 ? -2.723 -55.406 -10.297 1 75.88 270 ILE B CA 1
ATOM 6332 C C . ILE B 1 270 ? -1.888 -56.469 -9.578 1 75.88 270 ILE B C 1
ATOM 6334 O O . ILE B 1 270 ? -1.67 -57.562 -10.109 1 75.88 270 ILE B O 1
ATOM 6338 N N . LEU B 1 271 ? -1.495 -56.188 -8.422 1 75.88 271 LEU B N 1
ATOM 6339 C CA . LEU B 1 271 ? -0.635 -57.094 -7.668 1 75.88 271 LEU B CA 1
ATOM 6340 C C . LEU B 1 271 ? -1.438 -58.281 -7.105 1 75.88 271 LEU B C 1
ATOM 6342 O O . LEU B 1 271 ? -0.917 -59.375 -6.977 1 75.88 271 LEU B O 1
ATOM 6346 N N . THR B 1 272 ? -2.688 -58.031 -6.832 1 66.56 272 THR B N 1
ATOM 6347 C CA . THR B 1 272 ? -3.5 -59.094 -6.258 1 66.56 272 THR B CA 1
ATOM 6348 C C . THR B 1 272 ? -4.262 -59.844 -7.348 1 66.56 272 THR B C 1
ATOM 6350 O O . THR B 1 272 ? -4.793 -60.938 -7.105 1 66.56 272 THR B O 1
ATOM 6353 N N . GLY B 1 273 ? -4.566 -59.281 -8.531 1 60.41 273 GLY B N 1
ATOM 6354 C CA . GLY B 1 273 ? -5.332 -59.938 -9.586 1 60.41 273 GLY B CA 1
ATOM 6355 C C . GLY B 1 273 ? -4.625 -61.125 -10.195 1 60.41 273 GLY B C 1
ATOM 6356 O O . GLY B 1 273 ? -5.145 -61.781 -11.109 1 60.41 273 GLY B O 1
ATOM 6357 N N . ALA B 1 274 ? -3.393 -61.5 -10.133 1 50.53 274 ALA B N 1
ATOM 6358 C CA . ALA B 1 274 ? -2.812 -62.75 -10.617 1 50.53 274 ALA B CA 1
ATOM 6359 C C . ALA B 1 274 ? -3.697 -63.938 -10.258 1 50.53 274 ALA B C 1
ATOM 6361 O O . ALA B 1 274 ? -3.76 -64.938 -11 1 50.53 274 ALA B O 1
ATOM 6362 N N . ARG B 1 275 ? -4.254 -64.062 -9.117 1 46.19 275 ARG B N 1
ATOM 6363 C CA . ARG B 1 275 ? -4.617 -65.438 -8.758 1 46.19 275 ARG B CA 1
ATOM 6364 C C . ARG B 1 275 ? -5.781 -65.938 -9.602 1 46.19 275 ARG B C 1
ATOM 6366 O O . ARG B 1 275 ? -6.004 -67.125 -9.711 1 46.19 275 ARG B O 1
ATOM 6373 N N . GLN B 1 276 ? -6.617 -65.062 -9.961 1 39.53 276 GLN B N 1
ATOM 6374 C CA . GLN B 1 276 ? -7.691 -65.812 -10.609 1 39.53 276 GLN B CA 1
ATOM 6375 C C . GLN B 1 276 ? -7.344 -66.125 -12.055 1 39.53 276 GLN B C 1
ATOM 6377 O O . GLN B 1 276 ? -8.07 -66.875 -12.727 1 39.53 276 GLN B O 1
ATOM 6382 N N . ALA B 1 277 ? -6.41 -65.438 -12.797 1 43.06 277 ALA B N 1
ATOM 6383 C CA . ALA B 1 277 ? -6.168 -65.938 -14.156 1 43.06 277 ALA B CA 1
ATOM 6384 C C . ALA B 1 277 ? -5.395 -67.25 -14.148 1 43.06 277 ALA B C 1
ATOM 6386 O O . ALA B 1 277 ? -4.938 -67.688 -15.188 1 43.06 277 ALA B O 1
ATOM 6387 N N . GLY B 1 278 ? -5.047 -67.812 -12.992 1 35.81 278 GLY B N 1
ATOM 6388 C CA . GLY B 1 278 ? -4.461 -69.125 -13.148 1 35.81 278 GLY B CA 1
ATOM 6389 C C . GLY B 1 278 ? -5.328 -70.062 -13.961 1 35.81 278 GLY B C 1
ATOM 6390 O O . GLY B 1 278 ? -4.906 -71.188 -14.289 1 35.81 278 GLY B O 1
ATOM 6391 N N . THR B 1 279 ? -6.609 -70.312 -13.617 1 35.28 279 THR B N 1
ATOM 6392 C CA . THR B 1 279 ? -7.133 -71.562 -14.172 1 35.28 279 THR B CA 1
ATOM 6393 C C . THR B 1 279 ? -7.328 -71.438 -15.68 1 35.28 279 THR B C 1
ATOM 6395 O O . THR B 1 279 ? -7.422 -72.438 -16.391 1 35.28 279 THR B O 1
ATOM 6398 N N . GLY B 1 280 ? -8.227 -70.625 -16.281 1 34.22 280 GLY B N 1
ATOM 6399 C CA . GLY B 1 280 ? -8.562 -71.062 -17.641 1 34.22 280 GLY B CA 1
ATOM 6400 C C . GLY B 1 280 ? -7.402 -70.875 -18.609 1 34.22 280 GLY B C 1
ATOM 6401 O O . GLY B 1 280 ? -6.445 -70.188 -18.328 1 34.22 280 GLY B O 1
ATOM 6402 N N . HIS B 1 281 ? -7.211 -71.938 -19.609 1 36.28 281 HIS B N 1
ATOM 6403 C CA . HIS B 1 281 ? -6.273 -72.438 -20.609 1 36.28 281 HIS B CA 1
ATOM 6404 C C . HIS B 1 281 ? -5.684 -71.312 -21.438 1 36.28 281 HIS B C 1
ATOM 6406 O O . HIS B 1 281 ? -4.68 -71.5 -22.125 1 36.28 281 HIS B O 1
ATOM 6412 N N . GLY B 1 282 ? -6.648 -70.5 -22.188 1 37.06 282 GLY B N 1
ATOM 6413 C CA . GLY B 1 282 ? -6.188 -70.062 -23.5 1 37.06 282 GLY B CA 1
ATOM 6414 C C . GLY B 1 282 ? -5.016 -69.062 -23.406 1 37.06 282 GLY B C 1
ATOM 6415 O O . GLY B 1 282 ? -4.746 -68.5 -22.359 1 37.06 282 GLY B O 1
ATOM 6416 N N . SER B 1 283 ? -3.902 -69.25 -24.25 1 38.44 283 SER B N 1
ATOM 6417 C CA . SER B 1 283 ? -2.67 -68.562 -24.719 1 38.44 283 SER B CA 1
ATOM 6418 C C . SER B 1 283 ? -2.811 -67.062 -24.781 1 38.44 283 SER B C 1
ATOM 6420 O O . SER B 1 283 ? -2.854 -66.5 -25.859 1 38.44 283 SER B O 1
ATOM 6422 N N . SER B 1 284 ? -3.797 -66.438 -24.219 1 42.09 284 SER B N 1
ATOM 6423 C CA . SER B 1 284 ? -3.705 -65 -24.516 1 42.09 284 SER B CA 1
ATOM 6424 C C . SER B 1 284 ? -2.332 -64.438 -24.141 1 42.09 284 SER B C 1
ATOM 6426 O O . SER B 1 284 ? -1.83 -64.688 -23.047 1 42.09 284 SER B O 1
ATOM 6428 N N . SER B 1 285 ? -1.378 -64.125 -25.078 1 49.19 285 SER B N 1
ATOM 6429 C CA . SER B 1 285 ? 0.025 -63.75 -25.141 1 49.19 285 SER B CA 1
ATOM 6430 C C . SER B 1 285 ? 0.37 -62.719 -24.062 1 49.19 285 SER B C 1
ATOM 6432 O O . SER B 1 285 ? -0.465 -61.906 -23.688 1 49.19 285 SER B O 1
ATOM 6434 N N . SER B 1 286 ? 1.312 -63.062 -23.062 1 53.94 286 SER B N 1
ATOM 6435 C CA . SER B 1 286 ? 1.981 -62.312 -22 1 53.94 286 SER B CA 1
ATOM 6436 C C . SER B 1 286 ? 2.039 -60.812 -22.344 1 53.94 286 SER B C 1
ATOM 6438 O O . SER B 1 286 ? 1.852 -59.969 -21.469 1 53.94 286 SER B O 1
ATOM 6440 N N . SER B 1 287 ? 2.148 -60.562 -23.578 1 55.31 287 SER B N 1
ATOM 6441 C CA . SER B 1 287 ? 2.303 -59.188 -24.016 1 55.31 287 SER B CA 1
ATOM 6442 C C . SER B 1 287 ? 0.979 -58.438 -23.938 1 55.31 287 SER B C 1
ATOM 6444 O O . SER B 1 287 ? 0.953 -57.25 -23.578 1 55.31 287 SER B O 1
ATOM 6446 N N . ASP B 1 288 ? -0.122 -59.156 -24.25 1 58.19 288 ASP B N 1
ATOM 6447 C CA . ASP B 1 288 ? -1.441 -58.531 -24.219 1 58.19 288 ASP B CA 1
ATOM 6448 C C . ASP B 1 288 ? -1.862 -58.188 -22.797 1 58.19 288 ASP B C 1
ATOM 6450 O O . ASP B 1 288 ? -2.484 -57.156 -22.547 1 58.19 288 ASP B O 1
ATOM 6454 N N . SER B 1 289 ? -1.438 -59.094 -21.875 1 65.06 289 SER B N 1
ATOM 6455 C CA . SER B 1 289 ? -1.781 -58.875 -20.469 1 65.06 289 SER B CA 1
ATOM 6456 C C . SER B 1 289 ? -1.015 -57.688 -19.906 1 65.06 289 SER B C 1
ATOM 6458 O O . SER B 1 289 ? -1.577 -56.875 -19.172 1 65.06 289 SER B O 1
ATOM 6460 N N . VAL B 1 290 ? 0.234 -57.562 -20.297 1 67 290 VAL B N 1
ATOM 6461 C CA . VAL B 1 290 ? 1.046 -56.438 -19.844 1 67 290 VAL B CA 1
ATOM 6462 C C . VAL B 1 290 ? 0.483 -55.125 -20.391 1 67 290 VAL B C 1
ATOM 6464 O O . VAL B 1 290 ? 0.452 -54.125 -19.688 1 67 290 VAL B O 1
ATOM 6467 N N . SER B 1 291 ? -0.022 -55.188 -21.625 1 65.25 291 SER B N 1
ATOM 6468 C CA . SER B 1 291 ? -0.601 -54 -22.266 1 65.25 291 SER B CA 1
ATOM 6469 C C . SER B 1 291 ? -1.892 -53.594 -21.578 1 65.25 291 SER B C 1
ATOM 6471 O O . SER B 1 291 ? -2.125 -52.375 -21.375 1 65.25 291 SER B O 1
ATOM 6473 N N . GLN B 1 292 ? -2.668 -54.562 -21.203 1 67.38 292 GLN B N 1
ATOM 6474 C CA . GLN B 1 292 ? -3.922 -54.25 -20.516 1 67.38 292 GLN B CA 1
ATOM 6475 C C . GLN B 1 292 ? -3.666 -53.688 -19.125 1 67.38 292 GLN B C 1
ATOM 6477 O O . GLN B 1 292 ? -4.355 -52.75 -18.688 1 67.38 292 GLN B O 1
ATOM 6482 N N . ARG B 1 293 ? -2.701 -54.219 -18.391 1 70.81 293 ARG B N 1
ATOM 6483 C CA . ARG B 1 293 ? -2.359 -53.719 -17.078 1 70.81 293 ARG B CA 1
ATOM 6484 C C . ARG B 1 293 ? -1.778 -52.312 -17.156 1 70.81 293 ARG B C 1
ATOM 6486 O O . ARG B 1 293 ? -2.061 -51.469 -16.297 1 70.81 293 ARG B O 1
ATOM 6493 N N . THR B 1 294 ? -0.994 -52.094 -18.172 1 67.25 294 THR B N 1
ATOM 6494 C CA . THR B 1 294 ? -0.407 -50.781 -18.359 1 67.25 294 THR B CA 1
ATOM 6495 C C . THR B 1 294 ? -1.486 -49.75 -18.672 1 67.25 294 THR B C 1
ATOM 6497 O O . THR B 1 294 ? -1.423 -48.625 -18.203 1 67.25 294 THR B O 1
ATOM 6500 N N . GLN B 1 295 ? -2.428 -50.125 -19.5 1 65.12 295 GLN B N 1
ATOM 6501 C CA . GLN B 1 295 ? -3.529 -49.219 -19.828 1 65.12 295 GLN B CA 1
ATOM 6502 C C . GLN B 1 295 ? -4.363 -48.906 -18.594 1 65.12 295 GLN B C 1
ATOM 6504 O O . GLN B 1 295 ? -4.754 -47.75 -18.391 1 65.12 295 GLN B O 1
ATOM 6509 N N . TYR B 1 296 ? -4.594 -49.906 -17.828 1 66.38 296 TYR B N 1
ATOM 6510 C CA . TYR B 1 296 ? -5.324 -49.688 -16.594 1 66.38 296 TYR B CA 1
ATOM 6511 C C . TYR B 1 296 ? -4.551 -48.75 -15.664 1 66.38 296 TYR B C 1
ATOM 6513 O O . TYR B 1 296 ? -5.125 -47.812 -15.094 1 66.38 296 TYR B O 1
ATOM 6521 N N . PHE B 1 297 ? -3.316 -49 -15.531 1 70.75 297 PHE B N 1
ATOM 6522 C CA . PHE B 1 297 ? -2.479 -48.219 -14.656 1 70.75 297 PHE B CA 1
ATOM 6523 C C . PHE B 1 297 ? -2.48 -46.75 -15.102 1 70.75 297 PHE B C 1
ATOM 6525 O O . PHE B 1 297 ? -2.658 -45.844 -14.273 1 70.75 297 PHE B O 1
ATOM 6532 N N . THR B 1 298 ? -2.334 -46.5 -16.359 1 67.75 298 THR B N 1
ATOM 6533 C CA . THR B 1 298 ? -2.232 -45.125 -16.875 1 67.75 298 THR B CA 1
ATOM 6534 C C . THR B 1 298 ? -3.557 -44.375 -16.703 1 67.75 298 THR B C 1
ATOM 6536 O O . THR B 1 298 ? -3.572 -43.219 -16.312 1 67.75 298 THR B O 1
ATOM 6539 N N . THR B 1 299 ? -4.648 -45.031 -16.984 1 63.84 299 THR B N 1
ATOM 6540 C CA . THR B 1 299 ? -5.957 -44.406 -16.859 1 63.84 299 THR B CA 1
ATOM 6541 C C . THR B 1 299 ? -6.262 -44.094 -15.391 1 63.84 299 THR B C 1
ATOM 6543 O O . THR B 1 299 ? -6.707 -43 -15.055 1 63.84 299 THR B O 1
ATOM 6546 N N . ALA B 1 300 ? -5.988 -45.125 -14.578 1 69.81 300 ALA B N 1
ATOM 6547 C CA . ALA B 1 300 ? -6.242 -44.969 -13.156 1 69.81 300 ALA B CA 1
ATOM 6548 C C . ALA B 1 300 ? -5.355 -43.844 -12.57 1 69.81 300 ALA B C 1
ATOM 6550 O O . ALA B 1 300 ? -5.809 -43.062 -11.758 1 69.81 300 ALA B O 1
ATOM 6551 N N . LYS B 1 301 ? -4.164 -43.812 -12.961 1 74.81 301 LYS B N 1
ATOM 6552 C CA . LYS B 1 301 ? -3.23 -42.781 -12.477 1 74.81 301 LYS B CA 1
ATOM 6553 C C . LYS B 1 301 ? -3.684 -41.406 -12.875 1 74.81 301 LYS B C 1
ATOM 6555 O O . LYS B 1 301 ? -3.656 -40.469 -12.062 1 74.81 301 LYS B O 1
ATOM 6560 N N . ASN B 1 302 ? -4.094 -41.188 -14.102 1 69.88 302 ASN B N 1
ATOM 6561 C CA . ASN B 1 302 ? -4.523 -39.875 -14.594 1 69.88 302 ASN B CA 1
ATOM 6562 C C . ASN B 1 302 ? -5.754 -39.375 -13.844 1 69.88 302 ASN B C 1
ATOM 6564 O O . ASN B 1 302 ? -5.852 -38.188 -13.531 1 69.88 302 ASN B O 1
ATOM 6568 N N . LEU B 1 303 ? -6.602 -40.312 -13.602 1 66.31 303 LEU B N 1
ATOM 6569 C CA . LEU B 1 303 ? -7.805 -39.906 -12.867 1 66.31 303 LEU B CA 1
ATOM 6570 C C . LEU B 1 303 ? -7.465 -39.531 -11.438 1 66.31 303 LEU B C 1
ATOM 6572 O O . LEU B 1 303 ? -7.984 -38.531 -10.922 1 66.31 303 LEU B O 1
ATOM 6576 N N . LEU B 1 304 ? -6.602 -40.312 -10.859 1 74.44 304 LEU B N 1
ATOM 6577 C CA . LEU B 1 304 ? -6.234 -40.031 -9.469 1 74.44 304 LEU B CA 1
ATOM 6578 C C . LEU B 1 304 ? -5.422 -38.75 -9.359 1 74.44 304 LEU B C 1
ATOM 6580 O O . LEU B 1 304 ? -5.57 -38 -8.391 1 74.44 304 LEU B O 1
ATOM 6584 N N . VAL B 1 305 ? -4.59 -38.531 -10.312 1 77.44 305 VAL B N 1
ATOM 6585 C CA . VAL B 1 305 ? -3.785 -37.312 -10.312 1 77.44 305 VAL B CA 1
ATOM 6586 C C . VAL B 1 305 ? -4.691 -36.094 -10.484 1 77.44 305 VAL B C 1
ATOM 6588 O O . VAL B 1 305 ? -4.535 -35.094 -9.773 1 77.44 305 VAL B O 1
ATOM 6591 N N . SER B 1 306 ? -5.609 -36.125 -11.398 1 72.5 306 SER B N 1
ATOM 6592 C CA . SER B 1 306 ? -6.547 -35.031 -11.602 1 72.5 306 SER B CA 1
ATOM 6593 C C . SER B 1 306 ? -7.398 -34.781 -10.359 1 72.5 306 SER B C 1
ATOM 6595 O O . SER B 1 306 ? -7.625 -33.625 -9.969 1 72.5 306 SER B O 1
ATOM 6597 N N . GLY B 1 307 ? -7.867 -35.906 -9.82 1 74.88 307 GLY B N 1
ATOM 6598 C CA . GLY B 1 307 ? -8.625 -35.781 -8.586 1 74.88 307 GLY B CA 1
ATOM 6599 C C . GLY B 1 307 ? -7.793 -35.25 -7.43 1 74.88 307 GLY B C 1
ATOM 6600 O O . GLY B 1 307 ? -8.266 -34.406 -6.66 1 74.88 307 GLY B O 1
ATOM 6601 N N . GLY B 1 308 ? -6.594 -35.781 -7.305 1 82.44 308 GLY B N 1
ATOM 6602 C CA . GLY B 1 308 ? -5.695 -35.312 -6.27 1 82.44 308 GLY B CA 1
ATOM 6603 C C . GLY B 1 308 ? -5.375 -33.812 -6.395 1 82.44 308 GLY B C 1
ATOM 6604 O O . GLY B 1 308 ? -5.305 -33.094 -5.395 1 82.44 308 GLY B O 1
ATOM 6605 N N . ASP B 1 309 ? -5.168 -33.312 -7.594 1 82.69 309 ASP B N 1
ATOM 6606 C CA . ASP B 1 309 ? -4.879 -31.922 -7.844 1 82.69 309 ASP B CA 1
ATOM 6607 C C . ASP B 1 309 ? -6.043 -31.031 -7.406 1 82.69 309 ASP B C 1
ATOM 6609 O O . ASP B 1 309 ? -5.836 -29.953 -6.844 1 82.69 309 ASP B O 1
ATOM 6613 N N . ALA B 1 310 ? -7.258 -31.469 -7.707 1 81.25 310 ALA B N 1
ATOM 6614 C CA . ALA B 1 310 ? -8.445 -30.703 -7.32 1 81.25 310 ALA B CA 1
ATOM 6615 C C . ALA B 1 310 ? -8.562 -30.609 -5.801 1 81.25 310 ALA B C 1
ATOM 6617 O O . ALA B 1 310 ? -8.812 -29.531 -5.254 1 81.25 310 ALA B O 1
ATOM 6618 N N . VAL B 1 311 ? -8.328 -31.75 -5.145 1 85.44 311 VAL B N 1
ATOM 6619 C CA . VAL B 1 311 ? -8.453 -31.781 -3.693 1 85.44 311 VAL B CA 1
ATOM 6620 C C . VAL B 1 311 ? -7.316 -30.969 -3.061 1 85.44 311 VAL B C 1
ATOM 6622 O O . VAL B 1 311 ? -7.512 -30.312 -2.037 1 85.44 311 VAL B O 1
ATOM 6625 N N . GLU B 1 312 ? -6.188 -31.078 -3.73 1 87 312 GLU B N 1
ATOM 6626 C CA . GLU B 1 312 ? -5.039 -30.312 -3.248 1 87 312 GLU B CA 1
ATOM 6627 C C . GLU B 1 312 ? -5.32 -28.812 -3.277 1 87 312 GLU B C 1
ATOM 6629 O O . GLU B 1 312 ? -4.98 -28.094 -2.336 1 87 312 GLU B O 1
ATOM 6634 N N . ARG B 1 313 ? -5.855 -28.391 -4.293 1 84.81 313 ARG B N 1
ATOM 6635 C CA . ARG B 1 313 ? -6.18 -26.969 -4.418 1 84.81 313 ARG B CA 1
ATOM 6636 C C . ARG B 1 313 ? -7.195 -26.547 -3.363 1 84.81 313 ARG B C 1
ATOM 6638 O O . ARG B 1 313 ? -7.094 -25.453 -2.801 1 84.81 313 ARG B O 1
ATOM 6645 N N . LEU B 1 314 ? -8.133 -27.391 -3.096 1 85 314 LEU B N 1
ATOM 6646 C CA . LEU B 1 314 ? -9.125 -27.109 -2.066 1 85 314 LEU B CA 1
ATOM 6647 C C . LEU B 1 314 ? -8.469 -27.031 -0.69 1 85 314 LEU B C 1
ATOM 6649 O O . LEU B 1 314 ? -8.789 -26.141 0.102 1 85 314 LEU B O 1
ATOM 6653 N N . MET B 1 315 ? -7.605 -27.938 -0.474 1 85.38 315 MET B N 1
ATOM 6654 C CA . MET B 1 315 ? -6.945 -27.984 0.826 1 85.38 315 MET B CA 1
ATOM 6655 C C . MET B 1 315 ? -6.008 -26.797 0.998 1 85.38 315 MET B C 1
ATOM 6657 O O . MET B 1 315 ? -5.887 -26.25 2.096 1 85.38 315 MET B O 1
ATOM 6661 N N . SER B 1 316 ? -5.359 -26.375 -0.114 1 84.88 316 SER B N 1
ATOM 6662 C CA . SER B 1 316 ? -4.449 -25.234 -0.052 1 84.88 316 SER B CA 1
ATOM 6663 C C . SER B 1 316 ? -5.215 -23.938 0.166 1 84.88 316 SER B C 1
ATOM 6665 O O . SER B 1 316 ? -4.645 -22.938 0.625 1 84.88 316 SER B O 1
ATOM 6667 N N . SER B 1 317 ? -6.492 -23.938 -0.131 1 85.5 317 SER B N 1
ATOM 6668 C CA . SER B 1 317 ? -7.332 -22.766 0.057 1 85.5 317 SER B CA 1
ATOM 6669 C C . SER B 1 317 ? -7.57 -22.484 1.537 1 85.5 317 SER B C 1
ATOM 6671 O O . SER B 1 317 ? -7.961 -21.375 1.91 1 85.5 317 SER B O 1
ATOM 6673 N N . TYR B 1 318 ? -7.25 -23.422 2.369 1 82.06 318 TYR B N 1
ATOM 6674 C CA . TYR B 1 318 ? -7.465 -23.219 3.799 1 82.06 318 TYR B CA 1
ATOM 6675 C C . TYR B 1 318 ? -6.605 -22.078 4.328 1 82.06 318 TYR B C 1
ATOM 6677 O O . TYR B 1 318 ? -7.082 -21.25 5.105 1 82.06 318 TYR B O 1
ATOM 6685 N N . LYS B 1 319 ? -5.383 -22.094 3.963 1 83.19 319 LYS B N 1
ATOM 6686 C CA . LYS B 1 319 ? -4.504 -21.016 4.391 1 83.19 319 LYS B CA 1
ATOM 6687 C C . LYS B 1 319 ? -5.039 -19.656 3.934 1 83.19 319 LYS B C 1
ATOM 6689 O O . LYS B 1 319 ? -4.969 -18.672 4.672 1 83.19 319 LYS B O 1
ATOM 6694 N N . GLU B 1 320 ? -5.574 -19.641 2.76 1 87.06 320 GLU B N 1
ATOM 6695 C CA . GLU B 1 320 ? -6.125 -18.406 2.219 1 87.06 320 GLU B CA 1
ATOM 6696 C C . GLU B 1 320 ? -7.383 -17.984 2.973 1 87.06 320 GLU B C 1
ATOM 6698 O O . GLU B 1 320 ? -7.652 -16.781 3.127 1 87.06 320 GLU B O 1
ATOM 6703 N N . ILE B 1 321 ? -8.109 -18.953 3.451 1 88 321 ILE B N 1
ATOM 6704 C CA . ILE B 1 321 ? -9.32 -18.672 4.211 1 88 321 ILE B CA 1
ATOM 6705 C C . ILE B 1 321 ? -8.953 -18.062 5.562 1 88 321 ILE B C 1
ATOM 6707 O O . ILE B 1 321 ? -9.602 -17.109 6.016 1 88 321 ILE B O 1
ATOM 6711 N N . VAL B 1 322 ? -7.93 -18.562 6.156 1 86.25 322 VAL B N 1
ATOM 6712 C CA . VAL B 1 322 ? -7.488 -18.047 7.445 1 86.25 322 VAL B CA 1
ATOM 6713 C C . VAL B 1 322 ? -6.961 -16.625 7.277 1 86.25 322 VAL B C 1
ATOM 6715 O O . VAL B 1 322 ? -7.215 -15.758 8.117 1 86.25 322 VAL B O 1
ATOM 6718 N N . GLU B 1 323 ? -6.262 -16.422 6.199 1 87.75 323 GLU B N 1
ATOM 6719 C CA . GLU B 1 323 ? -5.785 -15.078 5.906 1 87.75 323 GLU B CA 1
ATOM 6720 C C . GLU B 1 323 ? -6.953 -14.117 5.668 1 87.75 323 GLU B C 1
ATOM 6722 O O . GLU B 1 323 ? -6.926 -12.977 6.121 1 87.75 323 GLU B O 1
ATOM 6727 N N . LEU B 1 324 ? -7.93 -14.578 4.98 1 90.69 324 LEU B N 1
ATOM 6728 C CA . LEU B 1 324 ? -9.125 -13.773 4.723 1 90.69 324 LEU B CA 1
ATOM 6729 C C . LEU B 1 324 ? -9.812 -13.391 6.027 1 90.69 324 LEU B C 1
ATOM 6731 O O . LEU B 1 324 ? -10.344 -12.289 6.152 1 90.69 324 LEU B O 1
ATOM 6735 N N . ALA B 1 325 ? -9.82 -14.281 6.977 1 90.31 325 ALA B N 1
ATOM 6736 C CA . ALA B 1 325 ? -10.422 -13.992 8.273 1 90.31 325 ALA B CA 1
ATOM 6737 C C . ALA B 1 325 ? -9.719 -12.828 8.961 1 90.31 325 ALA B C 1
ATOM 6739 O O . ALA B 1 325 ? -10.359 -12.008 9.625 1 90.31 325 ALA B O 1
ATOM 6740 N N . GLY B 1 326 ? -8.461 -12.766 8.766 1 89.31 326 GLY B N 1
ATOM 6741 C CA . GLY B 1 326 ? -7.711 -11.641 9.305 1 89.31 326 GLY B CA 1
ATOM 6742 C C . GLY B 1 326 ? -8.086 -10.32 8.664 1 89.31 326 GLY B C 1
ATOM 6743 O O . GLY B 1 326 ? -8.32 -9.328 9.359 1 89.31 326 GLY B O 1
ATOM 6744 N N . TYR B 1 327 ? -8.172 -10.328 7.344 1 91.56 327 TYR B N 1
ATOM 6745 C CA . TYR B 1 327 ? -8.578 -9.117 6.629 1 91.56 327 TYR B CA 1
ATOM 6746 C C . TYR B 1 327 ? -10 -8.727 7 1 91.56 327 TYR B C 1
ATOM 6748 O O . TYR B 1 327 ? -10.305 -7.539 7.156 1 91.56 327 TYR B O 1
ATOM 6756 N N . THR B 1 328 ? -10.883 -9.672 7.16 1 92 328 THR B N 1
ATOM 6757 C CA . THR B 1 328 ? -12.273 -9.422 7.504 1 92 328 THR B CA 1
ATOM 6758 C C . THR B 1 328 ? -12.383 -8.781 8.883 1 92 328 THR B C 1
ATOM 6760 O O . THR B 1 328 ? -13.172 -7.855 9.086 1 92 328 THR B O 1
ATOM 6763 N N . ALA B 1 329 ? -11.57 -9.258 9.766 1 91.56 329 ALA B N 1
ATOM 6764 C CA . ALA B 1 329 ? -11.609 -8.719 11.125 1 91.56 329 ALA B CA 1
ATOM 6765 C C . ALA B 1 329 ? -11.188 -7.254 11.148 1 91.56 329 ALA B C 1
ATOM 6767 O O . ALA B 1 329 ? -11.805 -6.438 11.836 1 91.56 329 ALA B O 1
ATOM 6768 N N . ARG B 1 330 ? -10.266 -6.941 10.383 1 90.44 330 ARG B N 1
ATOM 6769 C CA . ARG B 1 330 ? -9.758 -5.574 10.352 1 90.44 330 ARG B CA 1
ATOM 6770 C C . ARG B 1 330 ? -10.789 -4.625 9.75 1 90.44 330 ARG B C 1
ATOM 6772 O O . ARG B 1 330 ? -11.062 -3.559 10.305 1 90.44 330 ARG B O 1
ATOM 6779 N N . VAL B 1 331 ? -11.344 -5.02 8.656 1 93.38 331 VAL B N 1
ATOM 6780 C CA . VAL B 1 331 ? -12.312 -4.168 7.973 1 93.38 331 VAL B CA 1
ATOM 6781 C C . VAL B 1 331 ? -13.594 -4.078 8.805 1 93.38 331 VAL B C 1
ATOM 6783 O O . VAL B 1 331 ? -14.195 -3.006 8.914 1 93.38 331 VAL B O 1
ATOM 6786 N N . ALA B 1 332 ? -13.977 -5.199 9.406 1 93.81 332 ALA B N 1
ATOM 6787 C CA . ALA B 1 332 ? -15.172 -5.219 10.25 1 93.81 332 ALA B CA 1
ATOM 6788 C C . ALA B 1 332 ? -15 -4.332 11.477 1 93.81 332 ALA B C 1
ATOM 6790 O O . ALA B 1 332 ? -15.922 -3.621 11.875 1 93.81 332 ALA B O 1
ATOM 6791 N N . GLU B 1 333 ? -13.875 -4.387 12.016 1 92.69 333 GLU B N 1
ATOM 6792 C CA . GLU B 1 333 ? -13.586 -3.549 13.172 1 92.69 333 GLU B CA 1
ATOM 6793 C C . GLU B 1 333 ? -13.641 -2.066 12.812 1 92.69 333 GLU B C 1
ATOM 6795 O O . GLU B 1 333 ? -14.188 -1.259 13.57 1 92.69 333 GLU B O 1
ATOM 6800 N N . MET B 1 334 ? -13.086 -1.718 11.75 1 93.62 334 MET B N 1
ATOM 6801 C CA . MET B 1 334 ? -13.117 -0.329 11.297 1 93.62 334 MET B CA 1
ATOM 6802 C C . MET B 1 334 ? -14.555 0.152 11.109 1 93.62 334 MET B C 1
ATOM 6804 O O . MET B 1 334 ? -14.922 1.22 11.602 1 93.62 334 MET B O 1
ATOM 6808 N N . LEU B 1 335 ? -15.398 -0.643 10.445 1 94.75 335 LEU B N 1
ATOM 6809 C CA . LEU B 1 335 ? -16.781 -0.267 10.18 1 94.75 335 LEU B CA 1
ATOM 6810 C C . LEU B 1 335 ? -17.594 -0.191 11.477 1 94.75 335 LEU B C 1
ATOM 6812 O O . LEU B 1 335 ? -18.422 0.697 11.633 1 94.75 335 LEU B O 1
ATOM 6816 N N . GLN B 1 336 ? -17.234 -1.071 12.336 1 94.81 336 GLN B N 1
ATOM 6817 C CA . GLN B 1 336 ? -17.906 -1.066 13.633 1 94.81 336 GLN B CA 1
ATOM 6818 C C . GLN B 1 336 ? -17.562 0.185 14.43 1 94.81 336 GLN B C 1
ATOM 6820 O O . GLN B 1 336 ? -18.438 0.806 15.039 1 94.81 336 GLN B O 1
ATOM 6825 N N . VAL B 1 337 ? -16.375 0.538 14.406 1 94 337 VAL B N 1
ATOM 6826 C CA . VAL B 1 337 ? -15.93 1.729 15.125 1 94 337 VAL B CA 1
ATOM 6827 C C . VAL B 1 337 ? -16.562 2.971 14.508 1 94 337 VAL B C 1
ATOM 6829 O O . VAL B 1 337 ? -17.016 3.867 15.219 1 94 337 VAL B O 1
ATOM 6832 N N . PHE B 1 338 ? -16.578 3.027 13.172 1 94.62 338 PHE B N 1
ATOM 6833 C CA . PHE B 1 338 ? -17.219 4.156 12.492 1 94.62 338 PHE B CA 1
ATOM 6834 C C . PHE B 1 338 ? -18.672 4.305 12.922 1 94.62 338 PHE B C 1
ATOM 6836 O O . PHE B 1 338 ? -19.141 5.414 13.188 1 94.62 338 PHE B O 1
ATOM 6843 N N . GLU B 1 339 ? -19.344 3.219 13.039 1 94.25 339 GLU B N 1
ATOM 6844 C CA . GLU B 1 339 ? -20.75 3.232 13.414 1 94.25 339 GLU B CA 1
ATOM 6845 C C . GLU B 1 339 ? -20.922 3.637 14.875 1 94.25 339 GLU B C 1
ATOM 6847 O O . GLU B 1 339 ? -21.797 4.449 15.195 1 94.25 339 GLU B O 1
ATOM 6852 N N . GLU B 1 340 ? -20.109 3.113 15.688 1 92.56 340 GLU B N 1
ATOM 6853 C CA . GLU B 1 340 ? -20.203 3.414 17.109 1 92.56 340 GLU B CA 1
ATOM 6854 C C . GLU B 1 340 ? -19.875 4.875 17.391 1 92.56 340 GLU B C 1
ATOM 6856 O O . GLU B 1 340 ? -20.562 5.543 18.156 1 92.56 340 GLU B O 1
ATOM 6861 N N . VAL B 1 341 ? -18.875 5.332 16.766 1 90.38 341 VAL B N 1
ATOM 6862 C CA . VAL B 1 341 ? -18.438 6.711 16.969 1 90.38 341 VAL B CA 1
ATOM 6863 C C . VAL B 1 341 ? -19.5 7.668 16.422 1 90.38 341 VAL B C 1
ATOM 6865 O O . VAL B 1 341 ? -19.719 8.742 16.984 1 90.38 341 VAL B O 1
ATOM 6868 N N . SER B 1 342 ? -20.141 7.305 15.352 1 89.44 342 SER B N 1
ATOM 6869 C CA . SER B 1 342 ? -21.203 8.133 14.789 1 89.44 342 SER B CA 1
ATOM 6870 C C . SER B 1 342 ? -22.391 8.227 15.734 1 89.44 342 SER B C 1
ATOM 6872 O O . SER B 1 342 ? -23.125 9.219 15.734 1 89.44 342 SER B O 1
ATOM 6874 N N . ARG B 1 343 ? -22.5 7.219 16.625 1 87.5 343 ARG B N 1
ATOM 6875 C CA . ARG B 1 343 ? -23.594 7.191 17.609 1 87.5 343 ARG B CA 1
ATOM 6876 C C . ARG B 1 343 ? -23.156 7.824 18.922 1 87.5 343 ARG B C 1
ATOM 6878 O O . ARG B 1 343 ? -23.953 7.906 19.859 1 87.5 343 ARG B O 1
ATOM 6885 N N . GLY B 1 344 ? -21.922 8.258 18.969 1 85.38 344 GLY B N 1
ATOM 6886 C CA . GLY B 1 344 ? -21.438 8.953 20.141 1 85.38 344 GLY B CA 1
ATOM 6887 C C . GLY B 1 344 ? -20.797 8.031 21.172 1 85.38 344 GLY B C 1
ATOM 6888 O O . GLY B 1 344 ? -20.641 8.398 22.328 1 85.38 344 GLY B O 1
ATOM 6889 N N . GLU B 1 345 ? -20.5 6.844 20.766 1 86.69 345 GLU B N 1
ATOM 6890 C CA . GLU B 1 345 ? -19.828 5.895 21.641 1 86.69 345 GLU B CA 1
ATOM 6891 C C . GLU B 1 345 ? -18.328 5.887 21.391 1 86.69 345 GLU B C 1
ATOM 6893 O O . GLU B 1 345 ? -17.875 5.504 20.312 1 86.69 345 GLU B O 1
ATOM 6898 N N . TYR B 1 346 ? -17.594 6.344 22.391 1 86.62 346 TYR B N 1
ATOM 6899 C CA . TYR B 1 346 ? -16.141 6.445 22.25 1 86.62 346 TYR B CA 1
ATOM 6900 C C . TYR B 1 346 ? -15.422 5.539 23.234 1 86.62 346 TYR B C 1
ATOM 6902 O O . TYR B 1 346 ? -15.953 5.246 24.312 1 86.62 346 TYR B O 1
ATOM 6910 N N . GLN B 1 347 ? -14.375 4.945 22.812 1 81.56 347 GLN B N 1
ATOM 6911 C CA . GLN B 1 347 ? -13.523 4.156 23.688 1 81.56 347 GLN B CA 1
ATOM 6912 C C . GLN B 1 347 ? -12.078 4.648 23.656 1 81.56 347 GLN B C 1
ATOM 6914 O O . GLN B 1 347 ? -11.477 4.746 22.578 1 81.56 347 GLN B O 1
ATOM 6919 N N . ARG B 1 348 ? -11.57 5.254 24.609 1 74.12 348 ARG B N 1
ATOM 6920 C CA . ARG B 1 348 ? -10.164 5.641 24.688 1 74.12 348 ARG B CA 1
ATOM 6921 C C . ARG B 1 348 ? -9.469 4.945 25.844 1 74.12 348 ARG B C 1
ATOM 6923 O O . ARG B 1 348 ? -10.094 4.664 26.875 1 74.12 348 ARG B O 1
ATOM 6930 N N . THR B 1 349 ? -8.383 4.395 25.594 1 58.53 349 THR B N 1
ATOM 6931 C CA . THR B 1 349 ? -7.602 3.852 26.703 1 58.53 349 THR B CA 1
ATOM 6932 C C . THR B 1 349 ? -7.172 4.961 27.656 1 58.53 349 THR B C 1
ATOM 6934 O O . THR B 1 349 ? -6.414 5.855 27.281 1 58.53 349 THR B O 1
ATOM 6937 N N . ALA B 1 350 ? -8.195 5.523 28.422 1 51.53 350 ALA B N 1
ATOM 6938 C CA . ALA B 1 350 ? -7.969 6.574 29.406 1 51.53 350 ALA B CA 1
ATOM 6939 C C . ALA B 1 350 ? -6.805 6.219 30.328 1 51.53 350 ALA B C 1
ATOM 6941 O O . ALA B 1 350 ? -6.672 5.066 30.766 1 51.53 350 ALA B O 1
ATOM 6942 N N . VAL B 1 351 ? -5.594 6.75 30.172 1 48.28 351 VAL B N 1
ATOM 6943 C CA . VAL B 1 351 ? -4.691 6.688 31.328 1 48.28 351 VAL B CA 1
ATOM 6944 C C . VAL B 1 351 ? -5.395 7.234 32.562 1 48.28 351 VAL B C 1
ATOM 6946 O O . VAL B 1 351 ? -5.699 8.43 32.625 1 48.28 351 VAL B O 1
ATOM 6949 N N . THR B 1 352 ? -6.484 6.664 32.938 1 45.16 352 THR B N 1
ATOM 6950 C CA . THR B 1 352 ? -7.176 7.102 34.125 1 45.16 352 THR B CA 1
ATOM 6951 C C . THR B 1 352 ? -6.184 7.375 35.25 1 45.16 352 THR B C 1
ATOM 6953 O O . THR B 1 352 ? -5.504 6.461 35.75 1 45.16 352 THR B O 1
ATOM 6956 N N . ASN B 1 353 ? -5.379 8.289 35.219 1 40.88 353 ASN B N 1
ATOM 6957 C CA . ASN B 1 353 ? -4.965 8.602 36.594 1 40.88 353 ASN B CA 1
ATOM 6958 C C . ASN B 1 353 ? -6.168 8.859 37.469 1 40.88 353 ASN B C 1
ATOM 6960 O O . ASN B 1 353 ? -6.82 9.898 37.375 1 40.88 353 ASN B O 1
ATOM 6964 N N . SER B 1 354 ? -6.992 7.938 37.719 1 40.94 354 SER B N 1
ATOM 6965 C CA . SER B 1 354 ? -8.086 7.961 38.688 1 40.94 354 SER B CA 1
ATOM 6966 C C . SER B 1 354 ? -7.766 8.883 39.844 1 40.94 354 SER B C 1
ATOM 6968 O O . SER B 1 354 ? -8.578 9.031 40.75 1 40.94 354 SER B O 1
ATOM 6970 N N . LYS B 1 355 ? -6.453 8.953 40.344 1 41 355 LYS B N 1
ATOM 6971 C CA . LYS B 1 355 ? -6.449 9.383 41.719 1 41 355 LYS B CA 1
ATOM 6972 C C . LYS B 1 355 ? -7.316 10.625 41.938 1 41 355 LYS B C 1
ATOM 6974 O O . LYS B 1 355 ? -8.148 10.672 42.844 1 41 355 LYS B O 1
ATOM 6979 N N . GLY B 1 356 ? -6.742 11.867 41.844 1 37.56 356 GLY B N 1
ATOM 6980 C CA . GLY B 1 356 ? -7.035 12.953 42.781 1 37.56 356 GLY B CA 1
ATOM 6981 C C . GLY B 1 356 ? -8.297 13.719 42.438 1 37.56 356 GLY B C 1
ATOM 6982 O O . GLY B 1 356 ? -8.711 14.617 43.156 1 37.56 356 GLY B O 1
ATOM 6983 N N . VAL B 1 357 ? -8.625 14.031 41.125 1 41.22 357 VAL B N 1
ATOM 6984 C CA . VAL B 1 357 ? -9.492 15.203 41.219 1 41.22 357 VAL B CA 1
ATOM 6985 C C . VAL B 1 357 ? -10.93 14.758 41.469 1 41.22 357 VAL B C 1
ATOM 6987 O O . VAL B 1 357 ? -11.656 14.43 40.531 1 41.22 357 VAL B O 1
ATOM 6990 N N . HIS B 1 358 ? -11.266 13.695 42.156 1 40.78 358 HIS B N 1
ATOM 6991 C CA . HIS B 1 358 ? -12.578 13.602 42.812 1 40.78 358 HIS B CA 1
ATOM 6992 C C . HIS B 1 358 ? -13.078 14.969 43.25 1 40.78 358 HIS B C 1
ATOM 6994 O O . HIS B 1 358 ? -13.055 15.281 44.438 1 40.78 358 HIS B O 1
ATOM 7000 N N . THR B 1 359 ? -12.664 16.016 42.812 1 41.22 359 THR B N 1
ATOM 7001 C CA . THR B 1 359 ? -13.328 17.125 43.469 1 41.22 359 THR B CA 1
ATOM 7002 C C . THR B 1 359 ? -14.844 16.953 43.438 1 41.22 359 THR B C 1
ATOM 7004 O O . THR B 1 359 ? -15.391 16.453 42.438 1 41.22 359 THR B O 1
ATOM 7007 N N . GLN B 1 360 ? -15.523 16.984 44.562 1 45.72 360 GLN B N 1
ATOM 7008 C CA . GLN B 1 360 ? -16.906 17.031 45.031 1 45.72 360 GLN B CA 1
ATOM 7009 C C . GLN B 1 360 ? -17.859 17.422 43.906 1 45.72 360 GLN B C 1
ATOM 7011 O O . GLN B 1 360 ? -18.969 16.906 43.812 1 45.72 360 GLN B O 1
ATOM 7016 N N . SER B 1 361 ? -17.766 18.578 43.156 1 51.34 361 SER B N 1
ATOM 7017 C CA . SER B 1 361 ? -18.844 19.312 42.5 1 51.34 361 SER B CA 1
ATOM 7018 C C . SER B 1 361 ? -18.906 18.984 41 1 51.34 361 SER B C 1
ATOM 7020 O O . SER B 1 361 ? -19.516 19.719 40.219 1 51.34 361 SER B O 1
ATOM 7022 N N . CYS B 1 362 ? -18.203 17.938 40.469 1 61.5 362 CYS B N 1
ATOM 7023 C CA . CYS B 1 362 ? -18.266 17.797 39.031 1 61.5 362 CYS B CA 1
ATOM 7024 C C . CYS B 1 362 ? -19.406 16.875 38.594 1 61.5 362 CYS B C 1
ATOM 7026 O O . CYS B 1 362 ? -19.578 15.805 39.188 1 61.5 362 CYS B O 1
ATOM 7028 N N . LEU B 1 363 ? -20.438 17.328 37.781 1 70.56 363 LEU B N 1
ATOM 7029 C CA . LEU B 1 363 ? -21.688 16.75 37.281 1 70.56 363 LEU B CA 1
ATOM 7030 C C . LEU B 1 363 ? -21.406 15.609 36.312 1 70.56 363 LEU B C 1
ATOM 7032 O O . LEU B 1 363 ? -22.328 14.922 35.875 1 70.56 363 LEU B O 1
ATOM 7036 N N . VAL B 1 364 ? -20.078 15.211 36.219 1 79 364 VAL B N 1
ATOM 7037 C CA . VAL B 1 364 ? -19.781 14.195 35.188 1 79 364 VAL B CA 1
ATOM 7038 C C . VAL B 1 364 ? -19.922 12.805 35.812 1 79 364 VAL B C 1
ATOM 7040 O O . VAL B 1 364 ? -19.391 12.531 36.875 1 79 364 VAL B O 1
ATOM 7043 N N . GLN B 1 365 ? -20.781 11.977 35.188 1 81.25 365 GLN B N 1
ATOM 7044 C CA . GLN B 1 365 ? -20.969 10.594 35.625 1 81.25 365 GLN B CA 1
ATOM 7045 C C . GLN B 1 365 ? -20.031 9.648 34.875 1 81.25 365 GLN B C 1
ATOM 7047 O O . GLN B 1 365 ? -19.766 9.844 33.688 1 81.25 365 GLN B O 1
ATOM 7052 N N . PHE B 1 366 ? -19.438 8.766 35.594 1 79.06 366 PHE B N 1
ATOM 7053 C CA . PHE B 1 366 ? -18.516 7.809 35 1 79.06 366 PHE B CA 1
ATOM 7054 C C . PHE B 1 366 ? -19.094 6.402 35.031 1 79.06 366 PHE B C 1
ATOM 7056 O O . PHE B 1 366 ? -19.891 6.07 35.906 1 79.06 366 PHE B O 1
ATOM 7063 N N . ASN B 1 367 ? -18.828 5.707 33.938 1 77.88 367 ASN B N 1
ATOM 7064 C CA . ASN B 1 367 ? -19.266 4.312 33.906 1 77.88 367 ASN B CA 1
ATOM 7065 C C . ASN B 1 367 ? -18.344 3.422 34.75 1 77.88 367 ASN B C 1
ATOM 7067 O O . ASN B 1 367 ? -17.375 3.902 35.344 1 77.88 367 ASN B O 1
ATOM 7071 N N . SER B 1 368 ? -18.75 2.059 34.75 1 74.56 368 SER B N 1
ATOM 7072 C CA . SER B 1 368 ? -18.016 1.077 35.531 1 74.56 368 SER B CA 1
ATOM 7073 C C . SER B 1 368 ? -16.562 0.983 35.094 1 74.56 368 SER B C 1
ATOM 7075 O O . SER B 1 368 ? -15.68 0.612 35.875 1 74.56 368 SER B O 1
ATOM 7077 N N . GLU B 1 369 ? -16.312 1.41 33.875 1 71.06 369 GLU B N 1
ATOM 7078 C CA . GLU B 1 369 ? -14.961 1.283 33.344 1 71.06 369 GLU B CA 1
ATOM 7079 C C . GLU B 1 369 ? -14.188 2.588 33.5 1 71.06 369 GLU B C 1
ATOM 7081 O O . GLU B 1 369 ? -13.031 2.68 33.062 1 71.06 369 GLU B O 1
ATOM 7086 N N . GLY B 1 370 ? -14.82 3.602 34.094 1 70.06 370 GLY B N 1
ATOM 7087 C CA . GLY B 1 370 ? -14.133 4.863 34.344 1 70.06 370 GLY B CA 1
ATOM 7088 C C . GLY B 1 370 ? -14.25 5.836 33.188 1 70.06 370 GLY B C 1
ATOM 7089 O O . GLY B 1 370 ? -13.523 6.828 33.125 1 70.06 370 GLY B O 1
ATOM 7090 N N . GLN B 1 371 ? -15.078 5.523 32.281 1 75.62 371 GLN B N 1
ATOM 7091 C CA . GLN B 1 371 ? -15.281 6.434 31.141 1 75.62 371 GLN B CA 1
ATOM 7092 C C . GLN B 1 371 ? -16.469 7.359 31.391 1 75.62 371 GLN B C 1
ATOM 7094 O O . GLN B 1 371 ? -17.484 6.941 31.953 1 75.62 371 GLN B O 1
ATOM 7099 N N . PRO B 1 372 ? -16.219 8.602 31.094 1 78.31 372 PRO B N 1
ATOM 7100 C CA . PRO B 1 372 ? -17.328 9.539 31.297 1 78.31 372 PRO B CA 1
ATOM 7101 C C . PRO B 1 372 ? -18.531 9.234 30.406 1 78.31 372 PRO B C 1
ATOM 7103 O O . PRO B 1 372 ? -18.359 8.836 29.25 1 78.31 372 PRO B O 1
ATOM 7106 N N . LEU B 1 373 ? -19.672 9.344 30.953 1 83.94 373 LEU B N 1
ATOM 7107 C CA . LEU B 1 373 ? -20.922 9.102 30.203 1 83.94 373 LEU B CA 1
ATOM 7108 C C . LEU B 1 373 ? -21.453 10.398 29.625 1 83.94 373 LEU B C 1
ATOM 7110 O O . LEU B 1 373 ? -21.422 11.445 30.266 1 83.94 373 LEU B O 1
ATOM 7114 N N . ILE B 1 374 ? -21.828 10.336 28.375 1 86.31 374 ILE B N 1
ATOM 7115 C CA . ILE B 1 374 ? -22.391 11.5 27.703 1 86.31 374 ILE B CA 1
ATOM 7116 C C . ILE B 1 374 ? -23.859 11.664 28.109 1 86.31 374 ILE B C 1
ATOM 7118 O O . ILE B 1 374 ? -24.734 11.008 27.547 1 86.31 374 ILE B O 1
ATOM 7122 N N . LYS B 1 375 ? -24.172 12.516 29.047 1 88.38 375 LYS B N 1
ATOM 7123 C CA . LYS B 1 375 ? -25.531 12.703 29.562 1 88.38 375 LYS B CA 1
ATOM 7124 C C . LYS B 1 375 ? -26.016 14.133 29.328 1 88.38 375 LYS B C 1
ATOM 7126 O O . LYS B 1 375 ? -27.156 14.461 29.641 1 88.38 375 LYS B O 1
ATOM 7131 N N . GLY B 1 376 ? -25.188 14.859 28.719 1 90 376 GLY B N 1
ATOM 7132 C CA . GLY B 1 376 ? -25.578 16.234 28.438 1 90 376 GLY B CA 1
ATOM 7133 C C . GLY B 1 376 ? -26.656 16.344 27.375 1 90 376 GLY B C 1
ATOM 7134 O O . GLY B 1 376 ? -26.844 15.422 26.578 1 90 376 GLY B O 1
ATOM 7135 N N . ARG B 1 377 ? -27.453 17.453 27.484 1 92.12 377 ARG B N 1
ATOM 7136 C CA . ARG B 1 377 ? -28.531 17.672 26.531 1 92.12 377 ARG B CA 1
ATOM 7137 C C . ARG B 1 377 ? -28.25 18.875 25.641 1 92.12 377 ARG B C 1
ATOM 7139 O O . ARG B 1 377 ? -27.703 19.891 26.094 1 92.12 377 ARG B O 1
ATOM 7146 N N . ILE B 1 378 ? -28.469 18.719 24.406 1 90.44 378 ILE B N 1
ATOM 7147 C CA . ILE B 1 378 ? -28.328 19.797 23.438 1 90.44 378 ILE B CA 1
ATOM 7148 C C . ILE B 1 378 ? -29.703 20.203 22.891 1 90.44 378 ILE B C 1
ATOM 7150 O O . ILE B 1 378 ? -30.453 19.359 22.406 1 90.44 378 ILE B O 1
ATOM 7154 N N . LEU B 1 379 ? -30.062 21.453 23.078 1 92.31 379 LEU B N 1
ATOM 7155 C CA . LEU B 1 379 ? -31.328 21.984 22.578 1 92.31 379 LEU B CA 1
ATOM 7156 C C . LEU B 1 379 ? -31.094 23.062 21.531 1 92.31 379 LEU B C 1
ATOM 7158 O O . LEU B 1 379 ? -30.062 23.719 21.547 1 92.31 379 LEU B O 1
ATOM 7162 N N . GLU B 1 380 ? -31.984 23.188 20.625 1 91.31 380 GLU B N 1
ATOM 7163 C CA . GLU B 1 380 ? -31.891 24.203 19.578 1 91.31 380 GLU B CA 1
ATOM 7164 C C . GLU B 1 380 ? -32.594 25.484 20 1 91.31 380 GLU B C 1
ATOM 7166 O O . GLU B 1 380 ? -33.688 25.453 20.547 1 91.31 380 GLU B O 1
ATOM 7171 N N . SER B 1 381 ? -31.828 26.484 19.844 1 90.81 381 SER B N 1
ATOM 7172 C CA . SER B 1 381 ? -32.438 27.781 20.125 1 90.81 381 SER B CA 1
ATOM 7173 C C . SER B 1 381 ? -33.125 28.344 18.906 1 90.81 381 SER B C 1
ATOM 7175 O O . SER B 1 381 ? -32.594 28.266 17.781 1 90.81 381 SER B O 1
ATOM 7177 N N . LYS B 1 382 ? -34.281 28.906 19.047 1 86.12 382 LYS B N 1
ATOM 7178 C CA . LYS B 1 382 ? -35.062 29.484 17.938 1 86.12 382 LYS B CA 1
ATOM 7179 C C . LYS B 1 382 ? -34.688 30.938 17.719 1 86.12 382 LYS B C 1
ATOM 7181 O O . LYS B 1 382 ? -34.875 31.484 16.625 1 86.12 382 LYS B O 1
ATOM 7186 N N . ASP B 1 383 ? -34.156 31.578 18.766 1 86 383 ASP B N 1
ATOM 7187 C CA . ASP B 1 383 ? -33.906 33 18.672 1 86 383 ASP B CA 1
ATOM 7188 C C . ASP B 1 383 ? -32.438 33.312 18.359 1 86 383 ASP B C 1
ATOM 7190 O O . ASP B 1 383 ? -32.031 34.469 18.375 1 86 383 ASP B O 1
ATOM 7194 N N . GLY B 1 384 ? -31.625 32.344 18.094 1 86.31 384 GLY B N 1
ATOM 7195 C CA . GLY B 1 384 ? -30.219 32.562 17.766 1 86.31 384 GLY B CA 1
ATOM 7196 C C . GLY B 1 384 ? -29.344 32.75 18.984 1 86.31 384 GLY B C 1
ATOM 7197 O O . GLY B 1 384 ? -28.156 33.062 18.875 1 86.31 384 GLY B O 1
ATOM 7198 N N . SER B 1 385 ? -29.953 32.594 20.188 1 90.44 385 SER B N 1
ATOM 7199 C CA . SER B 1 385 ? -29.188 32.781 21.406 1 90.44 385 SER B CA 1
ATOM 7200 C C . SER B 1 385 ? -28.391 31.516 21.734 1 90.44 385 SER B C 1
ATOM 7202 O O . SER B 1 385 ? -28.703 30.422 21.25 1 90.44 385 SER B O 1
ATOM 7204 N N . ILE B 1 386 ? -27.266 31.703 22.422 1 92.81 386 ILE B N 1
ATOM 7205 C CA . ILE B 1 386 ? -26.438 30.609 22.922 1 92.81 386 ILE B CA 1
ATOM 7206 C C . ILE B 1 386 ? -26.422 30.609 24.438 1 92.81 386 IL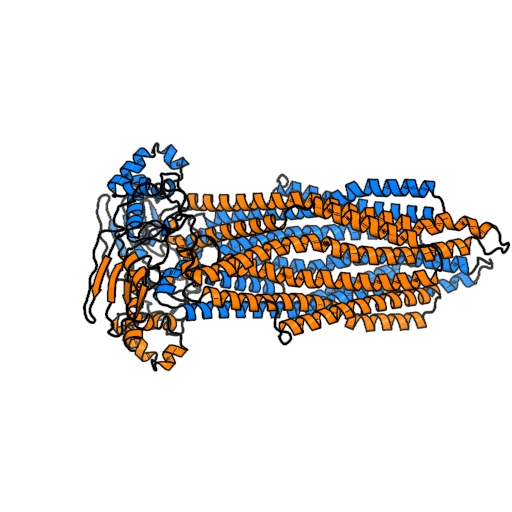E B C 1
ATOM 7208 O O . ILE B 1 386 ? -26.172 31.641 25.062 1 92.81 386 ILE B O 1
ATOM 7212 N N . ARG B 1 387 ? -26.797 29.438 25 1 94.56 387 ARG B N 1
ATOM 7213 C CA . ARG B 1 387 ? -26.828 29.344 26.453 1 94.56 387 ARG B CA 1
ATOM 7214 C C . ARG B 1 387 ? -26.203 28.031 26.938 1 94.56 387 ARG B C 1
ATOM 7216 O O . ARG B 1 387 ? -26.516 26.969 26.391 1 94.56 387 ARG B O 1
ATOM 7223 N N . LEU B 1 388 ? -25.266 28.141 27.797 1 95.25 388 LEU B N 1
ATOM 7224 C CA . LEU B 1 388 ? -24.719 27 28.516 1 95.25 388 LEU B CA 1
ATOM 7225 C C . LEU B 1 388 ? -25.188 26.984 29.969 1 95.25 388 LEU B C 1
ATOM 7227 O O . LEU B 1 388 ? -25.109 28.016 30.656 1 95.25 388 LEU B O 1
ATOM 7231 N N . GLU B 1 389 ? -25.781 25.859 30.328 1 95.38 389 GLU B N 1
ATOM 7232 C CA . GLU B 1 389 ? -26.25 25.703 31.703 1 95.38 389 GLU B CA 1
ATOM 7233 C C . GLU B 1 389 ? -25.5 24.578 32.406 1 95.38 389 GLU B C 1
ATOM 7235 O O . GLU B 1 389 ? -25.828 23.406 32.25 1 95.38 389 GLU B O 1
ATOM 7240 N N . GLU B 1 390 ? -24.562 24.922 33.25 1 94 390 GLU B N 1
ATOM 7241 C CA . GLU B 1 390 ? -23.797 24 34.094 1 94 390 GLU B CA 1
ATOM 7242 C C . GLU B 1 390 ? -23.125 22.922 33.25 1 94 390 GLU B C 1
ATOM 7244 O O . GLU B 1 390 ? -23.25 21.734 33.531 1 94 390 GLU B O 1
ATOM 7249 N N . VAL B 1 391 ? -22.5 23.359 32.188 1 93.62 391 VAL B N 1
ATOM 7250 C CA . VAL B 1 391 ? -21.844 22.422 31.266 1 93.62 391 VAL B CA 1
ATOM 7251 C C . VAL B 1 391 ? -20.375 22.281 31.641 1 93.62 391 VAL B C 1
ATOM 7253 O O . VAL B 1 391 ? -19.625 23.266 31.656 1 93.62 391 VAL B O 1
ATOM 7256 N N . PRO B 1 392 ? -19.969 21.078 31.984 1 92 392 PRO B N 1
ATOM 7257 C CA . PRO B 1 392 ? -18.531 20.875 32.219 1 92 392 PRO B CA 1
ATOM 7258 C C . PRO B 1 392 ? -17.734 20.75 30.906 1 92 392 PRO B C 1
ATOM 7260 O O . PRO B 1 392 ? -18.25 20.25 29.906 1 92 392 PRO B O 1
ATOM 7263 N N . ILE B 1 393 ? -16.562 21.25 30.859 1 89.62 393 ILE B N 1
ATOM 7264 C CA . ILE B 1 393 ? -15.648 21.078 29.734 1 89.62 393 ILE B CA 1
ATOM 7265 C C . ILE B 1 393 ? -14.68 19.938 30.016 1 89.62 393 ILE B C 1
ATOM 7267 O O . ILE B 1 393 ? -13.766 20.078 30.828 1 89.62 393 ILE B O 1
ATOM 7271 N N . VAL B 1 394 ? -14.898 18.844 29.344 1 82.88 394 VAL B N 1
ATOM 7272 C CA . VAL B 1 394 ? -14.094 17.641 29.531 1 82.88 394 VAL B CA 1
ATOM 7273 C C . VAL B 1 394 ? -13.312 17.359 28.25 1 82.88 394 VAL B C 1
ATOM 7275 O O . VAL B 1 394 ? -13.883 17.328 27.156 1 82.88 394 VAL B O 1
ATOM 7278 N N . THR B 1 395 ? -12.039 17.188 28.391 1 78.69 395 THR B N 1
ATOM 7279 C CA . THR B 1 395 ? -11.219 16.875 27.234 1 78.69 395 THR B CA 1
ATOM 7280 C C . THR B 1 395 ? -11.398 15.414 26.812 1 78.69 395 THR B C 1
ATOM 7282 O O . THR B 1 395 ? -11.945 14.617 27.578 1 78.69 395 THR B O 1
ATOM 7285 N N . PRO B 1 396 ? -11.031 15.07 25.609 1 74.69 396 PRO B N 1
ATOM 7286 C CA . PRO B 1 396 ? -11.156 13.688 25.156 1 74.69 396 PRO B CA 1
ATOM 7287 C C . PRO B 1 396 ? -10.398 12.703 26.047 1 74.69 396 PRO B C 1
ATOM 7289 O O . PRO B 1 396 ? -10.734 11.516 26.094 1 74.69 396 PRO B O 1
ATOM 7292 N N . ASN B 1 397 ? -9.375 13.117 26.688 1 69.56 397 ASN B N 1
ATOM 7293 C CA . ASN B 1 397 ? -8.633 12.266 27.609 1 69.56 397 ASN B CA 1
ATOM 7294 C C . ASN B 1 397 ? -9.305 12.188 28.984 1 69.56 397 ASN B C 1
ATOM 7296 O O . ASN B 1 397 ? -8.727 11.672 29.938 1 69.56 397 ASN B O 1
ATOM 7300 N N . CYS B 1 398 ? -10.406 12.867 29.109 1 73.44 398 CYS B N 1
ATOM 7301 C CA . CYS B 1 398 ? -11.281 12.789 30.281 1 73.44 398 CYS B CA 1
ATOM 7302 C C . CYS B 1 398 ? -10.789 13.703 31.391 1 73.44 398 CYS B C 1
ATOM 7304 O O . CYS B 1 398 ? -11.109 13.5 32.562 1 73.44 398 CYS B O 1
ATOM 7306 N N . ASP B 1 399 ? -10.031 14.672 31 1 72.62 399 ASP B N 1
ATOM 7307 C CA . ASP B 1 399 ? -9.648 15.703 31.969 1 72.62 399 ASP B CA 1
ATOM 7308 C C . ASP B 1 399 ? -10.711 16.797 32.062 1 72.62 399 ASP B C 1
ATOM 7310 O O . ASP B 1 399 ? -11.234 17.25 31.031 1 72.62 399 ASP B O 1
ATOM 7314 N N . ILE B 1 400 ? -11 17.109 33.312 1 80.62 400 ILE B N 1
ATOM 7315 C CA . ILE B 1 400 ? -11.984 18.172 33.5 1 80.62 400 ILE B CA 1
ATOM 7316 C C . ILE B 1 400 ? -11.273 19.531 33.562 1 80.62 400 ILE B C 1
ATOM 7318 O O . ILE B 1 400 ? -10.555 19.812 34.5 1 80.62 400 ILE B O 1
ATOM 7322 N N . VAL B 1 401 ? -11.461 20.312 32.562 1 79.94 401 VAL B N 1
ATOM 7323 C CA . VAL B 1 401 ? -10.828 21.625 32.469 1 79.94 401 VAL B CA 1
ATOM 7324 C C . VAL B 1 401 ? -11.664 22.656 33.219 1 79.94 401 VAL B C 1
ATOM 7326 O O . VAL B 1 401 ? -11.117 23.547 33.906 1 79.94 401 VAL B O 1
ATOM 7329 N N . VAL B 1 402 ? -12.961 22.562 33 1 87.44 402 VAL B N 1
ATOM 7330 C CA . VAL B 1 402 ? -13.93 23.391 33.719 1 87.44 402 VAL B CA 1
ATOM 7331 C C . VAL B 1 402 ? -15.039 22.5 34.281 1 87.44 402 VAL B C 1
ATOM 7333 O O . VAL B 1 402 ? -15.641 21.703 33.562 1 87.44 402 VAL B O 1
ATOM 7336 N N . SER B 1 403 ? -15.258 22.594 35.531 1 87.94 403 SER B N 1
ATOM 7337 C CA . SER B 1 403 ? -16.203 21.703 36.219 1 87.94 403 SER B CA 1
ATOM 7338 C C . SER B 1 403 ? -17.641 22.062 35.844 1 87.94 403 SER B C 1
ATOM 7340 O O . SER B 1 403 ? -18.484 21.172 35.719 1 87.94 403 SER B O 1
ATOM 7342 N N . SER B 1 404 ? -17.906 23.328 35.812 1 91.38 404 SER B N 1
ATOM 7343 C CA . SER B 1 404 ? -19.25 23.781 35.5 1 91.38 404 SER B CA 1
ATOM 7344 C C . SER B 1 404 ? -19.219 25.188 34.906 1 91.38 404 SER B C 1
ATOM 7346 O O . SER B 1 404 ? -18.734 26.125 35.531 1 91.38 404 SER B O 1
ATOM 7348 N N . LEU B 1 405 ? -19.719 25.281 33.688 1 92.12 405 LEU B N 1
ATOM 7349 C CA . LEU B 1 405 ? -19.734 26.562 33 1 92.12 405 LEU B CA 1
ATOM 7350 C C . LEU B 1 405 ? -21.156 26.969 32.656 1 92.12 405 LEU B C 1
ATOM 7352 O O . LEU B 1 405 ? -21.906 26.172 32.062 1 92.12 405 LEU B O 1
ATOM 7356 N N . SER B 1 406 ? -21.562 28.188 33.094 1 94.56 406 SER B N 1
ATOM 7357 C CA . SER B 1 406 ? -22.859 28.766 32.719 1 94.56 406 SER B CA 1
ATOM 7358 C C . SER B 1 406 ? -22.688 30.141 32.094 1 94.56 406 SER B C 1
ATOM 7360 O O . SER B 1 406 ? -22.094 31.031 32.688 1 94.56 406 SER B O 1
ATOM 7362 N N . ILE B 1 407 ? -23.094 30.234 30.859 1 93.44 407 ILE B N 1
ATOM 7363 C CA . ILE B 1 407 ? -22.984 31.5 30.141 1 93.44 407 ILE B CA 1
ATOM 7364 C C . ILE B 1 407 ? -24.188 31.672 29.234 1 93.44 407 ILE B C 1
ATOM 7366 O O . ILE B 1 407 ? -24.766 30.703 28.75 1 93.44 407 ILE B O 1
ATOM 7370 N N . ALA B 1 408 ? -24.609 32.938 29.078 1 93.38 408 ALA B N 1
ATOM 7371 C CA . ALA B 1 408 ? -25.688 33.25 28.156 1 93.38 408 ALA B CA 1
ATOM 7372 C C . ALA B 1 408 ? -25.281 34.375 27.203 1 93.38 408 ALA B C 1
ATOM 7374 O O . ALA B 1 408 ? -24.812 35.438 27.641 1 93.38 408 ALA B O 1
ATOM 7375 N N . VAL B 1 409 ? -25.344 34.094 25.906 1 92.62 409 VAL B N 1
ATOM 7376 C CA . VAL B 1 409 ? -25 35.062 24.875 1 92.62 409 VAL B CA 1
ATOM 7377 C C . VAL B 1 409 ? -26.25 35.406 24.062 1 92.62 409 VAL B C 1
ATOM 7379 O O . VAL B 1 409 ? -26.828 34.531 23.406 1 92.62 409 VAL B O 1
ATOM 7382 N N . GLU B 1 410 ? -26.609 36.625 24.094 1 91.38 410 GLU B N 1
ATOM 7383 C CA . GLU B 1 410 ? -27.766 37.094 23.328 1 91.38 410 GLU B CA 1
ATOM 7384 C C . GLU B 1 410 ? -27.375 37.438 21.891 1 91.38 410 GLU B C 1
ATOM 7386 O O . GLU B 1 410 ? -26.234 37.812 21.625 1 91.38 410 GLU B O 1
ATOM 7391 N N . PRO B 1 411 ? -28.375 37.281 21.016 1 88.94 411 PRO B N 1
ATOM 7392 C CA . PRO B 1 411 ? -28.078 37.656 19.625 1 88.94 411 PRO B CA 1
ATOM 7393 C C . PRO B 1 411 ? -27.609 39.125 19.5 1 88.94 411 PRO B C 1
ATOM 7395 O O . PRO B 1 411 ? -28.141 40 20.188 1 88.94 411 PRO B O 1
ATOM 7398 N N . GLY B 1 412 ? -26.594 39.344 18.703 1 86.12 412 GLY B N 1
ATOM 7399 C CA . GLY B 1 412 ? -26.078 40.688 18.453 1 86.12 412 GLY B CA 1
ATOM 7400 C C . GLY B 1 412 ? -24.953 41.094 19.391 1 86.12 412 GLY B C 1
ATOM 7401 O O . GLY B 1 412 ? -24.328 42.125 19.219 1 86.12 412 GLY B O 1
ATOM 7402 N N . THR B 1 413 ? -24.75 40.312 20.312 1 88.38 413 THR B N 1
ATOM 7403 C CA . THR B 1 413 ? -23.703 40.594 21.281 1 88.38 413 THR B CA 1
ATOM 7404 C C . THR B 1 413 ? -22.328 40.188 20.734 1 88.38 413 THR B C 1
ATOM 7406 O O . THR B 1 413 ? -22.203 39.156 20.078 1 88.38 413 THR B O 1
ATOM 7409 N N . HIS B 1 414 ? -21.328 41.062 20.875 1 89.62 414 HIS B N 1
ATOM 7410 C CA . HIS B 1 414 ? -19.938 40.719 20.594 1 89.62 414 HIS B CA 1
ATOM 7411 C C . HIS B 1 414 ? -19.219 40.281 21.859 1 89.62 414 HIS B C 1
ATOM 7413 O O . HIS B 1 414 ? -19.047 41.094 22.797 1 89.62 414 HIS B O 1
ATOM 7419 N N . LEU B 1 415 ? -18.875 39.031 21.906 1 88.81 415 LEU B N 1
ATOM 7420 C CA . LEU B 1 415 ? -18.281 38.438 23.109 1 88.81 415 LEU B CA 1
ATOM 7421 C C . LEU B 1 415 ? -16.812 38.125 22.891 1 88.81 415 LEU B C 1
ATOM 7423 O O . LEU B 1 415 ? -16.438 37.5 21.906 1 88.81 415 LEU B O 1
ATOM 7427 N N . LEU B 1 416 ? -15.93 38.688 23.703 1 90.5 416 LEU B N 1
ATOM 7428 C CA . LEU B 1 416 ? -14.516 38.344 23.734 1 90.5 416 LEU B CA 1
ATOM 7429 C C . LEU B 1 416 ? -14.211 37.438 24.922 1 90.5 416 LEU B C 1
ATOM 7431 O O . LEU B 1 416 ? -14.508 37.781 26.062 1 90.5 416 LEU B O 1
ATOM 7435 N N . ILE B 1 417 ? -13.703 36.281 24.688 1 87.31 417 ILE B N 1
ATOM 7436 C CA . ILE B 1 417 ? -13.328 35.312 25.734 1 87.31 417 ILE B CA 1
ATOM 7437 C C . ILE B 1 417 ? -11.812 35.344 25.938 1 87.31 417 ILE B C 1
ATOM 7439 O O . ILE B 1 417 ? -11.055 35.125 24.984 1 87.31 417 ILE B O 1
ATOM 7443 N N . THR B 1 418 ? -11.352 35.625 27.094 1 87.56 418 THR B N 1
ATOM 7444 C CA . THR B 1 418 ? -9.93 35.719 27.406 1 87.56 418 THR B CA 1
ATOM 7445 C C . THR B 1 418 ? -9.57 34.812 28.562 1 87.56 418 THR B C 1
ATOM 7447 O O . THR B 1 418 ? -10.438 34.406 29.344 1 87.56 418 THR B O 1
ATOM 7450 N N . GLY B 1 419 ? -8.516 34.281 28.594 1 82.12 419 GLY B N 1
ATOM 7451 C CA . GLY B 1 419 ? -7.984 33.406 29.641 1 82.12 419 GLY B CA 1
ATOM 7452 C C . GLY B 1 419 ? -6.59 32.906 29.344 1 82.12 419 GLY B C 1
ATOM 7453 O O . GLY B 1 419 ? -6.102 33.031 28.219 1 82.12 419 GLY B O 1
ATOM 7454 N N . PRO B 1 420 ? -5.977 32.469 30.375 1 76.56 420 PRO B N 1
ATOM 7455 C CA . PRO B 1 420 ? -4.637 31.938 30.156 1 76.56 420 PRO B CA 1
ATOM 7456 C C . PRO B 1 420 ? -4.637 30.703 29.266 1 76.56 420 PRO B C 1
ATOM 7458 O O . PRO B 1 420 ? -5.695 30.125 28.984 1 76.56 420 PRO B O 1
ATOM 7461 N N . ASN B 1 421 ? -3.516 30.406 28.766 1 68.88 421 ASN B N 1
ATOM 7462 C CA . ASN B 1 421 ? -3.385 29.234 27.906 1 68.88 421 ASN B CA 1
ATOM 7463 C C . ASN B 1 421 ? -3.756 27.953 28.641 1 68.88 421 ASN B C 1
ATOM 7465 O O . ASN B 1 421 ? -3.396 27.781 29.812 1 68.88 421 ASN B O 1
ATOM 7469 N N . GLY B 1 422 ? -4.59 27.172 28.031 1 69.25 422 GLY B N 1
ATOM 7470 C CA . GLY B 1 422 ? -4.941 25.875 28.594 1 69.25 422 GLY B CA 1
ATOM 7471 C C . GLY B 1 422 ? -6.184 25.922 29.469 1 69.25 422 GLY B C 1
ATOM 7472 O O . GLY B 1 422 ? -6.586 24.906 30.047 1 69.25 422 GLY B O 1
ATOM 7473 N N . CYS B 1 423 ? -6.781 27.094 29.453 1 75.31 423 CYS B N 1
ATOM 7474 C CA . CYS B 1 423 ? -7.922 27.219 30.359 1 75.31 423 CYS B CA 1
ATOM 7475 C C . CYS B 1 423 ? -9.188 26.641 29.719 1 75.31 423 CYS B C 1
ATOM 7477 O O . CYS B 1 423 ? -10.211 26.5 30.391 1 75.31 423 CYS B O 1
ATOM 7479 N N . GLY B 1 424 ? -9.148 26.297 28.391 1 79.12 424 GLY B N 1
ATOM 7480 C CA . GLY B 1 424 ? -10.281 25.625 27.766 1 79.12 424 GLY B CA 1
ATOM 7481 C C . GLY B 1 424 ? -10.984 26.5 26.734 1 79.12 424 GLY B C 1
ATOM 7482 O O . GLY B 1 424 ? -12.102 26.188 26.328 1 79.12 424 GLY B O 1
ATOM 7483 N N . LYS B 1 425 ? -10.391 27.531 26.281 1 85.25 425 LYS B N 1
ATOM 7484 C CA . LYS B 1 425 ? -11.016 28.438 25.328 1 85.25 425 LYS B CA 1
ATOM 7485 C C . LYS B 1 425 ? -11.375 27.703 24.031 1 85.25 425 LYS B C 1
ATOM 7487 O O . LYS B 1 425 ? -12.508 27.781 23.562 1 85.25 425 LYS B O 1
ATOM 7492 N N . SER B 1 426 ? -10.391 26.922 23.469 1 82.38 426 SER B N 1
ATOM 7493 C CA . SER B 1 426 ? -10.641 26.188 22.234 1 82.38 426 SER B CA 1
ATOM 7494 C C . SER B 1 426 ? -11.602 25.031 22.469 1 82.38 426 SER B C 1
ATOM 7496 O O . SER B 1 426 ? -12.391 24.688 21.578 1 82.38 426 SER B O 1
ATOM 7498 N N . SER B 1 427 ? -11.523 24.516 23.641 1 85 427 SER B N 1
ATOM 7499 C CA . SER B 1 427 ? -12.422 23.422 24 1 85 427 SER B CA 1
ATOM 7500 C C . SER B 1 427 ? -13.875 23.875 24.016 1 85 427 SER B C 1
ATOM 7502 O O . SER B 1 427 ? -14.773 23.125 23.625 1 85 427 SER B O 1
ATOM 7504 N N . LEU B 1 428 ? -14.047 25.062 24.5 1 89.75 428 LEU B N 1
ATOM 7505 C CA . LEU B 1 428 ? -15.391 25.609 24.531 1 89.75 428 LEU B CA 1
ATOM 7506 C C . LEU B 1 428 ? -15.977 25.719 23.125 1 89.75 428 LEU B C 1
ATOM 7508 O O . LEU B 1 428 ? -17.141 25.391 22.906 1 89.75 428 LEU B O 1
ATOM 7512 N N . LEU B 1 429 ? -15.172 26.109 22.188 1 88.75 429 LEU B N 1
ATOM 7513 C CA . LEU B 1 429 ? -15.633 26.234 20.812 1 88.75 429 LEU B CA 1
ATOM 7514 C C . LEU B 1 429 ? -15.93 24.875 20.203 1 88.75 429 LEU B C 1
ATOM 7516 O O . LEU B 1 429 ? -16.844 24.734 19.375 1 88.75 429 LEU B O 1
ATOM 7520 N N . ARG B 1 430 ? -15.141 23.922 20.625 1 89.19 430 ARG B N 1
ATOM 7521 C CA . ARG B 1 430 ? -15.383 22.562 20.141 1 89.19 430 ARG B CA 1
ATOM 7522 C C . ARG B 1 430 ? -16.719 22.031 20.656 1 89.19 430 ARG B C 1
ATOM 7524 O O . ARG B 1 430 ? -17.422 21.312 19.953 1 89.19 430 ARG B O 1
ATOM 7531 N N . ILE B 1 431 ? -17.047 22.406 21.812 1 89.25 431 ILE B N 1
ATOM 7532 C CA . ILE B 1 431 ? -18.312 22 22.406 1 89.25 431 ILE B CA 1
ATOM 7533 C C . ILE B 1 431 ? -19.469 22.75 21.734 1 89.25 431 ILE B C 1
ATOM 7535 O O . ILE B 1 431 ? -20.484 22.156 21.391 1 89.25 431 ILE B O 1
ATOM 7539 N N . LEU B 1 432 ? -19.266 24.031 21.516 1 89 432 LEU B N 1
ATOM 7540 C CA . LEU B 1 432 ? -20.297 24.859 20.906 1 89 432 LEU B CA 1
ATOM 7541 C C . LEU B 1 432 ? -20.578 24.406 19.484 1 89 432 LEU B C 1
ATOM 7543 O O . LEU B 1 432 ? -21.734 24.469 19.031 1 89 432 LEU B O 1
ATOM 7547 N N . SER B 1 433 ? -19.516 23.969 18.828 1 87.69 433 SER B N 1
ATOM 7548 C CA . SER B 1 433 ? -19.672 23.547 17.438 1 87.69 433 SER B CA 1
ATOM 7549 C C . SER B 1 433 ? -20.188 22.125 17.328 1 87.69 433 SER B C 1
ATOM 7551 O O . SER B 1 433 ? -20.562 21.672 16.25 1 87.69 433 SER B O 1
ATOM 7553 N N . GLY B 1 434 ? -20.172 21.422 18.438 1 85.88 434 GLY B N 1
ATOM 7554 C CA . GLY B 1 434 ? -20.672 20.062 18.453 1 85.88 434 GLY B CA 1
ATOM 7555 C C . GLY B 1 434 ? -19.609 19.031 18.172 1 85.88 434 GLY B C 1
ATOM 7556 O O . GLY B 1 434 ? -19.906 17.844 18 1 85.88 434 GLY B O 1
ATOM 7557 N N . LEU B 1 435 ? -18.375 19.453 18.078 1 86.88 435 LEU B N 1
ATOM 7558 C CA . LEU B 1 435 ? -17.281 18.516 17.844 1 86.88 435 LEU B CA 1
ATOM 7559 C C . LEU B 1 435 ? -17.047 17.641 19.078 1 86.88 435 LEU B C 1
ATOM 7561 O O . LEU B 1 435 ? -16.734 16.453 18.953 1 86.88 435 LEU B O 1
ATOM 7565 N N . TRP B 1 436 ? -17.094 18.25 20.234 1 88.44 436 TRP B N 1
ATOM 7566 C CA . TRP B 1 436 ? -16.984 17.5 21.484 1 88.44 436 TRP B CA 1
ATOM 7567 C C . TRP B 1 436 ? -18.359 17.281 22.109 1 88.44 436 TRP B C 1
ATOM 7569 O O . TRP B 1 436 ? -19.234 18.141 22.016 1 88.44 436 TRP B O 1
ATOM 7579 N N . PRO B 1 437 ? -18.547 16.156 22.703 1 88.06 437 PRO B N 1
ATOM 7580 C CA . PRO B 1 437 ? -19.812 15.914 23.375 1 88.06 437 PRO B CA 1
ATOM 7581 C C . PRO B 1 437 ? -19.938 16.656 24.703 1 88.06 437 PRO B C 1
ATOM 7583 O O . PRO B 1 437 ? -18.953 17.172 25.234 1 88.06 437 PRO B O 1
ATOM 7586 N N . ILE B 1 438 ? -21.172 16.734 25.094 1 90.25 438 ILE B N 1
ATOM 7587 C CA . ILE B 1 438 ? -21.469 17.312 26.391 1 90.25 438 ILE B CA 1
ATOM 7588 C C . ILE B 1 438 ? -21.781 16.219 27.391 1 90.25 438 ILE B C 1
ATOM 7590 O O . ILE B 1 438 ? -22.672 15.398 27.172 1 90.25 438 ILE B O 1
ATOM 7594 N N . TYR B 1 439 ? -21.031 16.25 28.453 1 89 439 TYR B N 1
ATOM 7595 C CA . TYR B 1 439 ? -21.109 15.133 29.406 1 89 439 TYR B CA 1
ATOM 7596 C C . TYR B 1 439 ? -22.156 15.406 30.469 1 89 439 TYR B C 1
ATOM 7598 O O . TYR B 1 439 ? -22.672 14.477 31.109 1 89 439 TYR B O 1
ATOM 7606 N N . ALA B 1 440 ? -22.438 16.656 30.75 1 91.5 440 ALA B N 1
ATOM 7607 C CA . ALA B 1 440 ? -23.469 17.062 31.703 1 91.5 440 ALA B CA 1
ATOM 7608 C C . ALA B 1 440 ? -23.953 18.469 31.422 1 91.5 440 ALA B C 1
ATOM 7610 O O . ALA B 1 440 ? -23.359 19.203 30.625 1 91.5 440 ALA B O 1
ATOM 7611 N N . GLY B 1 441 ? -25.109 18.719 31.891 1 93.75 441 GLY B N 1
ATOM 7612 C CA . GLY B 1 441 ? -25.656 20.047 31.703 1 93.75 441 GLY B CA 1
ATOM 7613 C C . GLY B 1 441 ? -26.484 20.188 30.438 1 93.75 441 GLY B C 1
ATOM 7614 O O . GLY B 1 441 ? -26.984 19.188 29.906 1 93.75 441 GLY B O 1
ATOM 7615 N N . LYS B 1 442 ? -26.734 21.516 30.125 1 94.94 442 LYS B N 1
ATOM 7616 C CA . LYS B 1 442 ? -27.547 21.781 28.953 1 94.94 442 LYS B CA 1
ATOM 7617 C C . LYS B 1 442 ? -26.906 22.859 28.062 1 94.94 442 LYS B C 1
ATOM 7619 O O . LYS B 1 442 ? -26.406 23.875 28.562 1 94.94 442 LYS B O 1
ATOM 7624 N N . LEU B 1 443 ? -26.828 22.516 26.812 1 94.19 443 LEU B N 1
ATOM 7625 C CA . LEU B 1 443 ? -26.359 23.469 25.812 1 94.19 443 LEU B CA 1
ATOM 7626 C C . LEU B 1 443 ? -27.484 23.859 24.859 1 94.19 443 LEU B C 1
ATOM 7628 O O . LEU B 1 443 ? -28.094 22.984 24.234 1 94.19 443 LEU B O 1
ATOM 7632 N N . ILE B 1 444 ? -27.828 25.094 24.844 1 94.25 444 ILE B N 1
ATOM 7633 C CA . ILE B 1 444 ? -28.828 25.641 23.922 1 94.25 444 ILE B CA 1
ATOM 7634 C C . ILE B 1 444 ? -28.125 26.469 22.844 1 94.25 444 ILE B C 1
ATOM 7636 O O . ILE B 1 444 ? -27.484 27.469 23.156 1 94.25 444 ILE B O 1
ATOM 7640 N N . ARG B 1 445 ? -28.141 26.047 21.641 1 90.38 445 ARG B N 1
ATOM 7641 C CA . ARG B 1 445 ? -27.469 26.75 20.547 1 90.38 445 ARG B CA 1
ATOM 7642 C C . ARG B 1 445 ? -28.328 26.734 19.281 1 90.38 445 ARG B C 1
ATOM 7644 O O . ARG B 1 445 ? -29.219 25.891 19.141 1 90.38 445 ARG B O 1
ATOM 7651 N N . PRO B 1 446 ? -28.047 27.703 18.391 1 88 446 PRO B N 1
ATOM 7652 C CA . PRO B 1 446 ? -28.75 27.656 17.109 1 88 446 PRO B CA 1
ATOM 7653 C C . PRO B 1 446 ? -28.359 26.438 16.266 1 88 446 PRO B C 1
ATOM 7655 O O . PRO B 1 446 ? -27.422 25.719 16.609 1 88 446 PRO B O 1
ATOM 7658 N N . ALA B 1 447 ? -29.156 26.297 15.258 1 81.5 447 ALA B N 1
ATOM 7659 C CA . ALA B 1 447 ? -28.859 25.188 14.359 1 81.5 447 ALA B CA 1
ATOM 7660 C C . ALA B 1 447 ? -27.469 25.359 13.734 1 81.5 447 ALA B C 1
ATOM 7662 O O . ALA B 1 447 ? -27.016 26.469 13.5 1 81.5 447 ALA B O 1
ATOM 7663 N N . VAL B 1 448 ? -26.781 24.312 13.531 1 70.5 448 VAL B N 1
ATOM 7664 C CA . VAL B 1 448 ? -25.406 24.281 13.047 1 70.5 448 VAL B CA 1
ATOM 7665 C C . VAL B 1 448 ? -25.312 25.016 11.719 1 70.5 448 VAL B C 1
ATOM 7667 O O . VAL B 1 448 ? -24.297 25.672 11.43 1 70.5 448 VAL B O 1
ATOM 7670 N N . CYS B 1 449 ? -26.391 25.062 11.062 1 67 449 CYS B N 1
ATOM 7671 C CA . CYS B 1 449 ? -26.391 25.688 9.75 1 67 449 CYS B CA 1
ATOM 7672 C C . CYS B 1 449 ? -26.344 27.203 9.875 1 67 449 CYS B C 1
ATOM 7674 O O . CYS B 1 449 ? -25.953 27.906 8.938 1 67 449 CYS B O 1
ATOM 7676 N N . SER B 1 450 ? -26.641 27.641 11.055 1 76.12 450 SER B N 1
ATOM 7677 C CA . SER B 1 450 ? -26.719 29.094 11.227 1 76.12 450 SER B CA 1
ATOM 7678 C C . SER B 1 450 ? -25.438 29.641 11.836 1 76.12 450 SER B C 1
ATOM 7680 O O . SER B 1 450 ? -25.297 30.844 12.016 1 76.12 450 SER B O 1
ATOM 7682 N N . MET B 1 451 ? -24.547 28.719 12.016 1 83.12 451 MET B N 1
ATOM 7683 C CA . MET B 1 451 ? -23.281 29.141 12.641 1 83.12 451 MET B CA 1
ATOM 7684 C C . MET B 1 451 ? -22.109 28.875 11.711 1 83.12 451 MET B C 1
ATOM 7686 O O . MET B 1 451 ? -22.078 27.859 11 1 83.12 451 MET B O 1
ATOM 7690 N N . PHE B 1 452 ? -21.219 29.844 11.609 1 85.75 452 PHE B N 1
ATOM 7691 C CA . PHE B 1 452 ? -19.984 29.703 10.844 1 85.75 452 PHE B CA 1
ATOM 7692 C C . PHE B 1 452 ? -18.781 29.781 11.766 1 85.75 452 PHE B C 1
ATOM 7694 O O . PHE B 1 452 ? -18.641 30.719 12.555 1 85.75 452 PHE B O 1
ATOM 7701 N N . TYR B 1 453 ? -18.031 28.75 11.727 1 86.38 453 TYR B N 1
ATOM 7702 C CA . TYR B 1 453 ? -16.859 28.672 12.594 1 86.38 453 TYR B CA 1
ATOM 7703 C C . TYR B 1 453 ? -15.57 28.828 11.789 1 86.38 453 TYR B C 1
ATOM 7705 O O . TYR B 1 453 ? -15.422 28.234 10.719 1 86.38 453 TYR B O 1
ATOM 7713 N N . ILE B 1 454 ? -14.68 29.625 12.203 1 85.06 454 ILE B N 1
ATOM 7714 C CA . ILE B 1 454 ? -13.352 29.766 11.633 1 85.06 454 ILE B CA 1
ATOM 7715 C C . ILE B 1 454 ? -12.32 29.141 12.57 1 85.06 454 ILE B C 1
ATOM 7717 O O . ILE B 1 454 ? -12.086 29.641 13.672 1 85.06 454 ILE B O 1
ATOM 7721 N N . PRO B 1 455 ? -11.703 28.094 12.109 1 86 455 PRO B N 1
ATOM 7722 C CA . PRO B 1 455 ? -10.719 27.422 12.977 1 86 455 PRO B CA 1
ATOM 7723 C C . PRO B 1 455 ? -9.477 28.281 13.211 1 86 455 PRO B C 1
ATOM 7725 O O . PRO B 1 455 ? -9.234 29.25 12.492 1 86 455 PRO B O 1
ATOM 7728 N N . GLN B 1 456 ? -8.797 27.766 14.25 1 73.5 456 GLN B N 1
ATOM 7729 C CA . GLN B 1 456 ? -7.566 28.453 14.609 1 73.5 456 GLN B CA 1
ATOM 7730 C C . GLN B 1 456 ? -6.516 28.328 13.516 1 73.5 456 GLN B C 1
ATOM 7732 O O . GLN B 1 456 ? -5.855 29.297 13.156 1 73.5 456 GLN B O 1
ATOM 7737 N N . ARG B 1 457 ? -6.418 27.172 12.969 1 78 457 ARG B N 1
ATOM 7738 C CA . ARG B 1 457 ? -5.496 26.922 11.867 1 78 457 ARG B CA 1
ATOM 7739 C C . ARG B 1 457 ? -6.191 27.094 10.523 1 78 457 ARG B C 1
ATOM 7741 O O . ARG B 1 457 ? -7.234 26.484 10.273 1 78 457 ARG B O 1
ATOM 7748 N N . PRO B 1 458 ? -5.578 28 9.703 1 84.62 458 PRO B N 1
ATOM 7749 C CA . PRO B 1 458 ? -6.199 28.156 8.383 1 84.62 458 PRO B CA 1
ATOM 7750 C C . PRO B 1 458 ? -6.148 26.859 7.559 1 84.62 458 PRO B C 1
ATOM 7752 O O . PRO B 1 458 ? -5.152 26.141 7.602 1 84.62 458 PRO B O 1
ATOM 7755 N N . TYR B 1 459 ? -7.25 26.625 6.867 1 88.31 459 TYR B N 1
ATOM 7756 C CA . TYR B 1 459 ? -7.352 25.438 6.035 1 88.31 459 TYR B CA 1
ATOM 7757 C C . TYR B 1 459 ? -7.645 25.797 4.586 1 88.31 459 TYR B C 1
ATOM 7759 O O . TYR B 1 459 ? -8.492 26.656 4.312 1 88.31 459 TYR B O 1
ATOM 7767 N N . MET B 1 460 ? -6.812 25.203 3.672 1 89.44 460 MET B N 1
ATOM 7768 C CA . MET B 1 460 ? -7.035 25.344 2.234 1 89.44 460 MET B CA 1
ATOM 7769 C C . MET B 1 460 ? -7.449 24.016 1.617 1 89.44 460 MET B C 1
ATOM 7771 O O . MET B 1 460 ? -6.773 23 1.81 1 89.44 460 MET B O 1
ATOM 7775 N N . THR B 1 461 ? -8.578 24 0.917 1 89.44 461 THR B N 1
ATOM 7776 C CA . THR B 1 461 ? -9.055 22.781 0.281 1 89.44 461 THR B CA 1
ATOM 7777 C C . THR B 1 461 ? -8.344 22.547 -1.049 1 89.44 461 THR B C 1
ATOM 7779 O O . THR B 1 461 ? -7.477 23.328 -1.441 1 89.44 461 THR B O 1
ATOM 7782 N N . LEU B 1 462 ? -8.586 21.422 -1.617 1 88.44 462 LEU B N 1
ATOM 7783 C CA . LEU B 1 462 ? -8.055 21.125 -2.945 1 88.44 462 LEU B CA 1
ATOM 7784 C C . LEU B 1 462 ? -8.914 21.766 -4.027 1 88.44 462 LEU B C 1
ATOM 7786 O O . LEU B 1 462 ? -10.125 21.953 -3.842 1 88.44 462 LEU B O 1
ATOM 7790 N N . GLY B 1 463 ? -8.281 22.172 -5.094 1 88.31 463 GLY B N 1
ATOM 7791 C CA . GLY B 1 463 ? -9.047 22.734 -6.195 1 88.31 463 GLY B CA 1
ATOM 7792 C C . GLY B 1 463 ? -8.531 24.078 -6.652 1 88.31 463 GLY B C 1
ATOM 7793 O O . GLY B 1 463 ? -7.348 24.391 -6.496 1 88.31 463 GLY B O 1
ATOM 7794 N N . ASN B 1 464 ? -9.43 24.828 -7.273 1 91.5 464 ASN B N 1
ATOM 7795 C CA . ASN B 1 464 ? -9.031 26.125 -7.824 1 91.5 464 ASN B CA 1
ATOM 7796 C C . ASN B 1 464 ? -9.281 27.25 -6.828 1 91.5 464 ASN B C 1
ATOM 7798 O O . ASN B 1 464 ? -9.664 27 -5.684 1 91.5 464 ASN B O 1
ATOM 7802 N N . LEU B 1 465 ? -8.992 28.438 -7.203 1 91.81 465 LEU B N 1
ATOM 7803 C CA . LEU B 1 465 ? -9.094 29.594 -6.324 1 91.81 465 LEU B CA 1
ATOM 7804 C C . LEU B 1 465 ? -10.539 29.812 -5.879 1 91.81 465 LEU B C 1
ATOM 7806 O O . LEU B 1 465 ? -10.797 30.188 -4.734 1 91.81 465 LEU B O 1
ATOM 7810 N N . ARG B 1 466 ? -11.453 29.547 -6.805 1 93.19 466 ARG B N 1
ATOM 7811 C CA . ARG B 1 466 ? -12.875 29.656 -6.492 1 93.19 466 ARG B CA 1
ATOM 7812 C C . ARG B 1 466 ? -13.258 28.734 -5.34 1 93.19 466 ARG B C 1
ATOM 7814 O O . ARG B 1 466 ? -13.969 29.125 -4.422 1 93.19 466 ARG B O 1
ATOM 7821 N N . ASP B 1 467 ? -12.75 27.531 -5.367 1 92.44 467 ASP B N 1
ATOM 7822 C CA . ASP B 1 467 ? -13.047 26.531 -4.355 1 92.44 467 ASP B CA 1
ATOM 7823 C C . ASP B 1 467 ? -12.594 26.984 -2.971 1 92.44 467 ASP B C 1
ATOM 7825 O O . ASP B 1 467 ? -13.203 26.625 -1.961 1 92.44 467 ASP B O 1
ATOM 7829 N N . GLN B 1 468 ? -11.516 27.781 -2.967 1 93.06 468 GLN B N 1
ATOM 7830 C CA . GLN B 1 468 ? -10.992 28.266 -1.69 1 93.06 468 GLN B CA 1
ATOM 7831 C C . GLN B 1 468 ? -11.953 29.266 -1.052 1 93.06 468 GLN B C 1
ATOM 7833 O O . GLN B 1 468 ? -12.172 29.234 0.161 1 93.06 468 GLN B O 1
ATOM 7838 N N . VAL B 1 469 ? -12.562 30.109 -1.836 1 93.5 469 VAL B N 1
ATOM 7839 C CA . VAL B 1 469 ? -13.391 31.188 -1.326 1 93.5 469 VAL B CA 1
ATOM 7840 C C . VAL B 1 469 ? -14.766 30.641 -0.925 1 93.5 469 VAL B C 1
ATOM 7842 O O . VAL B 1 469 ? -15.32 31.031 0.101 1 93.5 469 VAL B O 1
ATOM 7845 N N . ILE B 1 470 ? -15.242 29.75 -1.689 1 93.44 470 ILE B N 1
ATOM 7846 C CA . ILE B 1 470 ? -16.625 29.328 -1.509 1 93.44 470 ILE B CA 1
ATOM 7847 C C . ILE B 1 470 ? -16.703 28.203 -0.484 1 93.44 470 ILE B C 1
ATOM 7849 O O . ILE B 1 470 ? -17.781 27.828 -0.032 1 93.44 470 ILE B O 1
ATOM 7853 N N . TYR B 1 471 ? -15.586 27.703 -0.078 1 92.5 471 TYR B N 1
ATOM 7854 C CA . TYR B 1 471 ? -15.547 26.609 0.876 1 92.5 471 TYR B CA 1
ATOM 7855 C C . TYR B 1 471 ? -16.344 26.938 2.129 1 92.5 471 TYR B C 1
ATOM 7857 O O . TYR B 1 471 ? -16.234 28.047 2.664 1 92.5 471 TYR B O 1
ATOM 7865 N N . PRO B 1 472 ? -17.234 26 2.547 1 91.81 472 PRO B N 1
ATOM 7866 C CA . PRO B 1 472 ? -17.422 24.562 2.27 1 91.81 472 PRO B CA 1
ATOM 7867 C C . PRO B 1 472 ? -18.5 24.297 1.229 1 91.81 472 PRO B C 1
ATOM 7869 O O . PRO B 1 472 ? -18.984 23.172 1.113 1 91.81 472 PRO B O 1
ATOM 7872 N N . ASP B 1 473 ? -18.859 25.359 0.509 1 90.38 473 ASP B N 1
ATOM 7873 C CA . ASP B 1 473 ? -19.844 25.172 -0.56 1 90.38 473 ASP B CA 1
ATOM 7874 C C . ASP B 1 473 ? -19.188 24.547 -1.794 1 90.38 473 ASP B C 1
ATOM 7876 O O . ASP B 1 473 ? -17.984 24.719 -2.023 1 90.38 473 ASP B O 1
ATOM 7880 N N . THR B 1 474 ? -20.016 23.828 -2.547 1 90.31 474 THR B N 1
ATOM 7881 C CA . THR B 1 474 ? -19.594 23.359 -3.865 1 90.31 474 THR B CA 1
ATOM 7882 C C . THR B 1 474 ? -19.906 24.406 -4.93 1 90.31 474 THR B C 1
ATOM 7884 O O . THR B 1 474 ? -20.625 25.375 -4.664 1 90.31 474 THR B O 1
ATOM 7887 N N . VAL B 1 475 ? -19.328 24.188 -6.098 1 88.94 475 VAL B N 1
ATOM 7888 C CA . VAL B 1 475 ? -19.562 25.109 -7.203 1 88.94 475 VAL B CA 1
ATOM 7889 C C . VAL B 1 475 ? -21.047 25.125 -7.547 1 88.94 475 VAL B C 1
ATOM 7891 O O . VAL B 1 475 ? -21.594 26.172 -7.906 1 88.94 475 VAL B O 1
ATOM 7894 N N . GLN B 1 476 ? -21.672 24.047 -7.379 1 90 476 GLN B N 1
ATOM 7895 C CA . GLN B 1 476 ? -23.109 23.953 -7.645 1 90 476 GLN B CA 1
ATOM 7896 C C . GLN B 1 476 ? -23.922 24.766 -6.637 1 90 476 GLN B C 1
ATOM 7898 O O . GLN B 1 476 ? -24.891 25.422 -7.008 1 90 476 GLN B O 1
ATOM 7903 N N . GLU B 1 477 ? -23.469 24.703 -5.395 1 90.69 477 GLU B N 1
ATOM 7904 C CA . GLU B 1 477 ? -24.156 25.453 -4.355 1 90.69 477 GLU B CA 1
ATOM 7905 C C . GLU B 1 477 ? -23.953 26.953 -4.547 1 90.69 477 GLU B C 1
ATOM 7907 O O . GLU B 1 477 ? -24.859 27.75 -4.273 1 90.69 477 GLU B O 1
ATOM 7912 N N . MET B 1 478 ? -22.734 27.328 -5 1 92.19 478 MET B N 1
ATOM 7913 C CA . MET B 1 478 ? -22.469 28.719 -5.32 1 92.19 478 MET B CA 1
ATOM 7914 C C . MET B 1 478 ? -23.422 29.234 -6.398 1 92.19 478 MET B C 1
ATOM 7916 O O . MET B 1 478 ? -23.984 30.312 -6.266 1 92.19 478 MET B O 1
ATOM 7920 N N . ALA B 1 479 ? -23.609 28.406 -7.422 1 92.38 479 ALA B N 1
ATOM 7921 C CA . ALA B 1 479 ? -24.516 28.766 -8.523 1 92.38 479 ALA B CA 1
ATOM 7922 C C . ALA B 1 479 ? -25.953 28.859 -8.039 1 92.38 479 ALA B C 1
ATOM 7924 O O . ALA B 1 479 ? -26.703 29.719 -8.492 1 92.38 479 ALA B O 1
ATOM 7925 N N . ALA B 1 480 ? -26.312 28.016 -7.176 1 93.12 480 ALA B N 1
ATOM 7926 C CA . ALA B 1 480 ? -27.672 27.984 -6.648 1 93.12 480 ALA B CA 1
ATOM 7927 C C . ALA B 1 480 ? -27.969 29.25 -5.832 1 93.12 480 ALA B C 1
ATOM 7929 O O . ALA B 1 480 ? -29.109 29.703 -5.773 1 93.12 480 ALA B O 1
ATOM 7930 N N . LYS B 1 481 ? -26.906 29.797 -5.203 1 92 481 LYS B N 1
ATOM 7931 C CA . LYS B 1 481 ? -27.031 31.016 -4.414 1 92 481 LYS B CA 1
ATOM 7932 C C . LYS B 1 481 ? -27.031 32.25 -5.309 1 92 481 LYS B C 1
ATOM 7934 O O . LYS B 1 481 ? -27.25 33.375 -4.836 1 92 481 LYS B O 1
ATOM 7939 N N . GLY B 1 482 ? -26.719 32.062 -6.633 1 91.69 482 GLY B N 1
ATOM 7940 C CA . GLY B 1 482 ? -26.703 33.188 -7.586 1 91.69 482 GLY B CA 1
ATOM 7941 C C . GLY B 1 482 ? -25.453 34.031 -7.484 1 91.69 482 GLY B C 1
ATOM 7942 O O . GLY B 1 482 ? -25.469 35.219 -7.844 1 91.69 482 GLY B O 1
ATOM 7943 N N . ILE B 1 483 ? -24.469 33.469 -6.922 1 93.56 483 ILE B N 1
ATOM 7944 C CA . ILE B 1 483 ? -23.219 34.219 -6.746 1 93.56 483 ILE B CA 1
ATOM 7945 C C . ILE B 1 483 ? -22.281 33.938 -7.926 1 93.56 483 ILE B C 1
ATOM 7947 O O . ILE B 1 483 ? -22.125 32.812 -8.352 1 93.56 483 ILE B O 1
ATOM 7951 N N . ALA B 1 484 ? -21.719 35 -8.492 1 93.38 484 ALA B N 1
ATOM 7952 C CA . ALA B 1 484 ? -20.812 34.875 -9.633 1 93.38 484 ALA B CA 1
ATOM 7953 C C . ALA B 1 484 ? -19.391 35.25 -9.242 1 93.38 484 ALA B C 1
ATOM 7955 O O . ALA B 1 484 ? -19.141 35.656 -8.102 1 93.38 484 ALA B O 1
ATOM 7956 N N . ASP B 1 485 ? -18.516 35.094 -10.156 1 93.31 485 ASP B N 1
ATOM 7957 C CA . ASP B 1 485 ? -17.109 35.375 -9.922 1 93.31 485 ASP B CA 1
ATOM 7958 C C . ASP B 1 485 ? -16.891 36.875 -9.602 1 93.31 485 ASP B C 1
ATOM 7960 O O . ASP B 1 485 ? -16 37.219 -8.828 1 93.31 485 ASP B O 1
ATOM 7964 N N . THR B 1 486 ? -17.719 37.656 -10.18 1 92.94 486 THR B N 1
ATOM 7965 C CA . THR B 1 486 ? -17.625 39.062 -9.922 1 92.94 486 THR B CA 1
ATOM 7966 C C . THR B 1 486 ? -17.922 39.375 -8.461 1 92.94 486 THR B C 1
ATOM 7968 O O . THR B 1 486 ? -17.281 40.25 -7.855 1 92.94 486 THR B O 1
ATOM 7971 N N . ASP B 1 487 ? -18.891 38.656 -7.934 1 94.19 487 ASP B N 1
ATOM 7972 C CA . ASP B 1 487 ? -19.203 38.812 -6.52 1 94.19 487 ASP B CA 1
ATOM 7973 C C . ASP B 1 487 ? -18.047 38.344 -5.637 1 94.19 487 ASP B C 1
ATOM 7975 O O . ASP B 1 487 ? -17.766 38.969 -4.609 1 94.19 487 ASP B O 1
ATOM 7979 N N . LEU B 1 488 ? -17.453 37.281 -6.035 1 95.5 488 LEU B N 1
ATOM 7980 C CA . LEU B 1 488 ? -16.312 36.781 -5.285 1 95.5 488 LEU B CA 1
ATOM 7981 C C . LEU B 1 488 ? -15.156 37.781 -5.316 1 95.5 488 LEU B C 1
ATOM 7983 O O . LEU B 1 488 ? -14.422 37.906 -4.332 1 95.5 488 LEU B O 1
ATOM 7987 N N . GLU B 1 489 ? -15 38.406 -6.477 1 94.88 489 GLU B N 1
ATOM 7988 C CA . GLU B 1 489 ? -13.953 39.406 -6.602 1 94.88 489 GLU B CA 1
ATOM 7989 C C . GLU B 1 489 ? -14.188 40.562 -5.637 1 94.88 489 GLU B C 1
ATOM 7991 O O . GLU B 1 489 ? -13.234 41.125 -5.066 1 94.88 489 GLU B O 1
ATOM 7996 N N . ASN B 1 490 ? -15.383 40.938 -5.48 1 94.44 490 ASN B N 1
ATOM 7997 C CA . ASN B 1 490 ? -15.734 42 -4.535 1 94.44 490 ASN B CA 1
ATOM 7998 C C . ASN B 1 490 ? -15.43 41.594 -3.098 1 94.44 490 ASN B C 1
ATOM 8000 O O . ASN B 1 490 ? -14.969 42.406 -2.299 1 94.44 490 ASN B O 1
ATOM 8004 N N . ILE B 1 491 ? -15.711 40.375 -2.809 1 94.94 491 ILE B N 1
ATOM 8005 C CA . ILE B 1 491 ? -15.438 39.844 -1.472 1 94.94 491 ILE B CA 1
ATOM 8006 C C . ILE B 1 491 ? -13.938 39.875 -1.209 1 94.94 491 ILE B C 1
ATOM 8008 O O . ILE B 1 491 ? -13.492 40.25 -0.129 1 94.94 491 ILE B O 1
ATOM 8012 N N . LEU B 1 492 ? -13.195 39.469 -2.221 1 95.25 492 LEU B N 1
ATOM 8013 C CA . LEU B 1 492 ? -11.742 39.438 -2.072 1 95.25 492 LEU B CA 1
ATOM 8014 C C . LEU B 1 492 ? -11.195 40.844 -1.927 1 95.25 492 LEU B C 1
ATOM 8016 O O . LEU B 1 492 ? -10.195 41.062 -1.244 1 95.25 492 LEU B O 1
ATOM 8020 N N . ALA B 1 493 ? -11.859 41.719 -2.537 1 94.19 493 ALA B N 1
ATOM 8021 C CA . ALA B 1 493 ? -11.445 43.125 -2.424 1 94.19 493 ALA B CA 1
ATOM 8022 C C . ALA B 1 493 ? -11.633 43.625 -0.998 1 94.19 493 ALA B C 1
ATOM 8024 O O . ALA B 1 493 ? -10.797 44.406 -0.488 1 94.19 493 ALA B O 1
ATOM 8025 N N . VAL B 1 494 ? -12.641 43.25 -0.402 1 93.44 494 VAL B N 1
ATOM 8026 C CA . VAL B 1 494 ? -12.953 43.688 0.96 1 93.44 494 VAL B CA 1
ATOM 8027 C C . VAL B 1 494 ? -11.859 43.219 1.91 1 93.44 494 VAL B C 1
ATOM 8029 O O . VAL B 1 494 ? -11.477 43.938 2.84 1 93.44 494 VAL B O 1
ATOM 8032 N N . VAL B 1 495 ? -11.375 42 1.688 1 93.56 495 VAL B N 1
ATOM 8033 C CA . VAL B 1 495 ? -10.383 41.438 2.594 1 93.56 495 VAL B CA 1
ATOM 8034 C C . VAL B 1 495 ? -8.977 41.688 2.049 1 93.56 495 VAL B C 1
ATOM 8036 O O . VAL B 1 495 ? -8.008 41.094 2.516 1 93.56 495 VAL B O 1
ATOM 8039 N N . ARG B 1 496 ? -8.828 42.438 0.95 1 90.25 496 ARG B N 1
ATOM 8040 C CA . ARG B 1 496 ? -7.562 42.875 0.367 1 90.25 496 ARG B CA 1
ATOM 8041 C C . ARG B 1 496 ? -6.801 41.688 -0.232 1 90.25 496 ARG B C 1
ATOM 8043 O O . ARG B 1 496 ? -5.598 41.531 -0.001 1 90.25 496 ARG B O 1
ATOM 8050 N N . LEU B 1 497 ? -7.531 40.812 -0.922 1 92.25 497 LEU B N 1
ATOM 8051 C CA . LEU B 1 497 ? -6.914 39.656 -1.572 1 92.25 497 LEU B CA 1
ATOM 8052 C C . LEU B 1 497 ? -7.176 39.656 -3.074 1 92.25 497 LEU B C 1
ATOM 8054 O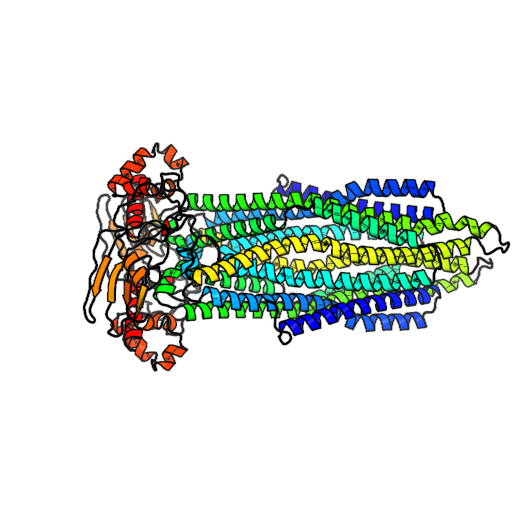 O . LEU B 1 497 ? -6.934 38.688 -3.764 1 92.25 497 LEU B O 1
ATOM 8058 N N . ARG B 1 498 ? -7.617 40.719 -3.584 1 91.19 498 ARG B N 1
ATOM 8059 C CA . ARG B 1 498 ? -7.973 40.812 -4.996 1 91.19 498 ARG B CA 1
ATOM 8060 C C . ARG B 1 498 ? -6.762 40.531 -5.883 1 91.19 498 ARG B C 1
ATOM 8062 O O . ARG B 1 498 ? -6.895 39.938 -6.953 1 91.19 498 ARG B O 1
ATOM 8069 N N . HIS B 1 499 ? -5.633 40.844 -5.477 1 86.19 499 HIS B N 1
ATOM 8070 C CA . HIS B 1 499 ? -4.41 40.719 -6.262 1 86.19 499 HIS B CA 1
ATOM 8071 C C . HIS B 1 499 ? -4.074 39.25 -6.523 1 86.19 499 HIS B C 1
ATOM 8073 O O . HIS B 1 499 ? -3.354 38.938 -7.473 1 86.19 499 HIS B O 1
ATOM 8079 N N . ILE B 1 500 ? -4.586 38.344 -5.715 1 87.56 500 ILE B N 1
ATOM 8080 C CA . ILE B 1 500 ? -4.273 36.938 -5.852 1 87.56 500 ILE B CA 1
ATOM 8081 C C . ILE B 1 500 ? -4.871 36.406 -7.148 1 87.56 500 ILE B C 1
ATOM 8083 O O . ILE B 1 500 ? -4.297 35.5 -7.785 1 87.56 500 ILE B O 1
ATOM 8087 N N . VAL B 1 501 ? -6 36.938 -7.559 1 89.69 501 VAL B N 1
ATOM 8088 C CA . VAL B 1 501 ? -6.672 36.469 -8.773 1 89.69 501 VAL B CA 1
ATOM 8089 C C . VAL B 1 501 ? -5.785 36.75 -9.984 1 89.69 501 VAL B C 1
ATOM 8091 O O . VAL B 1 501 ? -5.637 35.875 -10.859 1 89.69 501 VAL B O 1
ATOM 8094 N N . THR B 1 502 ? -5.191 37.906 -9.969 1 84.56 502 THR B N 1
ATOM 8095 C CA . THR B 1 502 ? -4.328 38.281 -11.078 1 84.56 502 THR B CA 1
ATOM 8096 C C . THR B 1 502 ? -2.965 37.594 -10.961 1 84.56 502 THR B C 1
ATOM 8098 O O . THR B 1 502 ? -2.412 37.125 -11.961 1 84.56 502 THR B O 1
ATOM 8101 N N . ARG B 1 503 ? -2.531 37.531 -9.758 1 79.88 503 ARG B N 1
ATOM 8102 C CA . ARG B 1 503 ? -1.202 36.969 -9.492 1 79.88 503 ARG B CA 1
ATOM 8103 C C . ARG B 1 503 ? -1.125 35.5 -9.891 1 79.88 503 ARG B C 1
ATOM 8105 O O . ARG B 1 503 ? -0.122 35.062 -10.453 1 79.88 503 ARG B O 1
ATOM 8112 N N . GLU B 1 504 ? -2.172 34.781 -9.656 1 80.94 504 GLU B N 1
ATOM 8113 C CA . GLU B 1 504 ? -2.123 33.344 -9.828 1 80.94 504 GLU B CA 1
ATOM 8114 C C . GLU B 1 504 ? -2.725 32.938 -11.172 1 80.94 504 GLU B C 1
ATOM 8116 O O . GLU B 1 504 ? -2.662 31.75 -11.547 1 80.94 504 GLU B O 1
ATOM 8121 N N . GLY B 1 505 ? -3.236 33.75 -11.922 1 81.94 505 GLY B N 1
ATOM 8122 C CA . GLY B 1 505 ? -3.643 33.438 -13.281 1 81.94 505 GLY B CA 1
ATOM 8123 C C . GLY B 1 505 ? -5.133 33.188 -13.422 1 81.94 505 GLY B C 1
ATOM 8124 O O . GLY B 1 505 ? -5.57 32.438 -14.305 1 81.94 505 GLY B O 1
ATOM 8125 N N . GLY B 1 506 ? -5.836 33.625 -12.477 1 87.56 506 GLY B N 1
ATOM 8126 C CA . GLY B 1 506 ? -7.277 33.562 -12.664 1 87.56 506 GLY B CA 1
ATOM 8127 C C . GLY B 1 506 ? -7.961 32.625 -11.688 1 87.56 506 GLY B C 1
ATOM 8128 O O . GLY B 1 506 ? -7.316 32.062 -10.797 1 87.56 506 GLY B O 1
ATOM 8129 N N . TRP B 1 507 ? -9.273 32.375 -11.898 1 90.88 507 TRP B N 1
ATOM 8130 C CA . TRP B 1 507 ? -10.125 31.641 -10.969 1 90.88 507 TRP B CA 1
ATOM 8131 C C . TRP B 1 507 ? -10 30.125 -11.18 1 90.88 507 TRP B C 1
ATOM 8133 O O . TRP B 1 507 ? -10.242 29.344 -10.258 1 90.88 507 TRP B O 1
ATOM 8143 N N . ASP B 1 508 ? -9.523 29.75 -12.312 1 89.25 508 ASP B N 1
ATOM 8144 C CA . ASP B 1 508 ? -9.562 28.328 -12.68 1 89.25 508 ASP B CA 1
ATOM 8145 C C . ASP B 1 508 ? -8.211 27.672 -12.438 1 89.25 508 ASP B C 1
ATOM 8147 O O . ASP B 1 508 ? -8.062 26.469 -12.664 1 89.25 508 ASP B O 1
ATOM 8151 N N . VAL B 1 509 ? -7.352 28.406 -11.906 1 86.38 509 VAL B N 1
ATOM 8152 C CA . VAL B 1 509 ? -6.016 27.859 -11.68 1 86.38 509 VAL B CA 1
ATOM 8153 C C . VAL B 1 509 ? -6.043 26.906 -10.484 1 86.38 509 VAL B C 1
ATOM 8155 O O . VAL B 1 509 ? -6.633 27.234 -9.453 1 86.38 509 VAL B O 1
ATOM 8158 N N . GLU B 1 510 ? -5.516 25.734 -10.711 1 86.12 510 GLU B N 1
ATOM 8159 C CA . GLU B 1 510 ? -5.363 24.766 -9.617 1 86.12 510 GLU B CA 1
ATOM 8160 C C . GLU B 1 510 ? -3.938 24.766 -9.078 1 86.12 510 GLU B C 1
ATOM 8162 O O . GLU B 1 510 ? -2.977 24.844 -9.844 1 86.12 510 GLU B O 1
ATOM 8167 N N . ALA B 1 511 ? -3.789 24.859 -7.758 1 78.88 511 ALA B N 1
ATOM 8168 C CA . ALA B 1 511 ? -2.488 24.875 -7.094 1 78.88 511 ALA B CA 1
ATOM 8169 C C . ALA B 1 511 ? -2.6 24.344 -5.664 1 78.88 511 ALA B C 1
ATOM 8171 O O . ALA B 1 511 ? -3.703 24.078 -5.18 1 78.88 511 ALA B O 1
ATOM 8172 N N . ASP B 1 512 ? -1.513 24.094 -5.137 1 76.81 512 ASP B N 1
ATOM 8173 C CA . ASP B 1 512 ? -1.488 23.828 -3.703 1 76.81 512 ASP B CA 1
ATOM 8174 C C . ASP B 1 512 ? -1.51 25.125 -2.9 1 76.81 512 ASP B C 1
ATOM 8176 O O . ASP B 1 512 ? -0.46 25.609 -2.486 1 76.81 512 ASP B O 1
ATOM 8180 N N . TRP B 1 513 ? -2.645 25.469 -2.568 1 83.5 513 TRP B N 1
ATOM 8181 C CA . TRP B 1 513 ? -2.875 26.797 -2.002 1 83.5 513 TRP B CA 1
ATOM 8182 C C . TRP B 1 513 ? -2.234 26.922 -0.623 1 83.5 513 TRP B C 1
ATOM 8184 O O . TRP B 1 513 ? -1.97 28.031 -0.151 1 83.5 513 TRP B O 1
ATOM 8194 N N . LYS B 1 514 ? -2.016 25.781 0.101 1 77.06 514 LYS B N 1
ATOM 8195 C CA . LYS B 1 514 ? -1.343 25.797 1.396 1 77.06 514 LYS B CA 1
ATOM 8196 C C . LYS B 1 514 ? 0.078 26.344 1.272 1 77.06 514 LYS B C 1
ATOM 8198 O O . LYS B 1 514 ? 0.573 27.016 2.18 1 77.06 514 LYS B O 1
ATOM 8203 N N . ASP B 1 515 ? 0.615 26.156 0.122 1 68.88 515 ASP B N 1
ATOM 8204 C CA . ASP B 1 515 ? 2.004 26.562 -0.079 1 68.88 515 ASP B CA 1
ATOM 8205 C C . ASP B 1 515 ? 2.088 27.875 -0.848 1 68.88 515 ASP B C 1
ATOM 8207 O O . ASP B 1 515 ? 3.096 28.578 -0.773 1 68.88 515 ASP B O 1
ATOM 8211 N N . VAL B 1 516 ? 1.027 28.203 -1.602 1 74.25 516 VAL B N 1
ATOM 8212 C CA . VAL B 1 516 ? 1.024 29.375 -2.469 1 74.25 516 VAL B CA 1
ATOM 8213 C C . VAL B 1 516 ? 0.707 30.625 -1.649 1 74.25 516 VAL B C 1
ATOM 8215 O O . VAL B 1 516 ? 1.319 31.672 -1.846 1 74.25 516 VAL B O 1
ATOM 8218 N N . LEU B 1 517 ? -0.178 30.469 -0.676 1 79.75 517 LEU B N 1
ATOM 8219 C CA . LEU B 1 517 ? -0.609 31.609 0.107 1 79.75 517 LEU B CA 1
ATOM 8220 C C . LEU B 1 517 ? 0.256 31.781 1.353 1 79.75 517 LEU B C 1
ATOM 8222 O O . LEU B 1 517 ? 0.665 30.797 1.965 1 79.75 517 LEU B O 1
ATOM 8226 N N . SER B 1 518 ? 0.479 32.969 1.668 1 75.69 518 SER B N 1
ATOM 8227 C CA . SER B 1 518 ? 1.182 33.25 2.912 1 75.69 518 SER B CA 1
ATOM 8228 C C . SER B 1 518 ? 0.276 33.062 4.121 1 75.69 518 SER B C 1
ATOM 8230 O O . SER B 1 518 ? -0.93 32.844 3.971 1 75.69 518 SER B O 1
ATOM 8232 N N . GLY B 1 519 ? 0.873 33 5.305 1 76.62 519 GLY B N 1
ATOM 8233 C CA . GLY B 1 519 ? 0.093 32.875 6.523 1 76.62 519 GLY B CA 1
ATOM 8234 C C . GLY B 1 519 ? -1.01 33.906 6.656 1 76.62 519 GLY B C 1
ATOM 8235 O O . GLY B 1 519 ? -2.148 33.562 6.984 1 76.62 519 GLY B O 1
ATOM 8236 N N . GLY B 1 520 ? -0.659 35.188 6.359 1 80.56 520 GLY B N 1
ATOM 8237 C CA . GLY B 1 520 ? -1.647 36.25 6.422 1 80.56 520 GLY B CA 1
ATOM 8238 C C . GLY B 1 520 ? -2.732 36.125 5.367 1 80.56 520 GLY B C 1
ATOM 8239 O O . GLY B 1 520 ? -3.904 36.375 5.641 1 80.56 520 GLY B O 1
ATOM 8240 N N . GLU B 1 521 ? -2.287 35.719 4.219 1 84.69 521 GLU B N 1
ATOM 8241 C CA . GLU B 1 521 ? -3.25 35.531 3.139 1 84.69 521 GLU B CA 1
ATOM 8242 C C . GLU B 1 521 ? -4.219 34.406 3.461 1 84.69 521 GLU B C 1
ATOM 8244 O O . GLU B 1 521 ? -5.406 34.469 3.141 1 84.69 521 GLU B O 1
ATOM 8249 N N . LYS B 1 522 ? -3.73 33.406 4.133 1 88.94 522 LYS B N 1
ATOM 8250 C CA . LYS B 1 522 ? -4.582 32.281 4.512 1 88.94 522 LYS B CA 1
ATOM 8251 C C . LYS B 1 522 ? -5.629 32.719 5.535 1 88.94 522 LYS B C 1
ATOM 8253 O O . LYS B 1 522 ? -6.781 32.281 5.469 1 88.94 522 LYS B O 1
ATOM 8258 N N . GLN B 1 523 ? -5.219 33.531 6.434 1 87.38 523 GLN B N 1
ATOM 8259 C CA . GLN B 1 523 ? -6.156 34.031 7.434 1 87.38 523 GLN B CA 1
ATOM 8260 C C . GLN B 1 523 ? -7.238 34.875 6.793 1 87.38 523 GLN B C 1
ATOM 8262 O O . GLN B 1 523 ? -8.414 34.781 7.148 1 87.38 523 GLN B O 1
ATOM 8267 N N . ARG B 1 524 ? -6.801 35.719 5.867 1 91.31 524 ARG B N 1
ATOM 8268 C CA . ARG B 1 524 ? -7.758 36.562 5.184 1 91.31 524 ARG B CA 1
ATOM 8269 C C . ARG B 1 524 ? -8.711 35.75 4.316 1 91.31 524 ARG B C 1
ATOM 8271 O O . ARG B 1 524 ? -9.867 36.156 4.129 1 91.31 524 ARG B O 1
ATOM 8278 N N . MET B 1 525 ? -8.234 34.688 3.805 1 92.81 525 MET B N 1
ATOM 8279 C CA . MET B 1 525 ? -9.094 33.812 3.045 1 92.81 525 MET B CA 1
ATOM 8280 C C . MET B 1 525 ? -10.219 33.25 3.922 1 92.81 525 MET B C 1
ATOM 8282 O O . MET B 1 525 ? -11.344 33.094 3.459 1 92.81 525 MET B O 1
ATOM 8286 N N . GLY B 1 526 ? -9.844 32.906 5.156 1 91.19 526 GLY B N 1
ATOM 8287 C CA . GLY B 1 526 ? -10.867 32.5 6.105 1 91.19 526 GLY B CA 1
ATOM 8288 C C . GLY B 1 526 ? -11.945 33.562 6.297 1 91.19 526 GLY B C 1
ATOM 8289 O O . GLY B 1 526 ? -13.133 33.219 6.41 1 91.19 526 GLY B O 1
ATOM 8290 N N . MET B 1 527 ? -11.531 34.844 6.289 1 91.88 527 MET B N 1
ATOM 8291 C CA . MET B 1 527 ? -12.484 35.938 6.422 1 91.88 527 MET B CA 1
ATOM 8292 C C . MET B 1 527 ? -13.344 36.062 5.168 1 91.88 527 MET B C 1
ATOM 8294 O O . MET B 1 527 ? -14.531 36.375 5.254 1 91.88 527 MET B O 1
ATOM 8298 N N . ALA B 1 528 ? -12.719 35.812 4.051 1 94 528 ALA B N 1
ATOM 8299 C CA . ALA B 1 528 ? -13.469 35.875 2.799 1 94 528 ALA B CA 1
ATOM 8300 C C . ALA B 1 528 ? -14.617 34.844 2.814 1 94 528 ALA B C 1
ATOM 8302 O O . ALA B 1 528 ? -15.703 35.125 2.309 1 94 528 ALA B O 1
ATOM 8303 N N . ARG B 1 529 ? -14.367 33.719 3.416 1 93.25 529 ARG B N 1
ATOM 8304 C CA . ARG B 1 529 ? -15.398 32.719 3.527 1 93.25 529 ARG B CA 1
ATOM 8305 C C . ARG B 1 529 ? -16.578 33.188 4.363 1 93.25 529 ARG B C 1
ATOM 8307 O O . ARG B 1 529 ? -17.734 32.875 4.074 1 93.25 529 ARG B O 1
ATOM 8314 N N . LEU B 1 530 ? -16.25 33.906 5.383 1 90.62 530 LEU B N 1
ATOM 8315 C CA . LEU B 1 530 ? -17.297 34.469 6.242 1 90.62 530 LEU B CA 1
ATOM 8316 C C . LEU B 1 530 ? -18.203 35.406 5.457 1 90.62 530 LEU B C 1
ATOM 8318 O O . LEU B 1 530 ? -19.438 35.344 5.59 1 90.62 530 LEU B O 1
ATOM 8322 N N . PHE B 1 531 ? -17.609 36.281 4.637 1 92.06 531 PHE B N 1
ATOM 8323 C CA . PHE B 1 531 ? -18.391 37.219 3.852 1 92.06 531 PHE B CA 1
ATOM 8324 C C . PHE B 1 531 ? -19.203 36.5 2.779 1 92.06 531 PHE B C 1
ATOM 8326 O O . PHE B 1 531 ? -20.297 36.938 2.439 1 92.06 531 PHE B O 1
ATOM 8333 N N . TYR B 1 532 ? -18.625 35.5 2.252 1 93.31 532 TYR B N 1
ATOM 8334 C CA . TYR B 1 532 ? -19.344 34.719 1.253 1 93.31 532 TYR B CA 1
ATOM 8335 C C . TYR B 1 532 ? -20.594 34.062 1.847 1 93.31 532 TYR B C 1
ATOM 8337 O O . TYR B 1 532 ? -21.656 34.062 1.219 1 93.31 532 TYR B O 1
ATOM 8345 N N . HIS B 1 533 ? -20.5 33.531 3.037 1 89.19 533 HIS B N 1
ATOM 8346 C CA . HIS B 1 533 ? -21.609 32.812 3.643 1 89.19 533 HIS B CA 1
ATOM 8347 C C . HIS B 1 533 ? -22.562 33.75 4.355 1 89.19 533 HIS B C 1
ATOM 8349 O O . HIS B 1 533 ? -23.672 33.375 4.719 1 89.19 533 HIS B O 1
ATOM 8355 N N . LYS B 1 534 ? -22.047 35.031 4.707 1 77.31 534 LYS B N 1
ATOM 8356 C CA . LYS B 1 534 ? -22.922 36.031 5.273 1 77.31 534 LYS B CA 1
ATOM 8357 C C . LYS B 1 534 ? -23.953 36.5 4.25 1 77.31 534 LYS B C 1
ATOM 8359 O O . LYS B 1 534 ? -25.078 36.875 4.609 1 77.31 534 LYS B O 1
ATOM 8364 N N . TYR B 1 535 ? -23.422 36.656 2.967 1 58.03 535 TYR B N 1
ATOM 8365 C CA . TYR B 1 535 ? -24.344 37.125 1.939 1 58.03 535 TYR B CA 1
ATOM 8366 C C . TYR B 1 535 ? -25.562 36.219 1.831 1 58.03 535 TYR B C 1
ATOM 8368 O O . TYR B 1 535 ? -26.562 36.594 1.218 1 58.03 535 TYR B O 1
ATOM 8376 N N . VAL B 1 536 ? -25.516 35.094 2.498 1 45.22 536 VAL B N 1
ATOM 8377 C CA . VAL B 1 536 ? -26.766 34.344 2.459 1 45.22 536 VAL B CA 1
ATOM 8378 C C . VAL B 1 536 ? -27.578 34.625 3.725 1 45.22 536 VAL B C 1
ATOM 8380 O O . VAL B 1 536 ? -27.016 34.656 4.824 1 45.22 536 VAL B O 1
#

Organism: NCBI:txid197152

Radius of gyration: 37.19 Å; Cα contacts (8 Å, |Δi|>4): 1262; chains: 2; bounding box: 68×119×92 Å

pLDDT: mean 83.2, std 12.92, range [34.22, 95.5]

Foldseek 3Di:
DDDDCPDPLVVLVVVLLVLLLVLLVLVVVLVVLVVVLVVCVVVVPVVVNVVSVVVNVVSVVVNVVSVVVNVVSLVVSLVVQLVVLLVVLVCLCPPLVLVLCCPFLADPDPQVVLLSPVLSSVLSSLVSVLVNLQSNLVSLLVVLVVVVVVVDVVVDDDLVVLVVLLVVLLVVLLVVLVVLDDLVLVLVLVLSVLVSVLVVLVVVCVVCVPVCVVVVVVPVSVVVNVVSVVVSVVSVVVSVVSCVVSVVSLCCSLVPVLLVSLLCSLCVCVVPVVPPVPPDDDCPDPVVVVVVSVVSSVVSSVSSVSNSVSSSSNSVSVSSVSNSVSSCVSNVVSSVSSVCVSVVHHDDPQPCPVPDDPPPQAQWDADPVGHTAQPEEEAEDPQQKKWWFQWWQAGSSGDTLGRGDTDIGHPPDDDDDDDDPPSCPVSVVCPQLPVDGTRDTYIYGHDNLVDDDQDPQQDADFFWQLCLLQPPDDPVVCVVVVHDVVNLLVLCVVLPNNVVQVVQPHGHDGDDCVPVDDRSRSVSSSVSNVVNSVVD/DDDDCPDPLVVLVVVLLVLLLVLLVLVVVLVVLVVVLVVCVVVVPPVVNVVSVVVNVVSVVVNVVSVVVNVVSLVVSLVVQLVVLLVVLVCLCPPLVLVLCCPFLADPDPQVVLLSPVLSSVLSSLVSVLVNLQSNLVSLLVVLVVVVVVVCVVVDDDLVVLVVLLVVLLVVLLVVLVVLDDLVLVLVLVLSVLVSVLVVLVVVCVVCVPVCVVVVVVPVSVVVNVVSVVVNVVSVVVSVVSCVVSVVSLCCSLVPVLLVSLLCSLCVCVVPVVPPVPPDDDCPDPVVVVVVSVVSSVVSSVSSVSNSVSSSSNSVSVSSVSNSVSSCVSSVVSSVSSVCVSVVHHDDPQPCPVPDPPPPQAQWDADPVRHTAQPEEEAEDPQQKKWWFQWWQAGSSGDTLGRGDTDIGHPPDDDDDDDDPPSCPVSVVCVQLPVDGTRDTYIYGHDNLVDDDDDPDQDADFFWQLCLLQPPDDPVVCVVVVHDVVNLLVLCVVLPNNVVQVVQPHGHDTDDVVPVDDPSRSVSSSVSNVVNSVVD

Sequence (1072 aa):
MIPGVWSKESALLGVHTLSLAARTFLSIYVAALEGHIVKHIVRRDARSFMLMLLRWFAVAIPATFINSAIRFLECKLALAFRSRLVDHAYGLYFNDQTYYRVSNLDGRVENADHCLTDDISAFTSSVAHLYSHITKPLFDCALVTVALAQSTHQMGANVVQGPLLACAVITVTGHILKAVSPHFGQLVSEEANRKGYLRAIHSRVIANAEEIAFYNGQKVELNHLRRAYKSLVFQMNKIFRQRLWYVMLEQFLMKYVWSGTGLVMVSLPILTGARQAGTGHGSSSSSDSVSQRTQYFTTAKNLLVSGGDAVERLMSSYKEIVELAGYTARVAEMLQVFEEVSRGEYQRTAVTNSKGVHTQSCLVQFNSEGQPLIKGRILESKDGSIRLEEVPIVTPNCDIVVSSLSIAVEPGTHLLITGPNGCGKSSLLRILSGLWPIYAGKLIRPAVCSMFYIPQRPYMTLGNLRDQVIYPDTVQEMAAKGIADTDLENILAVVRLRHIVTREGGWDVEADWKDVLSGGEKQRMGMARLFYHKYVMIPGVWSKESALLGVHTLSLAARTFLSIYVAALEGHIVKHIVRRDARSFMLMLLRWFAVAIPATFINSAIRFLECKLALAFRSRLVDHAYGLYFNDQTYYRVSNLDGRVENADHCLTDDISAFTSSVAHLYSHITKPLFDCALVTVALAQSTHQMGANVVQGPLLACAVITVTGHILKAVSPHFGQLVSEEANRKGYLRAIHSRVIANAEEIAFYNGQKVELNHLRRAYKSLVFQMNKIFRQRLWYVMLEQFLMKYVWSGTGLVMVSLPILTGARQAGTGHGSSSSSDSVSQRTQYFTTAKNLLVSGGDAVERLMSSYKEIVELAGYTARVAEMLQVFEEVSRGEYQRTAVTNSKGVHTQSCLVQFNSEGQPLIKGRILESKDGSIRLEEVPIVTPNCDIVVSSLSIAVEPGTHLLITGPNGCGKSSLLRILSGLWPIYAGKLIRPAVCSMFYIPQRPYMTLGNLRDQVIYPDTVQEMAAKGIADTDLENILAVVRLRHIVTREGGWDVEADWKDVLSGGEKQRMGMARLFYHKYV

Secondary structure (DSSP, 8-state):
----TTSHHHHHHHHHHHHHHHHHHHHHHHHHHHHHHHHHHHTT-HHHHHHHHHHHHHHHHHHHHHHHHHHHHHHHHHHHHHHHHHHHHHHHHTGGGHHHHHHHT--S-S-HHHIIIIIHHHHHHHHHHHHHHHHHHHHHHHHHHHHHHHHHHHH-S-TTHHHHHHHHHHHHHHHHHHHH---HHHHHHHHHHHHHHHHHHHHHHHHTHHHHHHHT-HHHHHHHHHHHHHHHHHHHHHHHHHHHHHHHHHHIIIIIIHHHHHHHHHHHHHHHTTGGGGS------HHHHHHHHHHHHHHHHHHHHHHHHHHHHHHHHHHHHHHHHHHHHHHHHHHHHHHHHHTT----------SS---TT----B-TTSPBP---EEEE-SSS-EEEEEEEEE-TT--EEEEEEEEEE-TT--------TTSSHHHHHHHHHTSSPP-SSEEEE--GGG-----SS----SSBHHHHHHTTS-HHHHHHTT--HHHHHHHHHHTT-HHHHHHHTSTT-B--HHHHS-HHHHHHHHHHHHHHHH--/----TTSHHHHHHHHHHHHHHHHHHHHHHHHHHHHHHHHHHHTT-HHHHHHHHHHHHHHHHHHHHHHHHHHHHHHHHHHHHHHHHHHHHHHHHTGGGHHHHHHHT--S-S-HHHIIIIIHHHHHHHHHHHHHHHHHHHHHHHHHHHHHHHHHHHH-S-TTHHHHHHHHHHHHHHHHHHHH---HHHHHHHHHHHHHHHHHHHHHHHHTHHHHHHHT-HHHHHHHHHHHHHHHHHHHHHHHHHHHHHHHHHHIIIIIIHHHHHHHHHHHHHHHTTGGGGS------HHHHHHHHHHHHHHHHHHHHHHHHHHHHHHHHHHHHHHHHHHHHHHHHHHHHHHHHHTT----------SS---TT----B-TTSPBP---EEEE-SSS-EEEEEEEEE-TT--EEEEEEEEEE-TT--------TTSSHHHHHHHHHTSSPP-SSEEEE--GGG-----SS----SSBHHHHHHTTS-HHHHHHTT--HHHHHHHHHHTT-HHHHHHHTSTT-B--HHHHS-HHHHHHHHHHHHHHHH--

Solvent-accessible surface area (backbone atoms only — not comparable to full-atom values): 57620 Å² total; per-residue (Å²): 120,85,58,58,85,87,27,74,61,38,49,50,50,49,52,41,51,50,35,49,52,50,46,54,52,46,52,53,50,52,54,52,51,50,52,51,40,51,53,27,44,75,66,51,37,64,68,63,30,52,54,47,50,51,51,50,57,60,53,34,53,62,49,24,43,39,57,23,45,43,57,37,43,38,53,49,46,16,50,50,38,34,52,52,44,46,53,51,49,49,54,45,36,55,32,83,50,20,54,32,43,42,68,63,45,25,60,84,60,86,48,60,55,42,48,70,44,57,44,44,49,52,35,26,42,45,51,33,48,48,53,56,52,43,51,46,25,51,53,45,38,53,48,41,51,51,50,48,51,54,48,45,65,68,72,55,87,84,62,62,61,41,60,53,51,51,51,50,53,53,51,50,49,53,50,50,52,61,70,66,52,71,68,51,16,59,54,52,44,50,49,51,51,40,51,36,50,43,49,50,53,39,49,49,48,62,76,39,19,64,45,38,52,49,50,58,23,47,66,51,55,50,50,53,52,51,50,42,49,51,53,39,53,52,52,50,52,53,50,43,55,54,46,29,57,50,47,19,52,50,42,34,47,59,61,40,48,45,48,51,52,52,52,50,45,62,37,47,61,57,58,60,53,60,67,73,67,64,68,75,80,78,80,75,55,73,65,60,54,49,50,52,52,49,51,49,45,53,53,51,48,53,50,50,49,54,36,48,52,20,52,46,44,46,59,59,42,46,61,53,51,42,38,43,52,24,37,46,50,54,54,50,48,50,54,48,48,40,52,36,45,55,72,69,51,65,57,54,88,55,78,66,76,71,73,75,82,71,60,89,81,49,71,64,45,61,45,98,85,67,45,76,40,78,63,30,44,78,43,75,31,88,77,56,29,37,36,35,43,51,27,36,43,61,46,74,74,66,46,72,64,37,56,61,39,68,49,77,45,56,66,90,64,85,82,84,87,83,74,64,74,76,60,41,70,69,56,49,51,31,41,74,70,57,75,38,82,45,33,22,40,36,39,31,31,45,56,71,86,79,55,87,54,79,56,92,60,72,78,66,66,83,47,28,51,52,46,52,40,48,45,50,49,47,75,67,53,39,52,74,71,68,55,51,69,68,56,51,47,52,44,25,46,73,57,72,46,47,63,52,41,67,72,62,66,37,57,79,38,68,58,63,50,73,74,72,43,42,74,51,53,38,50,35,41,56,50,32,23,51,55,58,59,56,75,97,116,85,57,58,85,85,27,73,60,37,50,49,50,48,52,43,52,50,36,48,53,48,46,54,53,47,52,52,49,51,52,54,51,50,52,51,39,53,52,27,44,74,67,53,36,63,68,61,32,53,54,47,50,52,51,49,57,59,52,34,53,62,49,22,44,40,57,25,45,45,57,36,44,36,53,50,47,15,50,51,37,33,52,53,43,47,53,51,50,48,54,44,37,55,34,84,50,21,55,34,41,43,68,63,46,25,59,84,60,86,47,59,55,42,48,70,42,59,43,45,48,53,34,27,43,45,53,32,48,48,51,56,52,45,51,46,26,52,54,46,38,52,50,42,52,50,50,48,51,55,49,48,63,68,69,63,72,88,61,62,64,41,58,51,54,51,52,50,52,53,52,50,49,53,53,52,52,61,70,68,53,69,67,52,17,57,55,52,44,50,48,51,51,41,52,36,49,44,46,50,53,40,50,50,47,61,76,42,19,63,46,38,52,49,50,61,22,48,66,51,52,50,50,53,52,50,49,40,49,50,53,40,52,52,52,51,50,54,52,42,57,55,47,30,57,51,46,19,52,50,40,35,47,58,61,41,48,46,48,51,51,51,52,49,46,60,35,48,61,57,56,62,52,58,66,72,66,65,68,76,79,80,79,74,56,71,64,58,56,49,50,50,51,49,51,49,46,54,52,51,47,53,51,49,50,54,36,47,52,19,51,45,44,48,59,59,43,48,62,55,50,42,39,42,50,24,35,47,49,53,55,50,48,51,54,47,48,41,53,36,45,54,71,70,51,67,58,54,88,55,78,65,74,70,73,73,82,70,59,88,81,48,72,65,46,61,46,100,86,67,44,75,41,77,64,30,43,79,44,73,31,89,76,55,29,38,36,35,44,49,27,36,43,60,46,76,74,67,45,72,64,36,56,61,38,68,50,78,45,58,67,90,64,88,83,83,88,82,73,64,76,76,60,41,72,69,55,50,52,31,40,74,70,58,76,39,81,45,34,22,39,35,39,32,31,43,56,70,88,78,55,86,55,80,55,91,59,72,78,67,65,81,50,28,52,53,47,52,39,49,45,49,48,47,74,66,53,39,53,72,70,68,56,50,69,68,54,51,46,53,44,26,46,75,57,71,46,47,63,53,40,68,72,62,66,37,58,77,37,68,56,64,51,75,74,71,42,43,75,53,53,38,50,36,42,56,51,32,21,50,56,58,58,56,77,97